Protein AF-0000000078959301 (afdb_homodimer)

InterPro domains:
  IPR005123 Oxoglutarate/iron-dependent dioxygenase domain [PS51471] (399-507)
  IPR006620 Prolyl 4-hydroxylase, alpha subunit [SM00702] (326-506)
  IPR011990 Tetratricopeptide-like helical domain superfamily [G3DSA:1.25.40.10] (130-263)
  IPR013547 Prolyl 4-hydroxylase, N-terminal [PF08336] (33-160)
  IPR044862 Prolyl 4-hydroxylase alpha subunit, Fe(2+) 2OG dioxygenase domain [PF13640] (404-506)
  IPR045054 Prolyl 4-hydroxylase [PTHR10869] (137-509)

Radius of gyration: 49.6 Å; Cα contacts (8 Å, |Δi|>4): 1639; chains: 2; bounding box: 73×165×94 Å

Structure (mmCIF, N/CA/C/O backbone):
data_AF-0000000078959301-model_v1
#
loop_
_entity.id
_entity.type
_entity.pdbx_description
1 polymer 'procollagen-proline 4-dioxygenase'
#
loop_
_atom_site.group_PDB
_atom_site.id
_atom_site.type_symbol
_atom_site.label_atom_id
_atom_site.label_alt_id
_atom_site.label_comp_id
_atom_site.label_asym_id
_atom_site.label_entity_id
_atom_site.label_seq_id
_atom_site.pdbx_PDB_ins_code
_atom_site.Cartn_x
_atom_site.Cartn_y
_atom_site.Cartn_z
_atom_site.occupancy
_atom_site.B_iso_or_equiv
_atom_site.auth_seq_id
_atom_site.auth_comp_id
_atom_site.auth_asym_id
_atom_site.auth_atom_id
_atom_site.pdbx_PDB_model_num
ATOM 1 N N . MET A 1 1 ? -11.938 -4.215 -51.938 1 20.64 1 MET A N 1
ATOM 2 C CA . MET A 1 1 ? -12.594 -3.84 -50.688 1 20.64 1 MET A CA 1
ATOM 3 C C . MET A 1 1 ? -11.695 -2.938 -49.844 1 20.64 1 MET A C 1
ATOM 5 O O . MET A 1 1 ? -10.625 -3.354 -49.406 1 20.64 1 MET A O 1
ATOM 9 N N . LYS A 1 2 ? -11.898 -1.616 -50.062 1 20.89 2 LYS A N 1
ATOM 10 C CA . LYS A 1 2 ? -11.312 -0.355 -49.625 1 20.89 2 LYS A CA 1
ATOM 11 C C . LYS A 1 2 ? -11.336 -0.239 -48.094 1 20.89 2 LYS A C 1
ATOM 13 O O . LYS A 1 2 ? -12.391 -0.35 -47.469 1 20.89 2 LYS A O 1
ATOM 18 N N . CYS A 1 3 ? -10.305 -0.641 -47.531 1 21 3 CYS A N 1
ATOM 19 C CA . CYS A 1 3 ? -9.766 -0.597 -46.188 1 21 3 CYS A CA 1
ATOM 20 C C . CYS A 1 3 ? -9.922 0.795 -45.562 1 21 3 CYS A C 1
ATOM 22 O O . CYS A 1 3 ? -9.141 1.699 -45.875 1 21 3 CYS A O 1
ATOM 24 N N . HIS A 1 4 ? -11.188 1.252 -45.75 1 21.72 4 HIS A N 1
ATOM 25 C CA . HIS A 1 4 ? -11.398 2.6 -45.25 1 21.72 4 HIS A CA 1
ATOM 26 C C . HIS A 1 4 ? -10.883 2.729 -43.812 1 21.72 4 HIS A C 1
ATOM 28 O O . HIS A 1 4 ? -11.266 1.95 -42.938 1 21.72 4 HIS A O 1
ATOM 34 N N . LEU A 1 5 ? -9.672 3.123 -43.656 1 20.94 5 LEU A N 1
ATOM 35 C CA . LEU A 1 5 ? -8.812 3.594 -42.594 1 20.94 5 LEU A CA 1
ATOM 36 C C . LEU A 1 5 ? -9.516 4.684 -41.781 1 20.94 5 LEU A C 1
ATOM 38 O O . LEU A 1 5 ? -9.672 5.809 -42.25 1 20.94 5 LEU A O 1
ATOM 42 N N . ALA A 1 6 ? -10.773 4.359 -41.375 1 22.69 6 ALA A N 1
ATOM 43 C CA . ALA A 1 6 ? -11.414 5.465 -40.688 1 22.69 6 ALA A CA 1
ATOM 44 C C . ALA A 1 6 ? -10.492 6.051 -39.625 1 22.69 6 ALA A C 1
ATOM 46 O O . ALA A 1 6 ? -9.906 5.316 -38.812 1 22.69 6 ALA A O 1
ATOM 47 N N . ILE A 1 7 ? -9.898 7.145 -39.938 1 21.75 7 ILE A N 1
ATOM 48 C CA . ILE A 1 7 ? -9.086 8.117 -39.219 1 21.75 7 ILE A CA 1
ATOM 49 C C . ILE A 1 7 ? -9.781 8.5 -37.906 1 21.75 7 ILE A C 1
ATOM 51 O O . ILE A 1 7 ? -10.898 9.023 -37.906 1 21.75 7 ILE A O 1
ATOM 55 N N . ILE A 1 8 ? -9.781 7.559 -36.969 1 21.91 8 ILE A N 1
ATOM 56 C CA . ILE A 1 8 ? -10.312 7.875 -35.656 1 21.91 8 ILE A CA 1
ATOM 57 C C . ILE A 1 8 ? -9.797 9.234 -35.188 1 21.91 8 ILE A C 1
ATOM 59 O O . ILE A 1 8 ? -8.586 9.438 -35.062 1 21.91 8 ILE A O 1
ATOM 63 N N . SER A 1 9 ? -10.391 10.266 -35.75 1 20 9 SER A N 1
ATOM 64 C CA . SER A 1 9 ? -10.133 11.648 -35.344 1 20 9 SER A CA 1
ATOM 65 C C . SER A 1 9 ? -10.078 11.758 -33.812 1 20 9 SER A C 1
ATOM 67 O O . SER A 1 9 ? -11.023 11.383 -33.125 1 20 9 SER A O 1
ATOM 69 N N . PHE A 1 10 ? -8.891 11.5 -33.281 1 21.92 10 PHE A N 1
ATOM 70 C CA . PHE A 1 10 ? -8.492 11.812 -31.922 1 21.92 10 PHE A CA 1
ATOM 71 C C . PHE A 1 10 ? -8.922 13.219 -31.547 1 21.92 10 PHE A C 1
ATOM 73 O O . PHE A 1 10 ? -8.406 14.203 -32.062 1 21.92 10 PHE A O 1
ATOM 80 N N . LEU A 1 11 ? -10.234 13.406 -31.625 1 21.5 11 LEU A N 1
ATOM 81 C CA . LEU A 1 11 ? -10.625 14.711 -31.109 1 21.5 11 LEU A CA 1
ATOM 82 C C . LEU A 1 11 ? -9.867 15.039 -29.812 1 21.5 11 LEU A C 1
ATOM 84 O O . LEU A 1 11 ? -9.977 14.312 -28.828 1 21.5 11 LEU A O 1
ATOM 88 N N . ILE A 1 12 ? -8.711 15.617 -30.031 1 22.64 12 ILE A N 1
ATOM 89 C CA . ILE A 1 12 ? -7.879 16.297 -29.047 1 22.64 12 ILE A CA 1
ATOM 90 C C . ILE A 1 12 ? -8.727 17.281 -28.25 1 22.64 12 ILE A C 1
ATOM 92 O O . ILE A 1 12 ? -9.219 18.281 -28.781 1 22.64 12 ILE A O 1
ATOM 96 N N . VAL A 1 13 ? -9.781 16.766 -27.641 1 24.14 13 VAL A N 1
ATOM 97 C CA . VAL A 1 13 ? -10.367 17.781 -26.766 1 24.14 13 VAL A CA 1
ATOM 98 C C . VAL A 1 13 ? -9.266 18.484 -25.984 1 24.14 13 VAL A C 1
ATOM 100 O O . VAL A 1 13 ? -8.508 17.844 -25.25 1 24.14 13 VAL A O 1
ATOM 103 N N . VAL A 1 14 ? -8.797 19.531 -26.625 1 22.78 14 VAL A N 1
ATOM 104 C CA . VAL A 1 14 ? -7.949 20.531 -26 1 22.78 14 VAL A CA 1
ATOM 105 C C . VAL A 1 14 ? -8.492 20.891 -24.625 1 22.78 14 VAL A C 1
ATOM 107 O O . VAL A 1 14 ? -9.586 21.453 -24.5 1 22.78 14 VAL A O 1
ATOM 110 N N . TYR A 1 15 ? -8.445 19.891 -23.781 1 23.25 15 TYR A N 1
ATOM 111 C CA . TYR A 1 15 ? -8.656 20.406 -22.422 1 23.25 15 TYR A CA 1
ATOM 112 C C . TYR A 1 15 ? -7.871 21.703 -22.203 1 23.25 15 TYR A C 1
ATOM 114 O O . TYR A 1 15 ? -6.668 21.75 -22.469 1 23.25 15 TYR A O 1
ATOM 122 N N . GLU A 1 16 ? -8.531 22.797 -22.609 1 22.84 16 GLU A N 1
ATOM 123 C CA . GLU A 1 16 ? -8.047 24.094 -22.188 1 22.84 16 GLU A CA 1
ATOM 124 C C . GLU A 1 16 ? -7.344 24.016 -20.828 1 22.84 16 GLU A C 1
ATOM 126 O O . GLU A 1 16 ? -7.898 23.484 -19.859 1 22.84 16 GLU A O 1
ATOM 131 N N . ASN A 1 17 ? -6.066 23.922 -20.984 1 24.3 17 ASN A N 1
ATOM 132 C CA . ASN A 1 17 ? -5.059 24.188 -19.953 1 24.3 17 ASN A CA 1
ATOM 133 C C . ASN A 1 17 ? -5.438 25.359 -19.078 1 24.3 17 ASN A C 1
ATOM 135 O O . ASN A 1 17 ? -5.531 26.5 -19.562 1 24.3 17 ASN A O 1
ATOM 139 N N . ASN A 1 18 ? -6.465 25.203 -18.312 1 25.39 18 ASN A N 1
ATOM 140 C CA . ASN A 1 18 ? -6.637 26.25 -17.297 1 25.39 18 ASN A CA 1
ATOM 141 C C . ASN A 1 18 ? -5.293 26.781 -16.812 1 25.39 18 ASN A C 1
ATOM 143 O O . ASN A 1 18 ? -4.391 26 -16.484 1 25.39 18 ASN A O 1
ATOM 147 N N . ALA A 1 19 ? -4.875 27.984 -17.344 1 27.05 19 ALA A N 1
ATOM 148 C CA . ALA A 1 19 ? -3.799 28.906 -17 1 27.05 19 ALA A CA 1
ATOM 149 C C . ALA A 1 19 ? -3.41 28.75 -15.523 1 27.05 19 ALA A C 1
ATOM 151 O O . ALA A 1 19 ? -4.273 28.594 -14.664 1 27.05 19 ALA A O 1
ATOM 152 N N . ASN A 1 20 ? -2.287 28.312 -15.383 1 26.45 20 ASN A N 1
ATOM 153 C CA . ASN A 1 20 ? -1.385 28.359 -14.242 1 26.45 20 ASN A CA 1
ATOM 154 C C . ASN A 1 20 ? -1.435 29.719 -13.539 1 26.45 20 ASN A C 1
ATOM 156 O O . ASN A 1 20 ? -1.041 30.734 -14.117 1 26.45 20 ASN A O 1
ATOM 160 N N . PHE A 1 21 ? -2.533 30 -12.906 1 27.52 21 PHE A N 1
ATOM 161 C CA . PHE A 1 21 ? -2.396 31.141 -12.016 1 27.52 21 PHE A CA 1
ATOM 162 C C . PHE A 1 21 ? -0.99 31.203 -11.43 1 27.52 21 PHE A C 1
ATOM 164 O O . PHE A 1 21 ? -0.547 30.281 -10.75 1 27.52 21 PHE A O 1
ATOM 171 N N . VAL A 1 22 ? -0.09 31.766 -12.102 1 28.78 22 VAL A N 1
ATOM 172 C CA . VAL A 1 22 ? 1.15 32.25 -11.5 1 28.78 22 VAL A CA 1
ATOM 173 C C . VAL A 1 22 ? 0.855 32.906 -10.148 1 28.78 22 VAL A C 1
ATOM 175 O O . VAL A 1 22 ? 0.187 33.938 -10.086 1 28.78 22 VAL A O 1
ATOM 178 N N . LYS A 1 23 ? 0.757 32 -9.289 1 33 23 LYS A N 1
ATOM 179 C CA . LYS A 1 23 ? 0.705 32.5 -7.922 1 33 23 LYS A CA 1
ATOM 180 C C . LYS A 1 23 ? 1.762 33.562 -7.691 1 33 23 LYS A C 1
ATOM 182 O O . LYS A 1 23 ? 2.953 33.344 -7.898 1 33 23 LYS A O 1
ATOM 187 N N . ASP A 1 24 ? 1.543 34.719 -8.148 1 33.06 24 ASP A N 1
ATOM 188 C CA . ASP A 1 24 ? 2.328 35.781 -7.551 1 33.06 24 ASP A CA 1
ATOM 189 C C . ASP A 1 24 ? 2.561 35.531 -6.062 1 33.06 24 ASP A C 1
ATOM 191 O O . ASP A 1 24 ? 1.614 35.562 -5.273 1 33.06 24 ASP A O 1
ATOM 195 N N . TYR A 1 25 ? 3.354 34.625 -5.723 1 33.75 25 TYR A N 1
ATOM 196 C CA . TYR A 1 25 ? 3.844 34.375 -4.371 1 33.75 25 TYR A CA 1
ATOM 197 C C . TYR A 1 25 ? 4.188 35.688 -3.668 1 33.75 25 TYR A C 1
ATOM 199 O O . TYR A 1 25 ? 5.363 36.031 -3.527 1 33.75 25 TYR A O 1
ATOM 207 N N . ASP A 1 26 ? 3.771 36.812 -3.969 1 38.16 26 ASP A N 1
ATOM 208 C CA . ASP A 1 26 ? 3.986 37.719 -2.838 1 38.16 26 ASP A CA 1
ATOM 209 C C . ASP A 1 26 ? 3.652 37.031 -1.518 1 38.16 26 ASP A C 1
ATOM 211 O O . ASP A 1 26 ? 2.523 36.562 -1.317 1 38.16 26 ASP A O 1
ATOM 215 N N . THR A 1 27 ? 4.602 36.25 -0.911 1 46.84 27 THR A N 1
ATOM 216 C CA . THR A 1 27 ? 4.637 35.344 0.221 1 46.84 27 THR A CA 1
ATOM 217 C C . THR A 1 27 ? 3.652 35.781 1.302 1 46.84 27 THR A C 1
ATOM 219 O O . THR A 1 27 ? 3.791 36.844 1.883 1 46.84 27 THR A O 1
ATOM 222 N N . GLU A 1 28 ? 2.492 35.625 1.06 1 51.56 28 GLU A N 1
ATOM 223 C CA . GLU A 1 28 ? 1.479 35.844 2.086 1 51.56 28 GLU A CA 1
ATOM 224 C C . GLU A 1 28 ? 1.925 35.281 3.436 1 51.56 28 GLU A C 1
ATOM 226 O O . GLU A 1 28 ? 2.4 34.156 3.518 1 51.56 28 GLU A O 1
ATOM 231 N N . TYR A 1 29 ? 2.467 36 4.312 1 59.59 29 TYR A N 1
ATOM 232 C CA . TYR A 1 29 ? 2.705 35.594 5.691 1 59.59 29 TYR A CA 1
ATOM 233 C C . TYR A 1 29 ? 1.407 35.156 6.359 1 59.59 29 TYR A C 1
ATOM 235 O O . TYR A 1 29 ? 0.496 35.969 6.547 1 59.59 29 TYR A O 1
ATOM 243 N N . TYR A 1 30 ? 1.079 33.875 6.5 1 61 30 TYR A N 1
ATOM 244 C CA . TYR A 1 30 ? -0.159 33.25 6.977 1 61 30 TYR A CA 1
ATOM 245 C C . TYR A 1 30 ? -0.357 33.531 8.461 1 61 30 TYR A C 1
ATOM 247 O O . TYR A 1 30 ? -1.49 33.562 8.953 1 61 30 TYR A O 1
ATOM 255 N N . SER A 1 31 ? 0.763 33.594 9.234 1 55.56 31 SER A N 1
ATOM 256 C CA . SER A 1 31 ? 0.692 33.469 10.68 1 55.56 31 SER A CA 1
ATOM 257 C C . SER A 1 31 ? -0.149 34.594 11.297 1 55.56 31 SER A C 1
ATOM 259 O O . SER A 1 31 ? -0.722 34.406 12.375 1 55.56 31 SER A O 1
ATOM 261 N N . SER A 1 32 ? -0.256 35.719 10.664 1 60.72 32 SER A N 1
ATOM 262 C CA . SER A 1 32 ? -0.675 36.875 11.469 1 60.72 32 SER A CA 1
ATOM 263 C C . SER A 1 32 ? -2.1 37.281 11.133 1 60.72 32 SER A C 1
ATOM 265 O O . SER A 1 32 ? -2.562 38.344 11.586 1 60.72 32 SER A O 1
ATOM 267 N N . SER A 1 33 ? -2.848 36.438 10.328 1 72.81 33 SER A N 1
ATOM 268 C CA . SER A 1 33 ? -4.207 36.875 10.023 1 72.81 33 SER A CA 1
ATOM 269 C C . SER A 1 33 ? -5.16 35.688 9.938 1 72.81 33 SER A C 1
ATOM 271 O O . SER A 1 33 ? -4.773 34.594 9.492 1 72.81 33 SER A O 1
ATOM 273 N N . VAL A 1 34 ? -6.312 35.844 10.492 1 76.75 34 VAL A N 1
ATOM 274 C CA . VAL A 1 34 ? -7.348 34.812 10.445 1 76.75 34 VAL A CA 1
ATOM 275 C C . VAL A 1 34 ? -7.629 34.438 9 1 76.75 34 VAL A C 1
ATOM 277 O O . VAL A 1 34 ? -7.871 33.25 8.695 1 76.75 34 VAL A O 1
ATOM 280 N N . GLN A 1 35 ? -7.516 35.406 8.094 1 76.81 35 GLN A N 1
ATOM 281 C CA . GLN A 1 35 ? -7.754 35.125 6.684 1 76.81 35 GLN A CA 1
ATOM 282 C C . GLN A 1 35 ? -6.691 34.188 6.129 1 76.81 35 GLN A C 1
ATOM 284 O O . GLN A 1 35 ? -7 33.281 5.348 1 76.81 35 GLN A O 1
ATOM 289 N N . GLY A 1 36 ? -5.52 34.438 6.465 1 81 36 GLY A N 1
ATOM 290 C CA . GLY A 1 36 ? -4.449 33.531 6.051 1 81 36 GLY A CA 1
ATOM 291 C C . GLY A 1 36 ? -4.59 32.125 6.629 1 81 36 GLY A C 1
ATOM 292 O O . GLY A 1 36 ? -4.336 31.141 5.938 1 81 36 GLY A O 1
ATOM 293 N N . LEU A 1 37 ? -5.008 32.094 7.84 1 87.62 37 LEU A N 1
ATOM 294 C CA . LEU A 1 37 ? -5.172 30.797 8.508 1 87.62 37 LEU A CA 1
ATOM 295 C C . LEU A 1 37 ? -6.312 30 7.891 1 87.62 37 LEU A C 1
ATOM 297 O O . LEU A 1 37 ? -6.254 28.766 7.828 1 87.62 37 LEU A O 1
ATOM 301 N N . LEU A 1 38 ? -7.328 30.719 7.512 1 86.25 38 LEU A N 1
ATOM 302 C CA . LEU A 1 38 ? -8.438 30.047 6.848 1 86.25 38 LEU A CA 1
ATOM 303 C C . LEU A 1 38 ? -7.977 29.391 5.547 1 86.25 38 LEU A C 1
ATOM 305 O O . LEU A 1 38 ? -8.414 28.297 5.211 1 86.25 38 LEU A O 1
ATOM 309 N N . LYS A 1 39 ? -7.141 30.094 4.844 1 85.88 39 LYS A N 1
ATOM 310 C CA . LYS A 1 39 ? -6.574 29.516 3.627 1 85.88 39 LYS A CA 1
ATOM 311 C C . LYS A 1 39 ? -5.754 28.266 3.939 1 85.88 39 LYS A C 1
ATOM 313 O O . LYS A 1 39 ? -5.824 27.281 3.209 1 85.88 39 LYS A O 1
ATOM 318 N N . LEU A 1 40 ? -4.996 28.328 4.98 1 89.94 40 LEU A N 1
ATOM 319 C CA . LEU A 1 40 ? -4.191 27.188 5.379 1 89.94 40 LEU A CA 1
ATOM 320 C C . LEU A 1 40 ? -5.078 26.016 5.777 1 89.94 40 LEU A C 1
ATOM 322 O O . LEU A 1 40 ? -4.73 24.844 5.535 1 89.94 40 LEU A O 1
ATOM 326 N N . LEU A 1 41 ? -6.125 26.328 6.414 1 90.38 41 LEU A N 1
ATOM 327 C CA . LEU A 1 41 ? -7.07 25.297 6.797 1 90.38 41 LEU A CA 1
ATOM 328 C C . LEU A 1 41 ? -7.617 24.578 5.566 1 90.38 41 LEU A C 1
ATOM 330 O O . LEU A 1 41 ? -7.797 23.359 5.582 1 90.38 41 LEU A O 1
ATOM 334 N N . GLU A 1 42 ? -7.902 25.328 4.566 1 90.56 42 GLU A N 1
ATOM 335 C CA . GLU A 1 42 ? -8.359 24.734 3.312 1 90.56 42 GLU A CA 1
ATOM 336 C C . GLU A 1 42 ? -7.293 23.844 2.701 1 90.56 42 GLU A C 1
ATOM 338 O O . GLU A 1 42 ? -7.605 22.781 2.146 1 90.56 42 GLU A O 1
ATOM 343 N N . VAL A 1 43 ? -6.105 24.312 2.746 1 92.31 43 VAL A N 1
ATOM 344 C CA . VAL A 1 43 ? -4.996 23.516 2.236 1 92.31 43 VAL A CA 1
ATOM 345 C C . VAL A 1 43 ? -4.918 22.188 2.992 1 92.31 43 VAL A C 1
ATOM 347 O O . VAL A 1 43 ? -4.77 21.125 2.385 1 92.31 43 VAL A O 1
ATOM 350 N N . GLU A 1 44 ? -5.016 22.188 4.273 1 93 44 GLU A N 1
ATOM 351 C CA . GLU A 1 44 ? -4.941 20.969 5.059 1 93 44 GLU A CA 1
ATOM 352 C C . GLU A 1 44 ? -6.105 20.031 4.73 1 93 44 GLU A C 1
ATOM 354 O O . GLU A 1 44 ? -5.926 18.812 4.664 1 93 44 GLU A O 1
ATOM 359 N N . ASP A 1 45 ? -7.27 20.641 4.543 1 92.62 45 ASP A N 1
ATOM 360 C CA . ASP A 1 45 ? -8.422 19.844 4.152 1 92.62 45 ASP A CA 1
ATOM 361 C C . ASP A 1 45 ? -8.148 19.078 2.854 1 92.62 45 ASP A C 1
ATOM 363 O O . ASP A 1 45 ? -8.469 17.891 2.738 1 92.62 45 ASP A O 1
ATOM 367 N N . GLU A 1 46 ? -7.582 19.828 1.961 1 94.12 46 GLU A N 1
ATOM 368 C CA . GLU A 1 46 ? -7.273 19.203 0.677 1 94.12 46 GLU A CA 1
ATOM 369 C C . GLU A 1 46 ? -6.211 18.125 0.828 1 94.12 46 GLU A C 1
ATOM 371 O O . GLU A 1 46 ? -6.254 17.109 0.142 1 94.12 46 GLU A O 1
ATOM 376 N N . LEU A 1 47 ? -5.27 18.375 1.638 1 94.94 47 LEU A N 1
ATOM 377 C CA . LEU A 1 47 ? -4.25 17.359 1.912 1 94.94 47 LEU A CA 1
ATOM 378 C C . LEU A 1 47 ? -4.875 16.094 2.488 1 94.94 47 LEU A C 1
ATOM 380 O O . LEU A 1 47 ? -4.531 14.984 2.078 1 94.94 47 LEU A O 1
ATOM 384 N N . VAL A 1 48 ? -5.82 16.266 3.4 1 95.06 48 VAL A N 1
ATOM 385 C CA . VAL A 1 48 ? -6.488 15.125 4.027 1 95.06 48 VAL A CA 1
ATOM 386 C C . VAL A 1 48 ? -7.285 14.352 2.979 1 95.06 48 VAL A C 1
ATOM 388 O O . VAL A 1 48 ? -7.281 13.125 2.973 1 95.06 48 VAL A O 1
ATOM 391 N N . ILE A 1 49 ? -7.93 15.102 2.082 1 95.75 49 ILE A N 1
ATOM 392 C CA . ILE A 1 49 ? -8.727 14.477 1.028 1 95.75 49 ILE A CA 1
ATOM 393 C C . ILE A 1 49 ? -7.82 13.625 0.138 1 95.75 49 ILE A C 1
ATOM 395 O O . ILE A 1 49 ? -8.148 12.477 -0.174 1 95.75 49 ILE A O 1
ATOM 399 N N . ASN A 1 50 ? -6.711 14.156 -0.214 1 96.75 50 ASN A N 1
ATOM 400 C CA . ASN A 1 50 ? -5.801 13.438 -1.099 1 96.75 50 ASN A CA 1
ATOM 401 C C . ASN A 1 50 ? -5.121 12.273 -0.378 1 96.75 50 ASN A C 1
ATOM 403 O O . ASN A 1 50 ? -4.922 11.211 -0.961 1 96.75 50 ASN A O 1
ATOM 407 N N . LEU A 1 51 ? -4.75 12.445 0.876 1 96.19 51 LEU A N 1
ATOM 408 C CA . LEU A 1 51 ? -4.18 11.344 1.65 1 96.19 51 LEU A CA 1
ATOM 409 C C . LEU A 1 51 ? -5.184 10.203 1.79 1 96.19 51 LEU A C 1
ATOM 411 O O . LEU A 1 51 ? -4.809 9.031 1.713 1 96.19 51 LEU A O 1
ATOM 415 N N . THR A 1 52 ? -6.441 10.586 2.008 1 96.75 52 THR A N 1
ATOM 416 C CA . THR A 1 52 ? -7.504 9.586 2.104 1 96.75 52 THR A CA 1
ATOM 417 C C . THR A 1 52 ? -7.656 8.836 0.785 1 96.75 52 THR A C 1
ATOM 419 O O . THR A 1 52 ? -7.82 7.609 0.776 1 96.75 52 THR A O 1
ATOM 422 N N . GLY A 1 53 ? -7.605 9.609 -0.274 1 97.5 53 GLY A N 1
ATOM 423 C CA . GLY A 1 53 ? -7.656 8.969 -1.578 1 97.5 53 GLY A CA 1
ATOM 424 C C . GLY A 1 53 ? -6.512 8 -1.817 1 97.5 53 GLY A C 1
ATOM 425 O O . GLY A 1 53 ? -6.711 6.914 -2.359 1 97.5 53 GLY A O 1
ATOM 426 N N . PHE A 1 54 ? -5.332 8.352 -1.503 1 97.56 54 PHE A N 1
ATOM 427 C CA . PHE A 1 54 ? -4.168 7.48 -1.616 1 97.56 54 PHE A CA 1
ATOM 428 C C . PHE A 1 54 ? -4.352 6.219 -0.782 1 97.56 54 PHE A C 1
ATOM 430 O O . PHE A 1 54 ? -4.078 5.113 -1.251 1 97.56 54 PHE A O 1
ATOM 437 N N . ALA A 1 55 ? -4.762 6.422 0.467 1 97.06 55 ALA A N 1
ATOM 438 C CA . ALA A 1 55 ? -4.984 5.285 1.358 1 97.06 55 ALA A CA 1
ATOM 439 C C . ALA A 1 55 ? -6.02 4.328 0.778 1 97.06 55 ALA A C 1
ATOM 441 O O . ALA A 1 55 ? -5.879 3.107 0.892 1 97.06 55 ALA A O 1
ATOM 442 N N . ASP A 1 56 ? -7.051 4.883 0.169 1 97.44 56 ASP A N 1
ATOM 443 C CA . ASP A 1 56 ? -8.07 4.055 -0.469 1 97.44 56 ASP A CA 1
ATOM 444 C C . ASP A 1 56 ? -7.473 3.221 -1.6 1 97.44 56 ASP A C 1
ATOM 446 O O . ASP A 1 56 ? -7.809 2.045 -1.758 1 97.44 56 ASP A O 1
ATOM 450 N N . ALA A 1 57 ? -6.668 3.875 -2.385 1 96.31 57 ALA A N 1
ATOM 451 C CA . ALA A 1 57 ? -6.004 3.166 -3.477 1 96.31 57 ALA A CA 1
ATOM 452 C C . ALA A 1 57 ? -5.117 2.043 -2.941 1 96.31 57 ALA A C 1
ATOM 454 O O . ALA A 1 57 ? -5.086 0.947 -3.506 1 96.31 57 ALA A O 1
ATOM 455 N N . LEU A 1 58 ? -4.406 2.297 -1.892 1 96.12 58 LEU A N 1
ATOM 456 C CA . LEU A 1 58 ? -3.564 1.291 -1.257 1 96.12 58 LEU A CA 1
ATOM 457 C C . LEU A 1 58 ? -4.406 0.139 -0.716 1 96.12 58 LEU A C 1
ATOM 459 O O . LEU A 1 58 ? -4.012 -1.024 -0.819 1 96.12 58 LEU A O 1
ATOM 463 N N . GLN A 1 59 ? -5.496 0.546 -0.104 1 97.06 59 GLN A N 1
ATOM 464 C CA . GLN A 1 59 ? -6.395 -0.463 0.445 1 97.06 59 GLN A CA 1
ATOM 465 C C . GLN A 1 59 ? -6.906 -1.397 -0.648 1 97.06 59 GLN A C 1
ATOM 467 O O . GLN A 1 59 ? -6.992 -2.609 -0.445 1 97.06 59 GLN A O 1
ATOM 472 N N . LYS A 1 60 ? -7.297 -0.875 -1.766 1 94.06 60 LYS A N 1
ATOM 473 C CA . LYS A 1 60 ? -7.77 -1.688 -2.885 1 94.06 60 LYS A CA 1
ATOM 474 C C . LYS A 1 60 ? -6.684 -2.646 -3.363 1 94.06 60 LYS A C 1
ATOM 476 O O . LYS A 1 60 ? -6.961 -3.814 -3.643 1 94.06 60 LYS A O 1
ATOM 481 N N . LYS A 1 61 ? -5.469 -2.156 -3.533 1 93.75 61 LYS A N 1
ATOM 482 C CA . LYS A 1 61 ? -4.348 -3.004 -3.926 1 93.75 61 LYS A CA 1
ATOM 483 C C . LYS A 1 61 ? -4.129 -4.129 -2.918 1 93.75 61 LYS A C 1
ATOM 485 O O . LYS A 1 61 ? -3.951 -5.285 -3.301 1 93.75 61 LYS A O 1
ATOM 490 N N . LEU A 1 62 ? -4.152 -3.777 -1.645 1 95.75 62 LEU A N 1
ATOM 491 C CA . LEU A 1 62 ? -3.941 -4.758 -0.583 1 95.75 62 LEU A CA 1
ATOM 492 C C . LEU A 1 62 ? -5.012 -5.84 -0.623 1 95.75 62 LEU A C 1
ATOM 494 O O . LEU A 1 62 ? -4.715 -7.023 -0.438 1 95.75 62 LEU A O 1
ATOM 498 N N . GLU A 1 63 ? -6.215 -5.426 -0.869 1 93.62 63 GLU A N 1
ATOM 499 C CA . GLU A 1 63 ? -7.312 -6.383 -0.95 1 93.62 63 GLU A CA 1
ATOM 500 C C . GLU A 1 63 ? -7.105 -7.367 -2.098 1 93.62 63 GLU A C 1
ATOM 502 O O . GLU A 1 63 ? -7.336 -8.57 -1.943 1 93.62 63 GLU A O 1
ATOM 507 N N . THR A 1 64 ? -6.703 -6.879 -3.213 1 90.94 64 THR A N 1
ATOM 508 C CA . THR A 1 64 ? -6.438 -7.73 -4.367 1 90.94 64 THR A CA 1
ATOM 509 C C . THR A 1 64 ? -5.312 -8.719 -4.066 1 90.94 64 THR A C 1
ATOM 511 O O . THR A 1 64 ? -5.41 -9.898 -4.395 1 90.94 64 THR A O 1
ATOM 514 N N . LEU A 1 65 ? -4.25 -8.273 -3.453 1 92.62 65 LEU A N 1
ATOM 515 C CA . LEU A 1 65 ? -3.119 -9.133 -3.107 1 92.62 65 LEU A CA 1
ATOM 516 C C . LEU A 1 65 ? -3.537 -10.203 -2.107 1 92.62 65 LEU A C 1
ATOM 518 O O . LEU A 1 65 ? -3.156 -11.367 -2.248 1 92.62 65 LEU A O 1
ATOM 522 N N . GLN A 1 66 ? -4.352 -9.797 -1.15 1 92.5 66 GLN A N 1
ATOM 523 C CA . GLN A 1 66 ? -4.801 -10.742 -0.135 1 92.5 66 GLN A CA 1
ATOM 524 C C . GLN A 1 66 ? -5.664 -11.836 -0.749 1 92.5 66 GLN A C 1
ATOM 526 O O . GLN A 1 66 ? -5.559 -13.008 -0.369 1 92.5 66 GLN A O 1
ATOM 531 N N . MET A 1 67 ? -6.449 -11.477 -1.68 1 87.94 67 MET A N 1
ATOM 532 C CA . MET A 1 67 ? -7.27 -12.461 -2.377 1 87.94 67 MET A CA 1
ATOM 533 C C . MET A 1 67 ? -6.395 -13.477 -3.111 1 87.94 67 MET A C 1
ATOM 535 O O . MET A 1 67 ? -6.691 -14.672 -3.117 1 87.94 67 MET A O 1
ATOM 539 N N . THR A 1 68 ? -5.375 -12.992 -3.715 1 85.25 68 THR A N 1
ATOM 540 C CA . THR A 1 68 ? -4.453 -13.859 -4.441 1 85.25 68 THR A CA 1
ATOM 541 C C . THR A 1 68 ? -3.699 -14.773 -3.482 1 85.25 68 THR A C 1
ATOM 543 O O . THR A 1 68 ? -3.529 -15.969 -3.754 1 85.25 68 THR A O 1
ATOM 546 N N . ILE A 1 69 ? -3.273 -14.281 -2.355 1 90.19 69 ILE A N 1
ATOM 547 C CA . ILE A 1 69 ? -2.543 -15.047 -1.349 1 90.19 69 ILE A CA 1
ATOM 548 C C . ILE A 1 69 ? -3.438 -16.156 -0.793 1 90.19 69 ILE A C 1
ATOM 550 O O . ILE A 1 69 ? -3.006 -17.297 -0.662 1 90.19 69 ILE A O 1
ATOM 554 N N . ASP A 1 70 ? -4.672 -15.836 -0.602 1 86.75 70 ASP A N 1
ATOM 555 C CA . ASP A 1 70 ? -5.621 -16.812 -0.061 1 86.75 70 ASP A CA 1
ATOM 556 C C . ASP A 1 70 ? -5.898 -17.922 -1.063 1 86.75 70 ASP A C 1
ATOM 558 O O . ASP A 1 70 ? -6.098 -19.078 -0.676 1 86.75 70 ASP A O 1
ATOM 562 N N . SER A 1 71 ? -5.855 -17.578 -2.348 1 81.25 71 SER A N 1
ATOM 563 C CA . SER A 1 71 ? -6.121 -18.562 -3.389 1 81.25 71 SER A CA 1
ATOM 564 C C . SER A 1 71 ? -4.906 -19.469 -3.621 1 81.25 71 SER A C 1
ATOM 566 O O . SER A 1 71 ? -5.047 -20.594 -4.09 1 81.25 71 SER A O 1
ATOM 568 N N . ALA A 1 72 ? -3.732 -18.938 -3.387 1 78.56 72 ALA A N 1
ATOM 569 C CA . ALA A 1 72 ? -2.506 -19.688 -3.65 1 78.56 72 ALA A CA 1
ATOM 570 C C . ALA A 1 72 ? -2.16 -20.594 -2.48 1 78.56 72 ALA A C 1
ATOM 572 O O . ALA A 1 72 ? -1.354 -21.516 -2.623 1 78.56 72 ALA A O 1
ATOM 573 N N . ALA A 1 73 ? -2.678 -20.359 -1.351 1 62.06 73 ALA A N 1
ATOM 574 C CA . ALA A 1 73 ? -2.33 -21.156 -0.182 1 62.06 73 ALA A CA 1
ATOM 575 C C . ALA A 1 73 ? -2.74 -22.609 -0.378 1 62.06 73 ALA A C 1
ATOM 577 O O . ALA A 1 73 ? -3.891 -22.906 -0.716 1 62.06 73 ALA A O 1
ATOM 578 N N . HIS A 1 74 ? -1.747 -23.438 -0.868 1 64.69 74 HIS A N 1
ATOM 579 C CA . HIS A 1 74 ? -1.899 -24.859 -1.099 1 64.69 74 HIS A CA 1
ATOM 580 C C . HIS A 1 74 ? -1.76 -25.656 0.201 1 64.69 74 HIS A C 1
ATOM 582 O O . HIS A 1 74 ? -1.134 -25.172 1.153 1 64.69 74 HIS A O 1
ATOM 588 N N . ALA A 1 75 ? -2.703 -26.531 0.414 1 52.59 75 ALA A N 1
ATOM 589 C CA . ALA A 1 75 ? -2.738 -27.422 1.574 1 52.59 75 ALA A CA 1
ATOM 590 C C . ALA A 1 75 ? -1.348 -27.969 1.887 1 52.59 75 ALA A C 1
ATOM 592 O O . ALA A 1 75 ? -0.521 -28.125 0.987 1 52.59 75 ALA A O 1
ATOM 593 N N . THR A 1 76 ? -0.947 -28.141 3.01 1 51.62 76 THR A N 1
ATOM 594 C CA . THR A 1 76 ? 0.18 -28.516 3.852 1 51.62 76 THR A CA 1
ATOM 595 C C . THR A 1 76 ? 0.909 -29.719 3.264 1 51.62 76 THR A C 1
ATOM 597 O O . THR A 1 76 ? 0.361 -30.438 2.42 1 51.62 76 THR A O 1
ATOM 600 N N . GLU A 1 77 ? 2.211 -29.969 3.863 1 52.53 77 GLU A N 1
ATOM 601 C CA . GLU A 1 77 ? 3.449 -30.734 3.861 1 52.53 77 GLU A CA 1
ATOM 602 C C . GLU A 1 77 ? 3.184 -32.188 3.529 1 52.53 77 GLU A C 1
ATOM 604 O O . GLU A 1 77 ? 3.953 -32.844 2.797 1 52.53 77 GLU A O 1
ATOM 609 N N . LYS A 1 78 ? 2.078 -32.812 4.035 1 58.53 78 LYS A N 1
ATOM 610 C CA . LYS A 1 78 ? 2.07 -34.281 3.984 1 58.53 78 LYS A CA 1
ATOM 611 C C . LYS A 1 78 ? 1.592 -34.781 2.625 1 58.53 78 LYS A C 1
ATOM 613 O O . LYS A 1 78 ? 0.508 -34.406 2.168 1 58.53 78 LYS A O 1
ATOM 618 N N . GLY A 1 79 ? 2.508 -35.125 1.657 1 79.94 79 GLY A N 1
ATOM 619 C CA . GLY A 1 79 ? 2.277 -35.844 0.41 1 79.94 79 GLY A CA 1
ATOM 620 C C . GLY A 1 79 ? 2.408 -34.969 -0.814 1 79.94 79 GLY A C 1
ATOM 621 O O . GLY A 1 79 ? 1.544 -34.969 -1.693 1 79.94 79 GLY A O 1
ATOM 622 N N . ARG A 1 80 ? 3.451 -34.062 -0.828 1 84.81 80 ARG A N 1
ATOM 623 C CA . ARG A 1 80 ? 3.695 -33.125 -1.915 1 84.81 80 ARG A CA 1
ATOM 624 C C . ARG A 1 80 ? 3.832 -33.844 -3.25 1 84.81 80 ARG A C 1
ATOM 626 O O . ARG A 1 80 ? 3.377 -33.344 -4.281 1 84.81 80 ARG A O 1
ATOM 633 N N . GLU A 1 81 ? 4.41 -35 -3.123 1 83.38 81 GLU A N 1
ATOM 634 C CA . GLU A 1 81 ? 4.574 -35.75 -4.352 1 83.38 81 GLU A CA 1
ATOM 635 C C . GLU A 1 81 ? 3.229 -36.219 -4.898 1 83.38 81 GLU A C 1
ATOM 637 O O . GLU A 1 81 ? 2.975 -36.125 -6.102 1 83.38 81 GLU A O 1
ATOM 642 N N . GLU A 1 82 ? 2.451 -36.656 -4.039 1 83.56 82 GLU A N 1
ATOM 643 C CA . GLU A 1 82 ? 1.114 -37.094 -4.445 1 83.56 82 GLU A CA 1
ATOM 644 C C . GLU A 1 82 ? 0.293 -35.906 -4.953 1 83.56 82 GLU A C 1
ATOM 646 O O . GLU A 1 82 ? -0.473 -36.031 -5.91 1 83.56 82 GLU A O 1
ATOM 651 N N . TYR A 1 83 ? 0.512 -34.844 -4.328 1 87.5 83 TYR A N 1
ATOM 652 C CA . TYR A 1 83 ? -0.215 -33.625 -4.688 1 87.5 83 TYR A CA 1
ATOM 653 C C . TYR A 1 83 ? 0.096 -33.188 -6.117 1 87.5 83 TYR A C 1
ATOM 655 O O . TYR A 1 83 ? -0.816 -32.969 -6.914 1 87.5 83 TYR A O 1
ATOM 663 N N . ILE A 1 84 ? 1.383 -33.25 -6.438 1 88.81 84 ILE A N 1
ATOM 664 C CA . ILE A 1 84 ? 1.786 -32.656 -7.707 1 88.81 84 ILE A CA 1
ATOM 665 C C . ILE A 1 84 ? 1.771 -33.719 -8.797 1 88.81 84 ILE A C 1
ATOM 667 O O . ILE A 1 84 ? 1.938 -33.406 -9.984 1 88.81 84 ILE A O 1
ATOM 671 N N . SER A 1 85 ? 1.461 -34.969 -8.422 1 87.5 85 SER A N 1
ATOM 672 C CA . SER A 1 85 ? 1.371 -36.062 -9.391 1 87.5 85 SER A CA 1
ATOM 673 C C . SER A 1 85 ? 0.013 -36.062 -10.086 1 87.5 85 SER A C 1
ATOM 675 O O . SER A 1 85 ? -0.248 -36.906 -10.938 1 87.5 85 SER A O 1
ATOM 677 N N . ASN A 1 86 ? -0.874 -35.156 -9.664 1 89 86 ASN A N 1
ATOM 678 C CA . ASN A 1 86 ? -2.15 -34.906 -10.336 1 89 86 ASN A CA 1
ATOM 679 C C . ASN A 1 86 ? -1.992 -34 -11.539 1 89 86 ASN A C 1
ATOM 681 O O . ASN A 1 86 ? -1.414 -32.906 -11.43 1 89 86 ASN A O 1
ATOM 685 N N . PRO A 1 87 ? -2.465 -34.469 -12.672 1 91.5 87 PRO A N 1
ATOM 686 C CA . PRO A 1 87 ? -2.217 -33.688 -13.883 1 91.5 87 PRO A CA 1
ATOM 687 C C . PRO A 1 87 ? -2.861 -32.312 -13.828 1 91.5 87 PRO A C 1
ATOM 689 O O . PRO A 1 87 ? -2.342 -31.344 -14.422 1 91.5 87 PRO A O 1
ATOM 692 N N . MET A 1 88 ? -3.984 -32.125 -13.141 1 92 88 MET A N 1
ATOM 693 C CA . MET A 1 88 ? -4.629 -30.828 -13.023 1 92 88 MET A CA 1
ATOM 694 C C . MET A 1 88 ? -3.777 -29.875 -12.203 1 92 88 MET A C 1
ATOM 696 O O . MET A 1 88 ? -3.588 -28.719 -12.594 1 92 88 MET A O 1
ATOM 700 N N . ARG A 1 89 ? -3.242 -30.422 -11.156 1 91.12 89 ARG A N 1
ATOM 701 C CA . ARG A 1 89 ? -2.404 -29.594 -10.289 1 91.12 89 ARG A CA 1
ATOM 702 C C . ARG A 1 89 ? -1.074 -29.281 -10.969 1 91.12 89 ARG A C 1
ATOM 704 O O . ARG A 1 89 ? -0.545 -28.172 -10.805 1 91.12 89 ARG A O 1
ATOM 711 N N . ALA A 1 90 ? -0.604 -30.266 -11.695 1 91.62 90 ALA A N 1
ATOM 712 C CA . ALA A 1 90 ? 0.663 -30.062 -12.398 1 91.62 90 ALA A CA 1
ATOM 713 C C . ALA A 1 90 ? 0.538 -28.969 -13.445 1 91.62 90 ALA A C 1
ATOM 715 O O . ALA A 1 90 ? 1.349 -28.047 -13.484 1 91.62 90 ALA A O 1
ATOM 716 N N . LEU A 1 91 ? -0.474 -29.062 -14.273 1 93.31 91 LEU A N 1
ATOM 717 C CA . LEU A 1 91 ? -0.676 -28.031 -15.289 1 93.31 91 LEU A CA 1
ATOM 718 C C . LEU A 1 91 ? -0.958 -26.688 -14.633 1 93.31 91 LEU A C 1
ATOM 720 O O . LEU A 1 91 ? -0.428 -25.656 -15.07 1 93.31 91 LEU A O 1
ATOM 724 N N . GLY A 1 92 ? -1.816 -26.719 -13.656 1 91.94 92 GLY A N 1
ATOM 725 C CA . GLY A 1 92 ? -2.133 -25.469 -12.961 1 91.94 92 GLY A CA 1
ATOM 726 C C . GLY A 1 92 ? -0.906 -24.766 -12.422 1 91.94 92 GLY A C 1
ATOM 727 O O . GLY A 1 92 ? -0.801 -23.531 -12.508 1 91.94 92 GLY A O 1
ATOM 728 N N . LEU A 1 93 ? -0.007 -25.516 -11.789 1 92 93 LEU A N 1
ATOM 729 C CA . LEU A 1 93 ? 1.219 -24.969 -11.227 1 92 93 LEU A CA 1
ATOM 730 C C . LEU A 1 93 ? 2.062 -24.297 -12.312 1 92 93 LEU A C 1
ATOM 732 O O . LEU A 1 93 ? 2.52 -23.172 -12.141 1 92 93 LEU A O 1
ATOM 736 N N . ILE A 1 94 ? 2.248 -25.031 -13.406 1 92.56 94 ILE A N 1
ATOM 737 C CA . ILE A 1 94 ? 3.062 -24.516 -14.5 1 92.56 94 ILE A CA 1
ATOM 738 C C . ILE A 1 94 ? 2.424 -23.25 -15.07 1 92.56 94 ILE A C 1
ATOM 740 O O . ILE A 1 94 ? 3.107 -22.25 -15.297 1 92.56 94 ILE A O 1
ATOM 744 N N . ARG A 1 95 ? 1.159 -23.297 -15.25 1 92.56 95 ARG A N 1
ATOM 745 C CA . ARG A 1 95 ? 0.447 -22.156 -15.828 1 92.56 95 ARG A CA 1
ATOM 746 C C . ARG A 1 95 ? 0.52 -20.953 -14.906 1 92.56 95 ARG A C 1
ATOM 748 O O . ARG A 1 95 ? 0.766 -19.828 -15.359 1 92.56 95 ARG A O 1
ATOM 755 N N . ARG A 1 96 ? 0.312 -21.156 -13.602 1 92 96 ARG A N 1
ATOM 756 C CA . ARG A 1 96 ? 0.36 -20.062 -12.648 1 92 96 ARG A CA 1
ATOM 757 C C . ARG A 1 96 ? 1.735 -19.406 -12.648 1 92 96 ARG A C 1
ATOM 759 O O . ARG A 1 96 ? 1.843 -18.172 -12.703 1 92 96 ARG A O 1
ATOM 766 N N . LEU A 1 97 ? 2.732 -20.203 -12.625 1 92.94 97 LEU A N 1
ATOM 767 C CA . LEU A 1 97 ? 4.09 -19.688 -12.562 1 92.94 97 LEU A CA 1
ATOM 768 C C . LEU A 1 97 ? 4.465 -18.969 -13.859 1 92.94 97 LEU A C 1
ATOM 770 O O . LEU A 1 97 ? 5.211 -18 -13.844 1 92.94 97 LEU A O 1
ATOM 774 N N . ARG A 1 98 ? 3.902 -19.453 -14.891 1 92 98 ARG A N 1
ATOM 775 C CA . ARG A 1 98 ? 4.277 -18.891 -16.188 1 92 98 ARG A CA 1
ATOM 776 C C . ARG A 1 98 ? 3.451 -17.656 -16.5 1 92 98 ARG A C 1
ATOM 778 O O . ARG A 1 98 ? 3.941 -16.719 -17.156 1 92 98 ARG A O 1
ATOM 785 N N . GLN A 1 99 ? 2.209 -17.672 -16.062 1 90.12 99 GLN A N 1
ATOM 786 C CA . GLN A 1 99 ? 1.323 -16.625 -16.547 1 90.12 99 GLN A CA 1
ATOM 787 C C . GLN A 1 99 ? 0.854 -15.734 -15.391 1 90.12 99 GLN A C 1
ATOM 789 O O . GLN A 1 99 ? 0.935 -14.508 -15.469 1 90.12 99 GLN A O 1
ATOM 794 N N . ASP A 1 100 ? 0.424 -16.281 -14.312 1 89.31 100 ASP A N 1
ATOM 795 C CA . ASP A 1 100 ? -0.213 -15.516 -13.25 1 89.31 100 ASP A CA 1
ATOM 796 C C . ASP A 1 100 ? 0.819 -14.719 -12.445 1 89.31 100 ASP A C 1
ATOM 798 O O . ASP A 1 100 ? 0.635 -13.531 -12.188 1 89.31 100 ASP A O 1
ATOM 802 N N . TRP A 1 101 ? 1.878 -15.344 -12.055 1 92.94 101 TRP A N 1
ATOM 803 C CA . TRP A 1 101 ? 2.824 -14.727 -11.133 1 92.94 101 TRP A CA 1
ATOM 804 C C . TRP A 1 101 ? 3.555 -13.562 -11.797 1 92.94 101 TRP A C 1
ATOM 806 O O . TRP A 1 101 ? 3.783 -12.523 -11.172 1 92.94 101 TRP A O 1
ATOM 816 N N . PRO A 1 102 ? 3.953 -13.711 -13.102 1 91.56 102 PRO A N 1
ATOM 817 C CA . PRO A 1 102 ? 4.531 -12.531 -13.75 1 91.56 102 PRO A CA 1
ATOM 818 C C . PRO A 1 102 ? 3.572 -11.344 -13.781 1 91.56 102 PRO A C 1
ATOM 820 O O . PRO A 1 102 ? 3.988 -10.203 -13.57 1 91.56 102 PRO A O 1
ATOM 823 N N . GLN A 1 103 ? 2.312 -11.641 -14.039 1 90.12 103 GLN A N 1
ATOM 824 C CA . GLN A 1 103 ? 1.317 -10.578 -14.016 1 90.12 103 GLN A CA 1
ATOM 825 C C . GLN A 1 103 ? 1.152 -10.008 -12.609 1 90.12 103 GLN A C 1
ATOM 827 O O . GLN A 1 103 ? 0.977 -8.797 -12.438 1 90.12 103 GLN A O 1
ATOM 832 N N . LEU A 1 104 ? 1.2 -10.82 -11.648 1 91.44 104 LEU A N 1
ATOM 833 C CA . LEU A 1 104 ? 1.091 -10.414 -10.258 1 91.44 104 LEU A CA 1
ATOM 834 C C . LEU A 1 104 ? 2.27 -9.531 -9.859 1 91.44 104 LEU A C 1
ATOM 836 O O . LEU A 1 104 ? 2.104 -8.57 -9.102 1 91.44 104 LEU A O 1
ATOM 840 N N . GLU A 1 105 ? 3.436 -9.898 -10.344 1 92.81 105 GLU A N 1
ATOM 841 C CA . GLU A 1 105 ? 4.605 -9.07 -10.062 1 92.81 105 GLU A CA 1
ATOM 842 C C . GLU A 1 105 ? 4.43 -7.66 -10.609 1 92.81 105 GLU A C 1
ATOM 844 O O . GLU A 1 105 ? 4.75 -6.68 -9.938 1 92.81 105 GLU A O 1
ATOM 849 N N . ILE A 1 106 ? 3.92 -7.59 -11.828 1 92 106 ILE A N 1
ATOM 850 C CA . ILE A 1 106 ? 3.693 -6.293 -12.461 1 92 106 ILE A CA 1
ATOM 851 C C . ILE A 1 106 ? 2.684 -5.492 -11.641 1 92 106 ILE A C 1
ATOM 853 O O . ILE A 1 106 ? 2.896 -4.309 -11.367 1 92 106 ILE A O 1
ATOM 857 N N . PHE A 1 107 ? 1.646 -6.121 -11.258 1 92.75 107 PHE A N 1
ATOM 858 C CA . PHE A 1 107 ? 0.614 -5.48 -10.453 1 92.75 107 PHE A CA 1
ATOM 859 C C . PHE A 1 107 ? 1.19 -4.984 -9.133 1 92.75 107 PHE A C 1
ATOM 861 O O . PHE A 1 107 ? 0.894 -3.869 -8.695 1 92.75 107 PHE A O 1
ATOM 868 N N . THR A 1 108 ? 1.962 -5.84 -8.492 1 93.88 108 THR A N 1
ATOM 869 C CA . THR A 1 108 ? 2.529 -5.527 -7.184 1 93.88 108 THR A CA 1
ATOM 870 C C . THR A 1 108 ? 3.482 -4.34 -7.277 1 93.88 108 THR A C 1
ATOM 872 O O . THR A 1 108 ? 3.523 -3.498 -6.375 1 93.88 108 THR A O 1
ATOM 875 N N . LYS A 1 109 ? 4.199 -4.23 -8.352 1 93.31 109 LYS A N 1
ATOM 876 C CA . LYS A 1 109 ? 5.195 -3.176 -8.539 1 93.31 109 LYS A CA 1
ATOM 877 C C . LYS A 1 109 ? 4.535 -1.87 -8.969 1 93.31 109 LYS A C 1
ATOM 879 O O . LYS A 1 109 ? 5.141 -0.8 -8.867 1 93.31 109 LYS A O 1
ATOM 884 N N . ALA A 1 110 ? 3.312 -1.968 -9.445 1 91.62 110 ALA A N 1
ATOM 885 C CA . ALA A 1 110 ? 2.633 -0.787 -9.969 1 91.62 110 ALA A CA 1
ATOM 886 C C . ALA A 1 110 ? 2.359 0.228 -8.867 1 91.62 110 ALA A C 1
ATOM 888 O O . ALA A 1 110 ? 1.974 -0.145 -7.754 1 91.62 110 ALA A O 1
ATOM 889 N N . GLU A 1 111 ? 2.615 1.51 -9.172 1 91.25 111 GLU A N 1
ATOM 890 C CA . GLU A 1 111 ? 2.369 2.586 -8.219 1 91.25 111 GLU A CA 1
ATOM 891 C C . GLU A 1 111 ? 0.882 2.924 -8.141 1 91.25 111 GLU A C 1
ATOM 893 O O . GLU A 1 111 ? 0.163 2.826 -9.133 1 91.25 111 GLU A O 1
ATOM 898 N N . VAL A 1 112 ? 0.452 3.209 -6.91 1 93.81 112 VAL A N 1
ATOM 899 C CA . VAL A 1 112 ? -0.937 3.615 -6.727 1 93.81 112 VAL A CA 1
ATOM 900 C C . VAL A 1 112 ? -0.991 5.062 -6.238 1 93.81 112 VAL A C 1
ATOM 902 O O . VAL A 1 112 ? -0.019 5.574 -5.68 1 93.81 112 VAL A O 1
ATOM 905 N N . GLY A 1 113 ? -2.1 5.789 -6.535 1 94.88 113 GLY A N 1
ATOM 906 C CA . GLY A 1 113 ? -2.355 7.121 -6.004 1 94.88 113 GLY A CA 1
ATOM 907 C C . GLY A 1 113 ? -1.402 8.172 -6.539 1 94.88 113 GLY A C 1
ATOM 908 O O . GLY A 1 113 ? -1.026 9.102 -5.824 1 94.88 113 GLY A O 1
ATOM 909 N N . LYS A 1 114 ? -0.958 8.016 -7.734 1 94.5 114 LYS A N 1
ATOM 910 C CA . LYS A 1 114 ? -0.004 8.961 -8.32 1 94.5 114 LYS A CA 1
ATOM 911 C C . LYS A 1 114 ? -0.578 10.367 -8.359 1 94.5 114 LYS A C 1
ATOM 913 O O . LYS A 1 114 ? 0.109 11.336 -8.016 1 94.5 114 LYS A O 1
ATOM 918 N N . ASP A 1 115 ? -1.85 10.461 -8.734 1 95.88 115 ASP A N 1
ATOM 919 C CA . ASP A 1 115 ? -2.492 11.766 -8.828 1 95.88 115 ASP A CA 1
ATOM 920 C C . ASP A 1 115 ? -2.605 12.43 -7.453 1 95.88 115 ASP A C 1
ATOM 922 O O . ASP A 1 115 ? -2.367 13.633 -7.312 1 95.88 115 ASP A O 1
ATOM 926 N N . GLN A 1 116 ? -3 11.625 -6.465 1 97.06 116 GLN A N 1
ATOM 927 C CA . GLN A 1 116 ? -3.117 12.125 -5.102 1 97.06 116 GLN A CA 1
ATOM 928 C C . GLN A 1 116 ? -1.773 12.633 -4.582 1 97.06 116 GLN A C 1
ATOM 930 O O . GLN A 1 116 ? -1.698 13.703 -3.979 1 97.06 116 GLN A O 1
ATOM 935 N N . LEU A 1 117 ? -0.708 11.906 -4.859 1 95.88 117 LEU A N 1
ATOM 936 C CA . LEU A 1 117 ? 0.626 12.266 -4.391 1 95.88 117 LEU A CA 1
ATOM 937 C C . LEU A 1 117 ? 1.119 13.539 -5.074 1 95.88 117 LEU A C 1
ATOM 939 O O . LEU A 1 117 ? 1.735 14.391 -4.43 1 95.88 117 LEU A O 1
ATOM 943 N N . GLU A 1 118 ? 0.86 13.641 -6.34 1 95.88 118 GLU A N 1
ATOM 944 C CA . GLU A 1 118 ? 1.256 14.836 -7.082 1 95.88 118 GLU A CA 1
ATOM 945 C C . GLU A 1 118 ? 0.538 16.078 -6.555 1 95.88 118 GLU A C 1
ATOM 947 O O . GLU A 1 118 ? 1.146 17.141 -6.41 1 95.88 118 GLU A O 1
ATOM 952 N N . THR A 1 119 ? -0.691 15.891 -6.297 1 97 119 THR A N 1
ATOM 953 C CA . THR A 1 119 ? -1.463 17 -5.746 1 97 119 THR A CA 1
ATOM 954 C C . THR A 1 119 ? -0.931 17.406 -4.375 1 97 119 THR A C 1
ATOM 956 O O . THR A 1 119 ? -0.801 18.594 -4.078 1 97 119 THR A O 1
ATOM 959 N N . MET A 1 120 ? -0.657 16.438 -3.561 1 96.19 120 MET A N 1
ATOM 960 C CA . MET A 1 120 ? -0.116 16.719 -2.234 1 96.19 120 MET A CA 1
ATOM 961 C C . MET A 1 120 ? 1.208 17.469 -2.338 1 96.19 120 MET A C 1
ATOM 963 O O . MET A 1 120 ? 1.45 18.422 -1.588 1 96.19 120 MET A O 1
ATOM 967 N N . THR A 1 121 ? 2.008 17.109 -3.281 1 95.94 121 THR A N 1
ATOM 968 C CA . THR A 1 121 ? 3.287 17.766 -3.492 1 95.94 121 THR A CA 1
ATOM 969 C C . THR A 1 121 ? 3.076 19.234 -3.879 1 95.94 121 THR A C 1
ATOM 971 O O . THR A 1 121 ? 3.771 20.125 -3.377 1 95.94 121 THR A O 1
ATOM 974 N N . THR A 1 122 ? 2.078 19.453 -4.688 1 95.56 122 THR A N 1
ATOM 975 C CA . THR A 1 122 ? 1.764 20.812 -5.129 1 95.56 122 THR A CA 1
ATOM 976 C C . THR A 1 122 ? 1.245 21.656 -3.967 1 95.56 122 THR A C 1
ATOM 978 O O . THR A 1 122 ? 1.619 22.812 -3.82 1 95.56 122 THR A O 1
ATOM 981 N N . LEU A 1 123 ? 0.448 21.062 -3.156 1 94.44 123 LEU A N 1
ATOM 982 C CA . LEU A 1 123 ? -0.116 21.75 -2.008 1 94.44 123 LEU A CA 1
ATOM 983 C C . LEU A 1 123 ? 0.971 22.109 -0.997 1 94.44 123 LEU A C 1
ATOM 985 O O . LEU A 1 123 ? 0.937 23.172 -0.385 1 94.44 123 LEU A O 1
ATOM 989 N N . LEU A 1 124 ? 1.948 21.25 -0.823 1 93.25 124 LEU A N 1
ATOM 990 C CA . LEU A 1 124 ? 2.986 21.438 0.186 1 93.25 124 LEU A CA 1
ATOM 991 C C . LEU A 1 124 ? 3.996 22.484 -0.259 1 93.25 124 LEU A C 1
ATOM 993 O O . LEU A 1 124 ? 4.824 22.938 0.538 1 93.25 124 LEU A O 1
ATOM 997 N N . ASP A 1 125 ? 3.846 22.906 -1.538 1 88.69 125 ASP A N 1
ATOM 998 C CA . ASP A 1 125 ? 4.676 24 -2.037 1 88.69 125 ASP A CA 1
ATOM 999 C C . ASP A 1 125 ? 4.207 25.344 -1.48 1 88.69 125 ASP A C 1
ATOM 1001 O O . ASP A 1 125 ? 4.965 26.312 -1.469 1 88.69 125 ASP A O 1
ATOM 1005 N N . ILE A 1 126 ? 3.002 25.359 -0.99 1 84 126 ILE A N 1
ATOM 1006 C CA . ILE A 1 126 ? 2.471 26.641 -0.552 1 84 126 ILE A CA 1
ATOM 1007 C C . ILE A 1 126 ? 2.299 26.641 0.965 1 84 126 ILE A C 1
ATOM 1009 O O . ILE A 1 126 ? 1.575 27.469 1.515 1 84 126 ILE A O 1
ATOM 1013 N N . VAL A 1 127 ? 2.955 25.797 1.67 1 82.25 127 VAL A N 1
ATOM 1014 C CA . VAL A 1 127 ? 2.822 25.688 3.119 1 82.25 127 VAL A CA 1
ATOM 1015 C C . VAL A 1 127 ? 3.602 26.812 3.795 1 82.25 127 VAL A C 1
ATOM 1017 O O . VAL A 1 127 ? 4.449 27.453 3.168 1 82.25 127 VAL A O 1
ATOM 1020 N N . PRO A 1 128 ? 3.24 27.109 5.121 1 86.06 128 PRO A N 1
ATOM 1021 C CA . PRO A 1 128 ? 3.914 28.188 5.852 1 86.06 128 PRO A CA 1
ATOM 1022 C C . PRO A 1 128 ? 5.426 27.984 5.93 1 86.06 128 PRO A C 1
ATOM 1024 O O . PRO A 1 128 ? 5.902 26.844 5.996 1 86.06 128 PRO A O 1
ATOM 1027 N N . THR A 1 129 ? 6.129 29.062 5.875 1 85.69 129 THR A N 1
ATOM 1028 C CA . THR A 1 129 ? 7.586 29.031 5.969 1 85.69 129 THR A CA 1
ATOM 1029 C C . THR A 1 129 ? 8.039 28.969 7.426 1 85.69 129 THR A C 1
ATOM 1031 O O . THR A 1 129 ? 7.207 29 8.336 1 85.69 129 THR A O 1
ATOM 1034 N N . ASN A 1 130 ? 9.336 28.922 7.617 1 86.12 130 ASN A N 1
ATOM 1035 C CA . ASN A 1 130 ? 9.891 28.984 8.969 1 86.12 130 ASN A CA 1
ATOM 1036 C C . ASN A 1 130 ? 9.617 30.328 9.633 1 86.12 130 ASN A C 1
ATOM 1038 O O . ASN A 1 130 ? 9.438 30.406 10.844 1 86.12 130 ASN A O 1
ATOM 1042 N N . GLU A 1 131 ? 9.555 31.25 8.812 1 81.75 131 GLU A N 1
ATOM 1043 C CA . GLU A 1 131 ? 9.258 32.594 9.336 1 81.75 131 GLU A CA 1
ATOM 1044 C C . GLU A 1 131 ? 7.84 32.656 9.891 1 81.75 131 GLU A C 1
ATOM 1046 O O . GLU A 1 131 ? 7.598 33.281 10.914 1 81.75 131 GLU A O 1
ATOM 1051 N N . ASP A 1 132 ? 6.953 32 9.203 1 83.81 132 ASP A N 1
ATOM 1052 C CA . ASP A 1 132 ? 5.578 31.938 9.68 1 83.81 132 ASP A CA 1
ATOM 1053 C C . ASP A 1 132 ? 5.496 31.203 11.016 1 83.81 132 ASP A C 1
ATOM 1055 O O . ASP A 1 132 ? 4.766 31.609 11.914 1 83.81 132 ASP A O 1
ATOM 1059 N N . MET A 1 133 ? 6.199 30.188 11.055 1 89.19 133 MET A N 1
ATOM 1060 C CA . MET A 1 133 ? 6.215 29.406 12.281 1 89.19 133 MET A CA 1
ATOM 1061 C C . MET A 1 133 ? 6.809 30.203 13.438 1 89.19 133 MET A C 1
ATOM 1063 O O . MET A 1 133 ? 6.254 30.219 14.539 1 89.19 133 MET A O 1
ATOM 1067 N N . ASP A 1 134 ? 7.895 30.844 13.172 1 88.25 134 ASP A N 1
ATOM 1068 C CA . ASP A 1 134 ? 8.547 31.656 14.195 1 88.25 134 ASP A CA 1
ATOM 1069 C C . ASP A 1 134 ? 7.633 32.781 14.68 1 88.25 134 ASP A C 1
ATOM 1071 O O . ASP A 1 134 ? 7.578 33.094 15.875 1 88.25 134 ASP A O 1
ATOM 1075 N N . ALA A 1 135 ? 6.957 33.375 13.703 1 84.81 135 ALA A N 1
ATOM 1076 C CA . ALA A 1 135 ? 6.035 34.438 14.055 1 84.81 135 ALA A CA 1
ATOM 1077 C C . ALA A 1 135 ? 4.898 33.938 14.93 1 84.81 135 ALA A C 1
ATOM 1079 O O . ALA A 1 135 ? 4.465 34.625 15.859 1 84.81 135 ALA A O 1
ATOM 1080 N N . SER A 1 136 ? 4.41 32.812 14.578 1 90.38 136 SER A N 1
ATOM 1081 C CA . SER A 1 136 ? 3.336 32.219 15.367 1 90.38 136 SER A CA 1
ATOM 1082 C C . SER A 1 136 ? 3.807 31.891 16.781 1 90.38 136 SER A C 1
ATOM 1084 O O . SER A 1 136 ? 3.084 32.125 17.75 1 90.38 136 SER A O 1
ATOM 1086 N N . LEU A 1 137 ? 4.98 31.344 16.875 1 93.44 137 LEU A N 1
ATOM 1087 C CA . LEU A 1 137 ? 5.543 31 18.172 1 93.44 137 LEU A CA 1
ATOM 1088 C C . LEU A 1 137 ? 5.812 32.25 19 1 93.44 137 LEU A C 1
ATOM 1090 O O . LEU A 1 137 ? 5.582 32.281 20.219 1 93.44 137 LEU A O 1
ATOM 1094 N N . LEU A 1 138 ? 6.305 33.219 18.328 1 90.25 138 LEU A N 1
ATOM 1095 C CA . LEU A 1 138 ? 6.512 34.5 19 1 90.25 138 LEU A CA 1
ATOM 1096 C C . LEU A 1 138 ? 5.191 35.062 19.531 1 90.25 138 LEU A C 1
ATOM 1098 O O . LEU A 1 138 ? 5.148 35.656 20.609 1 90.25 138 LEU A O 1
ATOM 1102 N N . GLY A 1 139 ? 4.188 34.906 18.688 1 89.75 139 GLY A N 1
ATOM 1103 C CA . GLY A 1 139 ? 2.865 35.312 19.109 1 89.75 139 GLY A CA 1
ATOM 1104 C C . GLY A 1 139 ? 2.414 34.625 20.391 1 89.75 139 GLY A C 1
ATOM 1105 O O . GLY A 1 139 ? 1.892 35.281 21.297 1 89.75 139 GLY A O 1
ATOM 1106 N N . ILE A 1 140 ? 2.607 33.375 20.484 1 93.44 140 ILE A N 1
ATOM 1107 C CA . ILE A 1 140 ? 2.236 32.594 21.672 1 93.44 140 ILE A CA 1
ATOM 1108 C C . ILE A 1 140 ? 3.051 33.094 22.875 1 93.44 140 ILE A C 1
ATOM 1110 O O . ILE A 1 140 ? 2.518 33.25 23.969 1 93.44 140 ILE A O 1
ATOM 1114 N N . SER A 1 141 ? 4.324 33.312 22.688 1 93 141 SER A N 1
ATOM 1115 C CA . SER A 1 141 ? 5.195 33.812 23.75 1 93 141 SER A CA 1
ATOM 1116 C C . SER A 1 141 ? 4.723 35.156 24.266 1 93 141 SER A C 1
ATOM 1118 O O . SER A 1 141 ? 4.715 35.406 25.469 1 93 141 SER A O 1
ATOM 1120 N N . ARG A 1 142 ? 4.324 36 23.328 1 91.31 142 ARG A N 1
ATOM 1121 C CA . ARG A 1 142 ? 3.84 37.312 23.688 1 91.31 142 ARG A CA 1
ATOM 1122 C C . ARG A 1 142 ? 2.564 37.25 24.516 1 91.31 142 ARG A C 1
ATOM 1124 O O . ARG A 1 142 ? 2.408 37.969 25.5 1 91.31 142 ARG A O 1
ATOM 1131 N N . ILE A 1 143 ? 1.727 36.375 24.094 1 94.25 143 ILE A N 1
ATOM 1132 C CA . ILE A 1 143 ? 0.463 36.188 24.797 1 94.25 143 ILE A CA 1
ATOM 1133 C C . ILE A 1 143 ? 0.73 35.719 26.219 1 94.25 143 ILE A C 1
ATOM 1135 O O . ILE A 1 143 ? 0.183 36.25 27.188 1 94.25 143 ILE A O 1
ATOM 1139 N N . GLU A 1 144 ? 1.546 34.75 26.328 1 93.94 144 GLU A N 1
ATOM 1140 C CA . GLU A 1 144 ? 1.858 34.188 27.625 1 93.94 144 GLU A CA 1
ATOM 1141 C C . GLU A 1 144 ? 2.467 35.219 28.562 1 93.94 144 GLU A C 1
ATOM 1143 O O . GLU A 1 144 ? 2.07 35.312 29.734 1 93.94 144 GLU A O 1
ATOM 1148 N N . LEU A 1 145 ? 3.375 35.938 28.078 1 90.94 145 LEU A N 1
ATOM 1149 C CA . LEU A 1 145 ? 4.094 36.938 28.891 1 90.94 145 LEU A CA 1
ATOM 1150 C C . LEU A 1 145 ? 3.178 38.094 29.266 1 90.94 145 LEU A C 1
ATOM 1152 O O . LEU A 1 145 ? 3.113 38.469 30.438 1 90.94 145 LEU A O 1
ATOM 1156 N N . THR A 1 146 ? 2.51 38.656 28.266 1 94 146 THR A N 1
ATOM 1157 C CA . THR A 1 146 ? 1.699 39.844 28.469 1 94 146 THR A CA 1
ATOM 1158 C C . THR A 1 146 ? 0.571 39.562 29.453 1 94 146 THR A C 1
ATOM 1160 O O . THR A 1 146 ? 0.309 40.375 30.344 1 94 146 THR A O 1
ATOM 1163 N N . TYR A 1 147 ? -0.001 38.438 29.344 1 95.38 147 TYR A N 1
ATOM 1164 C CA . TYR A 1 147 ? -1.175 38.156 30.172 1 95.38 147 TYR A CA 1
ATOM 1165 C C . TYR A 1 147 ? -0.812 37.281 31.359 1 95.38 147 TYR A C 1
ATOM 1167 O O . TYR A 1 147 ? -1.688 36.844 32.125 1 95.38 147 TYR A O 1
ATOM 1175 N N . ASP A 1 148 ? 0.451 36.969 31.484 1 92.06 148 ASP A N 1
ATOM 1176 C CA . ASP A 1 148 ? 0.979 36.188 32.594 1 92.06 148 ASP A CA 1
ATOM 1177 C C . ASP A 1 148 ? 0.24 34.875 32.75 1 92.06 148 ASP A C 1
ATOM 1179 O O . ASP A 1 148 ? -0.28 34.531 33.812 1 92.06 148 ASP A O 1
ATOM 1183 N N . LEU A 1 149 ? 0.224 34.188 31.672 1 93.56 149 LEU A N 1
ATOM 1184 C CA . LEU A 1 149 ? -0.524 32.938 31.641 1 93.56 149 LEU A CA 1
ATOM 1185 C C . LEU A 1 149 ? 0.331 31.781 32.156 1 93.56 149 LEU A C 1
ATOM 1187 O O . LEU A 1 149 ? 1.533 31.734 31.891 1 93.56 149 LEU A O 1
ATOM 1191 N N . ASN A 1 150 ? -0.331 30.906 32.875 1 92.88 150 ASN A N 1
ATOM 1192 C CA . ASN A 1 150 ? 0.303 29.656 33.281 1 92.88 150 ASN A CA 1
ATOM 1193 C C . ASN A 1 150 ? 0.44 28.688 32.125 1 92.88 150 ASN A C 1
ATOM 1195 O O . ASN A 1 150 ? -0.562 28.234 31.578 1 92.88 150 ASN A O 1
ATOM 1199 N N . PRO A 1 151 ? 1.702 28.297 31.797 1 94.62 151 PRO A N 1
ATOM 1200 C CA . PRO A 1 151 ? 1.898 27.406 30.641 1 94.62 151 PRO A CA 1
ATOM 1201 C C . PRO A 1 151 ? 1.119 26.094 30.781 1 94.62 151 PRO A C 1
ATOM 1203 O O . PRO A 1 151 ? 0.646 25.547 29.781 1 94.62 151 PRO A O 1
ATOM 1206 N N . MET A 1 152 ? 0.982 25.547 31.938 1 93.56 152 MET A N 1
ATOM 1207 C CA . MET A 1 152 ? 0.249 24.312 32.125 1 93.56 152 MET A CA 1
ATOM 1208 C C . MET A 1 152 ? -1.218 24.469 31.75 1 93.56 152 MET A C 1
ATOM 1210 O O . MET A 1 152 ? -1.804 23.578 31.141 1 93.56 152 MET A O 1
ATOM 1214 N N . ASP A 1 153 ? -1.77 25.594 32.125 1 94.06 153 ASP A N 1
ATOM 1215 C CA . ASP A 1 153 ? -3.152 25.891 31.766 1 94.06 153 ASP A CA 1
ATOM 1216 C C . ASP A 1 153 ? -3.293 26.078 30.25 1 94.06 153 ASP A C 1
ATOM 1218 O O . ASP A 1 153 ? -4.238 25.578 29.641 1 94.06 153 ASP A O 1
ATOM 1222 N N . VAL A 1 154 ? -2.348 26.797 29.688 1 95.12 154 VAL A N 1
ATOM 1223 C CA . VAL A 1 154 ? -2.385 27.062 28.266 1 95.12 154 VAL A CA 1
ATOM 1224 C C . VAL A 1 154 ? -2.309 25.75 27.484 1 95.12 154 VAL A C 1
ATOM 1226 O O . VAL A 1 154 ? -3.049 25.531 26.531 1 95.12 154 VAL A O 1
ATOM 1229 N N . ALA A 1 155 ? -1.428 24.875 27.906 1 95.25 155 ALA A N 1
ATOM 1230 C CA . ALA A 1 155 ? -1.238 23.578 27.25 1 95.25 155 ALA A CA 1
ATOM 1231 C C . ALA A 1 155 ? -2.527 22.766 27.266 1 95.25 155 ALA A C 1
ATOM 1233 O O . ALA A 1 155 ? -2.775 21.969 26.359 1 95.25 155 ALA A O 1
ATOM 1234 N N . GLU A 1 156 ? -3.359 23.016 28.266 1 94.62 156 GLU A N 1
ATOM 1235 C CA . GLU A 1 156 ? -4.602 22.266 28.406 1 94.62 156 GLU A CA 1
ATOM 1236 C C . GLU A 1 156 ? -5.785 23.031 27.844 1 94.62 156 GLU A C 1
ATOM 1238 O O . GLU A 1 156 ? -6.938 22.625 28.016 1 94.62 156 GLU A O 1
ATOM 1243 N N . GLY A 1 157 ? -5.531 24.156 27.234 1 93.44 157 GLY A N 1
ATOM 1244 C CA . GLY A 1 157 ? -6.566 24.875 26.516 1 93.44 157 GLY A CA 1
ATOM 1245 C C . GLY A 1 157 ? -7.246 25.953 27.359 1 93.44 157 GLY A C 1
ATOM 1246 O O . GLY A 1 157 ? -8.367 26.359 27.062 1 93.44 157 GLY A O 1
ATOM 1247 N N . ARG A 1 158 ? -6.609 26.328 28.422 1 94.31 158 ARG A N 1
ATOM 1248 C CA . ARG A 1 158 ? -7.168 27.375 29.25 1 94.31 158 ARG A CA 1
ATOM 1249 C C . ARG A 1 158 ? -6.426 28.703 29.047 1 94.31 158 ARG A C 1
ATOM 1251 O O . ARG A 1 158 ? -5.207 28.766 29.234 1 94.31 158 ARG A O 1
ATOM 1258 N N . LEU A 1 159 ? -7.121 29.688 28.641 1 93.25 159 LEU A N 1
ATOM 1259 C CA . LEU A 1 159 ? -6.609 31.047 28.453 1 93.25 159 LEU A CA 1
ATOM 1260 C C . LEU A 1 159 ? -7.355 32.031 29.344 1 93.25 159 LEU A C 1
ATOM 1262 O O . LEU A 1 159 ? -8.492 32.406 29.047 1 93.25 159 LEU A O 1
ATOM 1266 N N . ARG A 1 160 ? -6.66 32.406 30.391 1 90.88 160 ARG A N 1
ATOM 1267 C CA . ARG A 1 160 ? -7.289 33.281 31.391 1 90.88 160 ARG A CA 1
ATOM 1268 C C . ARG A 1 160 ? -8.562 32.625 31.938 1 90.88 160 ARG A C 1
ATOM 1270 O O . ARG A 1 160 ? -8.531 31.5 32.438 1 90.88 160 ARG A O 1
ATOM 1277 N N . ASP A 1 161 ? -9.727 33.219 31.672 1 88.38 161 ASP A N 1
ATOM 1278 C CA . ASP A 1 161 ? -10.969 32.719 32.25 1 88.38 161 ASP A CA 1
ATOM 1279 C C . ASP A 1 161 ? -11.75 31.891 31.219 1 88.38 161 ASP A C 1
ATOM 1281 O O . ASP A 1 161 ? -12.898 31.516 31.453 1 88.38 161 ASP A O 1
ATOM 1285 N N . MET A 1 162 ? -11.109 31.469 30.141 1 91.25 162 MET A N 1
ATOM 1286 C CA . MET A 1 162 ? -11.789 30.734 29.078 1 91.25 162 MET A CA 1
ATOM 1287 C C . MET A 1 162 ? -11.164 29.359 28.891 1 91.25 162 MET A C 1
ATOM 1289 O O . MET A 1 162 ? -9.938 29.234 28.766 1 91.25 162 MET A O 1
ATOM 1293 N N . GLN A 1 163 ? -12.016 28.312 28.922 1 93.81 163 GLN A N 1
ATOM 1294 C CA . GLN A 1 163 ? -11.57 26.953 28.672 1 93.81 163 GLN A CA 1
ATOM 1295 C C . GLN A 1 163 ? -11.992 26.484 27.281 1 93.81 163 GLN A C 1
ATOM 1297 O O . GLN A 1 163 ? -13.18 26.531 26.938 1 93.81 163 GLN A O 1
ATOM 1302 N N . PHE A 1 164 ? -11.07 26.094 26.516 1 90.56 164 PHE A N 1
ATOM 1303 C CA . PHE A 1 164 ? -11.352 25.594 25.172 1 90.56 164 PHE A CA 1
ATOM 1304 C C . PHE A 1 164 ? -11.211 24.078 25.109 1 90.56 164 PHE A C 1
ATOM 1306 O O . PHE A 1 164 ? -10.477 23.484 25.906 1 90.56 164 PHE A O 1
ATOM 1313 N N . ASN A 1 165 ? -11.977 23.516 24.188 1 87.69 165 ASN A N 1
ATOM 1314 C CA . ASN A 1 165 ? -11.875 22.078 23.969 1 87.69 165 ASN A CA 1
ATOM 1315 C C . ASN A 1 165 ? -10.75 21.734 23 1 87.69 165 ASN A C 1
ATOM 1317 O O . ASN A 1 165 ? -10.984 21.062 22 1 87.69 165 ASN A O 1
ATOM 1321 N N . THR A 1 166 ? -9.633 22.234 23.203 1 89.38 166 THR A N 1
ATOM 1322 C CA . THR A 1 166 ? -8.422 21.969 22.422 1 89.38 166 THR A CA 1
ATOM 1323 C C . THR A 1 166 ? -7.188 22.016 23.312 1 89.38 166 THR A C 1
ATOM 1325 O O . THR A 1 166 ? -7.129 22.812 24.266 1 89.38 166 THR A O 1
ATOM 1328 N N . THR A 1 167 ? -6.293 21.094 23.078 1 91.25 167 THR A N 1
ATOM 1329 C CA . THR A 1 167 ? -5.035 21.062 23.812 1 91.25 167 THR A CA 1
ATOM 1330 C C . THR A 1 167 ? -3.846 21.047 22.859 1 91.25 167 THR A C 1
ATOM 1332 O O . THR A 1 167 ? -3.994 20.719 21.672 1 91.25 167 THR A O 1
ATOM 1335 N N . PHE A 1 168 ? -2.771 21.531 23.328 1 92.69 168 PHE A N 1
ATOM 1336 C CA . PHE A 1 168 ? -1.538 21.328 22.578 1 92.69 168 PHE A CA 1
ATOM 1337 C C . PHE A 1 168 ? -1.081 19.875 22.672 1 92.69 168 PHE A C 1
ATOM 1339 O O . PHE A 1 168 ? -1.134 19.266 23.734 1 92.69 168 PHE A O 1
ATOM 1346 N N . ASN A 1 169 ? -0.722 19.406 21.578 1 89 169 ASN A N 1
ATOM 1347 C CA . ASN A 1 169 ? -0.11 18.078 21.625 1 89 169 ASN A CA 1
ATOM 1348 C C . ASN A 1 169 ? 1.379 18.156 21.953 1 89 169 ASN A C 1
ATOM 1350 O O . ASN A 1 169 ? 1.915 19.25 22.156 1 89 169 ASN A O 1
ATOM 1354 N N . THR A 1 170 ? 2.039 17 22.031 1 88.81 170 THR A N 1
ATOM 1355 C CA . THR A 1 170 ? 3.432 16.938 22.453 1 88.81 170 THR A CA 1
ATOM 1356 C C . THR A 1 170 ? 4.324 17.734 21.5 1 88.81 170 THR A C 1
ATOM 1358 O O . THR A 1 170 ? 5.223 18.453 21.938 1 88.81 170 THR A O 1
ATOM 1361 N N . ARG A 1 171 ? 4.066 17.672 20.281 1 89.69 171 ARG A N 1
ATOM 1362 C CA . ARG A 1 171 ? 4.906 18.344 19.297 1 89.69 171 ARG A CA 1
ATOM 1363 C C . ARG A 1 171 ? 4.688 19.859 19.312 1 89.69 171 ARG A C 1
ATOM 1365 O O . ARG A 1 171 ? 5.617 20.625 19.078 1 89.69 171 ARG A O 1
ATOM 1372 N N . ASP A 1 172 ? 3.473 20.266 19.578 1 92.81 172 ASP A N 1
ATOM 1373 C CA . ASP A 1 172 ? 3.211 21.672 19.781 1 92.81 172 ASP A CA 1
ATOM 1374 C C . ASP A 1 172 ? 3.996 22.219 20.969 1 92.81 172 ASP A C 1
ATOM 1376 O O . ASP A 1 172 ? 4.637 23.266 20.875 1 92.81 172 ASP A O 1
ATOM 1380 N N . CYS A 1 173 ? 3.908 21.484 22.047 1 94.06 173 CYS A N 1
ATOM 1381 C CA . CYS A 1 173 ? 4.609 21.875 23.266 1 94.06 173 CYS A CA 1
ATOM 1382 C C . CYS A 1 173 ? 6.109 21.969 23.016 1 94.06 173 CYS A C 1
ATOM 1384 O O . CYS A 1 173 ? 6.766 22.906 23.5 1 94.06 173 CYS A O 1
ATOM 1386 N N . LEU A 1 174 ? 6.625 21.031 22.328 1 92.25 174 LEU A N 1
ATOM 1387 C CA . LEU A 1 174 ? 8.055 21.031 22.047 1 92.25 174 LEU A CA 1
ATOM 1388 C C . LEU A 1 174 ? 8.438 22.203 21.156 1 92.25 174 LEU A C 1
ATOM 1390 O O . LEU A 1 174 ? 9.516 22.781 21.312 1 92.25 174 LEU A O 1
ATOM 1394 N N . ALA A 1 175 ? 7.598 22.5 20.203 1 93.69 175 ALA A N 1
ATOM 1395 C CA . ALA A 1 175 ? 7.859 23.656 19.359 1 93.69 175 ALA A CA 1
ATOM 1396 C C . ALA A 1 175 ? 7.93 24.938 20.188 1 93.69 175 ALA A C 1
ATOM 1398 O O . ALA A 1 175 ? 8.812 25.781 19.969 1 93.69 175 ALA A O 1
ATOM 1399 N N . ILE A 1 176 ? 7.02 25.078 21.078 1 96.56 176 ILE A N 1
ATOM 1400 C CA . ILE A 1 176 ? 6.98 26.25 21.953 1 96.56 176 ILE A CA 1
ATOM 1401 C C . ILE A 1 176 ? 8.219 26.266 22.844 1 96.56 176 ILE A C 1
ATOM 1403 O O . ILE A 1 176 ? 8.891 27.297 22.984 1 96.56 176 ILE A O 1
ATOM 1407 N N . ALA A 1 177 ? 8.562 25.125 23.422 1 96.12 177 ALA A N 1
ATOM 1408 C CA . ALA A 1 177 ? 9.719 25 24.297 1 96.12 177 ALA A CA 1
ATOM 1409 C C . ALA A 1 177 ? 11.008 25.375 23.578 1 96.12 177 ALA A C 1
ATOM 1411 O O . ALA A 1 177 ? 11.82 26.141 24.094 1 96.12 177 ALA A O 1
ATOM 1412 N N . ASN A 1 178 ? 11.164 24.844 22.469 1 94.88 178 ASN A N 1
ATOM 1413 C CA . ASN A 1 178 ? 12.359 25.109 21.672 1 94.88 178 ASN A CA 1
ATOM 1414 C C . ASN A 1 178 ? 12.477 26.578 21.312 1 94.88 178 ASN A C 1
ATOM 1416 O O . ASN A 1 178 ? 13.57 27.141 21.344 1 94.88 178 ASN A O 1
ATOM 1420 N N . HIS A 1 179 ? 11.383 27.109 20.906 1 95.06 179 HIS A N 1
ATOM 1421 C CA . HIS A 1 179 ? 11.383 28.531 20.562 1 95.06 179 HIS A CA 1
ATOM 1422 C C . HIS A 1 179 ? 11.797 29.375 21.766 1 95.06 179 HIS A C 1
ATOM 1424 O O . HIS A 1 179 ? 12.617 30.281 21.641 1 95.06 179 HIS A O 1
ATOM 1430 N N . LYS A 1 180 ? 11.227 29.109 22.906 1 95.38 180 LYS A N 1
ATOM 1431 C CA . LYS A 1 180 ? 11.531 29.844 24.125 1 95.38 180 LYS A CA 1
ATOM 1432 C C . LYS A 1 180 ? 12.992 29.656 24.531 1 95.38 180 LYS A C 1
ATOM 1434 O O . LYS A 1 180 ? 13.633 30.594 25.016 1 95.38 180 LYS A O 1
ATOM 1439 N N . TYR A 1 181 ? 13.461 28.484 24.344 1 94.44 181 TYR A N 1
ATOM 1440 C CA . TYR A 1 181 ? 14.875 28.203 24.578 1 94.44 181 TYR A CA 1
ATOM 1441 C C . TYR A 1 181 ? 15.75 29.062 23.672 1 94.44 181 TYR A C 1
ATOM 1443 O O . TYR A 1 181 ? 16.734 29.656 24.141 1 94.44 181 TYR A O 1
ATOM 1451 N N . GLU A 1 182 ? 15.383 29.188 22.469 1 92.31 182 GLU A N 1
ATOM 1452 C CA . GLU A 1 182 ? 16.172 29.906 21.469 1 92.31 182 GLU A CA 1
ATOM 1453 C C . GLU A 1 182 ? 16.188 31.406 21.766 1 92.31 182 GLU A C 1
ATOM 1455 O O . GLU A 1 182 ? 17.219 32.062 21.562 1 92.31 182 GLU A O 1
ATOM 1460 N N . ILE A 1 183 ? 15.078 31.891 22.281 1 89.31 183 ILE A N 1
ATOM 1461 C CA . ILE A 1 183 ? 15.023 33.312 22.484 1 89.31 183 ILE A CA 1
ATOM 1462 C C . ILE A 1 183 ? 15.516 33.656 23.891 1 89.31 183 ILE A C 1
ATOM 1464 O O . ILE A 1 183 ? 15.461 34.812 24.328 1 89.31 183 ILE A O 1
ATOM 1468 N N . GLY A 1 184 ? 15.891 32.656 24.703 1 89.75 184 GLY A N 1
ATOM 1469 C CA . GLY A 1 184 ? 16.547 32.844 25.984 1 89.75 184 GLY A CA 1
ATOM 1470 C C . GLY A 1 184 ? 15.562 32.906 27.141 1 89.75 184 GLY A C 1
ATOM 1471 O O . GLY A 1 184 ? 15.938 33.281 28.266 1 89.75 184 GLY A O 1
ATOM 1472 N N . ASP A 1 185 ? 14.328 32.656 26.859 1 90.75 185 ASP A N 1
ATOM 1473 C CA . ASP A 1 185 ? 13.359 32.531 27.938 1 90.75 185 ASP A CA 1
ATOM 1474 C C . ASP A 1 185 ? 13.414 31.156 28.578 1 90.75 185 ASP A C 1
ATOM 1476 O O . ASP A 1 185 ? 12.461 30.391 28.484 1 90.75 185 ASP A O 1
ATOM 1480 N N . TYR A 1 186 ? 14.484 30.906 29.328 1 93.19 186 TYR A N 1
ATOM 1481 C CA . TYR A 1 186 ? 14.781 29.562 29.812 1 93.19 186 TYR A CA 1
ATOM 1482 C C . TYR A 1 186 ? 13.789 29.141 30.891 1 93.19 186 TYR A C 1
ATOM 1484 O O . TYR A 1 186 ? 13.461 27.953 31.016 1 93.19 186 TYR A O 1
ATOM 1492 N N . ALA A 1 187 ? 13.289 30.078 31.672 1 92.06 187 ALA A N 1
ATOM 1493 C CA . ALA A 1 187 ? 12.32 29.75 32.719 1 92.06 187 ALA A CA 1
ATOM 1494 C C . ALA A 1 187 ? 11.07 29.094 32.125 1 92.06 187 ALA A C 1
ATOM 1496 O O . ALA A 1 187 ? 10.656 28.031 32.562 1 92.06 187 ALA A O 1
ATOM 1497 N N . ARG A 1 188 ? 10.539 29.734 31.156 1 93.25 188 ARG A N 1
ATOM 1498 C CA . ARG A 1 188 ? 9.328 29.172 30.547 1 93.25 188 ARG A CA 1
ATOM 1499 C C . ARG A 1 188 ? 9.656 27.969 29.672 1 93.25 188 ARG A C 1
ATOM 1501 O O . ARG A 1 188 ? 8.859 27.031 29.594 1 93.25 188 ARG A O 1
ATOM 1508 N N . ALA A 1 189 ? 10.805 28.047 28.984 1 95.5 189 ALA A N 1
ATOM 1509 C CA . ALA A 1 189 ? 11.234 26.875 28.219 1 95.5 189 ALA A CA 1
ATOM 1510 C C . ALA A 1 189 ? 11.258 25.625 29.094 1 95.5 189 ALA A C 1
ATOM 1512 O O . ALA A 1 189 ? 10.812 24.547 28.672 1 95.5 189 ALA A O 1
ATOM 1513 N N . LEU A 1 190 ? 11.797 25.781 30.281 1 95.31 190 LEU A N 1
ATOM 1514 C CA . LEU A 1 190 ? 11.891 24.672 31.234 1 95.31 190 LEU A CA 1
ATOM 1515 C C . LEU A 1 190 ? 10.516 24.062 31.484 1 95.31 190 LEU A C 1
ATOM 1517 O O . LEU A 1 190 ? 10.359 22.844 31.469 1 95.31 190 LEU A O 1
ATOM 1521 N N . ILE A 1 191 ? 9.531 24.859 31.703 1 95.38 191 ILE A N 1
ATOM 1522 C CA . ILE A 1 191 ? 8.188 24.391 32 1 95.38 191 ILE A CA 1
ATOM 1523 C C . ILE A 1 191 ? 7.605 23.672 30.781 1 95.38 191 ILE A C 1
ATOM 1525 O O . ILE A 1 191 ? 7.008 22.594 30.922 1 95.38 191 ILE A O 1
ATOM 1529 N N . TRP A 1 192 ? 7.777 24.203 29.625 1 95.94 192 TRP A N 1
ATOM 1530 C CA . TRP A 1 192 ? 7.203 23.609 28.406 1 95.94 192 TRP A CA 1
ATOM 1531 C C . TRP A 1 192 ? 7.875 22.281 28.078 1 95.94 192 TRP A C 1
ATOM 1533 O O . TRP A 1 192 ? 7.223 21.359 27.609 1 95.94 192 TRP A O 1
ATOM 1543 N N . TYR A 1 193 ? 9.203 22.203 28.281 1 94.56 193 TYR A N 1
ATOM 1544 C CA . TYR A 1 193 ? 9.859 20.906 28.125 1 94.56 193 TYR A CA 1
ATOM 1545 C C . TYR A 1 193 ? 9.289 19.875 29.078 1 94.56 193 TYR A C 1
ATOM 1547 O O . TYR A 1 193 ? 9.086 18.719 28.719 1 94.56 193 TYR A O 1
ATOM 1555 N N . ARG A 1 194 ? 9.023 20.281 30.297 1 94.12 194 ARG A N 1
ATOM 1556 C CA . ARG A 1 194 ? 8.445 19.391 31.297 1 94.12 194 ARG A CA 1
ATOM 1557 C C . ARG A 1 194 ? 7.055 18.922 30.875 1 94.12 194 ARG A C 1
ATOM 1559 O O . ARG A 1 194 ? 6.73 17.734 31 1 94.12 194 ARG A O 1
ATOM 1566 N N . ILE A 1 195 ? 6.258 19.875 30.391 1 93.81 195 ILE A N 1
ATOM 1567 C CA . ILE A 1 195 ? 4.922 19.531 29.922 1 93.81 195 ILE A CA 1
ATOM 1568 C C . ILE A 1 195 ? 5.02 18.484 28.812 1 93.81 195 ILE A C 1
ATOM 1570 O O . ILE A 1 195 ? 4.297 17.484 28.828 1 93.81 195 ILE A O 1
ATOM 1574 N N . ALA A 1 196 ? 5.91 18.688 27.859 1 91.81 196 ALA A N 1
ATOM 1575 C CA . ALA A 1 196 ? 6.07 17.797 26.719 1 91.81 196 ALA A CA 1
ATOM 1576 C C . ALA A 1 196 ? 6.484 16.391 27.172 1 91.81 196 ALA A C 1
ATOM 1578 O O . ALA A 1 196 ? 5.961 15.391 26.672 1 91.81 196 ALA A O 1
ATOM 1579 N N . LEU A 1 197 ? 7.375 16.281 28.109 1 90.5 197 LEU A N 1
ATOM 1580 C CA . LEU A 1 197 ? 7.945 15 28.547 1 90.5 197 LEU A CA 1
ATOM 1581 C C . LEU A 1 197 ? 6.957 14.234 29.406 1 90.5 197 LEU A C 1
ATOM 1583 O O . LEU A 1 197 ? 7.035 13.008 29.516 1 90.5 197 LEU A O 1
ATOM 1587 N N . LYS A 1 198 ? 6.016 14.898 30 1 90.19 198 LYS A N 1
ATOM 1588 C CA . LYS A 1 198 ? 5.055 14.25 30.906 1 90.19 198 LYS A CA 1
ATOM 1589 C C . LYS A 1 198 ? 3.828 13.773 30.125 1 90.19 198 LYS A C 1
ATOM 1591 O O . LYS A 1 198 ? 3.018 13.008 30.656 1 90.19 198 LYS A O 1
ATOM 1596 N N . ARG A 1 199 ? 3.676 14.203 28.859 1 87.31 199 ARG A N 1
ATOM 1597 C CA . ARG A 1 199 ? 2.508 13.828 28.078 1 87.31 199 ARG A CA 1
ATOM 1598 C C . ARG A 1 199 ? 2.594 12.383 27.609 1 87.31 199 ARG A C 1
ATOM 1600 O O . ARG A 1 199 ? 3.689 11.852 27.406 1 87.31 199 ARG A O 1
ATOM 1607 N N . GLN A 1 200 ? 1.44 11.812 27.406 1 78.56 200 GLN A N 1
ATOM 1608 C CA . GLN A 1 200 ? 1.361 10.445 26.906 1 78.56 200 GLN A CA 1
ATOM 1609 C C . GLN A 1 200 ? 1.74 10.383 25.422 1 78.56 200 GLN A C 1
ATOM 1611 O O . GLN A 1 200 ? 1.486 11.32 24.672 1 78.56 200 GLN A O 1
ATOM 1616 N N . PRO A 1 201 ? 2.312 9.234 25.109 1 75.75 201 PRO A N 1
ATOM 1617 C CA . PRO A 1 201 ? 2.699 9.07 23.703 1 75.75 201 PRO A CA 1
ATOM 1618 C C . PRO A 1 201 ? 1.507 9.141 22.75 1 75.75 201 PRO A C 1
ATOM 1620 O O . PRO A 1 201 ? 0.429 8.633 23.062 1 75.75 201 PRO A O 1
ATOM 1623 N N . GLU A 1 202 ? 1.757 9.852 21.719 1 75.38 202 GLU A N 1
ATOM 1624 C CA . GLU A 1 202 ? 0.737 9.984 20.688 1 75.38 202 GLU A CA 1
ATOM 1625 C C . GLU A 1 202 ? 0.742 8.781 19.75 1 75.38 202 GLU A C 1
ATOM 1627 O O . GLU A 1 202 ? 1.762 8.102 19.609 1 75.38 202 GLU A O 1
ATOM 1632 N N . PRO A 1 203 ? -0.432 8.422 19.172 1 69.31 203 PRO A N 1
ATOM 1633 C CA . PRO A 1 203 ? -0.535 7.246 18.312 1 69.31 203 PRO A CA 1
ATOM 1634 C C . PRO A 1 203 ? 0.412 7.309 17.109 1 69.31 203 PRO A C 1
ATOM 1636 O O . PRO A 1 203 ? 0.871 6.27 16.641 1 69.31 203 PRO A O 1
ATOM 1639 N N . ASN A 1 204 ? 0.733 8.453 16.578 1 71.56 204 ASN A N 1
ATOM 1640 C CA . ASN A 1 204 ? 1.544 8.539 15.359 1 71.56 204 ASN A CA 1
ATOM 1641 C C . ASN A 1 204 ? 3.01 8.812 15.688 1 71.56 204 ASN A C 1
ATOM 1643 O O . ASN A 1 204 ? 3.721 9.438 14.898 1 71.56 204 ASN A O 1
ATOM 1647 N N . THR A 1 205 ? 3.396 8.281 16.812 1 66.12 205 THR A N 1
ATOM 1648 C CA . THR A 1 205 ? 4.766 8.523 17.266 1 66.12 205 THR A CA 1
ATOM 1649 C C . THR A 1 205 ? 5.766 7.844 16.328 1 66.12 205 THR A C 1
ATOM 1651 O O . THR A 1 205 ? 6.898 8.305 16.172 1 66.12 205 THR A O 1
ATOM 1654 N N . GLU A 1 206 ? 5.305 6.75 15.734 1 65.06 206 GLU A N 1
ATOM 1655 C CA . GLU A 1 206 ? 6.195 6.027 14.828 1 65.06 206 GLU A CA 1
ATOM 1656 C C . GLU A 1 206 ? 6.555 6.875 13.617 1 65.06 206 GLU A C 1
ATOM 1658 O O . GLU A 1 206 ? 7.664 6.77 13.086 1 65.06 206 GLU A O 1
ATOM 1663 N N . LEU A 1 207 ? 5.625 7.688 13.203 1 70.94 207 LEU A N 1
ATOM 1664 C CA . LEU A 1 207 ? 5.836 8.508 12.016 1 70.94 207 LEU A CA 1
ATOM 1665 C C . LEU A 1 207 ? 6.684 9.734 12.344 1 70.94 207 LEU A C 1
ATOM 1667 O O . LEU A 1 207 ? 7.602 10.078 11.594 1 70.94 207 LEU A O 1
ATOM 1671 N N . PHE A 1 208 ? 6.324 10.312 13.422 1 67.62 208 PHE A N 1
ATOM 1672 C CA . PHE A 1 208 ? 6.926 11.609 13.703 1 67.62 208 PHE A CA 1
ATOM 1673 C C . PHE A 1 208 ? 8.039 11.477 14.734 1 67.62 208 PHE A C 1
ATOM 1675 O O . PHE A 1 208 ? 8.781 12.43 14.977 1 67.62 208 PHE A O 1
ATOM 1682 N N . GLY A 1 209 ? 8.453 10.312 14.969 1 58.56 209 GLY A N 1
ATOM 1683 C CA . GLY A 1 209 ? 9.461 10.078 15.992 1 58.56 209 GLY A CA 1
ATOM 1684 C C . GLY A 1 209 ? 8.945 10.281 17.406 1 58.56 209 GLY A C 1
ATOM 1685 O O . GLY A 1 209 ? 7.902 10.914 17.594 1 58.56 209 GLY A O 1
ATOM 1686 N N . GLN A 1 210 ? 9.195 9.383 18.266 1 54.41 210 GLN A N 1
ATOM 1687 C CA . GLN A 1 210 ? 8.852 9.656 19.656 1 54.41 210 GLN A CA 1
ATOM 1688 C C . GLN A 1 210 ? 9.578 10.898 20.172 1 54.41 210 GLN A C 1
ATOM 1690 O O . GLN A 1 210 ? 10.805 10.953 20.172 1 54.41 210 GLN A O 1
ATOM 1695 N N . PRO A 1 211 ? 8.977 12.055 20.109 1 52.53 211 PRO A N 1
ATOM 1696 C CA . PRO A 1 211 ? 9.586 13.258 20.688 1 52.53 211 PRO A CA 1
ATOM 1697 C C . PRO A 1 211 ? 10.344 12.969 21.969 1 52.53 211 PRO A C 1
ATOM 1699 O O . PRO A 1 211 ? 11.172 13.773 22.391 1 52.53 211 PRO A O 1
ATOM 1702 N N . LEU A 1 212 ? 9.766 11.922 22.812 1 58.06 212 LEU A N 1
ATOM 1703 C CA . LEU A 1 212 ? 10.266 11.859 24.188 1 58.06 212 LEU A CA 1
ATOM 1704 C C . LEU A 1 212 ? 11.68 11.297 24.234 1 58.06 212 LEU A C 1
ATOM 1706 O O . LEU A 1 212 ? 12.109 10.773 25.25 1 58.06 212 LEU A O 1
ATOM 1710 N N . ASP A 1 213 ? 12.391 11.508 23.031 1 64.5 213 ASP A N 1
ATOM 1711 C CA . ASP A 1 213 ? 13.742 11.023 22.75 1 64.5 213 ASP A CA 1
ATOM 1712 C C . ASP A 1 213 ? 14.766 11.68 23.672 1 64.5 213 ASP A C 1
ATOM 1714 O O . ASP A 1 213 ? 14.445 12.641 24.375 1 64.5 213 ASP A O 1
ATOM 1718 N N . ASP A 1 214 ? 15.867 11.125 23.734 1 78.12 214 ASP A N 1
ATOM 1719 C CA . ASP A 1 214 ? 17.094 11.539 24.406 1 78.12 214 ASP A CA 1
ATOM 1720 C C . ASP A 1 214 ? 17.391 13.016 24.141 1 78.12 214 ASP A C 1
ATOM 1722 O O . ASP A 1 214 ? 17.844 13.727 25.047 1 78.12 214 ASP A O 1
ATOM 1726 N N . ALA A 1 215 ? 16.781 13.477 23.109 1 82.75 215 ALA A N 1
ATOM 1727 C CA . ALA A 1 215 ? 17.094 14.852 22.734 1 82.75 215 ALA A CA 1
ATOM 1728 C C . ALA A 1 215 ? 16.328 15.844 23.609 1 82.75 215 ALA A C 1
ATOM 1730 O O . ALA A 1 215 ? 16.859 16.875 24.016 1 82.75 215 ALA A O 1
ATOM 1731 N N . VAL A 1 216 ? 15.07 15.539 23.953 1 89 216 VAL A N 1
ATOM 1732 C CA . VAL A 1 216 ? 14.25 16.453 24.75 1 89 216 VAL A CA 1
ATOM 1733 C C . VAL A 1 216 ? 14.75 16.469 26.188 1 89 216 VAL A C 1
ATOM 1735 O O . VAL A 1 216 ? 14.75 17.531 26.828 1 89 216 VAL A O 1
ATOM 1738 N N . ARG A 1 217 ? 15.18 15.367 26.625 1 90.94 217 ARG A N 1
ATOM 1739 C CA . ARG A 1 217 ? 15.742 15.273 27.969 1 90.94 217 ARG A CA 1
ATOM 1740 C C . ARG A 1 217 ? 17.016 16.094 28.078 1 90.94 217 ARG A C 1
ATOM 1742 O O . ARG A 1 217 ? 17.234 16.781 29.094 1 90.94 217 ARG A O 1
ATOM 1749 N N . GLN A 1 218 ? 17.812 16.016 27.062 1 92.81 218 GLN A N 1
ATOM 1750 C CA . GLN A 1 218 ? 19.031 16.812 27.031 1 92.81 218 GLN A CA 1
ATOM 1751 C C . GLN A 1 218 ? 18.719 18.312 27.047 1 92.81 218 GLN A C 1
ATOM 1753 O O . GLN A 1 218 ? 19.359 19.078 27.766 1 92.81 218 GLN A O 1
ATOM 1758 N N . ASN A 1 219 ? 17.75 18.656 26.281 1 93.31 219 ASN A N 1
ATOM 1759 C CA . ASN A 1 219 ? 17.359 20.062 26.203 1 93.31 219 ASN A CA 1
ATOM 1760 C C . ASN A 1 219 ? 16.812 20.547 27.547 1 93.31 219 ASN A C 1
ATOM 1762 O O . ASN A 1 219 ? 17.031 21.703 27.922 1 93.31 219 ASN A O 1
ATOM 1766 N N . LEU A 1 220 ? 16.078 19.656 28.188 1 94.81 220 LEU A N 1
ATOM 1767 C CA . LEU A 1 220 ? 15.562 20.016 29.516 1 94.81 220 LEU A CA 1
ATOM 1768 C C . LEU A 1 220 ? 16.719 20.297 30.469 1 94.81 220 LEU A C 1
ATOM 1770 O O . LEU A 1 220 ? 16.688 21.266 31.219 1 94.81 220 LEU A O 1
ATOM 1774 N N . PHE A 1 221 ? 17.719 19.469 30.438 1 95.12 221 PHE A N 1
ATOM 1775 C CA . PHE A 1 221 ? 18.891 19.641 31.281 1 95.12 221 PHE A CA 1
ATOM 1776 C C . PHE A 1 221 ? 19.594 20.953 30.953 1 95.12 221 PHE A C 1
ATOM 1778 O O . PHE A 1 221 ? 19.875 21.75 31.859 1 95.12 221 PHE A O 1
ATOM 1785 N N . LYS A 1 222 ? 19.875 21.094 29.734 1 95.81 222 LYS A N 1
ATOM 1786 C CA . LYS A 1 222 ? 20.594 22.297 29.312 1 95.81 222 LYS A CA 1
ATOM 1787 C C . LYS A 1 222 ? 19.812 23.562 29.703 1 95.81 222 LYS A C 1
ATOM 1789 O O . LYS A 1 222 ? 20.406 24.547 30.141 1 95.81 222 LYS A O 1
ATOM 1794 N N . THR A 1 223 ? 18.531 23.562 29.5 1 96.12 223 THR A N 1
ATOM 1795 C CA . THR A 1 223 ? 17.672 24.703 29.812 1 96.12 223 THR A CA 1
ATOM 1796 C C . THR A 1 223 ? 17.75 25.031 31.297 1 96.12 223 THR A C 1
ATOM 1798 O O . THR A 1 223 ? 17.844 26.219 31.656 1 96.12 223 THR A O 1
ATOM 1801 N N . HIS A 1 224 ? 17.688 24.016 32.125 1 95 224 HIS A N 1
ATOM 1802 C CA . HIS A 1 224 ? 17.75 24.234 33.562 1 95 224 HIS A CA 1
ATOM 1803 C C . HIS A 1 224 ? 19.094 24.844 33.969 1 95 224 HIS A C 1
ATOM 1805 O O . HIS A 1 224 ? 19.156 25.734 34.812 1 95 224 HIS A O 1
ATOM 1811 N N . MET A 1 225 ? 20.141 24.375 33.344 1 94.62 225 MET A N 1
ATOM 1812 C CA . MET A 1 225 ? 21.484 24.891 33.656 1 94.62 225 MET A CA 1
ATOM 1813 C C . MET A 1 225 ? 21.625 26.344 33.219 1 94.62 225 MET A C 1
ATOM 1815 O O . MET A 1 225 ? 22.203 27.156 33.906 1 94.62 225 MET A O 1
ATOM 1819 N N . LEU A 1 226 ? 21.156 26.547 32.094 1 94.94 226 LEU A N 1
ATOM 1820 C CA . LEU A 1 226 ? 21.219 27.906 31.562 1 94.94 226 LEU A CA 1
ATOM 1821 C C . LEU A 1 226 ? 20.422 28.859 32.438 1 94.94 226 LEU A C 1
ATOM 1823 O O . LEU A 1 226 ? 20.844 30 32.688 1 94.94 226 LEU A O 1
ATOM 1827 N N . LEU A 1 227 ? 19.219 28.422 32.844 1 93 227 LEU A N 1
ATOM 1828 C CA . LEU A 1 227 ? 18.406 29.234 33.75 1 93 227 LEU A CA 1
ATOM 1829 C C . LEU A 1 227 ? 19.156 29.531 35.031 1 93 227 LEU A C 1
ATOM 1831 O O . LEU A 1 227 ? 19.156 30.672 35.5 1 93 227 LEU A O 1
ATOM 1835 N N . ALA A 1 228 ? 19.781 28.531 35.531 1 90.06 228 ALA A N 1
ATOM 1836 C CA . ALA A 1 228 ? 20.562 28.703 36.75 1 90.06 228 ALA A CA 1
ATOM 1837 C C . ALA A 1 228 ? 21.688 29.734 36.562 1 90.06 228 ALA A C 1
ATOM 1839 O O . ALA A 1 228 ? 21.938 30.562 37.438 1 90.06 228 ALA A O 1
ATOM 1840 N N . MET A 1 229 ? 22.328 29.656 35.5 1 91.06 229 MET A N 1
ATOM 1841 C CA . MET A 1 229 ? 23.422 30.594 35.188 1 91.06 229 MET A CA 1
ATOM 1842 C C . MET A 1 229 ? 22.891 32 35.031 1 91.06 229 MET A C 1
ATOM 1844 O O . MET A 1 229 ? 23.531 32.969 35.469 1 91.06 229 MET A O 1
ATOM 1848 N N . GLN A 1 230 ? 21.75 32.156 34.406 1 86.31 230 GLN A N 1
ATOM 1849 C CA . GLN A 1 230 ? 21.125 33.469 34.219 1 86.31 230 GLN A CA 1
ATOM 1850 C C . GLN A 1 230 ? 20.797 34.094 35.562 1 86.31 230 GLN A C 1
ATOM 1852 O O . GLN A 1 230 ? 20.891 35.312 35.719 1 86.31 230 GLN A O 1
ATOM 1857 N N . ILE A 1 231 ? 20.453 33.312 36.531 1 83.12 231 ILE A N 1
ATOM 1858 C CA . ILE A 1 231 ? 20.062 33.781 37.875 1 83.12 231 ILE A CA 1
ATOM 1859 C C . ILE A 1 231 ? 21.312 34.094 38.688 1 83.12 231 ILE A C 1
ATOM 1861 O O . ILE A 1 231 ? 21.391 35.125 39.375 1 83.12 231 ILE A O 1
ATOM 1865 N N . LEU A 1 232 ? 22.281 33.25 38.594 1 83.62 232 LEU A N 1
ATOM 1866 C CA . LEU A 1 232 ? 23.438 33.312 39.5 1 83.62 232 LEU A CA 1
ATOM 1867 C C . LEU A 1 232 ? 24.516 34.25 38.938 1 83.62 232 LEU A C 1
ATOM 1869 O O . LEU A 1 232 ? 25.281 34.844 39.688 1 83.62 232 LEU A O 1
ATOM 1873 N N . GLN A 1 233 ? 24.609 34.281 37.594 1 83.69 233 GLN A N 1
ATOM 1874 C CA . GLN A 1 233 ? 25.625 35.094 36.938 1 83.69 233 GLN A CA 1
ATOM 1875 C C . GLN A 1 233 ? 25 36 35.875 1 83.69 233 GLN A C 1
ATOM 1877 O O . GLN A 1 233 ? 25.234 35.844 34.688 1 83.69 233 GLN A O 1
ATOM 1882 N N . ALA A 1 234 ? 24.391 37.031 36.312 1 77.06 234 ALA A N 1
ATOM 1883 C CA . ALA A 1 234 ? 23.578 37.906 35.469 1 77.06 234 ALA A CA 1
ATOM 1884 C C . ALA A 1 234 ? 24.453 38.625 34.438 1 77.06 234 ALA A C 1
ATOM 1886 O O . ALA A 1 234 ? 23.969 39 33.375 1 77.06 234 ALA A O 1
ATOM 1887 N N . SER A 1 235 ? 25.656 38.688 34.688 1 81.88 235 SER A N 1
ATOM 1888 C CA . SER A 1 235 ? 26.531 39.469 33.812 1 81.88 235 SER A CA 1
ATOM 1889 C C . SER A 1 235 ? 27.156 38.562 32.719 1 81.88 235 SER A C 1
ATOM 1891 O O . SER A 1 235 ? 27.781 39.062 31.797 1 81.88 235 SER A O 1
ATOM 1893 N N . MET A 1 236 ? 26.875 37.406 32.812 1 82.25 236 MET A N 1
ATOM 1894 C CA . MET A 1 236 ? 27.5 36.469 31.859 1 82.25 236 MET A CA 1
ATOM 1895 C C . MET A 1 236 ? 26.859 36.594 30.484 1 82.25 236 MET A C 1
ATOM 1897 O O . MET A 1 236 ? 25.625 36.688 30.375 1 82.25 236 MET A O 1
ATOM 1901 N N . ASN A 1 237 ? 27.719 36.594 29.422 1 87.12 237 ASN A N 1
ATOM 1902 C CA . ASN A 1 237 ? 27.266 36.594 28.047 1 87.12 237 ASN A CA 1
ATOM 1903 C C . ASN A 1 237 ? 26.562 35.281 27.688 1 87.12 237 ASN A C 1
ATOM 1905 O O . ASN A 1 237 ? 26.984 34.188 28.109 1 87.12 237 ASN A O 1
ATOM 1909 N N . PRO A 1 238 ? 25.453 35.375 27 1 85.62 238 PRO A N 1
ATOM 1910 C CA . PRO A 1 238 ? 24.688 34.156 26.656 1 85.62 238 PRO A CA 1
ATOM 1911 C C . PRO A 1 238 ? 25.547 33.094 25.938 1 85.62 238 PRO A C 1
ATOM 1913 O O . PRO A 1 238 ? 25.375 31.906 26.172 1 85.62 238 PRO A O 1
ATOM 1916 N N . GLU A 1 239 ? 26.406 33.531 25.078 1 89.5 239 GLU A N 1
ATOM 1917 C CA . GLU A 1 239 ? 27.234 32.562 24.344 1 89.5 239 GLU A CA 1
ATOM 1918 C C . GLU A 1 239 ? 28.188 31.828 25.281 1 89.5 239 GLU A C 1
ATOM 1920 O O . GLU A 1 239 ? 28.406 30.625 25.109 1 89.5 239 GLU A O 1
ATOM 1925 N N . GLU A 1 240 ? 28.703 32.594 26.125 1 91.38 240 GLU A N 1
ATOM 1926 C CA . GLU A 1 240 ? 29.594 31.969 27.109 1 91.38 240 GLU A CA 1
ATOM 1927 C C . GLU A 1 240 ? 28.844 30.984 27.984 1 91.38 240 GLU A C 1
ATOM 1929 O O . GLU A 1 240 ? 29.359 29.922 28.328 1 91.38 240 GLU A O 1
ATOM 1934 N N . ALA A 1 241 ? 27.641 31.344 28.406 1 92.12 241 ALA A N 1
ATOM 1935 C CA . ALA A 1 241 ? 26.812 30.453 29.234 1 92.12 241 ALA A CA 1
ATOM 1936 C C . ALA A 1 241 ? 26.531 29.141 28.516 1 92.12 241 ALA A C 1
ATOM 1938 O O . ALA A 1 241 ? 26.609 28.062 29.125 1 92.12 241 ALA A O 1
ATOM 1939 N N . HIS A 1 242 ? 26.234 29.203 27.219 1 92.94 242 HIS A N 1
ATOM 1940 C CA . HIS A 1 242 ? 25.953 28.016 26.438 1 92.94 242 HIS A CA 1
ATOM 1941 C C . HIS A 1 242 ? 27.172 27.109 26.344 1 92.94 242 HIS A C 1
ATOM 1943 O O . HIS A 1 242 ? 27.031 25.875 26.406 1 92.94 242 HIS A O 1
ATOM 1949 N N . GLU A 1 243 ? 28.281 27.719 26.109 1 93.12 243 GLU A N 1
ATOM 1950 C CA . GLU A 1 243 ? 29.516 26.953 26.016 1 93.12 243 GLU A CA 1
ATOM 1951 C C . GLU A 1 243 ? 29.781 26.203 27.328 1 93.12 243 GLU A C 1
ATOM 1953 O O . GLU A 1 243 ? 30.172 25.031 27.312 1 93.12 243 GLU A O 1
ATOM 1958 N N . LYS A 1 244 ? 29.656 26.906 28.375 1 92.38 244 LYS A N 1
ATOM 1959 C CA . LYS A 1 244 ? 29.875 26.297 29.672 1 92.38 244 LYS A CA 1
ATOM 1960 C C . LYS A 1 244 ? 28.922 25.141 29.922 1 92.38 244 LYS A C 1
ATOM 1962 O O . LYS A 1 244 ? 29.328 24.094 30.453 1 92.38 244 LYS A O 1
ATOM 1967 N N . VAL A 1 245 ? 27.703 25.359 29.641 1 94.19 245 VAL A N 1
ATOM 1968 C CA . VAL A 1 245 ? 26.688 24.312 29.844 1 94.19 245 VAL A CA 1
ATOM 1969 C C . VAL A 1 245 ? 27 23.109 28.953 1 94.19 245 VAL A C 1
ATOM 1971 O O . VAL A 1 245 ? 26.844 21.969 29.375 1 94.19 245 VAL A O 1
ATOM 1974 N N . ASN A 1 246 ? 27.375 23.422 27.75 1 93.31 246 ASN A N 1
ATOM 1975 C CA . ASN A 1 246 ? 27.75 22.344 26.844 1 93.31 246 ASN A CA 1
ATOM 1976 C C . ASN A 1 246 ? 28.938 21.547 27.375 1 93.31 246 ASN A C 1
ATOM 1978 O O . ASN A 1 246 ? 28.984 20.328 27.219 1 93.31 246 ASN A O 1
ATOM 1982 N N . ASP A 1 247 ? 29.797 22.203 27.891 1 92.69 247 ASP A N 1
ATOM 1983 C CA . ASP A 1 247 ? 30.953 21.531 28.5 1 92.69 247 ASP A CA 1
ATOM 1984 C C . ASP A 1 247 ? 30.531 20.641 29.656 1 92.69 247 ASP A C 1
ATOM 1986 O O . ASP A 1 247 ? 31.031 19.516 29.797 1 92.69 247 ASP A O 1
ATOM 1990 N N . ILE A 1 248 ? 29.688 21.141 30.438 1 93.19 248 ILE A N 1
ATOM 1991 C CA . ILE A 1 248 ? 29.172 20.359 31.562 1 93.19 248 ILE A CA 1
ATOM 1992 C C . ILE A 1 248 ? 28.438 19.125 31.031 1 93.19 248 ILE A C 1
ATOM 1994 O O . ILE A 1 248 ? 28.594 18.031 31.562 1 93.19 248 ILE A O 1
ATOM 1998 N N . PHE A 1 249 ? 27.641 19.344 30.016 1 92.38 249 PHE A N 1
ATOM 1999 C CA . PHE A 1 249 ? 26.859 18.266 29.422 1 92.38 249 PHE A CA 1
ATOM 2000 C C . PHE A 1 249 ? 27.766 17.141 28.906 1 92.38 249 PHE A C 1
ATOM 2002 O O . PHE A 1 249 ? 27.453 15.969 29.047 1 92.38 249 PHE A O 1
ATOM 2009 N N . LYS A 1 250 ? 28.828 17.453 28.266 1 92.56 250 LYS A N 1
ATOM 2010 C CA . LYS A 1 250 ? 29.75 16.469 27.688 1 92.56 250 LYS A CA 1
ATOM 2011 C C . LYS A 1 250 ? 30.344 15.57 28.766 1 92.56 250 LYS A C 1
ATOM 2013 O O . LYS A 1 250 ? 30.734 14.438 28.484 1 92.56 250 LYS A O 1
ATOM 2018 N N . THR A 1 251 ? 30.375 16.047 29.922 1 91.56 251 THR A N 1
ATOM 2019 C CA . THR A 1 251 ? 31 15.281 31.016 1 91.56 251 THR A CA 1
ATOM 2020 C C . THR A 1 251 ? 29.953 14.414 31.719 1 91.56 251 THR A C 1
ATOM 2022 O O . THR A 1 251 ? 30.312 13.562 32.531 1 91.56 251 THR A O 1
ATOM 2025 N N . LEU A 1 252 ? 28.781 14.594 31.359 1 91.25 252 LEU A N 1
ATOM 2026 C CA . LEU A 1 252 ? 27.703 13.906 32.062 1 91.25 252 LEU A CA 1
ATOM 2027 C C . LEU A 1 252 ? 27.453 12.531 31.453 1 91.25 252 LEU A C 1
ATOM 2029 O O . LEU A 1 252 ? 27.344 12.398 30.234 1 91.25 252 LEU A O 1
ATOM 2033 N N . SER A 1 253 ? 27.406 11.523 32.281 1 91.44 253 SER A N 1
ATOM 2034 C CA . SER A 1 253 ? 27.016 10.195 31.781 1 91.44 253 SER A CA 1
ATOM 2035 C C . SER A 1 253 ? 25.531 10.133 31.5 1 91.44 253 SER A C 1
ATOM 2037 O O . SER A 1 253 ? 24.766 10.969 31.984 1 91.44 253 SER A O 1
ATOM 2039 N N . SER A 1 254 ? 25.078 9.156 30.734 1 89.31 254 SER A N 1
ATOM 2040 C CA . SER A 1 254 ? 23.672 8.977 30.406 1 89.31 254 SER A CA 1
ATOM 2041 C C . SER A 1 254 ? 22.844 8.68 31.656 1 89.31 254 SER A C 1
ATOM 2043 O O . SER A 1 254 ? 21.703 9.141 31.781 1 89.31 254 SER A O 1
ATOM 2045 N N . THR A 1 255 ? 23.438 7.973 32.531 1 91.56 255 THR A N 1
ATOM 2046 C CA . THR A 1 255 ? 22.75 7.633 33.781 1 91.56 255 THR A CA 1
ATOM 2047 C C . THR A 1 255 ? 22.562 8.875 34.656 1 91.56 255 THR A C 1
ATOM 2049 O O . THR A 1 255 ? 21.516 9.047 35.281 1 91.56 255 THR A O 1
ATOM 2052 N N . ASP A 1 256 ? 23.609 9.68 34.656 1 92.75 256 ASP A N 1
ATOM 2053 C CA . ASP A 1 256 ? 23.531 10.922 35.438 1 92.75 256 ASP A CA 1
ATOM 2054 C C . ASP A 1 256 ? 22.484 11.867 34.844 1 92.75 256 ASP A C 1
ATOM 2056 O O . ASP A 1 256 ? 21.766 12.539 35.594 1 92.75 256 ASP A O 1
ATOM 2060 N N . LEU A 1 257 ? 22.5 11.93 33.594 1 91.81 257 LEU A N 1
ATOM 2061 C CA . LEU A 1 257 ? 21.516 12.766 32.906 1 91.81 257 LEU A CA 1
ATOM 2062 C C . LEU A 1 257 ? 20.094 12.312 33.25 1 91.81 257 LEU A C 1
ATOM 2064 O O . LEU A 1 257 ? 19.234 13.141 33.562 1 91.81 257 LEU A O 1
ATOM 2068 N N . ASP A 1 258 ? 19.906 11.039 33.219 1 90.81 258 ASP A N 1
ATOM 2069 C CA . ASP A 1 258 ? 18.594 10.477 33.5 1 90.81 258 ASP A CA 1
ATOM 2070 C C . ASP A 1 258 ? 18.156 10.781 34.938 1 90.81 258 ASP A C 1
ATOM 2072 O O . ASP A 1 258 ? 17 11.133 35.156 1 90.81 258 ASP A O 1
ATOM 2076 N N . SER A 1 259 ? 19.062 10.57 35.781 1 92.75 259 SER A N 1
ATOM 2077 C CA . SER A 1 259 ? 18.766 10.844 37.156 1 92.75 259 SER A CA 1
ATOM 2078 C C . SER A 1 259 ? 18.422 12.312 37.375 1 92.75 259 SER A C 1
ATOM 2080 O O . SER A 1 259 ? 17.469 12.633 38.094 1 92.75 259 SER A O 1
ATOM 2082 N N . TYR A 1 260 ? 19.188 13.141 36.781 1 93.38 260 TYR A N 1
ATOM 2083 C CA . TYR A 1 260 ? 18.984 14.586 36.906 1 93.38 260 TYR A CA 1
ATOM 2084 C C . TYR A 1 260 ? 17.625 14.984 36.344 1 93.38 260 TYR A C 1
ATOM 2086 O O . TYR A 1 260 ? 16.875 15.719 37 1 93.38 260 TYR A O 1
ATOM 2094 N N . VAL A 1 261 ? 17.328 14.562 35.188 1 93.25 261 VAL A N 1
ATOM 2095 C CA . VAL A 1 261 ? 16.094 14.906 34.5 1 93.25 261 VAL A CA 1
ATOM 2096 C C . VAL A 1 261 ? 14.891 14.352 35.281 1 93.25 261 VAL A C 1
ATOM 2098 O O . VAL A 1 261 ? 13.867 15.023 35.406 1 93.25 261 VAL A O 1
ATOM 2101 N N . ASN A 1 262 ? 15.031 13.195 35.781 1 92.75 262 ASN A N 1
ATOM 2102 C CA . ASN A 1 262 ? 13.953 12.602 36.562 1 92.75 262 ASN A CA 1
ATOM 2103 C C . ASN A 1 262 ? 13.672 13.406 37.844 1 92.75 262 ASN A C 1
ATOM 2105 O O . ASN A 1 262 ? 12.516 13.547 38.25 1 92.75 262 ASN A O 1
ATOM 2109 N N . GLU A 1 263 ? 14.695 13.828 38.375 1 92.69 263 GLU A N 1
ATOM 2110 C CA . GLU A 1 263 ? 14.523 14.68 39.562 1 92.69 263 GLU A CA 1
ATOM 2111 C C . GLU A 1 263 ? 13.758 15.953 39.219 1 92.69 263 GLU A C 1
ATOM 2113 O O . GLU A 1 263 ? 12.883 16.391 39.969 1 92.69 263 GLU A O 1
ATOM 2118 N N . LEU A 1 264 ? 14.141 16.562 38.094 1 91.69 264 LEU A N 1
ATOM 2119 C CA . LEU A 1 264 ? 13.469 17.766 37.656 1 91.69 264 LEU A CA 1
ATOM 2120 C C . LEU A 1 264 ? 11.992 17.5 37.375 1 91.69 264 LEU A C 1
ATOM 2122 O O . LEU A 1 264 ? 11.141 18.344 37.656 1 91.69 264 LEU A O 1
ATOM 2126 N N . LEU A 1 265 ? 11.695 16.344 36.781 1 92.94 265 LEU A N 1
ATOM 2127 C CA . LEU A 1 265 ? 10.328 16 36.406 1 92.94 265 LEU A CA 1
ATOM 2128 C C . LEU A 1 265 ? 9.484 15.648 37.625 1 92.94 265 LEU A C 1
ATOM 2130 O O . LEU A 1 265 ? 8.25 15.758 37.562 1 92.94 265 LEU A O 1
ATOM 2134 N N . ASN A 1 266 ? 10.109 15.32 38.688 1 92.56 266 ASN A N 1
ATOM 2135 C CA . ASN A 1 266 ? 9.391 14.922 39.875 1 92.56 266 ASN A CA 1
ATOM 2136 C C . ASN A 1 266 ? 9.031 16.125 40.75 1 92.56 266 ASN A C 1
ATOM 2138 O O . ASN A 1 266 ? 8.219 16 41.688 1 92.56 266 ASN A O 1
ATOM 2142 N N . GLN A 1 267 ? 9.609 17.25 40.438 1 91.44 267 GLN A N 1
ATOM 2143 C CA . GLN A 1 267 ? 9.258 18.469 41.188 1 91.44 267 GLN A CA 1
ATOM 2144 C C . GLN A 1 267 ? 7.812 18.875 40.938 1 91.44 267 GLN A C 1
ATOM 2146 O O . GLN A 1 267 ? 7.25 18.547 39.875 1 91.44 267 GLN A O 1
ATOM 2151 N N . ASP A 1 268 ? 7.234 19.562 41.875 1 91.69 268 ASP A N 1
ATOM 2152 C CA . ASP A 1 268 ? 5.863 20.031 41.719 1 91.69 268 ASP A CA 1
ATOM 2153 C C . ASP A 1 268 ? 5.785 21.172 40.719 1 91.69 268 ASP A C 1
ATOM 2155 O O . ASP A 1 268 ? 6.465 22.188 40.875 1 91.69 268 ASP A O 1
ATOM 2159 N N . ASP A 1 269 ? 4.957 21.078 39.781 1 87.69 269 ASP A N 1
ATOM 2160 C CA . ASP A 1 269 ? 4.875 22.031 38.688 1 87.69 269 ASP A CA 1
ATOM 2161 C C . ASP A 1 269 ? 4.379 23.391 39.156 1 87.69 269 ASP A C 1
ATOM 2163 O O . ASP A 1 269 ? 4.867 24.438 38.719 1 87.69 269 ASP A O 1
ATOM 2167 N N . ASP A 1 270 ? 3.373 23.391 40.031 1 87.19 270 ASP A N 1
ATOM 2168 C CA . ASP A 1 270 ? 2.812 24.641 40.531 1 87.19 270 ASP A CA 1
ATOM 2169 C C . ASP A 1 270 ? 3.84 25.422 41.344 1 87.19 270 ASP A C 1
ATOM 2171 O O . ASP A 1 270 ? 3.951 26.641 41.219 1 87.19 270 ASP A O 1
ATOM 2175 N N . GLN A 1 271 ? 4.543 24.641 42.156 1 88.69 271 GLN A N 1
ATOM 2176 C CA . GLN A 1 271 ? 5.578 25.266 42.969 1 88.69 271 GLN A CA 1
ATOM 2177 C C . GLN A 1 271 ? 6.688 25.844 42.094 1 88.69 271 GLN A C 1
ATOM 2179 O O . GLN A 1 271 ? 7.168 26.953 42.344 1 88.69 271 GLN A O 1
ATOM 2184 N N . LEU A 1 272 ? 7.035 25.094 41.188 1 88.19 272 LEU A N 1
ATOM 2185 C CA . LEU A 1 272 ? 8.078 25.547 40.281 1 88.19 272 LEU A CA 1
ATOM 2186 C C . LEU A 1 272 ? 7.645 26.797 39.531 1 88.19 272 LEU A C 1
ATOM 2188 O O . LEU A 1 272 ? 8.414 27.75 39.375 1 88.19 272 LEU A O 1
ATOM 2192 N N . PHE A 1 273 ? 6.434 26.828 39 1 88.19 273 PHE A N 1
ATOM 2193 C CA . PHE A 1 273 ? 5.93 27.984 38.281 1 88.19 273 PHE A CA 1
ATOM 2194 C C . PHE A 1 273 ? 5.883 29.219 39.156 1 88.19 273 PHE A C 1
ATOM 2196 O O . PHE A 1 273 ? 6.254 30.312 38.75 1 88.19 273 PHE A O 1
ATOM 2203 N N . MET A 1 274 ? 5.473 29.016 40.375 1 89 274 MET A N 1
ATOM 2204 C CA . MET A 1 274 ? 5.402 30.125 41.312 1 89 274 MET A CA 1
ATOM 2205 C C . MET A 1 274 ? 6.789 30.688 41.594 1 89 274 MET A C 1
ATOM 2207 O O . MET A 1 274 ? 6.961 31.906 41.688 1 89 274 MET A O 1
ATOM 2211 N N . GLU A 1 275 ? 7.707 29.812 41.719 1 87.19 275 GLU A N 1
ATOM 2212 C CA . GLU A 1 275 ? 9.086 30.234 41.938 1 87.19 275 GLU A CA 1
ATOM 2213 C C . GLU A 1 275 ? 9.641 31.016 40.75 1 87.19 275 GLU A C 1
ATOM 2215 O O . GLU A 1 275 ? 10.273 32.062 40.938 1 87.19 275 GLU A O 1
ATOM 2220 N N . LEU A 1 276 ? 9.375 30.516 39.656 1 86.94 276 LEU A N 1
ATOM 2221 C CA . LEU A 1 276 ? 9.875 31.172 38.469 1 86.94 276 LEU A CA 1
ATOM 2222 C C . LEU A 1 276 ? 9.172 32.5 38.25 1 86.94 276 LEU A C 1
ATOM 2224 O O . LEU A 1 276 ? 9.789 33.469 37.812 1 86.94 276 LEU A O 1
ATOM 2228 N N . GLN A 1 277 ? 7.891 32.531 38.5 1 85 277 GLN A N 1
ATOM 2229 C CA . GLN A 1 277 ? 7.105 33.75 38.375 1 85 277 GLN A CA 1
ATOM 2230 C C . GLN A 1 277 ? 7.617 34.844 39.312 1 85 277 GLN A C 1
ATOM 2232 O O . GLN A 1 277 ? 7.621 36 38.969 1 85 277 GLN A O 1
ATOM 2237 N N . SER A 1 278 ? 8.039 34.375 40.469 1 85.12 278 SER A N 1
ATOM 2238 C CA . SER A 1 278 ? 8.516 35.344 41.469 1 85.12 278 SER A CA 1
ATOM 2239 C C . SER A 1 278 ? 9.828 36 41.031 1 85.12 278 SER A C 1
ATOM 2241 O O . SER A 1 278 ? 10.18 37.062 41.531 1 85.12 278 SER A O 1
ATOM 2243 N N . MET A 1 279 ? 10.484 35.375 40.125 1 81.31 279 MET A N 1
ATOM 2244 C CA . MET A 1 279 ? 11.773 35.906 39.656 1 81.31 279 MET A CA 1
ATOM 2245 C C . MET A 1 279 ? 11.578 36.875 38.469 1 81.31 279 MET A C 1
ATOM 2247 O O . MET A 1 279 ? 12.523 37.531 38.062 1 81.31 279 MET A O 1
ATOM 2251 N N . GLN A 1 280 ? 10.383 36.969 38.031 1 81 280 GLN A N 1
ATOM 2252 C CA . GLN A 1 280 ? 10.117 37.844 36.906 1 81 280 GLN A CA 1
ATOM 2253 C C . GLN A 1 280 ? 9.984 39.312 37.375 1 81 280 GLN A C 1
ATOM 2255 O O . GLN A 1 280 ? 9.547 39.562 38.5 1 81 280 GLN A O 1
ATOM 2260 N N . PRO A 1 281 ? 10.422 40.156 36.438 1 81.06 281 PRO A N 1
ATOM 2261 C CA . PRO A 1 281 ? 10.266 41.562 36.781 1 81.06 281 PRO A CA 1
ATOM 2262 C C . PRO A 1 281 ? 8.805 41.969 36.969 1 81.06 281 PRO A C 1
ATOM 2264 O O . PRO A 1 281 ? 7.902 41.281 36.469 1 81.06 281 PRO A O 1
ATOM 2267 N N . ILE A 1 282 ? 8.617 43.031 37.688 1 86.12 282 ILE A N 1
ATOM 2268 C CA . ILE A 1 282 ? 7.281 43.562 37.906 1 86.12 282 ILE A CA 1
ATOM 2269 C C . ILE A 1 282 ? 6.656 43.969 36.594 1 86.12 282 ILE A C 1
ATOM 2271 O O . ILE A 1 282 ? 7.336 44.531 35.719 1 86.12 282 ILE A O 1
ATOM 2275 N N . ALA A 1 283 ? 5.422 43.781 36.531 1 90.25 283 ALA A N 1
ATOM 2276 C CA . ALA A 1 283 ? 4.703 44.062 35.312 1 90.25 283 ALA A CA 1
ATOM 2277 C C . ALA A 1 283 ? 4.711 45.562 35 1 90.25 283 ALA A C 1
ATOM 2279 O O . ALA A 1 283 ? 4.508 46.375 35.906 1 90.25 283 ALA A O 1
ATOM 2280 N N . THR A 1 284 ? 4.961 45.875 33.781 1 92.56 284 THR A N 1
ATOM 2281 C CA . THR A 1 284 ? 4.859 47.25 33.344 1 92.56 284 THR A CA 1
ATOM 2282 C C . THR A 1 284 ? 3.402 47.719 33.344 1 92.56 284 THR A C 1
ATOM 2284 O O . THR A 1 284 ? 2.486 46.906 33.312 1 92.56 284 THR A O 1
ATOM 2287 N N . PRO A 1 285 ? 3.215 49 33.375 1 94.12 285 PRO A N 1
ATOM 2288 C CA . PRO A 1 285 ? 1.834 49.469 33.312 1 94.12 285 PRO A CA 1
ATOM 2289 C C . PRO A 1 285 ? 1.084 48.969 32.094 1 94.12 285 PRO A C 1
ATOM 2291 O O . PRO A 1 285 ? -0.13 48.75 32.156 1 94.12 285 PRO A O 1
ATOM 2294 N N . GLU A 1 286 ? 1.791 48.781 31.062 1 93.81 286 GLU A N 1
ATOM 2295 C CA . GLU A 1 286 ? 1.177 48.25 29.859 1 93.81 286 GLU A CA 1
ATOM 2296 C C . GLU A 1 286 ? 0.613 46.844 30.109 1 93.81 286 GLU A C 1
ATOM 2298 O O . GLU A 1 286 ? -0.526 46.562 29.734 1 93.81 286 GLU A O 1
ATOM 2303 N N . PHE A 1 287 ? 1.417 46.094 30.75 1 95.12 287 PHE A N 1
ATOM 2304 C CA . PHE A 1 287 ? 0.989 44.719 31.047 1 95.12 287 PHE A CA 1
ATOM 2305 C C . PHE A 1 287 ? -0.178 44.719 32.031 1 95.12 287 PHE A C 1
ATOM 2307 O O . PHE A 1 287 ? -1.122 43.938 31.875 1 95.12 287 PHE A O 1
ATOM 2314 N N . VAL A 1 288 ? -0.076 45.594 32.969 1 96.31 288 VAL A N 1
ATOM 2315 C CA . VAL A 1 288 ? -1.143 45.719 33.938 1 96.31 288 VAL A CA 1
ATOM 2316 C C . VAL A 1 288 ? -2.457 46.062 33.25 1 96.31 288 VAL A C 1
ATOM 2318 O O . VAL A 1 288 ? -3.51 45.5 33.594 1 96.31 288 VAL A O 1
ATOM 2321 N N . GLY A 1 289 ? -2.371 46.969 32.312 1 96.5 289 GLY A N 1
ATOM 2322 C CA . GLY A 1 289 ? -3.541 47.344 31.531 1 96.5 289 GLY A CA 1
ATOM 2323 C C . GLY A 1 289 ? -4.102 46.188 30.703 1 96.5 289 GLY A C 1
ATOM 2324 O O . GLY A 1 289 ? -5.316 45.969 30.688 1 96.5 289 GLY A O 1
ATOM 2325 N N . CYS A 1 290 ? -3.209 45.469 30.062 1 96.5 290 CYS A N 1
ATOM 2326 C CA . CYS A 1 290 ? -3.637 44.344 29.25 1 96.5 290 CYS A CA 1
ATOM 2327 C C . CYS A 1 290 ? -4.281 43.25 30.094 1 96.5 290 CYS A C 1
ATOM 2329 O O . CYS A 1 290 ? -5.188 42.531 29.641 1 96.5 290 CYS A O 1
ATOM 2331 N N . ARG A 1 291 ? -3.869 43.125 31.344 1 95.5 291 ARG A N 1
ATOM 2332 C CA . ARG A 1 291 ? -4.371 42.125 32.281 1 95.5 291 ARG A CA 1
ATOM 2333 C C . ARG A 1 291 ? -5.695 42.531 32.906 1 95.5 291 ARG A C 1
ATOM 2335 O O . ARG A 1 291 ? -6.348 41.75 33.594 1 95.5 291 ARG A O 1
ATOM 2342 N N . GLY A 1 292 ? -6.113 43.781 32.625 1 92.94 292 GLY A N 1
ATOM 2343 C CA . GLY A 1 292 ? -7.375 44.281 33.156 1 92.94 292 GLY A CA 1
ATOM 2344 C C . GLY A 1 292 ? -7.293 44.688 34.594 1 92.94 292 GLY A C 1
ATOM 2345 O O . GLY A 1 292 ? -8.297 44.656 35.312 1 92.94 292 GLY A O 1
ATOM 2346 N N . HIS A 1 293 ? -6.156 45.094 35.094 1 93.19 293 HIS A N 1
ATOM 2347 C CA . HIS A 1 293 ? -5.984 45.344 36.531 1 93.19 293 HIS A CA 1
ATOM 2348 C C . HIS A 1 293 ? -5.914 46.812 36.812 1 93.19 293 HIS A C 1
ATOM 2350 O O . HIS A 1 293 ? -5.562 47.219 37.938 1 93.19 293 HIS A O 1
ATOM 2356 N N . PHE A 1 294 ? -6.188 47.656 35.812 1 93.69 294 PHE A N 1
ATOM 2357 C CA . PHE A 1 294 ? -6.312 49.062 36.125 1 93.69 294 PHE A CA 1
ATOM 2358 C C . PHE A 1 294 ? -7.52 49.344 37 1 93.69 294 PHE A C 1
ATOM 2360 O O . PHE A 1 294 ? -8.539 48.656 36.906 1 93.69 294 PHE A O 1
ATOM 2367 N N . PRO A 1 295 ? -7.355 50.281 37.875 1 89.25 295 PRO A N 1
ATOM 2368 C CA . PRO A 1 295 ? -8.492 50.594 38.719 1 89.25 295 PRO A CA 1
ATOM 2369 C C . PRO A 1 295 ? -9.711 51.094 37.938 1 89.25 295 PRO A C 1
ATOM 2371 O O . PRO A 1 295 ? -9.555 51.781 36.938 1 89.25 295 PRO A O 1
ATOM 2374 N N . LYS A 1 296 ? -10.883 50.688 38.438 1 81.94 296 LYS A N 1
ATOM 2375 C CA . LYS A 1 296 ? -12.117 51.156 37.812 1 81.94 296 LYS A CA 1
ATOM 2376 C C . LYS A 1 296 ? -12.328 52.625 38.062 1 81.94 296 LYS A C 1
ATOM 2378 O O . LYS A 1 296 ? -12.055 53.125 39.156 1 81.94 296 LYS A O 1
ATOM 2383 N N . ARG A 1 297 ? -12.609 53.25 36.969 1 77.06 297 ARG A N 1
ATOM 2384 C CA . ARG A 1 297 ? -12.883 54.656 37.094 1 77.06 297 ARG A CA 1
ATOM 2385 C C . ARG A 1 297 ? -14.352 54.906 37.438 1 77.06 297 ARG A C 1
ATOM 2387 O O . ARG A 1 297 ? -15.234 54.188 36.969 1 77.06 297 ARG A O 1
ATOM 2394 N N . HIS A 1 298 ? -14.477 55.812 38.375 1 71.25 298 HIS A N 1
ATOM 2395 C CA . HIS A 1 298 ? -15.797 56.188 38.844 1 71.25 298 HIS A CA 1
ATOM 2396 C C . HIS A 1 298 ? -16.25 57.5 38.219 1 71.25 298 HIS A C 1
ATOM 2398 O O . HIS A 1 298 ? -15.438 58.25 37.688 1 71.25 298 HIS A O 1
ATOM 2404 N N . ASN A 1 299 ? -17.562 57.844 37.969 1 62.97 299 ASN A N 1
ATOM 2405 C CA . ASN A 1 299 ? -18.219 59.094 37.594 1 62.97 299 ASN A CA 1
ATOM 2406 C C . ASN A 1 299 ? -18.109 59.344 36.094 1 62.97 299 ASN A C 1
ATOM 2408 O O . ASN A 1 299 ? -17.844 60.469 35.656 1 62.97 299 ASN A O 1
ATOM 2412 N N . LEU A 1 300 ? -18.062 58.188 35.406 1 65.94 300 LEU A N 1
ATOM 2413 C CA . LEU A 1 300 ? -18.062 58.344 33.969 1 65.94 300 LEU A CA 1
ATOM 2414 C C . LEU A 1 300 ? -19.484 58.5 33.438 1 65.94 300 LEU A C 1
ATOM 2416 O O . LEU A 1 300 ? -20.422 57.875 33.969 1 65.94 300 LEU A O 1
ATOM 2420 N N . SER A 1 301 ? -19.547 59.656 32.688 1 71.5 301 SER A N 1
ATOM 2421 C CA . SER A 1 301 ? -20.875 60 32.188 1 71.5 301 SER A CA 1
ATOM 2422 C C . SER A 1 301 ? -21.078 59.5 30.75 1 71.5 301 SER A C 1
ATOM 2424 O O . SER A 1 301 ? -20.125 59.375 29.984 1 71.5 301 SER A O 1
ATOM 2426 N N . CYS A 1 302 ? -22.234 58.812 30.562 1 73.88 302 CYS A N 1
ATOM 2427 C CA . CYS A 1 302 ? -22.719 58.562 29.219 1 73.88 302 CYS A CA 1
ATOM 2428 C C . CYS A 1 302 ? -23.75 59.625 28.797 1 73.88 302 CYS A C 1
ATOM 2430 O O . CYS A 1 302 ? -24.656 59.938 29.547 1 73.88 302 CYS A O 1
ATOM 2432 N N . ARG A 1 303 ? -23.297 60.406 27.734 1 76.75 303 ARG A N 1
ATOM 2433 C CA . ARG A 1 303 ? -24.234 61.406 27.266 1 76.75 303 ARG A CA 1
ATOM 2434 C C . ARG A 1 303 ? -24.406 61.312 25.75 1 76.75 303 ARG A C 1
ATOM 2436 O O . ARG A 1 303 ? -23.594 60.688 25.062 1 76.75 303 ARG A O 1
ATOM 2443 N N . TYR A 1 304 ? -25.516 61.75 25.359 1 74.81 304 TYR A N 1
ATOM 2444 C CA . TYR A 1 304 ? -25.703 61.875 23.922 1 74.81 304 TYR A CA 1
ATOM 2445 C C . TYR A 1 304 ? -25.094 63.188 23.422 1 74.81 304 TYR A C 1
ATOM 2447 O O . TYR A 1 304 ? -25.281 64.25 24.031 1 74.81 304 TYR A O 1
ATOM 2455 N N . ASN A 1 305 ? -24.266 63.125 22.578 1 72.94 305 ASN A N 1
ATOM 2456 C CA . ASN A 1 305 ? -23.734 64.312 21.906 1 72.94 305 ASN A CA 1
ATOM 2457 C C . ASN A 1 305 ? -24.656 64.812 20.781 1 72.94 305 ASN A C 1
ATOM 2459 O O . ASN A 1 305 ? -24.828 64.125 19.781 1 72.94 305 ASN A O 1
ATOM 2463 N N . PHE A 1 306 ? -25.156 65.938 20.984 1 68.38 306 PHE A N 1
ATOM 2464 C CA . PHE A 1 306 ? -26.094 66.438 20.016 1 68.38 306 PHE A CA 1
ATOM 2465 C C . PHE A 1 306 ? -25.609 67.812 19.5 1 68.38 306 PHE A C 1
ATOM 2467 O O . PHE A 1 306 ? -26.328 68.5 18.766 1 68.38 306 PHE A O 1
ATOM 2474 N N . THR A 1 307 ? -24.422 68.188 19.891 1 60.75 307 THR A N 1
ATOM 2475 C CA . THR A 1 307 ? -24.141 69.625 19.719 1 60.75 307 THR A CA 1
ATOM 2476 C C . THR A 1 307 ? -22.953 69.812 18.766 1 60.75 307 THR A C 1
ATOM 2478 O O . THR A 1 307 ? -22.734 70.938 18.266 1 60.75 307 THR A O 1
ATOM 2481 N N . THR A 1 308 ? -22.344 68.812 18.469 1 68.69 308 THR A N 1
ATOM 2482 C CA . THR A 1 308 ? -21.109 69.062 17.703 1 68.69 308 THR A CA 1
ATOM 2483 C C . THR A 1 308 ? -21.422 69.562 16.312 1 68.69 308 THR A C 1
ATOM 2485 O O . THR A 1 308 ? -20.766 70.5 15.844 1 68.69 308 THR A O 1
ATOM 2488 N N . THR A 1 309 ? -22.453 69 15.703 1 66.38 309 THR A N 1
ATOM 2489 C CA . THR A 1 309 ? -22.938 69.5 14.414 1 66.38 309 THR A CA 1
ATOM 2490 C C . THR A 1 309 ? -24.469 69.5 14.406 1 66.38 309 THR A C 1
ATOM 2492 O O . THR A 1 309 ? -25.125 68.875 15.219 1 66.38 309 THR A O 1
ATOM 2495 N N . PRO A 1 310 ? -24.922 70.312 13.531 1 65.06 310 PRO A N 1
ATOM 2496 C CA . PRO A 1 310 ? -26.375 70.375 13.453 1 65.06 310 PRO A CA 1
ATOM 2497 C C . PRO A 1 310 ? -27.016 69.062 13.164 1 65.06 310 PRO A C 1
ATOM 2499 O O . PRO A 1 310 ? -28.109 68.75 13.633 1 65.06 310 PRO A O 1
ATOM 2502 N N . PHE A 1 311 ? -26.359 68.312 12.562 1 66.75 311 PHE A N 1
ATOM 2503 C CA . PHE A 1 311 ? -26.875 67 12.188 1 66.75 311 PHE A CA 1
ATOM 2504 C C . PHE A 1 311 ? -27.109 66.125 13.422 1 66.75 311 PHE A C 1
ATOM 2506 O O . PHE A 1 311 ? -28.031 65.312 13.461 1 66.75 311 PHE A O 1
ATOM 2513 N N . LEU A 1 312 ? -26.375 66.312 14.422 1 74.5 312 LEU A N 1
ATOM 2514 C CA . LEU A 1 312 ? -26.422 65.438 15.609 1 74.5 312 LEU A CA 1
ATOM 2515 C C . LEU A 1 312 ? -27.688 65.75 16.422 1 74.5 312 LEU A C 1
ATOM 2517 O O . LEU A 1 312 ? -28.062 64.938 17.281 1 74.5 312 LEU A O 1
ATOM 2521 N N . ARG A 1 313 ? -28.234 66.75 16.062 1 67.88 313 ARG A N 1
ATOM 2522 C CA . ARG A 1 313 ? -29.531 67 16.688 1 67.88 313 ARG A CA 1
ATOM 2523 C C . ARG A 1 313 ? -30.578 66 16.234 1 67.88 313 ARG A C 1
ATOM 2525 O O . ARG A 1 313 ? -31.469 65.688 17 1 67.88 313 ARG A O 1
ATOM 2532 N N . LEU A 1 314 ? -30.406 65.625 15.086 1 60.81 314 LEU A N 1
ATOM 2533 C CA . LEU A 1 314 ? -31.328 64.688 14.531 1 60.81 314 LEU A CA 1
ATOM 2534 C C . LEU A 1 314 ? -30.891 63.25 14.867 1 60.81 314 LEU A C 1
ATOM 2536 O O . LEU A 1 314 ? -31.734 62.375 15.07 1 60.81 314 LEU A O 1
ATOM 2540 N N . ALA A 1 315 ? -29.641 63.094 14.969 1 68.19 315 ALA A N 1
ATOM 2541 C CA . ALA A 1 315 ? -29.094 61.75 15.219 1 68.19 315 ALA A CA 1
ATOM 2542 C C . ALA A 1 315 ? -27.969 61.812 16.25 1 68.19 315 ALA A C 1
ATOM 2544 O O . ALA A 1 315 ? -26.797 61.719 15.891 1 68.19 315 ALA A O 1
ATOM 2545 N N . PRO A 1 316 ? -28.375 61.844 17.422 1 75.62 316 PRO A N 1
ATOM 2546 C CA . PRO A 1 316 ? -27.359 61.969 18.469 1 75.62 316 PRO A CA 1
ATOM 2547 C C . PRO A 1 316 ? -26.5 60.719 18.609 1 75.62 316 PRO A C 1
ATOM 2549 O O . PRO A 1 316 ? -26.984 59.594 18.375 1 75.62 316 PRO A O 1
ATOM 2552 N N . LEU A 1 317 ? -25.297 60.969 18.875 1 86.06 317 LEU A N 1
ATOM 2553 C CA . LEU A 1 317 ? -24.359 59.875 19.078 1 86.06 317 LEU A CA 1
ATOM 2554 C C . LEU A 1 317 ? -24.156 59.594 20.562 1 86.06 317 LEU A C 1
ATOM 2556 O O . LEU A 1 317 ? -24.062 60.531 21.359 1 86.06 317 LEU A O 1
ATOM 2560 N N . LYS A 1 318 ? -24.281 58.375 20.922 1 86.88 318 LYS A N 1
ATOM 2561 C CA . LYS A 1 318 ? -24.016 57.969 22.297 1 86.88 318 LYS A CA 1
ATOM 2562 C C . LYS A 1 318 ? -22.531 58.094 22.625 1 86.88 318 LYS A C 1
ATOM 2564 O O . LYS A 1 318 ? -21.703 57.406 22.016 1 86.88 318 LYS A O 1
ATOM 2569 N N . LEU A 1 319 ? -22.25 59.031 23.484 1 89.5 319 LEU A N 1
ATOM 2570 C CA . LEU A 1 319 ? -20.875 59.312 23.891 1 89.5 319 LEU A CA 1
ATOM 2571 C C . LEU A 1 319 ? -20.625 58.906 25.328 1 89.5 319 LEU A C 1
ATOM 2573 O O . LEU A 1 319 ? -21.406 59.25 26.219 1 89.5 319 LEU A O 1
ATOM 2577 N N . GLU A 1 320 ? -19.641 58.125 25.516 1 89.88 320 GLU A N 1
ATOM 2578 C CA . GLU A 1 320 ? -19.203 57.719 26.844 1 89.88 320 GLU A CA 1
ATOM 2579 C C . GLU A 1 320 ? -17.828 58.281 27.172 1 89.88 320 GLU A C 1
ATOM 2581 O O . GLU A 1 320 ? -16.859 58.094 26.422 1 89.88 320 GLU A O 1
ATOM 2586 N N . GLU A 1 321 ? -17.734 59 28.266 1 89.88 321 GLU A N 1
ATOM 2587 C CA . GLU A 1 321 ? -16.453 59.531 28.719 1 89.88 321 GLU A CA 1
ATOM 2588 C C . GLU A 1 321 ? -15.648 58.469 29.453 1 89.88 321 GLU A C 1
ATOM 2590 O O . GLU A 1 321 ? -16.094 57.969 30.484 1 89.88 321 GLU A O 1
ATOM 2595 N N . ILE A 1 322 ? -14.578 58.125 28.953 1 91.56 322 ILE A N 1
ATOM 2596 C CA . ILE A 1 322 ? -13.711 57.094 29.531 1 91.56 322 ILE A CA 1
ATOM 2597 C C . ILE A 1 322 ? -12.727 57.75 30.5 1 91.56 322 ILE A C 1
ATOM 2599 O O . ILE A 1 322 ? -12.391 57.156 31.531 1 91.56 322 ILE A O 1
ATOM 2603 N N . ASN A 1 323 ? -12.219 58.875 30.094 1 91.12 323 ASN A N 1
ATOM 2604 C CA . ASN A 1 323 ? -11.305 59.688 30.891 1 91.12 323 ASN A CA 1
ATOM 2605 C C . ASN A 1 323 ? -11.5 61.156 30.656 1 91.12 323 ASN A C 1
ATOM 2607 O O . ASN A 1 323 ? -11.797 61.594 29.531 1 91.12 323 ASN A O 1
ATOM 2611 N N . HIS A 1 324 ? -11.281 62 31.641 1 88.06 324 HIS A N 1
ATOM 2612 C CA . HIS A 1 324 ? -11.578 63.438 31.516 1 88.06 324 HIS A CA 1
ATOM 2613 C C . HIS A 1 324 ? -10.336 64.25 31.109 1 88.06 324 HIS A C 1
ATOM 2615 O O . HIS A 1 324 ? -10.414 65.125 30.281 1 88.06 324 HIS A O 1
ATOM 2621 N N . ASP A 1 325 ? -9.258 63.906 31.672 1 88 325 ASP A N 1
ATOM 2622 C CA . ASP A 1 325 ? -8.008 64.625 31.375 1 88 325 ASP A CA 1
ATOM 2623 C C . ASP A 1 325 ? -6.812 63.656 31.453 1 88 325 ASP A C 1
ATOM 2625 O O . ASP A 1 325 ? -6.367 63.281 32.531 1 88 325 ASP A O 1
ATOM 2629 N N . PRO A 1 326 ? -6.227 63.5 30.375 1 91.12 326 PRO A N 1
ATOM 2630 C CA . PRO A 1 326 ? -6.594 63.844 29 1 91.12 326 PRO A CA 1
ATOM 2631 C C . PRO A 1 326 ? -7.945 63.281 28.594 1 91.12 326 PRO A C 1
ATOM 2633 O O . PRO A 1 326 ? -8.383 62.25 29.141 1 91.12 326 PRO A O 1
ATOM 2636 N N . TYR A 1 327 ? -8.508 63.969 27.688 1 89.69 327 TYR A N 1
ATOM 2637 C CA . TYR A 1 327 ? -9.859 63.625 27.266 1 89.69 327 TYR A CA 1
ATOM 2638 C C . TYR A 1 327 ? -9.852 62.406 26.375 1 89.69 327 TYR A C 1
ATOM 2640 O O . TYR A 1 327 ? -9.188 62.375 25.344 1 89.69 327 TYR A O 1
ATOM 2648 N N . VAL A 1 328 ? -10.5 61.312 26.812 1 92.81 328 VAL A N 1
ATOM 2649 C CA . VAL A 1 328 ? -10.711 60.062 26.062 1 92.81 328 VAL A CA 1
ATOM 2650 C C . VAL A 1 328 ? -12.188 59.688 26.094 1 92.81 328 VAL A C 1
ATOM 2652 O O . VAL A 1 328 ? -12.789 59.562 27.156 1 92.81 328 VAL A O 1
ATOM 2655 N N . VAL A 1 329 ? -12.758 59.469 24.891 1 93 329 VAL A N 1
ATOM 2656 C CA . VAL A 1 329 ? -14.195 59.156 24.859 1 93 329 VAL A CA 1
ATOM 2657 C C . VAL A 1 329 ? -14.461 58 23.891 1 93 329 VAL A C 1
ATOM 2659 O O . VAL A 1 329 ? -13.664 57.75 22.984 1 93 329 VAL A O 1
ATOM 2662 N N . MET A 1 330 ? -15.57 57.375 24.156 1 93.5 330 MET A N 1
ATOM 2663 C CA . MET A 1 330 ? -16.047 56.281 23.297 1 93.5 330 MET A CA 1
ATOM 2664 C C . MET A 1 330 ? -17.391 56.656 22.672 1 93.5 330 MET A C 1
ATOM 2666 O O . MET A 1 330 ? -18.312 57.031 23.375 1 93.5 330 MET A O 1
ATOM 2670 N N . TYR A 1 331 ? -17.453 56.656 21.359 1 93.5 331 TYR A N 1
ATOM 2671 C CA . TYR A 1 331 ? -18.734 56.75 20.656 1 93.5 331 TYR A CA 1
ATOM 2672 C C . TYR A 1 331 ? -19.297 55.344 20.375 1 93.5 331 TYR A C 1
ATOM 2674 O O . TYR A 1 331 ? -18.594 54.469 19.859 1 93.5 331 TYR A O 1
ATOM 2682 N N . HIS A 1 332 ? -20.578 55.156 20.688 1 92.94 332 HIS A N 1
ATOM 2683 C CA . HIS A 1 332 ? -21.172 53.844 20.531 1 92.94 332 HIS A CA 1
ATOM 2684 C C . HIS A 1 332 ? -21.984 53.75 19.234 1 92.94 332 HIS A C 1
ATOM 2686 O O . HIS A 1 332 ? -22.656 54.688 18.859 1 92.94 332 HIS A O 1
ATOM 2692 N N . ASN A 1 333 ? -21.828 52.656 18.531 1 93 333 ASN A N 1
ATOM 2693 C CA . ASN A 1 333 ? -22.625 52.312 17.359 1 93 333 ASN A CA 1
ATOM 2694 C C . ASN A 1 333 ? -22.453 53.312 16.234 1 93 333 ASN A C 1
ATOM 2696 O O . ASN A 1 333 ? -23.438 53.844 15.711 1 93 333 ASN A O 1
ATOM 2700 N N . VAL A 1 334 ? -21.25 53.531 15.898 1 94.69 334 VAL A N 1
ATOM 2701 C CA . VAL A 1 334 ? -20.984 54.594 14.93 1 94.69 334 VAL A CA 1
ATOM 2702 C C . VAL A 1 334 ? -20.469 54 13.625 1 94.69 334 VAL A C 1
ATOM 2704 O O . VAL A 1 334 ? -20.281 54.719 12.641 1 94.69 334 VAL A O 1
ATOM 2707 N N . ILE A 1 335 ? -20.219 52.75 13.562 1 95.38 335 ILE A N 1
ATOM 2708 C CA . ILE A 1 335 ? -19.922 52.031 12.312 1 95.38 335 ILE A CA 1
ATOM 2709 C C . ILE A 1 335 ? -20.766 50.75 12.227 1 95.38 335 ILE A C 1
ATOM 2711 O O . ILE A 1 335 ? -20.906 50.031 13.211 1 95.38 335 ILE A O 1
ATOM 2715 N N . TYR A 1 336 ? -21.312 50.469 11.07 1 95.12 336 TYR A N 1
ATOM 2716 C CA . TYR A 1 336 ? -22.266 49.375 10.898 1 95.12 336 TYR A CA 1
ATOM 2717 C C . TYR A 1 336 ? -21.594 48.156 10.258 1 95.12 336 TYR A C 1
ATOM 2719 O O . TYR A 1 336 ? -20.547 48.281 9.625 1 95.12 336 TYR A O 1
ATOM 2727 N N . ASP A 1 337 ? -22.297 47.031 10.398 1 95.5 337 ASP A N 1
ATOM 2728 C CA . ASP A 1 337 ? -21.781 45.781 9.875 1 95.5 337 ASP A CA 1
ATOM 2729 C C . ASP A 1 337 ? -21.547 45.844 8.367 1 95.5 337 ASP A C 1
ATOM 2731 O O . ASP A 1 337 ? -20.547 45.344 7.852 1 95.5 337 ASP A O 1
ATOM 2735 N N . SER A 1 338 ? -22.484 46.438 7.672 1 95.62 338 SER A N 1
ATOM 2736 C CA . SER A 1 338 ? -22.359 46.562 6.223 1 95.62 338 SER A CA 1
ATOM 2737 C C . SER A 1 338 ? -21.141 47.375 5.836 1 95.62 338 SER A C 1
ATOM 2739 O O . SER A 1 338 ? -20.484 47.094 4.84 1 95.62 338 SER A O 1
ATOM 2741 N N . GLU A 1 339 ? -20.844 48.438 6.617 1 95.12 339 GLU A N 1
ATOM 2742 C CA . GLU A 1 339 ? -19.688 49.281 6.348 1 95.12 339 GLU A CA 1
ATOM 2743 C C . GLU A 1 339 ? -18.375 48.531 6.645 1 95.12 339 GLU A C 1
ATOM 2745 O O . GLU A 1 339 ? -17.391 48.719 5.934 1 95.12 339 GLU A O 1
ATOM 2750 N N . ILE A 1 340 ? -18.453 47.781 7.66 1 95.06 340 ILE A N 1
ATOM 2751 C CA . ILE A 1 340 ? -17.281 47 8.023 1 95.06 340 ILE A CA 1
ATOM 2752 C C . ILE A 1 340 ? -16.953 46 6.91 1 95.06 340 ILE A C 1
ATOM 2754 O O . ILE A 1 340 ? -15.797 45.844 6.516 1 95.06 340 ILE A O 1
ATOM 2758 N N . GLU A 1 341 ? -17.969 45.344 6.426 1 92.75 341 GLU A N 1
ATOM 2759 C CA . GLU A 1 341 ? -17.766 44.406 5.32 1 92.75 341 GLU A CA 1
ATOM 2760 C C . GLU A 1 341 ? -17.234 45.125 4.086 1 92.75 341 GLU A C 1
ATOM 2762 O O . GLU A 1 341 ? -16.375 44.594 3.373 1 92.75 341 GLU A O 1
ATOM 2767 N N . GLU A 1 342 ? -17.797 46.25 3.836 1 93.06 342 GLU A N 1
ATOM 2768 C CA . GLU A 1 342 ? -17.312 47.031 2.715 1 93.06 342 GLU A CA 1
ATOM 2769 C C . GLU A 1 342 ? -15.836 47.406 2.896 1 93.06 342 GLU A C 1
ATOM 2771 O O . GLU A 1 342 ? -15.055 47.344 1.946 1 93.06 342 GLU A O 1
ATOM 2776 N N . MET A 1 343 ? -15.469 47.781 4.102 1 91.5 343 MET A N 1
ATOM 2777 C CA . MET A 1 343 ? -14.094 48.125 4.434 1 91.5 343 MET A CA 1
ATOM 2778 C C . MET A 1 343 ? -13.156 46.938 4.148 1 91.5 343 MET A C 1
ATOM 2780 O O . MET A 1 343 ? -12.094 47.125 3.549 1 91.5 343 MET A O 1
ATOM 2784 N N . LYS A 1 344 ? -13.539 45.781 4.566 1 87.5 344 LYS A N 1
ATOM 2785 C CA . LYS A 1 344 ? -12.734 44.594 4.375 1 87.5 344 LYS A CA 1
ATOM 2786 C C . LYS A 1 344 ? -12.594 44.25 2.891 1 87.5 344 LYS A C 1
ATOM 2788 O O . LYS A 1 344 ? -11.523 43.844 2.439 1 87.5 344 LYS A O 1
ATOM 2793 N N . ARG A 1 345 ? -13.648 44.469 2.111 1 86.88 345 ARG A N 1
ATOM 2794 C CA . ARG A 1 345 ? -13.625 44.188 0.675 1 86.88 345 ARG A CA 1
ATOM 2795 C C . ARG A 1 345 ? -12.664 45.156 -0.034 1 86.88 345 ARG A C 1
ATOM 2797 O O . ARG A 1 345 ? -12.023 44.781 -1.017 1 86.88 345 ARG A O 1
ATOM 2804 N N . LEU A 1 346 ? -12.578 46.312 0.515 1 86.5 346 LEU A N 1
ATOM 2805 C CA . LEU A 1 346 ? -11.727 47.344 -0.076 1 86.5 346 LEU A CA 1
ATOM 2806 C C . LEU A 1 346 ? -10.266 47.125 0.311 1 86.5 346 LEU A C 1
ATOM 2808 O O . LEU A 1 346 ? -9.375 47.781 -0.198 1 86.5 346 LEU A O 1
ATOM 2812 N N . SER A 1 347 ? -10.07 46.125 1.125 1 80.19 347 SER A N 1
ATOM 2813 C CA . SER A 1 347 ? -8.719 45.875 1.611 1 80.19 347 SER A CA 1
ATOM 2814 C C . SER A 1 347 ? -8.312 44.438 1.356 1 80.19 347 SER A C 1
ATOM 2816 O O . SER A 1 347 ? -7.863 43.719 2.271 1 80.19 347 SER A O 1
ATOM 2818 N N . PRO A 1 348 ? -8.398 44.031 0.168 1 71.5 348 PRO A N 1
ATOM 2819 C CA . PRO A 1 348 ? -8.117 42.594 -0.112 1 71.5 348 PRO A CA 1
ATOM 2820 C C . PRO A 1 348 ? -6.648 42.25 0.087 1 71.5 348 PRO A C 1
ATOM 2822 O O . PRO A 1 348 ? -6.332 41.125 0.462 1 71.5 348 PRO A O 1
ATOM 2825 N N . GLN A 1 349 ? -5.754 43.219 -0.315 1 71.81 349 GLN A N 1
ATOM 2826 C CA . GLN A 1 349 ? -4.324 42.969 -0.186 1 71.81 349 GLN A CA 1
ATOM 2827 C C . GLN A 1 349 ? -3.701 43.844 0.888 1 71.81 349 GLN A C 1
ATOM 2829 O O . GLN A 1 349 ? -3.525 45.062 0.682 1 71.81 349 GLN A O 1
ATOM 2834 N N . MET A 1 350 ? -3.609 43.281 2.002 1 77.31 350 MET A N 1
ATOM 2835 C CA . MET A 1 350 ? -3.014 44.062 3.094 1 77.31 350 MET A CA 1
ATOM 2836 C C . MET A 1 350 ? -1.521 43.781 3.213 1 77.31 350 MET A C 1
ATOM 2838 O O . MET A 1 350 ? -1.062 42.688 2.814 1 77.31 350 MET A O 1
ATOM 2842 N N . GLN A 1 351 ? -0.816 44.781 3.566 1 74.69 351 GLN A N 1
ATOM 2843 C CA . GLN A 1 351 ? 0.629 44.656 3.725 1 74.69 351 GLN A CA 1
ATOM 2844 C C . GLN A 1 351 ? 1.014 44.531 5.195 1 74.69 351 GLN A C 1
ATOM 2846 O O . GLN A 1 351 ? 0.212 44.844 6.082 1 74.69 351 GLN A O 1
ATOM 2851 N N . ASN A 1 352 ? 2.207 44.062 5.422 1 73.12 352 ASN A N 1
ATOM 2852 C CA . ASN A 1 352 ? 2.707 43.969 6.785 1 73.12 352 ASN A CA 1
ATOM 2853 C C . ASN A 1 352 ? 3.018 45.344 7.387 1 73.12 352 ASN A C 1
ATOM 2855 O O . ASN A 1 352 ? 3.658 46.156 6.742 1 73.12 352 ASN A O 1
ATOM 2859 N N . GLY A 1 353 ? 2.307 45.594 8.484 1 73.25 353 GLY A N 1
ATOM 2860 C CA . GLY A 1 353 ? 2.705 46.719 9.305 1 73.25 353 GLY A CA 1
ATOM 2861 C C . GLY A 1 353 ? 3.738 46.344 10.359 1 73.25 353 GLY A C 1
ATOM 2862 O O . GLY A 1 353 ? 3.537 45.406 11.133 1 73.25 353 GLY A O 1
ATOM 2863 N N . TYR A 1 354 ? 4.848 46.938 10.344 1 68.69 354 TYR A N 1
ATOM 2864 C CA . TYR A 1 354 ? 5.965 46.531 11.188 1 68.69 354 TYR A CA 1
ATOM 2865 C C . TYR A 1 354 ? 6.074 47.438 12.422 1 68.69 354 TYR A C 1
ATOM 2867 O O . TYR A 1 354 ? 5.656 48.594 12.398 1 68.69 354 TYR A O 1
ATOM 2875 N N . ILE A 1 355 ? 6.301 46.75 13.508 1 61.88 355 ILE A N 1
ATOM 2876 C CA . ILE A 1 355 ? 6.766 47.438 14.703 1 61.88 355 ILE A CA 1
ATOM 2877 C C . ILE A 1 355 ? 8.281 47.594 14.656 1 61.88 355 ILE A C 1
ATOM 2879 O O . ILE A 1 355 ? 9 46.625 14.398 1 61.88 355 ILE A O 1
ATOM 2883 N N . HIS A 1 356 ? 8.781 48.781 14.305 1 53.34 356 HIS A N 1
ATOM 2884 C CA . HIS A 1 356 ? 10.227 48.969 14.242 1 53.34 356 HIS A CA 1
ATOM 2885 C C . HIS A 1 356 ? 10.828 49.062 15.641 1 53.34 356 HIS A C 1
ATOM 2887 O O . HIS A 1 356 ? 10.305 49.75 16.516 1 53.34 356 HIS A O 1
ATOM 2893 N N . GLY A 1 357 ? 11.344 47.938 16.109 1 51.22 357 GLY A N 1
ATOM 2894 C CA . GLY A 1 357 ? 12.102 48 17.344 1 51.22 357 GLY A CA 1
ATOM 2895 C C . GLY A 1 357 ? 13.586 47.781 17.156 1 51.22 357 GLY A C 1
ATOM 2896 O O . GLY A 1 357 ? 14.047 47.594 16.031 1 51.22 357 GLY A O 1
ATOM 2897 N N . TYR A 1 358 ? 14.438 48.531 17.859 1 42.69 358 TYR A N 1
ATOM 2898 C CA . TYR A 1 358 ? 15.883 48.312 17.859 1 42.69 358 TYR A CA 1
ATOM 2899 C C . TYR A 1 358 ? 16.281 47.281 18.906 1 42.69 358 TYR A C 1
ATOM 2901 O O . TYR A 1 358 ? 15.75 47.25 20.016 1 42.69 358 TYR A O 1
ATOM 2909 N N . LYS A 1 359 ? 16.734 46.094 18.422 1 45.94 359 LYS A N 1
ATOM 2910 C CA . LYS A 1 359 ? 17.406 45.25 19.406 1 45.94 359 LYS A CA 1
ATOM 2911 C C . LYS A 1 359 ? 18.641 45.938 19.984 1 45.94 359 LYS A C 1
ATOM 2913 O O . LYS A 1 359 ? 19.141 46.906 19.406 1 45.94 359 LYS A O 1
ATOM 2918 N N . ALA A 1 360 ? 19.016 45.469 21.125 1 40.28 360 ALA A N 1
ATOM 2919 C CA . ALA A 1 360 ? 20.188 46.062 21.766 1 40.28 360 ALA A CA 1
ATOM 2920 C C . ALA A 1 360 ? 21.312 46.281 20.75 1 40.28 360 ALA A C 1
ATOM 2922 O O . ALA A 1 360 ? 22.031 47.281 20.812 1 40.28 360 ALA A O 1
ATOM 2923 N N . ASN A 1 361 ? 21.75 45.344 20.094 1 39.84 361 ASN A N 1
ATOM 2924 C CA . ASN A 1 361 ? 22.891 45.531 19.203 1 39.84 361 ASN A CA 1
ATOM 2925 C C . ASN A 1 361 ? 22.484 46.188 17.891 1 39.84 361 ASN A C 1
ATOM 2927 O O . ASN A 1 361 ? 23.219 46.125 16.906 1 39.84 361 ASN A O 1
ATOM 2931 N N . GLN A 1 362 ? 21.562 47.094 17.719 1 42.19 362 GLN A N 1
ATOM 2932 C CA . GLN A 1 362 ? 21.203 48.094 16.703 1 42.19 362 GLN A CA 1
ATOM 2933 C C . GLN A 1 362 ? 20.516 47.406 15.516 1 42.19 362 GLN A C 1
ATOM 2935 O O . GLN A 1 362 ? 20.281 48.031 14.484 1 42.19 362 GLN A O 1
ATOM 2940 N N . THR A 1 363 ? 20.391 46.094 15.609 1 43.06 363 THR A N 1
ATOM 2941 C CA . THR A 1 363 ? 19.75 45.562 14.422 1 43.06 363 THR A CA 1
ATOM 2942 C C . THR A 1 363 ? 18.234 45.688 14.508 1 43.06 363 THR A C 1
ATOM 2944 O O . THR A 1 363 ? 17.641 45.438 15.555 1 43.06 363 THR A O 1
ATOM 2947 N N . LYS A 1 364 ? 17.672 46.219 13.516 1 48.5 364 LYS A N 1
ATOM 2948 C CA . LYS A 1 364 ? 16.25 46.469 13.32 1 48.5 364 LYS A CA 1
ATOM 2949 C C . LYS A 1 364 ? 15.445 45.188 13.32 1 48.5 364 LYS A C 1
ATOM 2951 O O . LYS A 1 364 ? 15.758 44.25 12.57 1 48.5 364 LYS A O 1
ATOM 2956 N N . VAL A 1 365 ? 14.938 44.781 14.508 1 49.53 365 VAL A N 1
ATOM 2957 C CA . VAL A 1 365 ? 14.031 43.656 14.531 1 49.53 365 VAL A CA 1
ATOM 2958 C C . VAL A 1 365 ? 12.641 44.094 14.078 1 49.53 365 VAL A C 1
ATOM 2960 O O . VAL A 1 365 ? 12.117 45.094 14.523 1 49.53 365 VAL A O 1
ATOM 2963 N N . THR A 1 366 ? 12.211 43.594 12.922 1 57.31 366 THR A N 1
ATOM 2964 C CA . THR A 1 366 ? 10.93 43.969 12.344 1 57.31 366 THR A CA 1
ATOM 2965 C C . THR A 1 366 ? 9.859 42.938 12.68 1 57.31 366 THR A C 1
ATOM 2967 O O . THR A 1 366 ? 10.047 41.719 12.445 1 57.31 366 THR A O 1
ATOM 2970 N N . ASP A 1 367 ? 9.195 43.188 13.875 1 65.25 367 ASP A N 1
ATOM 2971 C CA . ASP A 1 367 ? 8.008 42.406 14.156 1 65.25 367 ASP A CA 1
ATOM 2972 C C . ASP A 1 367 ? 6.777 42.969 13.469 1 65.25 367 ASP A C 1
ATOM 2974 O O . ASP A 1 367 ? 6.656 44.188 13.328 1 65.25 367 ASP A O 1
ATOM 2978 N N . ILE A 1 368 ? 6.07 42.062 12.93 1 60.22 368 ILE A N 1
ATOM 2979 C CA . ILE A 1 368 ? 4.848 42.5 12.273 1 60.22 368 ILE A CA 1
ATOM 2980 C C . ILE A 1 368 ? 3.779 42.812 13.32 1 60.22 368 ILE A C 1
ATOM 2982 O O . ILE A 1 368 ? 3.416 41.938 14.117 1 60.22 368 ILE A O 1
ATOM 2986 N N . ALA A 1 369 ? 3.381 43.969 13.359 1 67.31 369 ALA A N 1
ATOM 2987 C CA . ALA A 1 369 ? 2.328 44.375 14.281 1 67.31 369 ALA A CA 1
ATOM 2988 C C . ALA A 1 369 ? 0.952 43.969 13.758 1 67.31 369 ALA A C 1
ATOM 2990 O O . ALA A 1 369 ? 0.128 43.438 14.5 1 67.31 369 ALA A O 1
ATOM 2991 N N . ALA A 1 370 ? 0.729 44.156 12.516 1 75.88 370 ALA A N 1
ATOM 2992 C CA . ALA A 1 370 ? -0.583 43.969 11.914 1 75.88 370 ALA A CA 1
ATOM 2993 C C . ALA A 1 370 ? -0.485 43.938 10.391 1 75.88 370 ALA A C 1
ATOM 2995 O O . ALA A 1 370 ? 0.55 44.312 9.82 1 75.88 370 ALA A O 1
ATOM 2996 N N . ARG A 1 371 ? -1.534 43.469 9.844 1 81.25 371 ARG A N 1
ATOM 2997 C CA . ARG A 1 371 ? -1.73 43.688 8.414 1 81.25 371 ARG A CA 1
ATOM 2998 C C . ARG A 1 371 ? -2.463 45.031 8.18 1 81.25 371 ARG A C 1
ATOM 3000 O O . ARG A 1 371 ? -3.463 45.312 8.844 1 81.25 371 ARG A O 1
ATOM 3007 N N . VAL A 1 372 ? -1.885 45.781 7.242 1 84.06 372 VAL A N 1
ATOM 3008 C CA . VAL A 1 372 ? -2.412 47.125 7.141 1 84.06 372 VAL A CA 1
ATOM 3009 C C . VAL A 1 372 ? -2.697 47.469 5.676 1 84.06 372 VAL A C 1
ATOM 3011 O O . VAL A 1 372 ? -2.051 46.938 4.773 1 84.06 372 VAL A O 1
ATOM 3014 N N . ASN A 1 373 ? -3.73 48.188 5.477 1 85.56 373 ASN A N 1
ATOM 3015 C CA . ASN A 1 373 ? -4.055 48.812 4.199 1 85.56 373 ASN A CA 1
ATOM 3016 C C . ASN A 1 373 ? -4.484 50.281 4.383 1 85.56 373 ASN A C 1
ATOM 3018 O O . ASN A 1 373 ? -5.043 50.625 5.418 1 85.56 373 ASN A O 1
ATOM 3022 N N . TRP A 1 374 ? -4.098 51.062 3.408 1 86.5 374 TRP A N 1
ATOM 3023 C CA . TRP A 1 374 ? -4.5 52.469 3.418 1 86.5 374 TRP A CA 1
ATOM 3024 C C . TRP A 1 374 ? -5.574 52.75 2.367 1 86.5 374 TRP A C 1
ATOM 3026 O O . TRP A 1 374 ? -5.387 52.438 1.189 1 86.5 374 TRP A O 1
ATOM 3036 N N . LEU A 1 375 ? -6.629 53.219 2.838 1 86.5 375 LEU A N 1
ATOM 3037 C CA . LEU A 1 375 ? -7.664 53.656 1.912 1 86.5 375 LEU A CA 1
ATOM 3038 C C . LEU A 1 375 ? -7.5 55.125 1.584 1 86.5 375 LEU A C 1
ATOM 3040 O O . LEU A 1 375 ? -7.695 56 2.447 1 86.5 375 LEU A O 1
ATOM 3044 N N . VAL A 1 376 ? -7.082 55.469 0.367 1 78.12 376 VAL A N 1
ATOM 3045 C CA . VAL A 1 376 ? -6.707 56.812 -0.011 1 78.12 376 VAL A CA 1
ATOM 3046 C C . VAL A 1 376 ? -7.695 57.375 -1.041 1 78.12 376 VAL A C 1
ATOM 3048 O O . VAL A 1 376 ? -7.965 58.562 -1.079 1 78.12 376 VAL A O 1
ATOM 3051 N N . GLU A 1 377 ? -8.219 56.562 -1.849 1 73.19 377 GLU A N 1
ATOM 3052 C CA . GLU A 1 377 ? -9.102 57 -2.92 1 73.19 377 GLU A CA 1
ATOM 3053 C C . GLU A 1 377 ? -10.469 57.406 -2.373 1 73.19 377 GLU A C 1
ATOM 3055 O O . GLU A 1 377 ? -10.977 56.781 -1.434 1 73.19 377 GLU A O 1
ATOM 3060 N N . ASN A 1 378 ? -10.906 58.406 -2.947 1 75.06 378 ASN A N 1
ATOM 3061 C CA . ASN A 1 378 ? -12.211 58.906 -2.518 1 75.06 378 ASN A CA 1
ATOM 3062 C C . ASN A 1 378 ? -13.336 57.969 -2.918 1 75.06 378 ASN A C 1
ATOM 3064 O O . ASN A 1 378 ? -13.961 58.125 -3.967 1 75.06 378 ASN A O 1
ATOM 3068 N N . THR A 1 379 ? -13.594 57.062 -2.17 1 83 379 THR A N 1
ATOM 3069 C CA . THR A 1 379 ? -14.727 56.156 -2.32 1 83 379 THR A CA 1
ATOM 3070 C C . THR A 1 379 ? -15.922 56.625 -1.504 1 83 379 THR A C 1
ATOM 3072 O O . THR A 1 379 ? -15.766 57.438 -0.569 1 83 379 THR A O 1
ATOM 3075 N N . PRO A 1 380 ? -17.094 56.156 -1.978 1 89.38 380 PRO A N 1
ATOM 3076 C CA . PRO A 1 380 ? -18.266 56.5 -1.18 1 89.38 380 PRO A CA 1
ATOM 3077 C C . PRO A 1 380 ? -18.125 56.125 0.287 1 89.38 380 PRO A C 1
ATOM 3079 O O . PRO A 1 380 ? -18.625 56.812 1.173 1 89.38 380 PRO A O 1
ATOM 3082 N N . PHE A 1 381 ? -17.453 55.062 0.534 1 92.06 381 PHE A N 1
ATOM 3083 C CA . PHE A 1 381 ? -17.234 54.625 1.903 1 92.06 381 PHE A CA 1
ATOM 3084 C C . PHE A 1 381 ? -16.438 55.656 2.686 1 92.06 381 PHE A C 1
ATOM 3086 O O . PHE A 1 381 ? -16.812 56.031 3.797 1 92.06 381 PHE A O 1
ATOM 3093 N N . LEU A 1 382 ? -15.391 56.094 2.115 1 89.81 382 LEU A N 1
ATOM 3094 C CA . LEU A 1 382 ? -14.508 57.031 2.795 1 89.81 382 LEU A CA 1
ATOM 3095 C C . LEU A 1 382 ? -15.227 58.375 3.031 1 89.81 382 LEU A C 1
ATOM 3097 O O . LEU A 1 382 ? -14.992 59.031 4.047 1 89.81 382 LEU A O 1
ATOM 3101 N N . GLU A 1 383 ? -16.031 58.719 2.109 1 88.94 383 GLU A N 1
ATOM 3102 C CA . GLU A 1 383 ? -16.797 59.969 2.258 1 88.94 383 GLU A CA 1
ATOM 3103 C C . GLU A 1 383 ? -17.766 59.875 3.441 1 88.94 383 GLU A C 1
ATOM 3105 O O . GLU A 1 383 ? -17.891 60.812 4.219 1 88.94 383 GLU A O 1
ATOM 3110 N N . ARG A 1 384 ? -18.391 58.812 3.543 1 90.94 384 ARG A N 1
ATOM 3111 C CA . ARG A 1 384 ? -19.328 58.594 4.645 1 90.94 384 ARG A CA 1
ATOM 3112 C C . ARG A 1 384 ? -18.594 58.594 5.984 1 90.94 384 ARG A C 1
ATOM 3114 O O . ARG A 1 384 ? -19.047 59.219 6.945 1 90.94 384 ARG A O 1
ATOM 3121 N N . MET A 1 385 ? -17.484 57.938 6.027 1 91.31 385 MET A N 1
ATOM 3122 C CA . MET A 1 385 ? -16.734 57.844 7.273 1 91.31 385 MET A CA 1
ATOM 3123 C C . MET A 1 385 ? -16.188 59.188 7.691 1 91.31 385 MET A C 1
ATOM 3125 O O . MET A 1 385 ? -16.25 59.562 8.867 1 91.31 385 MET A O 1
ATOM 3129 N N . ASN A 1 386 ? -15.695 59.938 6.734 1 89.38 386 ASN A N 1
ATOM 3130 C CA . ASN A 1 386 ? -15.172 61.281 7.035 1 89.38 386 ASN A CA 1
ATOM 3131 C C . ASN A 1 386 ? -16.266 62.219 7.539 1 89.38 386 ASN A C 1
ATOM 3133 O O . ASN A 1 386 ? -16.031 63 8.453 1 89.38 386 ASN A O 1
ATOM 3137 N N . GLN A 1 387 ? -17.375 62.125 6.898 1 88.31 387 GLN A N 1
ATOM 3138 C CA . GLN A 1 387 ? -18.5 62.906 7.359 1 88.31 387 GLN A CA 1
ATOM 3139 C C . GLN A 1 387 ? -18.891 62.531 8.789 1 88.31 387 GLN A C 1
ATOM 3141 O O . GLN A 1 387 ? -19.188 63.406 9.602 1 88.31 387 GLN A O 1
ATOM 3146 N N . ARG A 1 388 ? -18.938 61.281 9.078 1 90.56 388 ARG A N 1
ATOM 3147 C CA . ARG A 1 388 ? -19.281 60.812 10.414 1 90.56 388 ARG A CA 1
ATOM 3148 C C . ARG A 1 388 ? -18.266 61.344 11.445 1 90.56 388 ARG A C 1
ATOM 3150 O O . ARG A 1 388 ? -18.656 61.781 12.539 1 90.56 388 ARG A O 1
ATOM 3157 N N . ILE A 1 389 ? -17.016 61.312 11.102 1 91.25 389 ILE A N 1
ATOM 3158 C CA . ILE A 1 389 ? -15.977 61.812 11.992 1 91.25 389 ILE A CA 1
ATOM 3159 C C . ILE A 1 389 ? -16.172 63.312 12.227 1 91.25 389 ILE A C 1
ATOM 3161 O O . ILE A 1 389 ? -16.016 63.781 13.352 1 91.25 389 ILE A O 1
ATOM 3165 N N . THR A 1 390 ? -16.516 63.969 11.148 1 86.94 390 THR A N 1
ATOM 3166 C CA . THR A 1 390 ? -16.797 65.375 11.281 1 86.94 390 THR A CA 1
ATOM 3167 C C . THR A 1 390 ? -17.984 65.625 12.203 1 86.94 390 THR A C 1
ATOM 3169 O O . THR A 1 390 ? -17.969 66.562 13.031 1 86.94 390 THR A O 1
ATOM 3172 N N . ASP A 1 391 ? -18.891 64.875 12.055 1 86.5 391 ASP A N 1
ATOM 3173 C CA . ASP A 1 391 ? -20.078 64.938 12.898 1 86.5 391 ASP A CA 1
ATOM 3174 C C . ASP A 1 391 ? -19.734 64.688 14.359 1 86.5 391 ASP A C 1
ATOM 3176 O O . ASP A 1 391 ? -20.297 65.312 15.266 1 86.5 391 ASP A O 1
ATOM 3180 N N . MET A 1 392 ? -18.906 63.719 14.609 1 87.5 392 MET A N 1
ATOM 3181 C CA . MET A 1 392 ? -18.516 63.312 15.961 1 87.5 392 MET A CA 1
ATOM 3182 C C . MET A 1 392 ? -17.625 64.375 16.609 1 87.5 392 MET A C 1
ATOM 3184 O O . MET A 1 392 ? -17.75 64.625 17.812 1 87.5 392 MET A O 1
ATOM 3188 N N . THR A 1 393 ? -16.75 64.938 15.844 1 85.12 393 THR A N 1
ATOM 3189 C CA . THR A 1 393 ? -15.672 65.688 16.438 1 85.12 393 THR A CA 1
ATOM 3190 C C . THR A 1 393 ? -15.836 67.188 16.125 1 85.12 393 THR A C 1
ATOM 3192 O O . THR A 1 393 ? -15.258 68.062 16.812 1 85.12 393 THR A O 1
ATOM 3195 N N . GLY A 1 394 ? -16.547 67.438 15.016 1 81.62 394 GLY A N 1
ATOM 3196 C CA . GLY A 1 394 ? -16.656 68.812 14.547 1 81.62 394 GLY A CA 1
ATOM 3197 C C . GLY A 1 394 ? -15.477 69.25 13.695 1 81.62 394 GLY A C 1
ATOM 3198 O O . GLY A 1 394 ? -15.453 70.375 13.195 1 81.62 394 GLY A O 1
ATOM 3199 N N . PHE A 1 395 ? -14.547 68.438 13.516 1 80.38 395 PHE A N 1
ATOM 3200 C CA . PHE A 1 395 ? -13.344 68.812 12.766 1 80.38 395 PHE A CA 1
ATOM 3201 C C . PHE A 1 395 ? -13.578 68.625 11.273 1 80.38 395 PHE A C 1
ATOM 3203 O O . PHE A 1 395 ? -14.453 67.875 10.844 1 80.38 395 PHE A O 1
ATOM 3210 N N . ASP A 1 396 ? -12.852 69.438 10.516 1 72 396 ASP A N 1
ATOM 3211 C CA . ASP A 1 396 ? -12.922 69.375 9.062 1 72 396 ASP A CA 1
ATOM 3212 C C . ASP A 1 396 ? -11.875 68.438 8.484 1 72 396 ASP A C 1
ATOM 3214 O O . ASP A 1 396 ? -10.68 68.625 8.719 1 72 396 ASP A O 1
ATOM 3218 N N . LEU A 1 397 ? -12.266 67.5 7.672 1 71.06 397 LEU A N 1
ATOM 3219 C CA . LEU A 1 397 ? -11.383 66.438 7.18 1 71.06 397 LEU A CA 1
ATOM 3220 C C . LEU A 1 397 ? -11.242 66.5 5.664 1 71.06 397 LEU A C 1
ATOM 3222 O O . LEU A 1 397 ? -10.719 65.562 5.043 1 71.06 397 LEU A O 1
ATOM 3226 N N . LYS A 1 398 ? -11.555 67.438 5.051 1 64.38 398 LYS A N 1
ATOM 3227 C CA . LYS A 1 398 ? -11.625 67.562 3.596 1 64.38 398 LYS A CA 1
ATOM 3228 C C . LYS A 1 398 ? -10.25 67.375 2.967 1 64.38 398 LYS A C 1
ATOM 3230 O O . LYS A 1 398 ? -10.117 66.812 1.897 1 64.38 398 LYS A O 1
ATOM 3235 N N . GLU A 1 399 ? -9.211 67.75 3.607 1 62.53 399 GLU A N 1
ATOM 3236 C CA . GLU A 1 399 ? -7.895 67.812 2.979 1 62.53 399 GLU A CA 1
ATOM 3237 C C . GLU A 1 399 ? -7.148 66.5 3.172 1 62.53 399 GLU A C 1
ATOM 3239 O O . GLU A 1 399 ? -6.16 66.188 2.48 1 62.53 399 GLU A O 1
ATOM 3244 N N . PHE A 1 400 ? -7.5 65.688 3.965 1 65.81 400 PHE A N 1
ATOM 3245 C CA . PHE A 1 400 ? -6.789 64.438 4.223 1 65.81 400 PHE A CA 1
ATOM 3246 C C . PHE A 1 400 ? -7.77 63.281 4.43 1 65.81 400 PHE A C 1
ATOM 3248 O O . PHE A 1 400 ? -7.965 62.812 5.555 1 65.81 400 PHE A O 1
ATOM 3255 N N . PRO A 1 401 ? -8.133 62.656 3.34 1 67.19 401 PRO A N 1
ATOM 3256 C CA . PRO A 1 401 ? -9.234 61.688 3.463 1 67.19 401 PRO A CA 1
ATOM 3257 C C . PRO A 1 401 ? -8.75 60.281 3.818 1 67.19 401 PRO A C 1
ATOM 3259 O O . PRO A 1 401 ? -9.555 59.438 4.211 1 67.19 401 PRO A O 1
ATOM 3262 N N . SER A 1 402 ? -7.426 60.156 3.953 1 81.44 402 SER A N 1
ATOM 3263 C CA . SER A 1 402 ? -6.961 58.781 4.016 1 81.44 402 SER A CA 1
ATOM 3264 C C . SER A 1 402 ? -7.18 58.188 5.406 1 81.44 402 SER A C 1
ATOM 3266 O O . SER A 1 402 ? -7.129 58.906 6.406 1 81.44 402 SER A O 1
ATOM 3268 N N . VAL A 1 403 ? -7.574 56.906 5.422 1 88.69 403 VAL A N 1
ATOM 3269 C CA . VAL A 1 403 ? -7.746 56.156 6.656 1 88.69 403 VAL A CA 1
ATOM 3270 C C . VAL A 1 403 ? -6.926 54.844 6.59 1 88.69 403 VAL A C 1
ATOM 3272 O O . VAL A 1 403 ? -6.621 54.375 5.504 1 88.69 403 VAL A O 1
ATOM 3275 N N . GLN A 1 404 ? -6.543 54.344 7.762 1 90.38 404 GLN A N 1
ATOM 3276 C CA . GLN A 1 404 ? -5.789 53.125 7.848 1 90.38 404 GLN A CA 1
ATOM 3277 C C . GLN A 1 404 ? -6.672 51.969 8.336 1 90.38 404 GLN A C 1
ATOM 3279 O O . GLN A 1 404 ? -7.348 52.094 9.359 1 90.38 404 GLN A O 1
ATOM 3284 N N . VAL A 1 405 ? -6.691 50.938 7.555 1 91.56 405 VAL A N 1
ATOM 3285 C CA . VAL A 1 405 ? -7.332 49.688 7.977 1 91.56 405 VAL A CA 1
ATOM 3286 C C . VAL A 1 405 ? -6.281 48.719 8.5 1 91.56 405 VAL A C 1
ATOM 3288 O O . VAL A 1 405 ? -5.273 48.469 7.832 1 91.56 405 VAL A O 1
ATOM 3291 N N . ALA A 1 406 ? -6.477 48.156 9.719 1 89.31 406 ALA A N 1
ATOM 3292 C CA . ALA A 1 406 ? -5.512 47.25 10.312 1 89.31 406 ALA A CA 1
ATOM 3293 C C . ALA A 1 406 ? -6.199 46 10.828 1 89.31 406 ALA A C 1
ATOM 3295 O O . ALA A 1 406 ? -7.305 46.062 11.367 1 89.31 406 ALA A O 1
ATOM 3296 N N . ASN A 1 407 ? -5.594 44.938 10.578 1 88.75 407 ASN A N 1
ATOM 3297 C CA . ASN A 1 407 ? -6.027 43.625 11.109 1 88.75 407 ASN A CA 1
ATOM 3298 C C . ASN A 1 407 ? -4.949 43 11.977 1 88.75 407 ASN A C 1
ATOM 3300 O O . ASN A 1 407 ? -3.877 42.656 11.484 1 88.75 407 ASN A O 1
ATOM 3304 N N . PHE A 1 408 ? -5.18 42.938 13.266 1 89.06 408 PHE A N 1
ATOM 3305 C CA . PHE A 1 408 ? -4.297 42.25 14.203 1 89.06 408 PHE A CA 1
ATOM 3306 C C . PHE A 1 408 ? -4.723 40.812 14.391 1 89.06 408 PHE A C 1
ATOM 3308 O O . PHE A 1 408 ? -5.82 40.531 14.883 1 89.06 408 PHE A O 1
ATOM 3315 N N . GLY A 1 409 ? -3.842 40 13.977 1 87.38 409 GLY A N 1
ATOM 3316 C CA . GLY A 1 409 ? -4.109 38.562 14.188 1 87.38 409 GLY A CA 1
ATOM 3317 C C . GLY A 1 409 ? -3.674 38.094 15.555 1 87.38 409 GLY A C 1
ATOM 3318 O O . GLY A 1 409 ? -3.359 38.906 16.438 1 87.38 409 GLY A O 1
ATOM 3319 N N . ILE A 1 410 ? -3.666 36.844 15.719 1 89.44 410 ILE A N 1
ATOM 3320 C CA . ILE A 1 410 ? -3.35 36.219 17 1 89.44 410 ILE A CA 1
ATOM 3321 C C . ILE A 1 410 ? -1.917 36.562 17.406 1 89.44 410 ILE A C 1
ATOM 3323 O O . ILE A 1 410 ? -0.984 36.375 16.609 1 89.44 410 ILE A O 1
ATOM 3327 N N . GLY A 1 411 ? -1.784 37.062 18.594 1 90.38 411 GLY A N 1
ATOM 3328 C CA . GLY A 1 411 ? -0.467 37.344 19.141 1 90.38 411 GLY A CA 1
ATOM 3329 C C . GLY A 1 411 ? 0.06 38.719 18.703 1 90.38 411 GLY A C 1
ATOM 3330 O O . GLY A 1 411 ? 1.03 39.219 19.281 1 90.38 411 GLY A O 1
ATOM 3331 N N . ASN A 1 412 ? -0.524 39.281 17.734 1 88.69 412 ASN A N 1
ATOM 3332 C CA . ASN A 1 412 ? -0.065 40.594 17.266 1 88.69 412 ASN A CA 1
ATOM 3333 C C . ASN A 1 412 ? -0.426 41.719 18.25 1 88.69 412 ASN A C 1
ATOM 3335 O O . ASN A 1 412 ? -1.455 41.625 18.922 1 88.69 412 ASN A O 1
ATOM 3339 N N . ASN A 1 413 ? 0.393 42.562 18.375 1 89.38 413 ASN A N 1
ATOM 3340 C CA . ASN A 1 413 ? 0.248 43.75 19.234 1 89.38 413 ASN A CA 1
ATOM 3341 C C . ASN A 1 413 ? 0.922 44.969 18.625 1 89.38 413 ASN A C 1
ATOM 3343 O O . ASN A 1 413 ? 1.535 44.875 17.562 1 89.38 413 ASN A O 1
ATOM 3347 N N . PHE A 1 414 ? 0.686 46.031 19.172 1 89.25 414 PHE A N 1
ATOM 3348 C CA . PHE A 1 414 ? 1.401 47.281 18.828 1 89.25 414 PHE A CA 1
ATOM 3349 C C . PHE A 1 414 ? 1.998 47.906 20.062 1 89.25 414 PHE A C 1
ATOM 3351 O O . PHE A 1 414 ? 1.267 48.344 20.969 1 89.25 414 PHE A O 1
ATOM 3358 N N . GLU A 1 415 ? 3.254 48.031 20.141 1 87 415 GLU A N 1
ATOM 3359 C CA . GLU A 1 415 ? 3.975 48.5 21.312 1 87 415 GLU A CA 1
ATOM 3360 C C . GLU A 1 415 ? 3.594 49.938 21.625 1 87 415 GLU A C 1
ATOM 3362 O O . GLU A 1 415 ? 3.049 50.656 20.766 1 87 415 GLU A O 1
ATOM 3367 N N . ALA A 1 416 ? 3.945 50.344 22.844 1 89.25 416 ALA A N 1
ATOM 3368 C CA . ALA A 1 416 ? 3.627 51.688 23.312 1 89.25 416 ALA A CA 1
ATOM 3369 C C . ALA A 1 416 ? 4.215 52.719 22.359 1 89.25 416 ALA A C 1
ATOM 3371 O O . ALA A 1 416 ? 5.371 52.625 21.953 1 89.25 416 ALA A O 1
ATOM 3372 N N . HIS A 1 417 ? 3.367 53.656 21.984 1 86.88 417 HIS A N 1
ATOM 3373 C CA . HIS A 1 417 ? 3.793 54.688 21.047 1 86.88 417 HIS A CA 1
ATOM 3374 C C . HIS A 1 417 ? 2.928 55.938 21.172 1 86.88 417 HIS A C 1
ATOM 3376 O O . HIS A 1 417 ? 1.898 55.938 21.859 1 86.88 417 HIS A O 1
ATOM 3382 N N . TYR A 1 418 ? 3.459 56.969 20.578 1 89.81 418 TYR A N 1
ATOM 3383 C CA . TYR A 1 418 ? 2.709 58.188 20.453 1 89.81 418 TYR A CA 1
ATOM 3384 C C . TYR A 1 418 ? 2.213 58.406 19.016 1 89.81 418 TYR A C 1
ATOM 3386 O O . TYR A 1 418 ? 2.855 57.938 18.062 1 89.81 418 TYR A O 1
ATOM 3394 N N . ASP A 1 419 ? 1.097 59.062 18.891 1 88.88 419 ASP A N 1
ATOM 3395 C CA . ASP A 1 419 ? 0.586 59.312 17.547 1 88.88 419 ASP A CA 1
ATOM 3396 C C . ASP A 1 419 ? 1.064 60.688 17.047 1 88.88 419 ASP A C 1
ATOM 3398 O O . ASP A 1 419 ? 0.977 60.969 15.859 1 88.88 419 ASP A O 1
ATOM 3402 N N . TYR A 1 420 ? 1.422 61.531 17.953 1 86.81 420 TYR A N 1
ATOM 3403 C CA . TYR A 1 420 ? 1.9 62.812 17.484 1 86.81 420 TYR A CA 1
ATOM 3404 C C . TYR A 1 420 ? 3.262 62.688 16.812 1 86.81 420 TYR A C 1
ATOM 3406 O O . TYR A 1 420 ? 3.951 61.688 16.984 1 86.81 420 TYR A O 1
ATOM 3414 N N . ILE A 1 421 ? 3.66 63.469 15.922 1 73.44 421 ILE A N 1
ATOM 3415 C CA . ILE A 1 421 ? 4.844 63.375 15.07 1 73.44 421 ILE A CA 1
ATOM 3416 C C . ILE A 1 421 ? 6.012 64.125 15.734 1 73.44 421 ILE A C 1
ATOM 3418 O O . ILE A 1 421 ? 7.16 63.656 15.625 1 73.44 421 ILE A O 1
ATOM 3422 N N . PHE A 1 422 ? 5.789 65.312 16.406 1 58.22 422 PHE A N 1
ATOM 3423 C CA . PHE A 1 422 ? 6.863 66.25 16.703 1 58.22 422 PHE A CA 1
ATOM 3424 C C . PHE A 1 422 ? 7.656 65.812 17.922 1 58.22 422 PHE A C 1
ATOM 3426 O O . PHE A 1 422 ? 7.137 65.812 19.031 1 58.22 422 PHE A O 1
ATOM 3433 N N . GLY A 1 423 ? 8.203 64.812 18.328 1 49.22 423 GLY A N 1
ATOM 3434 C CA . GLY A 1 423 ? 9.133 65 19.438 1 49.22 423 GLY A CA 1
ATOM 3435 C C . GLY A 1 423 ? 9.867 66.312 19.406 1 49.22 423 GLY A C 1
ATOM 3436 O O . GLY A 1 423 ? 9.242 67.375 19.375 1 49.22 423 GLY A O 1
ATOM 3437 N N . LYS A 1 424 ? 11.312 66.25 18.922 1 44.47 424 LYS A N 1
ATOM 3438 C CA . LYS A 1 424 ? 11.977 67.562 18.828 1 44.47 424 LYS A CA 1
ATOM 3439 C C . LYS A 1 424 ? 11.148 68.562 18 1 44.47 424 LYS A C 1
ATOM 3441 O O . LYS A 1 424 ? 10.195 68.188 17.328 1 44.47 424 LYS A O 1
ATOM 3446 N N . ARG A 1 425 ? 11.711 69.875 17.75 1 39 425 ARG A N 1
ATOM 3447 C CA . ARG A 1 425 ? 11.211 71 16.969 1 39 425 ARG A CA 1
ATOM 3448 C C . ARG A 1 425 ? 10.617 70.5 15.648 1 39 425 ARG A C 1
ATOM 3450 O O . ARG A 1 425 ? 11.352 70.125 14.734 1 39 425 ARG A O 1
ATOM 3457 N N . VAL A 1 426 ? 9.578 69.875 15.617 1 41.03 426 VAL A N 1
ATOM 3458 C CA . VAL A 1 426 ? 8.914 69.5 14.375 1 41.03 426 VAL A CA 1
ATOM 3459 C C . VAL A 1 426 ? 9 70.625 13.375 1 41.03 426 VAL A C 1
ATOM 3461 O O . VAL A 1 426 ? 8.555 71.75 13.656 1 41.03 426 VAL A O 1
ATOM 3464 N N . ARG A 1 427 ? 9.852 70.562 12.5 1 42.44 427 ARG A N 1
ATOM 3465 C CA . ARG A 1 427 ? 9.984 71.562 11.461 1 42.44 427 ARG A CA 1
ATOM 3466 C C . ARG A 1 427 ? 8.797 71.5 10.508 1 42.44 427 ARG A C 1
ATOM 3468 O O . ARG A 1 427 ? 8.148 70.5 10.352 1 42.44 427 ARG A O 1
ATOM 3475 N N . LYS A 1 428 ? 8.383 72.562 10.023 1 44.91 428 LYS A N 1
ATOM 3476 C CA . LYS A 1 428 ? 7.355 72.812 9.016 1 44.91 428 LYS A CA 1
ATOM 3477 C C . LYS A 1 428 ? 7.375 71.75 7.938 1 44.91 428 LYS A C 1
ATOM 3479 O O . LYS A 1 428 ? 6.32 71.312 7.453 1 44.91 428 LYS A O 1
ATOM 3484 N N . GLU A 1 429 ? 8.492 71.25 7.605 1 45.09 429 GLU A N 1
ATOM 3485 C CA . GLU A 1 429 ? 8.711 70.375 6.473 1 45.09 429 GLU A CA 1
ATOM 3486 C C . GLU A 1 429 ? 8.188 69 6.77 1 45.09 429 GLU A C 1
ATOM 3488 O O . GLU A 1 429 ? 7.797 68.25 5.855 1 45.09 429 GLU A O 1
ATOM 3493 N N . ASP A 1 430 ? 8.273 68.562 7.98 1 45.88 430 ASP A N 1
ATOM 3494 C CA . ASP A 1 430 ? 7.977 67.188 8.32 1 45.88 430 ASP A CA 1
ATOM 3495 C C . ASP A 1 430 ? 6.473 67 8.477 1 45.88 430 ASP A C 1
ATOM 3497 O O . ASP A 1 430 ? 5.977 65.875 8.336 1 45.88 430 ASP A O 1
ATOM 3501 N N . VAL A 1 431 ? 5.805 67.812 9.109 1 50 431 VAL A N 1
ATOM 3502 C CA . VAL A 1 431 ? 4.363 67.688 9.312 1 50 431 VAL A CA 1
ATOM 3503 C C . VAL A 1 431 ? 3.629 68.188 8.055 1 50 431 VAL A C 1
ATOM 3505 O O . VAL A 1 431 ? 2.443 67.875 7.879 1 50 431 VAL A O 1
ATOM 3508 N N . GLY A 1 432 ? 4.344 68.438 7.059 1 54.44 432 GLY A N 1
ATOM 3509 C CA . GLY A 1 432 ? 3.758 69.062 5.883 1 54.44 432 GLY A CA 1
ATOM 3510 C C . GLY A 1 432 ? 2.713 70.125 6.219 1 54.44 432 GLY A C 1
ATOM 3511 O O . GLY A 1 432 ? 2.664 70.562 7.348 1 54.44 432 GLY A O 1
ATOM 3512 N N . ASP A 1 433 ? 1.849 70.438 5.273 1 63.06 433 ASP A N 1
ATOM 3513 C CA . ASP A 1 433 ? 0.88 71.562 5.305 1 63.06 433 ASP A CA 1
ATOM 3514 C C . ASP A 1 433 ? -0.255 71.25 6.281 1 63.06 433 ASP A C 1
ATOM 3516 O O . ASP A 1 433 ? -0.962 72.188 6.715 1 63.06 433 ASP A O 1
ATOM 3520 N N . LEU A 1 434 ? -0.245 69.938 6.91 1 69.94 434 LEU A N 1
ATOM 3521 C CA . LEU A 1 434 ? -1.418 69.562 7.707 1 69.94 434 LEU A CA 1
ATOM 3522 C C . LEU A 1 434 ? -1.138 69.75 9.195 1 69.94 434 LEU A C 1
ATOM 3524 O O . LEU A 1 434 ? -2.066 69.812 10.008 1 69.94 434 LEU A O 1
ATOM 3528 N N . GLY A 1 435 ? 0.107 69.938 9.672 1 75.94 435 GLY A N 1
ATOM 3529 C CA . GLY A 1 435 ? 0.448 70.062 11.078 1 75.94 435 GLY A CA 1
ATOM 3530 C C . GLY A 1 435 ? 0.502 68.75 11.82 1 75.94 435 GLY A C 1
ATOM 3531 O O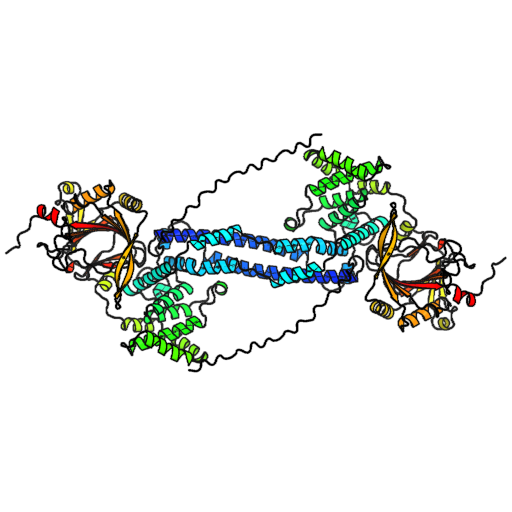 . GLY A 1 435 ? 0.456 67.688 11.203 1 75.94 435 GLY A O 1
ATOM 3532 N N . ASP A 1 436 ? 0.639 68.812 13.156 1 83.25 436 ASP A N 1
ATOM 3533 C CA . ASP A 1 436 ? 0.739 67.625 14 1 83.25 436 ASP A CA 1
ATOM 3534 C C . ASP A 1 436 ? -0.624 66.938 14.172 1 83.25 436 ASP A C 1
ATOM 3536 O O . ASP A 1 436 ? -1.651 67.5 13.797 1 83.25 436 ASP A O 1
ATOM 3540 N N . ARG A 1 437 ? -0.63 65.75 14.633 1 87.69 437 ARG A N 1
ATOM 3541 C CA . ARG A 1 437 ? -1.856 65 14.875 1 87.69 437 ARG A CA 1
ATOM 3542 C C . ARG A 1 437 ? -2.494 65.438 16.203 1 87.69 437 ARG A C 1
ATOM 3544 O O . ARG A 1 437 ? -2.059 65 17.266 1 87.69 437 ARG A O 1
ATOM 3551 N N . LEU A 1 438 ? -3.482 66.188 16.047 1 87.56 438 LEU A N 1
ATOM 3552 C CA . LEU A 1 438 ? -4.184 66.75 17.203 1 87.56 438 LEU A CA 1
ATOM 3553 C C . LEU A 1 438 ? -4.898 65.625 17.969 1 87.56 438 LEU A C 1
ATOM 3555 O O . LEU A 1 438 ? -4.844 65.625 19.203 1 87.56 438 LEU A O 1
ATOM 3559 N N . ALA A 1 439 ? -5.52 64.812 17.297 1 91.69 439 ALA A N 1
ATOM 3560 C CA . ALA A 1 439 ? -6.312 63.719 17.906 1 91.69 439 ALA A CA 1
ATOM 3561 C C . ALA A 1 439 ? -6.297 62.469 17.031 1 91.69 439 ALA A C 1
ATOM 3563 O O . ALA A 1 439 ? -5.914 62.531 15.859 1 91.69 439 ALA A O 1
ATOM 3564 N N . SER A 1 440 ? -6.555 61.406 17.641 1 93.56 440 SER A N 1
ATOM 3565 C CA . SER A 1 440 ? -6.688 60.125 16.969 1 93.56 440 SER A CA 1
ATOM 3566 C C . SER A 1 440 ? -8.062 59.5 17.203 1 93.56 440 SER A C 1
ATOM 3568 O O . SER A 1 440 ? -8.617 59.625 18.297 1 93.56 440 SER A O 1
ATOM 3570 N N . ILE A 1 441 ? -8.602 58.875 16.188 1 95.12 441 ILE A N 1
ATOM 3571 C CA . ILE A 1 441 ? -9.883 58.188 16.312 1 95.12 441 ILE A CA 1
ATOM 3572 C C . ILE A 1 441 ? -9.758 56.781 15.711 1 95.12 441 ILE A C 1
ATOM 3574 O O . ILE A 1 441 ? -9.219 56.625 14.617 1 95.12 441 ILE A O 1
ATOM 3578 N N . ILE A 1 442 ? -10.188 55.812 16.469 1 96.62 442 ILE A N 1
ATOM 3579 C CA . ILE A 1 442 ? -10.18 54.438 16.016 1 96.62 442 ILE A CA 1
ATOM 3580 C C . ILE A 1 442 ? -11.602 53.875 16.031 1 96.62 442 ILE A C 1
ATOM 3582 O O . ILE A 1 442 ? -12.359 54.125 16.984 1 96.62 442 ILE A O 1
ATOM 3586 N N . PHE A 1 443 ? -12 53.219 14.922 1 97.25 443 PHE A N 1
ATOM 3587 C CA . PHE A 1 443 ? -13.25 52.469 14.867 1 97.25 443 PHE A CA 1
ATOM 3588 C C . PHE A 1 443 ? -12.992 50.969 15.039 1 97.25 443 PHE A C 1
ATOM 3590 O O . PHE A 1 443 ? -12.273 50.375 14.25 1 97.25 443 PHE A O 1
ATOM 3597 N N . TYR A 1 444 ? -13.57 50.406 16.078 1 97.38 444 TYR A N 1
ATOM 3598 C CA . TYR A 1 444 ? -13.492 48.938 16.266 1 97.38 444 TYR A CA 1
ATOM 3599 C C . TYR A 1 444 ? -14.422 48.219 15.297 1 97.38 444 TYR A C 1
ATOM 3601 O O . TYR A 1 444 ? -15.648 48.344 15.406 1 97.38 444 TYR A O 1
ATOM 3609 N N . SER A 1 445 ? -13.828 47.469 14.438 1 96.19 445 SER A N 1
ATOM 3610 C CA . SER A 1 445 ? -14.594 46.781 13.383 1 96.19 445 SER A CA 1
ATOM 3611 C C . SER A 1 445 ? -14.742 45.312 13.664 1 96.19 445 SER A C 1
ATOM 3613 O O . SER A 1 445 ? -15.07 44.531 12.766 1 96.19 445 SER A O 1
ATOM 3615 N N . SER A 1 446 ? -14.406 44.875 14.805 1 93.38 446 SER A N 1
ATOM 3616 C CA . SER A 1 446 ? -14.617 43.5 15.281 1 93.38 446 SER A CA 1
ATOM 3617 C C . SER A 1 446 ? -14.672 43.469 16.797 1 93.38 446 SER A C 1
ATOM 3619 O O . SER A 1 446 ? -14.125 44.312 17.484 1 93.38 446 SER A O 1
ATOM 3621 N N . ASP A 1 447 ? -15.469 42.531 17.234 1 93.88 447 ASP A N 1
ATOM 3622 C CA . ASP A 1 447 ? -15.273 42.125 18.625 1 93.88 447 ASP A CA 1
ATOM 3623 C C . ASP A 1 447 ? -14.039 41.25 18.781 1 93.88 447 ASP A C 1
ATOM 3625 O O . ASP A 1 447 ? -13.625 40.562 17.828 1 93.88 447 ASP A O 1
ATOM 3629 N N . VAL A 1 448 ? -13.383 41.375 19.875 1 93.56 448 VAL A N 1
ATOM 3630 C CA . VAL A 1 448 ? -12.273 40.5 20.203 1 93.56 448 VAL A CA 1
ATOM 3631 C C . VAL A 1 448 ? -12.562 39.75 21.5 1 93.56 448 VAL A C 1
ATOM 3633 O O . VAL A 1 448 ? -12.562 40.344 22.578 1 93.56 448 VAL A O 1
ATOM 3636 N N . PRO A 1 449 ? -12.773 38.5 21.422 1 91.81 449 PRO A N 1
ATOM 3637 C CA . PRO A 1 449 ? -13.188 37.719 22.609 1 91.81 449 PRO A CA 1
ATOM 3638 C C . PRO A 1 449 ? -12.164 37.812 23.75 1 91.81 449 PRO A C 1
ATOM 3640 O O . PRO A 1 449 ? -12.547 37.875 24.922 1 91.81 449 PRO A O 1
ATOM 3643 N N . LEU A 1 450 ? -10.961 37.781 23.422 1 94.44 450 LEU A N 1
ATOM 3644 C CA . LEU A 1 450 ? -9.922 37.875 24.453 1 94.44 450 LEU A CA 1
ATOM 3645 C C . LEU A 1 450 ? -8.703 38.625 23.938 1 94.44 450 LEU A C 1
ATOM 3647 O O . LEU A 1 450 ? -8.18 38.312 22.859 1 94.44 450 LEU A O 1
ATOM 3651 N N . GLY A 1 451 ? -8.305 39.656 24.719 1 95 451 GLY A N 1
ATOM 3652 C CA . GLY A 1 451 ? -7.16 40.469 24.328 1 95 451 GLY A CA 1
ATOM 3653 C C . GLY A 1 451 ? -7.52 41.594 23.391 1 95 451 GLY A C 1
ATOM 3654 O O . GLY A 1 451 ? -8.695 41.906 23.188 1 95 451 GLY A O 1
ATOM 3655 N N . GLY A 1 452 ? -6.473 42.344 22.938 1 95.5 452 GLY A N 1
ATOM 3656 C CA . GLY A 1 452 ? -6.625 43.344 21.906 1 95.5 452 GLY A CA 1
ATOM 3657 C C . GLY A 1 452 ? -6.988 44.719 22.438 1 95.5 452 GLY A C 1
ATOM 3658 O O . GLY A 1 452 ? -7.285 45.625 21.672 1 95.5 452 GLY A O 1
ATOM 3659 N N . ALA A 1 453 ? -6.926 44.906 23.656 1 97.06 453 ALA A N 1
ATOM 3660 C CA . ALA A 1 453 ? -7.324 46.156 24.25 1 97.06 453 ALA A CA 1
ATOM 3661 C C . ALA A 1 453 ? -6.375 47.281 23.844 1 97.06 453 ALA A C 1
ATOM 3663 O O . ALA A 1 453 ? -5.199 47.031 23.547 1 97.06 453 ALA A O 1
ATOM 3664 N N . THR A 1 454 ? -6.871 48.5 23.719 1 97.12 454 THR A N 1
ATOM 3665 C CA . THR A 1 454 ? -6.059 49.719 23.672 1 97.12 454 THR A CA 1
ATOM 3666 C C . THR A 1 454 ? -5.754 50.219 25.078 1 97.12 454 THR A C 1
ATOM 3668 O O . THR A 1 454 ? -6.668 50.531 25.844 1 97.12 454 THR A O 1
ATOM 3671 N N . VAL A 1 455 ? -4.508 50.312 25.391 1 97.19 455 VAL A N 1
ATOM 3672 C CA . VAL A 1 455 ? -4.125 50.625 26.75 1 97.19 455 VAL A CA 1
ATOM 3673 C C . VAL A 1 455 ? -3.365 51.969 26.797 1 97.19 455 VAL A C 1
ATOM 3675 O O . VAL A 1 455 ? -2.459 52.188 25.984 1 97.19 455 VAL A O 1
ATOM 3678 N N . PHE A 1 456 ? -3.791 52.844 27.688 1 96.69 456 PHE A N 1
ATOM 3679 C CA . PHE A 1 456 ? -3.072 54.062 28.047 1 96.69 456 PHE A CA 1
ATOM 3680 C C . PHE A 1 456 ? -2.412 53.938 29.422 1 96.69 456 PHE A C 1
ATOM 3682 O O . PHE A 1 456 ? -3.029 54.219 30.438 1 96.69 456 PHE A O 1
ATOM 3689 N N . PRO A 1 457 ? -1.182 53.562 29.375 1 96.38 457 PRO A N 1
ATOM 3690 C CA . PRO A 1 457 ? -0.553 53.188 30.641 1 96.38 457 PRO A CA 1
ATOM 3691 C C . PRO A 1 457 ? -0.434 54.344 31.625 1 96.38 457 PRO A C 1
ATOM 3693 O O . PRO A 1 457 ? -0.604 54.156 32.844 1 96.38 457 PRO A O 1
ATOM 3696 N N . ASP A 1 458 ? -0.136 55.531 31.141 1 95.19 458 ASP A N 1
ATOM 3697 C CA . ASP A 1 458 ? 0.152 56.656 32 1 95.19 458 ASP A CA 1
ATOM 3698 C C . ASP A 1 458 ? -1.104 57.125 32.75 1 95.19 458 ASP A C 1
ATOM 3700 O O . ASP A 1 458 ? -1.025 57.594 33.875 1 95.19 458 ASP A O 1
ATOM 3704 N N . ILE A 1 459 ? -2.227 57 32.094 1 95 459 ILE A N 1
ATOM 3705 C CA . ILE A 1 459 ? -3.463 57.469 32.75 1 95 459 ILE A CA 1
ATOM 3706 C C . ILE A 1 459 ? -4.266 56.25 33.219 1 95 459 ILE A C 1
ATOM 3708 O O . ILE A 1 459 ? -5.402 56.406 33.688 1 95 459 ILE A O 1
ATOM 3712 N N . GLN A 1 460 ? -3.75 55.031 33.062 1 95.31 460 GLN A N 1
ATOM 3713 C CA . GLN A 1 460 ? -4.293 53.781 33.562 1 95.31 460 GLN A CA 1
ATOM 3714 C C . GLN A 1 460 ? -5.695 53.531 33 1 95.31 460 GLN A C 1
ATOM 3716 O O . GLN A 1 460 ? -6.625 53.281 33.781 1 95.31 460 GLN A O 1
ATOM 3721 N N . VAL A 1 461 ? -5.816 53.594 31.703 1 94.69 461 VAL A N 1
ATOM 3722 C CA . VAL A 1 461 ? -7.062 53.312 31 1 94.69 461 VAL A CA 1
ATOM 3723 C C . VAL A 1 461 ? -6.84 52.156 30 1 94.69 461 VAL A C 1
ATOM 3725 O O . VAL A 1 461 ? -5.816 52.125 29.328 1 94.69 461 VAL A O 1
ATOM 3728 N N . ALA A 1 462 ? -7.695 51.219 30.094 1 95.62 462 ALA A N 1
ATOM 3729 C CA . ALA A 1 462 ? -7.715 50.125 29.109 1 95.62 462 ALA A CA 1
ATOM 3730 C C . ALA A 1 462 ? -9.102 49.969 28.484 1 95.62 462 ALA A C 1
ATOM 3732 O O . ALA A 1 462 ? -10.102 49.906 29.203 1 95.62 462 ALA A O 1
ATOM 3733 N N . VAL A 1 463 ? -9.164 49.969 27.141 1 95.5 463 VAL A N 1
ATOM 3734 C CA . VAL A 1 463 ? -10.438 49.875 26.438 1 95.5 463 VAL A CA 1
ATOM 3735 C C . VAL A 1 463 ? -10.477 48.625 25.578 1 95.5 463 VAL A C 1
ATOM 3737 O O . VAL A 1 463 ? -9.656 48.438 24.672 1 95.5 463 VAL A O 1
ATOM 3740 N N . GLN A 1 464 ? -11.461 47.781 25.875 1 94.75 464 GLN A N 1
ATOM 3741 C CA . GLN A 1 464 ? -11.656 46.594 25.078 1 94.75 464 GLN A CA 1
ATOM 3742 C C . GLN A 1 464 ? -12.359 46.906 23.766 1 94.75 464 GLN A C 1
ATOM 3744 O O . GLN A 1 464 ? -13.297 47.719 23.734 1 94.75 464 GLN A O 1
ATOM 3749 N N . PRO A 1 465 ? -11.852 46.25 22.688 1 95.81 465 PRO A N 1
ATOM 3750 C CA . PRO A 1 465 ? -12.547 46.5 21.422 1 95.81 465 PRO A CA 1
ATOM 3751 C C . PRO A 1 465 ? -13.984 46 21.438 1 95.81 465 PRO A C 1
ATOM 3753 O O . PRO A 1 465 ? -14.242 44.844 21.812 1 95.81 465 PRO A O 1
ATOM 3756 N N . GLN A 1 466 ? -14.883 46.844 21.047 1 95.25 466 GLN A N 1
ATOM 3757 C CA . GLN A 1 466 ? -16.281 46.5 20.797 1 95.25 466 GLN A CA 1
ATOM 3758 C C . GLN A 1 466 ? -16.719 46.906 19.406 1 95.25 466 GLN A C 1
ATOM 3760 O O . GLN A 1 466 ? -16.672 48.094 19.047 1 95.25 466 GLN A O 1
ATOM 3765 N N . LYS A 1 467 ? -17.141 45.875 18.719 1 96.75 467 LYS A N 1
ATOM 3766 C CA . LYS A 1 467 ? -17.531 46.125 17.328 1 96.75 467 LYS A CA 1
ATOM 3767 C C . LYS A 1 467 ? -18.594 47.219 17.266 1 96.75 467 LYS A C 1
ATOM 3769 O O . LYS A 1 467 ? -19.578 47.188 18 1 96.75 467 LYS A O 1
ATOM 3774 N N . GLY A 1 468 ? -18.344 48.156 16.375 1 96.56 468 GLY A N 1
ATOM 3775 C CA . GLY A 1 468 ? -19.328 49.219 16.172 1 96.56 468 GLY A CA 1
ATOM 3776 C C . GLY A 1 468 ? -18.984 50.5 16.922 1 96.56 468 GLY A C 1
ATOM 3777 O O . GLY A 1 468 ? -19.531 51.562 16.625 1 96.56 468 GLY A O 1
ATOM 3778 N N . ASN A 1 469 ? -18.109 50.438 17.891 1 96.31 469 ASN A N 1
ATOM 3779 C CA . ASN A 1 469 ? -17.734 51.625 18.703 1 96.31 469 ASN A CA 1
ATOM 3780 C C . ASN A 1 469 ? -16.484 52.281 18.172 1 96.31 469 ASN A C 1
ATOM 3782 O O . ASN A 1 469 ? -15.773 51.719 17.328 1 96.31 469 ASN A O 1
ATOM 3786 N N . SER A 1 470 ? -16.297 53.5 18.578 1 96.56 470 SER A N 1
ATOM 3787 C CA . SER A 1 470 ? -15.109 54.281 18.188 1 96.56 470 SER A CA 1
ATOM 3788 C C . SER A 1 470 ? -14.477 54.969 19.406 1 96.56 470 SER A C 1
ATOM 3790 O O . SER A 1 470 ? -15.172 55.469 20.281 1 96.56 470 SER A O 1
ATOM 3792 N N . LEU A 1 471 ? -13.219 54.906 19.469 1 96.88 471 LEU A N 1
ATOM 3793 C CA . LEU A 1 471 ? -12.438 55.531 20.531 1 96.88 471 LEU A CA 1
ATOM 3794 C C . LEU A 1 471 ? -11.719 56.781 20.016 1 96.88 471 LEU A C 1
ATOM 3796 O O . LEU A 1 471 ? -11.07 56.719 18.969 1 96.88 471 LEU A O 1
ATOM 3800 N N . LEU A 1 472 ? -11.852 57.906 20.734 1 95.69 472 LEU A N 1
ATOM 3801 C CA . LEU A 1 472 ? -11.219 59.156 20.375 1 95.69 472 LEU A CA 1
ATOM 3802 C C . LEU A 1 472 ? -10.391 59.688 21.547 1 95.69 472 LEU A C 1
ATOM 3804 O O . LEU A 1 472 ? -10.836 59.656 22.703 1 95.69 472 LEU A O 1
ATOM 3808 N N . TRP A 1 473 ? -9.211 60.125 21.266 1 95.5 473 TRP A N 1
ATOM 3809 C CA . TRP A 1 473 ? -8.391 60.781 22.281 1 95.5 473 TRP A CA 1
ATOM 3810 C C . TRP A 1 473 ? -7.566 61.906 21.656 1 95.5 473 TRP A C 1
ATOM 3812 O O . TRP A 1 473 ? -7.355 61.938 20.438 1 95.5 473 TRP A O 1
ATOM 3822 N N . TYR A 1 474 ? -7.148 62.781 22.438 1 93.31 474 TYR A N 1
ATOM 3823 C CA . TYR A 1 474 ? -6.34 63.906 21.984 1 93.31 474 TYR A CA 1
ATOM 3824 C C . TYR A 1 474 ? -4.863 63.656 22.266 1 93.31 474 TYR A C 1
ATOM 3826 O O . TYR A 1 474 ? -4.496 63.125 23.312 1 93.31 474 TYR A O 1
ATOM 3834 N N . ASN A 1 475 ? -4.043 64.062 21.344 1 92.5 475 ASN A N 1
ATOM 3835 C CA . ASN A 1 475 ? -2.607 63.812 21.422 1 92.5 475 ASN A CA 1
ATOM 3836 C C . ASN A 1 475 ? -1.864 65.062 21.906 1 92.5 475 ASN A C 1
ATOM 3838 O O . ASN A 1 475 ? -0.715 65 22.344 1 92.5 475 ASN A O 1
ATOM 3842 N N . LEU A 1 476 ? -2.496 66.188 21.75 1 88.94 476 LEU A N 1
ATOM 3843 C CA . LEU A 1 476 ? -1.862 67.438 22.062 1 88.94 476 LEU A CA 1
ATOM 3844 C C . LEU A 1 476 ? -2.625 68.188 23.156 1 88.94 476 LEU A C 1
ATOM 3846 O O . LEU A 1 476 ? -3.83 67.938 23.328 1 88.94 476 LEU A O 1
ATOM 3850 N N . PHE A 1 477 ? -1.86 69 23.859 1 88.5 477 PHE A N 1
ATOM 3851 C CA . PHE A 1 477 ? -2.516 69.938 24.75 1 88.5 477 PHE A CA 1
ATOM 3852 C C . PHE A 1 477 ? -3.24 71.062 23.969 1 88.5 477 PHE A C 1
ATOM 3854 O O . PHE A 1 477 ? -3.072 71.125 22.75 1 88.5 477 PHE A O 1
ATOM 3861 N N . ASP A 1 478 ? -4.047 71.812 24.672 1 82.94 478 ASP A N 1
ATOM 3862 C CA . ASP A 1 478 ? -4.812 72.875 24.016 1 82.94 478 ASP A CA 1
ATOM 3863 C C . ASP A 1 478 ? -3.889 73.875 23.328 1 82.94 478 ASP A C 1
ATOM 3865 O O . ASP A 1 478 ? -4.277 74.5 22.344 1 82.94 478 ASP A O 1
ATOM 3869 N N . ASP A 1 479 ? -2.635 73.938 23.797 1 81.12 479 ASP A N 1
ATOM 3870 C CA . ASP A 1 479 ? -1.706 74.938 23.234 1 81.12 479 ASP A CA 1
ATOM 3871 C C . ASP A 1 479 ? -0.948 74.375 22.047 1 81.12 479 ASP A C 1
ATOM 3873 O O . ASP A 1 479 ? -0.081 75 21.469 1 81.12 479 ASP A O 1
ATOM 3877 N N . GLY A 1 480 ? -1.22 73.188 21.75 1 81.75 480 GLY A N 1
ATOM 3878 C CA . GLY A 1 480 ? -0.631 72.562 20.547 1 81.75 480 GLY A CA 1
ATOM 3879 C C . GLY A 1 480 ? 0.601 71.75 20.844 1 81.75 480 GLY A C 1
ATOM 3880 O O . GLY A 1 480 ? 1.125 71.062 19.953 1 81.75 480 GLY A O 1
ATOM 3881 N N . THR A 1 481 ? 1.028 71.75 22.094 1 85.75 481 THR A N 1
ATOM 3882 C CA . THR A 1 481 ? 2.197 70.938 22.438 1 85.75 481 THR A CA 1
ATOM 3883 C C . THR A 1 481 ? 1.805 69.5 22.688 1 85.75 481 THR A C 1
ATOM 3885 O O . THR A 1 481 ? 0.674 69.188 23.094 1 85.75 481 THR A O 1
ATOM 3888 N N . PRO A 1 482 ? 2.697 68.625 22.484 1 90.06 482 PRO A N 1
ATOM 3889 C CA . PRO A 1 482 ? 2.404 67.188 22.672 1 90.06 482 PRO A CA 1
ATOM 3890 C C . PRO A 1 482 ? 2.055 66.812 24.125 1 90.06 482 PRO A C 1
ATOM 3892 O O . PRO A 1 482 ? 2.664 67.375 25.047 1 90.06 482 PRO A O 1
ATOM 3895 N N . ASP A 1 483 ? 1.083 66 24.312 1 93.31 483 ASP A N 1
ATOM 3896 C CA . ASP A 1 483 ? 0.713 65.438 25.625 1 93.31 483 ASP A CA 1
ATOM 3897 C C . ASP A 1 483 ? 1.295 64.062 25.812 1 93.31 483 ASP A C 1
ATOM 3899 O O . ASP A 1 483 ? 0.788 63.094 25.266 1 93.31 483 ASP A O 1
ATOM 3903 N N . PRO A 1 484 ? 2.299 63.906 26.656 1 93.19 484 PRO A N 1
ATOM 3904 C CA . PRO A 1 484 ? 2.945 62.625 26.828 1 93.19 484 PRO A CA 1
ATOM 3905 C C . PRO A 1 484 ? 2.016 61.562 27.438 1 93.19 484 PRO A C 1
ATOM 3907 O O . PRO A 1 484 ? 2.295 60.375 27.375 1 93.19 484 PRO A O 1
ATOM 3910 N N . ARG A 1 485 ? 0.914 61.969 28.047 1 95.38 485 ARG A N 1
ATOM 3911 C CA . ARG A 1 485 ? -0.03 61.062 28.641 1 95.38 485 ARG A CA 1
ATOM 3912 C C . ARG A 1 485 ? -0.844 60.312 27.578 1 95.38 485 ARG A C 1
ATOM 3914 O O . ARG A 1 485 ? -1.588 59.406 27.891 1 95.38 485 ARG A O 1
ATOM 3921 N N . SER A 1 486 ? -0.666 60.688 26.297 1 94.38 486 SER A N 1
ATOM 3922 C CA . SER A 1 486 ? -1.38 60.062 25.188 1 94.38 486 SER A CA 1
ATOM 3923 C C . SER A 1 486 ? -0.675 58.781 24.75 1 94.38 486 SER A C 1
ATOM 3925 O O . SER A 1 486 ? -1.084 58.156 23.766 1 94.38 486 SER A O 1
ATOM 3927 N N . LEU A 1 487 ? 0.372 58.406 25.469 1 94.31 487 LEU A N 1
ATOM 3928 C CA . LEU A 1 487 ? 1.026 57.125 25.188 1 94.31 487 LEU A CA 1
ATOM 3929 C C . LEU A 1 487 ? 0.024 55.969 25.234 1 94.31 487 LEU A C 1
ATOM 3931 O O . LEU A 1 487 ? -0.774 55.875 26.172 1 94.31 487 LEU A O 1
ATOM 3935 N N . HIS A 1 488 ? 0.047 55.156 24.172 1 94.25 488 HIS A N 1
ATOM 3936 C CA . HIS A 1 488 ? -0.893 54.062 24.172 1 94.25 488 HIS A CA 1
ATOM 3937 C C . HIS A 1 488 ? -0.317 52.844 23.422 1 94.25 488 HIS A C 1
ATOM 3939 O O . HIS A 1 488 ? 0.699 52.969 22.734 1 94.25 488 HIS A O 1
ATOM 3945 N N . SER A 1 489 ? -0.869 51.719 23.609 1 93.81 489 SER A N 1
ATOM 3946 C CA . SER A 1 489 ? -0.46 50.469 22.984 1 93.81 489 SER A CA 1
ATOM 3947 C C . SER A 1 489 ? -1.663 49.594 22.703 1 93.81 489 SER A C 1
ATOM 3949 O O . SER A 1 489 ? -2.781 49.875 23.125 1 93.81 489 SER A O 1
ATOM 3951 N N . VAL A 1 490 ? -1.468 48.656 21.812 1 94.69 490 VAL A N 1
ATOM 3952 C CA . VAL A 1 490 ? -2.455 47.594 21.547 1 94.69 490 VAL A CA 1
ATOM 3953 C C . VAL A 1 490 ? -1.993 46.281 22.156 1 94.69 490 VAL A C 1
ATOM 3955 O O . VAL A 1 490 ? -0.908 45.812 21.844 1 94.69 490 VAL A O 1
ATOM 3958 N N . CYS A 1 491 ? -2.781 45.75 23.062 1 96.19 491 CYS A N 1
ATOM 3959 C CA . CYS A 1 491 ? -2.467 44.469 23.688 1 96.19 491 CYS A CA 1
ATOM 3960 C C . CYS A 1 491 ? -2.512 43.344 22.656 1 96.19 491 CYS A C 1
ATOM 3962 O O . CYS A 1 491 ? -3.289 43.375 21.703 1 96.19 491 CYS A O 1
ATOM 3964 N N . PRO A 1 492 ? -1.688 42.281 22.859 1 94.38 492 PRO A N 1
ATOM 3965 C CA . PRO A 1 492 ? -1.767 41.125 21.969 1 94.38 492 PRO A CA 1
ATOM 3966 C C . PRO A 1 492 ? -3.156 40.5 21.938 1 94.38 492 PRO A C 1
ATOM 3968 O O . PRO A 1 492 ? -3.777 40.312 22.984 1 94.38 492 PRO A O 1
ATOM 3971 N N . VAL A 1 493 ? -3.58 40.25 20.672 1 93.94 493 VAL A N 1
ATOM 3972 C CA . VAL A 1 493 ? -4.832 39.5 20.516 1 93.94 493 VAL A CA 1
ATOM 3973 C C . VAL A 1 493 ? -4.637 38.062 20.938 1 93.94 493 VAL A C 1
ATOM 3975 O O . VAL A 1 493 ? -3.684 37.406 20.516 1 93.94 493 VAL A O 1
ATOM 3978 N N . VAL A 1 494 ? -5.465 37.562 21.797 1 94.38 494 VAL A N 1
ATOM 3979 C CA . VAL A 1 494 ? -5.352 36.156 22.266 1 94.38 494 VAL A CA 1
ATOM 3980 C C . VAL A 1 494 ? -6.277 35.281 21.438 1 94.38 494 VAL A C 1
ATOM 3982 O O . VAL A 1 494 ? -5.832 34.281 20.844 1 94.38 494 VAL A O 1
ATOM 3985 N N . VAL A 1 495 ? -7.555 35.594 21.406 1 92.31 495 VAL A N 1
ATOM 3986 C CA . VAL A 1 495 ? -8.555 34.844 20.641 1 92.31 495 VAL A CA 1
ATOM 3987 C C . VAL A 1 495 ? -9.273 35.812 19.688 1 92.31 495 VAL A C 1
ATOM 3989 O O . VAL A 1 495 ? -9.711 36.875 20.094 1 92.31 495 VAL A O 1
ATOM 3992 N N . GLY A 1 496 ? -9.297 35.406 18.406 1 89.5 496 GLY A N 1
ATOM 3993 C CA . GLY A 1 496 ? -9.992 36.25 17.438 1 89.5 496 GLY A CA 1
ATOM 3994 C C . GLY A 1 496 ? -9.062 37.094 16.609 1 89.5 496 GLY A C 1
ATOM 3995 O O . GLY A 1 496 ? -7.914 36.75 16.375 1 89.5 496 GLY A O 1
ATOM 3996 N N . SER A 1 497 ? -9.68 38.156 16.047 1 89.06 497 SER A N 1
ATOM 3997 C CA . SER A 1 497 ? -8.969 39.156 15.234 1 89.06 497 SER A CA 1
ATOM 3998 C C . SER A 1 497 ? -9.469 40.562 15.508 1 89.06 497 SER A C 1
ATOM 4000 O O . SER A 1 497 ? -10.672 40.781 15.688 1 89.06 497 SER A O 1
ATOM 4002 N N . ARG A 1 498 ? -8.547 41.406 15.578 1 92.19 498 ARG A N 1
ATOM 4003 C CA . ARG A 1 498 ? -8.867 42.812 15.82 1 92.19 498 ARG A CA 1
ATOM 4004 C C . ARG A 1 498 ? -8.797 43.625 14.531 1 92.19 498 ARG A C 1
ATOM 4006 O O . ARG A 1 498 ? -7.723 43.75 13.945 1 92.19 498 ARG A O 1
ATOM 4013 N N . TRP A 1 499 ? -9.938 44.031 14.016 1 92.56 499 TRP A N 1
ATOM 4014 C CA . TRP A 1 499 ? -10.031 44.906 12.859 1 92.56 499 TRP A CA 1
ATOM 4015 C C . TRP A 1 499 ? -10.305 46.344 13.297 1 92.56 499 TRP A C 1
ATOM 4017 O O . TRP A 1 499 ? -11.195 46.594 14.109 1 92.56 499 TRP A O 1
ATOM 4027 N N . THR A 1 500 ? -9.531 47.219 12.758 1 95 500 THR A N 1
ATOM 4028 C CA . THR A 1 500 ? -9.734 48.625 13.125 1 95 500 THR A CA 1
ATOM 4029 C C . THR A 1 500 ? -9.617 49.531 11.898 1 95 500 THR A C 1
ATOM 4031 O O . THR A 1 500 ? -8.984 49.156 10.906 1 95 500 THR A O 1
ATOM 4034 N N . LEU A 1 501 ? -10.32 50.562 11.875 1 95.19 501 LEU A N 1
ATOM 4035 C CA . LEU A 1 501 ? -10.148 51.719 11 1 95.19 501 LEU A CA 1
ATOM 4036 C C . LEU A 1 501 ? -9.641 52.938 11.781 1 95.19 501 LEU A C 1
ATOM 4038 O O . LEU A 1 501 ? -10.281 53.375 12.742 1 95.19 501 LEU A O 1
ATOM 4042 N N . THR A 1 502 ? -8.484 53.438 11.453 1 93.75 502 THR A N 1
ATOM 4043 C CA . THR A 1 502 ? -7.863 54.531 12.195 1 93.75 502 THR A CA 1
ATOM 4044 C C . THR A 1 502 ? -7.77 55.812 11.336 1 93.75 502 THR A C 1
ATOM 4046 O O . THR A 1 502 ? -7.445 55.719 10.156 1 93.75 502 THR A O 1
ATOM 4049 N N . LYS A 1 503 ? -8.07 56.906 11.93 1 92.44 503 LYS A N 1
ATOM 4050 C CA . LYS A 1 503 ? -7.895 58.25 11.328 1 92.44 503 LYS A CA 1
ATOM 4051 C C . LYS A 1 503 ? -7.172 59.188 12.289 1 92.44 503 LYS A C 1
ATOM 4053 O O . LYS A 1 503 ? -7.492 59.219 13.477 1 92.44 503 LYS A O 1
ATOM 4058 N N . TRP A 1 504 ? -6.211 59.844 11.773 1 89.81 504 TRP A N 1
ATOM 4059 C CA . TRP A 1 504 ? -5.527 60.906 12.547 1 89.81 504 TRP A CA 1
ATOM 4060 C C . TRP A 1 504 ? -6.012 62.281 12.148 1 89.81 504 TRP A C 1
ATOM 4062 O O . TRP A 1 504 ? -6.066 62.594 10.961 1 89.81 504 TRP A O 1
ATOM 4072 N N . LEU A 1 505 ? -6.41 63 13.102 1 87.44 505 LEU A N 1
ATOM 4073 C CA . LEU A 1 505 ? -6.902 64.375 12.898 1 87.44 505 LEU A CA 1
ATOM 4074 C C . LEU A 1 505 ? -5.789 65.375 13.102 1 87.44 505 LEU A C 1
ATOM 4076 O O . LEU A 1 505 ? -5.203 65.438 14.188 1 87.44 505 LEU A O 1
ATOM 4080 N N . HIS A 1 506 ? -5.559 66.25 12.148 1 84.25 506 HIS A N 1
ATOM 4081 C CA . HIS A 1 506 ? -4.402 67.188 12.156 1 84.25 506 HIS A CA 1
ATOM 4082 C C . HIS A 1 506 ? -4.797 68.562 12.617 1 84.25 506 HIS A C 1
ATOM 4084 O O . HIS A 1 506 ? -5.965 68.938 12.523 1 84.25 506 HIS A O 1
ATOM 4090 N N . THR A 1 507 ? -3.822 69.438 12.984 1 79.06 507 THR A N 1
ATOM 4091 C CA . THR A 1 507 ? -4.035 70.75 13.586 1 79.06 507 THR A CA 1
ATOM 4092 C C . THR A 1 507 ? -4.438 71.75 12.531 1 79.06 507 THR A C 1
ATOM 4094 O O . THR A 1 507 ? -5.289 72.625 12.773 1 79.06 507 THR A O 1
ATOM 4097 N N . SER A 1 508 ? -3.727 71.875 11.445 1 70.81 508 SER A N 1
ATOM 4098 C CA . SER A 1 508 ? -3.801 73 10.547 1 70.81 508 SER A CA 1
ATOM 4099 C C . SER A 1 508 ? -5.242 73.312 10.133 1 70.81 508 SER A C 1
ATOM 4101 O O . SER A 1 508 ? -5.703 74.438 10.234 1 70.81 508 SER A O 1
ATOM 4103 N N . PRO A 1 509 ? -5.996 72.375 9.648 1 59.59 509 PRO A N 1
ATOM 4104 C CA . PRO A 1 509 ? -7.336 72.812 9.25 1 59.59 509 PRO A CA 1
ATOM 4105 C C . PRO A 1 509 ? -8.234 73.062 10.445 1 59.59 509 PRO A C 1
ATOM 4107 O O . PRO A 1 509 ? -9.234 73.812 10.305 1 59.59 509 PRO A O 1
ATOM 4110 N N . GLN A 1 510 ? -7.805 72.688 11.672 1 57.78 510 GLN A N 1
ATOM 4111 C CA . GLN A 1 510 ? -8.703 72.75 12.828 1 57.78 510 GLN A CA 1
ATOM 4112 C C . GLN A 1 510 ? -8.523 74 13.602 1 57.78 510 GLN A C 1
ATOM 4114 O O . GLN A 1 510 ? -9.406 74.438 14.359 1 57.78 510 GLN A O 1
ATOM 4119 N N . MET A 1 511 ? -7.289 74.625 13.422 1 52.84 511 MET A N 1
ATOM 4120 C CA . MET A 1 511 ? -6.996 75.875 14.125 1 52.84 511 MET A CA 1
ATOM 4121 C C . MET A 1 511 ? -8.031 76.938 13.789 1 52.84 511 MET A C 1
ATOM 4123 O O . MET A 1 511 ? -8.219 77.875 14.547 1 52.84 511 MET A O 1
ATOM 4127 N N . PHE A 1 512 ? -8.703 76.625 12.672 1 48.91 512 PHE A N 1
ATOM 4128 C CA . PHE A 1 512 ? -9.648 77.625 12.25 1 48.91 512 PHE A CA 1
ATOM 4129 C C . PHE A 1 512 ? -11.055 77.312 12.734 1 48.91 512 PHE A C 1
ATOM 4131 O O . PHE A 1 512 ? -11.977 78.125 12.594 1 48.91 512 PHE A O 1
ATOM 4138 N N . ILE A 1 513 ? -11.266 76.125 13.305 1 51.22 513 ILE A N 1
ATOM 4139 C CA . ILE A 1 513 ? -12.602 75.688 13.695 1 51.22 513 ILE A CA 1
ATOM 4140 C C . ILE A 1 513 ? -12.719 75.688 15.219 1 51.22 513 ILE A C 1
ATOM 4142 O O . ILE A 1 513 ? -13.734 76.125 15.766 1 51.22 513 ILE A O 1
ATOM 4146 N N . LYS A 1 514 ? -11.781 75.125 15.977 1 54.59 514 LYS A N 1
ATOM 4147 C CA . LYS A 1 514 ? -11.891 75.062 17.422 1 54.59 514 LYS A CA 1
ATOM 4148 C C . LYS A 1 514 ? -11.594 76.375 18.094 1 54.59 514 LYS A C 1
ATOM 4150 O O . LYS A 1 514 ? -10.625 77.062 17.734 1 54.59 514 LYS A O 1
ATOM 4155 N N . ARG A 1 515 ? -12.578 76.938 18.797 1 45.62 515 ARG A N 1
ATOM 4156 C CA . ARG A 1 515 ? -12.406 78.188 19.531 1 45.62 515 ARG A CA 1
ATOM 4157 C C . ARG A 1 515 ? -11.289 78.062 20.562 1 45.62 515 ARG A C 1
ATOM 4159 O O . ARG A 1 515 ? -11.219 77.062 21.297 1 45.62 515 ARG A O 1
ATOM 4166 N N . CYS A 1 516 ? -10.109 78.5 20.312 1 41.09 516 CYS A N 1
ATOM 4167 C CA . CYS A 1 516 ? -9.047 78.625 21.297 1 41.09 516 CYS A CA 1
ATOM 4168 C C . CYS A 1 516 ? -9.617 79 22.656 1 41.09 516 CYS A C 1
ATOM 4170 O O . CYS A 1 516 ? -10.281 80.062 22.781 1 41.09 516 CYS A O 1
ATOM 4172 N N . THR A 1 517 ? -10.125 78.062 23.359 1 37.62 517 THR A N 1
ATOM 4173 C CA . THR A 1 517 ? -10.516 78.5 24.688 1 37.62 517 THR A CA 1
ATOM 4174 C C . THR A 1 517 ? -9.336 79.188 25.406 1 37.62 517 THR A C 1
ATOM 4176 O O . THR A 1 517 ? -8.234 78.625 25.438 1 37.62 517 THR A O 1
ATOM 4179 N N . ARG A 1 518 ? -9.258 80.438 25.656 1 35.28 518 ARG A N 1
ATOM 4180 C CA . ARG A 1 518 ? -8.297 81.25 26.406 1 35.28 518 ARG A CA 1
ATOM 4181 C C . ARG A 1 518 ? -7.91 80.5 27.703 1 35.28 518 ARG A C 1
ATOM 4183 O O . ARG A 1 518 ? -8.766 79.938 28.406 1 35.28 518 ARG A O 1
ATOM 4190 N N . PRO A 1 519 ? -6.668 80.188 27.922 1 35.28 519 PRO A N 1
ATOM 4191 C CA . PRO A 1 519 ? -6.25 79.812 29.281 1 35.28 519 PRO A CA 1
ATOM 4192 C C . PRO A 1 519 ? -6.945 80.625 30.359 1 35.28 519 PRO A C 1
ATOM 4194 O O . PRO A 1 519 ? -7.195 81.812 30.172 1 35.28 519 PRO A O 1
ATOM 4197 N N . VAL A 1 520 ? -7.91 80 31.078 1 29.84 520 VAL A N 1
ATOM 4198 C CA . VAL A 1 520 ? -8.258 80.812 32.281 1 29.84 520 VAL A CA 1
ATOM 4199 C C . VAL A 1 520 ? -6.988 81.375 32.906 1 29.84 520 VAL A C 1
ATOM 4201 O O . VAL A 1 520 ? -6.043 80.625 33.188 1 29.84 520 VAL A O 1
ATOM 4204 N N . LYS A 1 521 ? -6.844 82.75 32.906 1 32.06 521 LYS A N 1
ATOM 4205 C CA . LYS A 1 521 ? -5.91 83.375 33.844 1 32.06 521 LYS A CA 1
ATOM 4206 C C . LYS A 1 521 ? -6.168 82.938 35.281 1 32.06 521 LYS A C 1
ATOM 4208 O O . LYS A 1 521 ? -7.316 82.938 35.719 1 32.06 521 LYS A O 1
ATOM 4213 N N . MET B 1 1 ? 41.375 19.438 24.234 1 21.48 1 MET B N 1
ATOM 4214 C CA . MET B 1 1 ? 40.281 18.469 24.312 1 21.48 1 MET B CA 1
ATOM 4215 C C . MET B 1 1 ? 40.188 17.641 23.031 1 21.48 1 MET B C 1
ATOM 4217 O O . MET B 1 1 ? 39.781 18.141 21.984 1 21.48 1 MET B O 1
ATOM 4221 N N . LYS B 1 2 ? 41.125 16.703 22.953 1 22.17 2 LYS B N 1
ATOM 4222 C CA . LYS B 1 2 ? 41.438 15.703 21.938 1 22.17 2 LYS B CA 1
ATOM 4223 C C . LYS B 1 2 ? 40.188 14.852 21.625 1 22.17 2 LYS B C 1
ATOM 4225 O O . LYS B 1 2 ? 39.625 14.234 22.531 1 22.17 2 LYS B O 1
ATOM 4230 N N . CYS B 1 3 ? 39.469 15.242 20.688 1 21.88 3 CYS B N 1
ATOM 4231 C CA . CYS B 1 3 ? 38.344 14.734 19.891 1 21.88 3 CYS B CA 1
ATOM 4232 C C . CYS B 1 3 ? 38.594 13.289 19.469 1 21.88 3 CYS B C 1
ATOM 4234 O O . CYS B 1 3 ? 39.344 13.039 18.516 1 21.88 3 CYS B O 1
ATOM 4236 N N . HIS B 1 4 ? 38.969 12.562 20.5 1 22.09 4 HIS B N 1
ATOM 4237 C CA . HIS B 1 4 ? 39.25 11.18 20.109 1 22.09 4 HIS B CA 1
ATOM 4238 C C . HIS B 1 4 ? 38.125 10.586 19.312 1 22.09 4 HIS B C 1
ATOM 4240 O O . HIS B 1 4 ? 36.969 10.641 19.75 1 22.09 4 HIS B O 1
ATOM 4246 N N . LEU B 1 5 ? 38.188 10.617 18.016 1 22.3 5 LEU B N 1
ATOM 4247 C CA . LEU B 1 5 ? 37.562 10.047 16.828 1 22.3 5 LEU B CA 1
ATOM 4248 C C . LEU B 1 5 ? 37.375 8.539 16.984 1 22.3 5 LEU B C 1
ATOM 4250 O O . LEU B 1 5 ? 38.375 7.789 16.969 1 22.3 5 LEU B O 1
ATOM 4254 N N . ALA B 1 6 ? 36.719 8.219 18.125 1 22.78 6 ALA B N 1
ATOM 4255 C CA . ALA B 1 6 ? 36.594 6.77 18.281 1 22.78 6 ALA B CA 1
ATOM 4256 C C . ALA B 1 6 ? 36.125 6.109 16.984 1 22.78 6 ALA B C 1
ATOM 4258 O O . ALA B 1 6 ? 35.156 6.551 16.375 1 22.78 6 ALA B O 1
ATOM 4259 N N . ILE B 1 7 ? 37.062 5.531 16.266 1 21.97 7 ILE B N 1
ATOM 4260 C CA . ILE B 1 7 ? 37.031 4.703 15.062 1 21.97 7 ILE B CA 1
ATOM 4261 C C . ILE B 1 7 ? 36.031 3.553 15.25 1 21.97 7 ILE B C 1
ATOM 4263 O O . ILE B 1 7 ? 36.219 2.711 16.125 1 21.97 7 ILE B O 1
ATOM 4267 N N . ILE B 1 8 ? 34.781 3.902 15.312 1 22.36 8 ILE B N 1
ATOM 4268 C CA . ILE B 1 8 ? 33.781 2.85 15.367 1 22.36 8 ILE B CA 1
ATOM 4269 C C . ILE B 1 8 ? 34.094 1.777 14.328 1 22.36 8 ILE B C 1
ATOM 4271 O O . ILE B 1 8 ? 34.156 2.064 13.125 1 22.36 8 ILE B O 1
ATOM 4275 N N . SER B 1 9 ? 34.969 0.91 14.703 1 20.38 9 SER B N 1
ATOM 4276 C CA . SER B 1 9 ? 35.281 -0.272 13.914 1 20.38 9 SER B CA 1
ATOM 4277 C C . SER B 1 9 ? 34.031 -0.979 13.43 1 20.38 9 SER B C 1
ATOM 4279 O O . SER B 1 9 ? 33.188 -1.369 14.234 1 20.38 9 SER B O 1
ATOM 4281 N N . PHE B 1 10 ? 33.5 -0.472 12.344 1 22.33 10 PHE B N 1
ATOM 4282 C CA . PHE B 1 10 ? 32.469 -1.121 11.523 1 22.33 10 PHE B CA 1
ATOM 4283 C C . PHE B 1 10 ? 32.844 -2.578 11.266 1 22.33 10 PHE B C 1
ATOM 4285 O O . PHE B 1 10 ? 33.812 -2.865 10.539 1 22.33 10 PHE B O 1
ATOM 4292 N N . LEU B 1 11 ? 32.938 -3.297 12.391 1 22.05 11 LEU B N 1
ATOM 4293 C CA . LEU B 1 11 ? 33.094 -4.715 12.102 1 22.05 11 LEU B CA 1
ATOM 4294 C C . LEU B 1 11 ? 32.156 -5.16 10.984 1 22.05 11 LEU B C 1
ATOM 4296 O O . LEU B 1 11 ? 30.938 -5.082 11.133 1 22.05 11 LEU B O 1
ATOM 4300 N N . ILE B 1 12 ? 32.656 -4.98 9.781 1 23.22 12 ILE B N 1
ATOM 4301 C CA . ILE B 1 12 ? 32.156 -5.531 8.523 1 23.22 12 ILE B CA 1
ATOM 4302 C C . ILE B 1 12 ? 31.953 -7.039 8.672 1 23.22 12 ILE B C 1
ATOM 4304 O O . ILE B 1 12 ? 32.906 -7.797 8.805 1 23.22 12 ILE B O 1
ATOM 4308 N N . VAL B 1 13 ? 31.141 -7.43 9.664 1 24.62 13 VAL B N 1
ATOM 4309 C CA . VAL B 1 13 ? 30.891 -8.859 9.539 1 24.62 13 VAL B CA 1
ATOM 4310 C C . VAL B 1 13 ? 30.578 -9.203 8.086 1 24.62 13 VAL B C 1
ATOM 4312 O O . VAL B 1 13 ? 29.641 -8.68 7.504 1 24.62 13 VAL B O 1
ATOM 4315 N N . VAL B 1 14 ? 31.672 -9.492 7.41 1 23.52 14 VAL B N 1
ATOM 4316 C CA . VAL B 1 14 ? 31.656 -10.125 6.098 1 23.52 14 VAL B CA 1
ATOM 4317 C C . VAL B 1 14 ? 30.656 -11.289 6.094 1 23.52 14 VAL B C 1
ATOM 4319 O O . VAL B 1 14 ? 30.875 -12.289 6.777 1 23.52 14 VAL B O 1
ATOM 4322 N N . TYR B 1 15 ? 29.422 -10.938 6.297 1 22.62 15 TYR B N 1
ATOM 4323 C CA . TYR B 1 15 ? 28.562 -12.055 5.938 1 22.62 15 TYR B CA 1
ATOM 4324 C C . TYR B 1 15 ? 29.016 -12.703 4.637 1 22.62 15 TYR B C 1
ATOM 4326 O O . TYR B 1 15 ? 29.266 -12.016 3.645 1 22.62 15 TYR B O 1
ATOM 4334 N N . GLU B 1 16 ? 29.906 -13.688 4.848 1 23.41 16 GLU B N 1
ATOM 4335 C CA . GLU B 1 16 ? 30.203 -14.602 3.748 1 23.41 16 GLU B CA 1
ATOM 4336 C C . GLU B 1 16 ? 29 -14.75 2.818 1 23.41 16 GLU B C 1
ATOM 4338 O O . GLU B 1 16 ? 27.891 -15.039 3.271 1 23.41 16 GLU B O 1
ATOM 4343 N N . ASN B 1 17 ? 29.094 -13.961 1.787 1 24.09 17 ASN B N 1
ATOM 4344 C CA . ASN B 1 17 ? 28.375 -14.078 0.528 1 24.09 17 ASN B CA 1
ATOM 4345 C C . ASN B 1 17 ? 28.203 -15.531 0.102 1 24.09 17 ASN B C 1
ATOM 4347 O O . ASN B 1 17 ? 29.203 -16.219 -0.144 1 24.09 17 ASN B O 1
ATOM 4351 N N . ASN B 1 18 ? 27.391 -16.25 0.826 1 25.19 18 ASN B N 1
ATOM 4352 C CA . ASN B 1 18 ? 27.062 -17.531 0.237 1 25.19 18 ASN B CA 1
ATOM 4353 C C . ASN B 1 18 ? 27.109 -17.484 -1.287 1 25.19 18 ASN B C 1
ATOM 4355 O O . ASN B 1 18 ? 26.766 -16.469 -1.893 1 25.19 18 ASN B O 1
ATOM 4359 N N . ALA B 1 19 ? 28.016 -18.281 -1.891 1 25.95 19 ALA B N 1
ATOM 4360 C CA . ALA B 1 19 ? 28.312 -18.656 -3.273 1 25.95 19 ALA B CA 1
ATOM 4361 C C . ALA B 1 19 ? 27.047 -18.609 -4.129 1 25.95 19 ALA B C 1
ATOM 4363 O O . ALA B 1 19 ? 25.953 -18.953 -3.66 1 25.95 19 ALA B O 1
ATOM 4364 N N . ASN B 1 20 ? 27.141 -17.719 -5.004 1 26.66 20 ASN B N 1
ATOM 4365 C CA . ASN B 1 20 ? 26.406 -17.594 -6.25 1 26.66 20 ASN B CA 1
ATOM 4366 C C . ASN B 1 20 ? 26.109 -18.953 -6.871 1 26.66 20 ASN B C 1
ATOM 4368 O O . ASN B 1 20 ? 27.016 -19.656 -7.324 1 26.66 20 ASN B O 1
ATOM 4372 N N . PHE B 1 21 ? 25.297 -19.703 -6.207 1 28.38 21 PHE B N 1
ATOM 4373 C CA . PHE B 1 21 ? 24.859 -20.828 -7.02 1 28.38 21 PHE B CA 1
ATOM 4374 C C . PHE B 1 21 ? 24.703 -20.406 -8.477 1 28.38 21 PHE B C 1
ATOM 4376 O O . PHE B 1 21 ? 23.859 -19.562 -8.797 1 28.38 21 PHE B O 1
ATOM 4383 N N . VAL B 1 22 ? 25.812 -20.297 -9.188 1 29.91 22 VAL B N 1
ATOM 4384 C CA . VAL B 1 22 ? 25.734 -20.328 -10.648 1 29.91 22 VAL B CA 1
ATOM 4385 C C . VAL B 1 22 ? 24.703 -21.375 -11.086 1 29.91 22 VAL B C 1
ATOM 4387 O O . VAL B 1 22 ? 24.859 -22.562 -10.82 1 29.91 22 VAL B O 1
ATOM 4390 N N . LYS B 1 23 ? 23.547 -20.875 -11.148 1 33.66 23 LYS B N 1
ATOM 4391 C CA . LYS B 1 23 ? 22.5 -21.641 -11.82 1 33.66 23 LYS B CA 1
ATOM 4392 C C . LYS B 1 23 ? 23 -22.219 -13.141 1 33.66 23 LYS B C 1
ATOM 4394 O O . LYS B 1 23 ? 23.406 -21.484 -14.031 1 33.66 23 LYS B O 1
ATOM 4399 N N . ASP B 1 24 ? 23.844 -23.156 -13.094 1 33.94 24 ASP B N 1
ATOM 4400 C CA . ASP B 1 24 ? 23.906 -23.906 -14.344 1 33.94 24 ASP B CA 1
ATOM 4401 C C . ASP B 1 24 ? 22.516 -24.094 -14.953 1 33.94 24 ASP B C 1
ATOM 4403 O O . ASP B 1 24 ? 21.672 -24.766 -14.359 1 33.94 24 ASP B O 1
ATOM 4407 N N . TYR B 1 25 ? 21.984 -23.141 -15.508 1 33.62 25 TYR B N 1
ATOM 4408 C CA . TYR B 1 25 ? 20.766 -23.141 -16.312 1 33.62 25 TYR B CA 1
ATOM 4409 C C . TYR B 1 25 ? 20.734 -24.359 -17.25 1 33.62 25 TYR B C 1
ATOM 4411 O O . TYR B 1 25 ? 20.891 -24.203 -18.469 1 33.62 25 TYR B O 1
ATOM 4419 N N . ASP B 1 26 ? 21.469 -25.359 -17.172 1 38.69 26 ASP B N 1
ATOM 4420 C CA . ASP B 1 26 ? 20.906 -26.422 -18.016 1 38.69 26 ASP B CA 1
ATOM 4421 C C . ASP B 1 26 ? 19.406 -26.531 -17.812 1 38.69 26 ASP B C 1
ATOM 4423 O O . ASP B 1 26 ? 18.922 -26.766 -16.703 1 38.69 26 ASP B O 1
ATOM 4427 N N . THR B 1 27 ? 18.594 -25.766 -18.531 1 47.12 27 THR B N 1
ATOM 4428 C CA . THR B 1 27 ? 17.172 -25.484 -18.531 1 47.12 27 THR B CA 1
ATOM 4429 C C . THR B 1 27 ? 16.375 -26.734 -18.141 1 47.12 27 THR B C 1
ATOM 4431 O O . THR B 1 27 ? 16.406 -27.734 -18.859 1 47.12 27 THR B O 1
ATOM 4434 N N . GLU B 1 28 ? 16.438 -27.078 -17.016 1 51.78 28 GLU B N 1
ATOM 4435 C CA . GLU B 1 28 ? 15.602 -28.156 -16.516 1 51.78 28 GLU B CA 1
ATOM 4436 C C . GLU B 1 28 ? 14.18 -28.062 -17.062 1 51.78 28 GLU B C 1
ATOM 4438 O O . GLU B 1 28 ? 13.586 -26.984 -17.047 1 51.78 28 GLU B O 1
ATOM 4443 N N . TYR B 1 29 ? 13.82 -28.734 -18.062 1 60.41 29 TYR B N 1
ATOM 4444 C CA . TYR B 1 29 ? 12.43 -28.844 -18.484 1 60.41 29 TYR B CA 1
ATOM 4445 C C . TYR B 1 29 ? 11.555 -29.391 -17.375 1 60.41 29 TYR B C 1
ATOM 4447 O O . TYR B 1 29 ? 11.727 -30.531 -16.938 1 60.41 29 TYR B O 1
ATOM 4455 N N . TYR B 1 30 ? 10.781 -28.609 -16.641 1 61.25 30 TYR B N 1
ATOM 4456 C CA . TYR B 1 30 ? 10 -28.922 -15.438 1 61.25 30 TYR B CA 1
ATOM 4457 C C . TYR B 1 30 ? 8.828 -29.828 -15.781 1 61.25 30 TYR B C 1
ATOM 4459 O O . TYR B 1 30 ? 8.359 -30.594 -14.93 1 61.25 30 TYR B O 1
ATOM 4467 N N . SER B 1 31 ? 8.258 -29.703 -17 1 55.81 31 SER B N 1
ATOM 4468 C CA . SER B 1 31 ? 6.938 -30.234 -17.281 1 55.81 31 SER B CA 1
ATOM 4469 C C . SER B 1 31 ? 6.938 -31.766 -17.203 1 55.81 31 SER B C 1
ATOM 4471 O O . SER B 1 31 ? 5.898 -32.375 -16.953 1 55.81 31 SER B O 1
ATOM 4473 N N . SER B 1 32 ? 8.07 -32.375 -17.359 1 60.72 32 SER B N 1
ATOM 4474 C CA . SER B 1 32 ? 7.969 -33.812 -17.703 1 60.72 32 SER B CA 1
ATOM 4475 C C . SER B 1 32 ? 8.383 -34.688 -16.531 1 60.72 32 SER B C 1
ATOM 4477 O O . SER B 1 32 ? 8.5 -35.906 -16.672 1 60.72 32 SER B O 1
ATOM 4479 N N . SER B 1 33 ? 8.594 -34.062 -15.305 1 72.75 33 SER B N 1
ATOM 4480 C CA . SER B 1 33 ? 9 -34.906 -14.203 1 72.75 33 SER B CA 1
ATOM 4481 C C . SER B 1 33 ? 8.445 -34.406 -12.875 1 72.75 33 SER B C 1
ATOM 4483 O O . SER B 1 33 ? 8.32 -33.219 -12.656 1 72.75 33 SER B O 1
ATOM 4485 N N . VAL B 1 34 ? 8.008 -35.344 -12.078 1 76.75 34 VAL B N 1
ATOM 4486 C CA . VAL B 1 34 ? 7.504 -35.031 -10.742 1 76.75 34 VAL B CA 1
ATOM 4487 C C . VAL B 1 34 ? 8.57 -34.281 -9.953 1 76.75 34 VAL B C 1
ATOM 4489 O O . VAL B 1 34 ? 8.25 -33.375 -9.18 1 76.75 34 VAL B O 1
ATOM 4492 N N . GLN B 1 35 ? 9.828 -34.625 -10.203 1 76.69 35 GLN B N 1
ATOM 4493 C CA . GLN B 1 35 ? 10.914 -33.938 -9.5 1 76.69 35 GLN B CA 1
ATOM 4494 C C . GLN B 1 35 ? 10.992 -32.469 -9.891 1 76.69 35 GLN B C 1
ATOM 4496 O O . GLN B 1 35 ? 11.227 -31.594 -9.039 1 76.69 35 GLN B O 1
ATOM 4501 N N . GLY B 1 36 ? 10.859 -32.219 -11.102 1 81 36 GLY B N 1
ATOM 4502 C CA . GLY B 1 36 ? 10.828 -30.844 -11.555 1 81 36 GLY B CA 1
ATOM 4503 C C . GLY B 1 36 ? 9.648 -30.062 -11.008 1 81 36 GLY B C 1
ATOM 4504 O O . GLY B 1 36 ? 9.781 -28.891 -10.641 1 81 36 GLY B O 1
ATOM 4505 N N . LEU B 1 37 ? 8.539 -30.719 -10.938 1 87.62 37 LEU B N 1
ATOM 4506 C CA . LEU B 1 37 ? 7.328 -30.078 -10.445 1 87.62 37 LEU B CA 1
ATOM 4507 C C . LEU B 1 37 ? 7.441 -29.766 -8.953 1 87.62 37 LEU B C 1
ATOM 4509 O O . LEU B 1 37 ? 6.906 -28.766 -8.484 1 87.62 37 LEU B O 1
ATOM 4513 N N . LEU B 1 38 ? 8.086 -30.656 -8.273 1 86.31 38 LEU B N 1
ATOM 4514 C CA . LEU B 1 38 ? 8.297 -30.406 -6.852 1 86.31 38 LEU B CA 1
ATOM 4515 C C . LEU B 1 38 ? 9.141 -29.156 -6.637 1 86.31 38 LEU B C 1
ATOM 4517 O O . LEU B 1 38 ? 8.883 -28.375 -5.719 1 86.31 38 LEU B O 1
ATOM 4521 N N . LYS B 1 39 ? 10.125 -29 -7.449 1 85.94 39 LYS B N 1
ATOM 4522 C CA . LYS B 1 39 ? 10.938 -27.781 -7.379 1 85.94 39 LYS B CA 1
ATOM 4523 C C . LYS B 1 39 ? 10.094 -26.547 -7.664 1 85.94 39 LYS B C 1
ATOM 4525 O O . LYS B 1 39 ? 10.25 -25.516 -6.996 1 85.94 39 LYS B O 1
ATOM 4530 N N . LEU B 1 40 ? 9.242 -26.656 -8.633 1 89.94 40 LEU B N 1
ATOM 4531 C CA . LEU B 1 40 ? 8.367 -25.531 -8.969 1 89.94 40 LEU B CA 1
ATOM 4532 C C . LEU B 1 40 ? 7.418 -25.219 -7.816 1 89.94 40 LEU B C 1
ATOM 4534 O O . LEU B 1 40 ? 7.086 -24.047 -7.574 1 89.94 40 LEU B O 1
ATOM 4538 N N . LEU B 1 41 ? 6.988 -26.234 -7.195 1 90.38 41 LEU B N 1
ATOM 4539 C CA . LEU B 1 41 ? 6.109 -26.047 -6.043 1 90.38 41 LEU B CA 1
ATOM 4540 C C . LEU B 1 41 ? 6.82 -25.25 -4.945 1 90.38 41 LEU B C 1
ATOM 4542 O O . LEU B 1 41 ? 6.211 -24.406 -4.297 1 90.38 41 LEU B O 1
ATOM 4546 N N . GLU B 1 42 ? 8.047 -25.562 -4.746 1 90.5 42 GLU B N 1
ATOM 4547 C CA . GLU B 1 42 ? 8.844 -24.828 -3.768 1 90.5 42 GLU B CA 1
ATOM 4548 C C . GLU B 1 42 ? 8.984 -23.359 -4.168 1 90.5 42 GLU B C 1
ATOM 4550 O O . GLU B 1 42 ? 8.938 -22.469 -3.312 1 90.5 42 GLU B O 1
ATOM 4555 N N . VAL B 1 43 ? 9.211 -23.156 -5.406 1 92.25 43 VAL B N 1
ATOM 4556 C CA . VAL B 1 43 ? 9.32 -21.797 -5.91 1 92.25 43 VAL B CA 1
ATOM 4557 C C . VAL B 1 43 ? 8.023 -21.047 -5.637 1 92.25 43 VAL B C 1
ATOM 4559 O O . VAL B 1 43 ? 8.047 -19.906 -5.164 1 92.25 43 VAL B O 1
ATOM 4562 N N . GLU B 1 44 ? 6.898 -21.625 -5.895 1 92.94 44 GLU B N 1
ATOM 4563 C CA . GLU B 1 44 ? 5.621 -20.953 -5.664 1 92.94 44 GLU B CA 1
ATOM 4564 C C . GLU B 1 44 ? 5.41 -20.656 -4.18 1 92.94 44 GLU B C 1
ATOM 4566 O O . GLU B 1 44 ? 4.887 -19.609 -3.818 1 92.94 44 GLU B O 1
ATOM 4571 N N . ASP B 1 45 ? 5.828 -21.625 -3.367 1 92.5 45 ASP B N 1
ATOM 4572 C CA . ASP B 1 45 ? 5.734 -21.391 -1.927 1 92.5 45 ASP B CA 1
ATOM 4573 C C . ASP B 1 45 ? 6.512 -20.156 -1.511 1 92.5 45 ASP B C 1
ATOM 4575 O O . ASP B 1 45 ? 6.023 -19.344 -0.714 1 92.5 45 ASP B O 1
ATOM 4579 N N . GLU B 1 46 ? 7.676 -20.078 -2.066 1 94.12 46 GLU B N 1
ATOM 4580 C CA . GLU B 1 46 ? 8.516 -18.938 -1.736 1 94.12 46 GLU B CA 1
ATOM 4581 C C . GLU B 1 46 ? 7.902 -17.641 -2.266 1 94.12 46 GLU B C 1
ATOM 4583 O O . GLU B 1 46 ? 8.008 -16.594 -1.624 1 94.12 46 GLU B O 1
ATOM 4588 N N . LEU B 1 47 ? 7.336 -17.703 -3.391 1 94.75 47 LEU B N 1
ATOM 4589 C CA . LEU B 1 47 ? 6.652 -16.547 -3.945 1 94.75 47 LEU B CA 1
ATOM 4590 C C . LEU B 1 47 ? 5.512 -16.109 -3.037 1 94.75 47 LEU B C 1
ATOM 4592 O O . LEU B 1 47 ? 5.348 -14.906 -2.777 1 94.75 47 LEU B O 1
ATOM 4596 N N . VAL B 1 48 ? 4.766 -17.062 -2.51 1 94.94 48 VAL B N 1
ATOM 4597 C CA . VAL B 1 48 ? 3.641 -16.75 -1.631 1 94.94 48 VAL B CA 1
ATOM 4598 C C . VAL B 1 48 ? 4.148 -16.125 -0.34 1 94.94 48 VAL B C 1
ATOM 4600 O O . VAL B 1 48 ? 3.559 -15.156 0.159 1 94.94 48 VAL B O 1
ATOM 4603 N N . ILE B 1 49 ? 5.258 -16.625 0.16 1 95.75 49 ILE B N 1
ATOM 4604 C CA . ILE B 1 49 ? 5.844 -16.109 1.389 1 95.75 49 ILE B CA 1
ATOM 4605 C C . ILE B 1 49 ? 6.25 -14.648 1.186 1 95.75 49 ILE B C 1
ATOM 4607 O O . ILE B 1 49 ? 5.957 -13.789 2.025 1 95.75 49 ILE B O 1
ATOM 4611 N N . ASN B 1 50 ? 6.855 -14.383 0.095 1 96.69 50 ASN B N 1
ATOM 4612 C CA . ASN B 1 50 ? 7.32 -13.023 -0.173 1 96.69 50 ASN B CA 1
ATOM 4613 C C . ASN B 1 50 ? 6.156 -12.086 -0.485 1 96.69 50 ASN B C 1
ATOM 4615 O O . ASN B 1 50 ? 6.164 -10.922 -0.071 1 96.69 50 ASN B O 1
ATOM 4619 N N . LEU B 1 51 ? 5.148 -12.547 -1.199 1 96.06 51 LEU B N 1
ATOM 4620 C CA . LEU B 1 51 ? 3.963 -11.742 -1.455 1 96.06 51 LEU B CA 1
ATOM 4621 C C . LEU B 1 51 ? 3.248 -11.398 -0.153 1 96.06 51 LEU B C 1
ATOM 4623 O O . LEU B 1 51 ? 2.764 -10.273 0.018 1 96.06 51 LEU B O 1
ATOM 4627 N N . THR B 1 52 ? 3.207 -12.383 0.741 1 96.81 52 THR B N 1
ATOM 4628 C CA . THR B 1 52 ? 2.6 -12.164 2.049 1 96.81 52 THR B CA 1
ATOM 4629 C C . THR B 1 52 ? 3.381 -11.125 2.842 1 96.81 52 THR B C 1
ATOM 4631 O O . THR B 1 52 ? 2.791 -10.25 3.482 1 96.81 52 THR B O 1
ATOM 4634 N N . GLY B 1 53 ? 4.68 -11.227 2.752 1 97.56 53 GLY B N 1
ATOM 4635 C CA . GLY B 1 53 ? 5.512 -10.234 3.406 1 97.56 53 GLY B CA 1
ATOM 4636 C C . GLY B 1 53 ? 5.309 -8.828 2.861 1 97.56 53 GLY B C 1
ATOM 4637 O O . GLY B 1 53 ? 5.238 -7.867 3.623 1 97.56 53 GLY B O 1
ATOM 4638 N N . PHE B 1 54 ? 5.234 -8.664 1.603 1 97.44 54 PHE B N 1
ATOM 4639 C CA . PHE B 1 54 ? 4.961 -7.383 0.969 1 97.44 54 PHE B CA 1
ATOM 4640 C C . PHE B 1 54 ? 3.615 -6.828 1.425 1 97.44 54 PHE B C 1
ATOM 4642 O O . PHE B 1 54 ? 3.506 -5.648 1.765 1 97.44 54 PHE B O 1
ATOM 4649 N N . ALA B 1 55 ? 2.604 -7.719 1.39 1 97.25 55 ALA B N 1
ATOM 4650 C CA . ALA B 1 55 ? 1.266 -7.309 1.812 1 97.25 55 ALA B CA 1
ATOM 4651 C C . ALA B 1 55 ? 1.269 -6.836 3.262 1 97.25 55 ALA B C 1
ATOM 4653 O O . ALA B 1 55 ? 0.581 -5.871 3.607 1 97.25 55 ALA B O 1
ATOM 4654 N N . ASP B 1 56 ? 2.035 -7.5 4.094 1 97.5 56 ASP B N 1
ATOM 4655 C CA . ASP B 1 56 ? 2.152 -7.098 5.492 1 97.5 56 ASP B CA 1
ATOM 4656 C C . ASP B 1 56 ? 2.764 -5.703 5.613 1 97.5 56 ASP B C 1
ATOM 4658 O O . ASP B 1 56 ? 2.32 -4.895 6.43 1 97.5 56 ASP B O 1
ATOM 4662 N N . ALA B 1 57 ? 3.785 -5.496 4.844 1 96.38 57 ALA B N 1
ATOM 4663 C CA . ALA B 1 57 ? 4.426 -4.184 4.84 1 96.38 57 ALA B CA 1
ATOM 4664 C C . ALA B 1 57 ? 3.451 -3.1 4.383 1 96.38 57 ALA B C 1
ATOM 4666 O O . ALA B 1 57 ? 3.416 -2.006 4.957 1 96.38 57 ALA B O 1
ATOM 4667 N N . LEU B 1 58 ? 2.674 -3.381 3.395 1 96.06 58 LEU B N 1
ATOM 4668 C CA . LEU B 1 58 ? 1.665 -2.451 2.896 1 96.06 58 LEU B CA 1
ATOM 4669 C C . LEU B 1 58 ? 0.599 -2.189 3.955 1 96.06 58 LEU B C 1
ATOM 4671 O O . LEU B 1 58 ? 0.134 -1.058 4.109 1 96.06 58 LEU B O 1
ATOM 4675 N N . GLN B 1 59 ? 0.23 -3.273 4.602 1 97.12 59 GLN B N 1
ATOM 4676 C CA . GLN B 1 59 ? -0.776 -3.156 5.652 1 97.12 59 GLN B CA 1
ATOM 4677 C C . GLN B 1 59 ? -0.298 -2.234 6.77 1 97.12 59 GLN B C 1
ATOM 4679 O O . GLN B 1 59 ? -1.07 -1.424 7.285 1 97.12 59 GLN B O 1
ATOM 4684 N N . LYS B 1 60 ? 0.917 -2.365 7.184 1 94.12 60 LYS B N 1
ATOM 4685 C CA . LYS B 1 60 ? 1.482 -1.509 8.227 1 94.12 60 LYS B CA 1
ATOM 4686 C C . LYS B 1 60 ? 1.478 -0.045 7.793 1 94.12 60 LYS B C 1
ATOM 4688 O O . LYS B 1 60 ? 1.144 0.839 8.586 1 94.12 60 LYS B O 1
ATOM 4693 N N . LYS B 1 61 ? 1.908 0.224 6.57 1 93.88 61 LYS B N 1
ATOM 4694 C CA . LYS B 1 61 ? 1.885 1.581 6.035 1 93.88 61 LYS B CA 1
ATOM 4695 C C . LYS B 1 61 ? 0.467 2.146 6.031 1 93.88 61 LYS B C 1
ATOM 4697 O O . LYS B 1 61 ? 0.246 3.287 6.441 1 93.88 61 LYS B O 1
ATOM 4702 N N . LEU B 1 62 ? -0.491 1.341 5.586 1 95.75 62 LEU B N 1
ATOM 4703 C CA . LEU B 1 62 ? -1.885 1.766 5.516 1 95.75 62 LEU B CA 1
ATOM 4704 C C . LEU B 1 62 ? -2.42 2.104 6.902 1 95.75 62 LEU B C 1
ATOM 4706 O O . LEU B 1 62 ? -3.146 3.086 7.07 1 95.75 62 LEU B O 1
ATOM 4710 N N . GLU B 1 63 ? -2.037 1.319 7.852 1 93.69 63 GLU B N 1
ATOM 4711 C CA . GLU B 1 63 ? -2.477 1.561 9.227 1 93.69 63 GLU B CA 1
ATOM 4712 C C . GLU B 1 63 ? -1.946 2.893 9.75 1 93.69 63 GLU B C 1
ATOM 4714 O O . GLU B 1 63 ? -2.676 3.645 10.398 1 93.69 63 GLU B O 1
ATOM 4719 N N . THR B 1 64 ? -0.718 3.174 9.492 1 91 64 THR B N 1
ATOM 4720 C CA . THR B 1 64 ? -0.114 4.434 9.906 1 91 64 THR B CA 1
ATOM 4721 C C . THR B 1 64 ? -0.811 5.617 9.242 1 91 64 THR B C 1
ATOM 4723 O O . THR B 1 64 ? -1.099 6.621 9.898 1 91 64 THR B O 1
ATOM 4726 N N . LEU B 1 65 ? -1.094 5.512 7.969 1 92.75 65 LEU B N 1
ATOM 4727 C CA . LEU B 1 65 ? -1.768 6.574 7.23 1 92.75 65 LEU B CA 1
ATOM 4728 C C . LEU B 1 65 ? -3.18 6.797 7.766 1 92.75 65 LEU B C 1
ATOM 4730 O O . LEU B 1 65 ? -3.611 7.938 7.938 1 92.75 65 LEU B O 1
ATOM 4734 N N . GLN B 1 66 ? -3.85 5.707 8.07 1 92.56 66 GLN B N 1
ATOM 4735 C CA . GLN B 1 66 ? -5.215 5.801 8.578 1 92.56 66 GLN B CA 1
ATOM 4736 C C . GLN B 1 66 ? -5.246 6.488 9.945 1 92.56 66 GLN B C 1
ATOM 4738 O O . GLN B 1 66 ? -6.145 7.285 10.219 1 92.56 66 GLN B O 1
ATOM 4743 N N . MET B 1 67 ? -4.293 6.215 10.727 1 88 67 MET B N 1
ATOM 4744 C CA . MET B 1 67 ? -4.195 6.867 12.031 1 88 67 MET B CA 1
ATOM 4745 C C . MET B 1 67 ? -4.012 8.375 11.875 1 88 67 MET B C 1
ATOM 4747 O O . MET B 1 67 ? -4.598 9.156 12.617 1 88 67 MET B O 1
ATOM 4751 N N . THR B 1 68 ? -3.213 8.727 10.938 1 85.56 68 THR B N 1
ATOM 4752 C CA . THR B 1 68 ? -2.961 10.141 10.672 1 85.56 68 THR B CA 1
ATOM 4753 C C . THR B 1 68 ? -4.211 10.82 10.125 1 85.56 68 THR B C 1
ATOM 4755 O O . THR B 1 68 ? -4.543 11.938 10.531 1 85.56 68 THR B O 1
ATOM 4758 N N . ILE B 1 69 ? -4.941 10.18 9.266 1 90.38 69 ILE B N 1
ATOM 4759 C CA . ILE B 1 69 ? -6.16 10.703 8.672 1 90.38 69 ILE B CA 1
ATOM 4760 C C . ILE B 1 69 ? -7.223 10.906 9.75 1 90.38 69 ILE B C 1
ATOM 4762 O O . ILE B 1 69 ? -7.879 11.945 9.805 1 90.38 69 ILE B O 1
ATOM 4766 N N . ASP B 1 70 ? -7.273 10 10.656 1 86.94 70 ASP B N 1
ATOM 4767 C CA . ASP B 1 70 ? -8.258 10.062 11.734 1 86.94 70 ASP B CA 1
ATOM 4768 C C . ASP B 1 70 ? -7.938 11.203 12.695 1 86.94 70 ASP B C 1
ATOM 4770 O O . ASP B 1 70 ? -8.844 11.836 13.234 1 86.94 70 ASP B O 1
ATOM 4774 N N . SER B 1 71 ? -6.648 11.492 12.844 1 81.5 71 SER B N 1
ATOM 4775 C CA . SER B 1 71 ? -6.234 12.555 13.75 1 81.5 71 SER B CA 1
ATOM 4776 C C . SER B 1 71 ? -6.418 13.93 13.117 1 81.5 71 SER B C 1
ATOM 4778 O O . SER B 1 71 ? -6.559 14.93 13.812 1 81.5 71 SER B O 1
ATOM 4780 N N . ALA B 1 72 ? -6.316 13.977 11.797 1 78.94 72 ALA B N 1
ATOM 4781 C CA . ALA B 1 72 ? -6.402 15.25 11.086 1 78.94 72 ALA B CA 1
ATOM 4782 C C . ALA B 1 72 ? -7.855 15.648 10.844 1 78.94 72 ALA B C 1
ATOM 4784 O O . ALA B 1 72 ? -8.148 16.812 10.555 1 78.94 72 ALA B O 1
ATOM 4785 N N . ALA B 1 73 ? -8.75 14.727 10.922 1 61.78 73 ALA B N 1
ATOM 4786 C CA . ALA B 1 73 ? -10.148 15.039 10.641 1 61.78 73 ALA B CA 1
ATOM 4787 C C . ALA B 1 73 ? -10.695 16.047 11.641 1 61.78 73 ALA B C 1
ATOM 4789 O O . ALA B 1 73 ? -10.578 15.859 12.852 1 61.78 73 ALA B O 1
ATOM 4790 N N . HIS B 1 74 ? -10.617 17.359 11.219 1 64.62 74 HIS B N 1
ATOM 4791 C CA . HIS B 1 74 ? -11.125 18.484 11.992 1 64.62 74 HIS B CA 1
ATOM 4792 C C . HIS B 1 74 ? -12.633 18.625 11.852 1 64.62 74 HIS B C 1
ATOM 4794 O O . HIS B 1 74 ? -13.211 18.172 10.859 1 64.62 74 HIS B O 1
ATOM 4800 N N . ALA B 1 75 ? -13.305 18.719 12.969 1 52.91 75 ALA B N 1
ATOM 4801 C CA . ALA B 1 75 ? -14.75 18.922 13.047 1 52.91 75 ALA B CA 1
ATOM 4802 C C . ALA B 1 75 ? -15.219 19.922 12 1 52.91 75 ALA B C 1
ATOM 4804 O O . ALA B 1 75 ? -14.484 20.844 11.633 1 52.91 75 ALA B O 1
ATOM 4805 N N . THR B 1 76 ? -16.172 19.75 11.32 1 51.28 76 THR B N 1
ATOM 4806 C CA . THR B 1 76 ? -17 20.25 10.227 1 51.28 76 THR B CA 1
ATOM 4807 C C . THR B 1 76 ? -17.125 21.766 10.297 1 51.28 76 THR B C 1
ATOM 4809 O O . THR B 1 76 ? -16.844 22.375 11.336 1 51.28 76 THR B O 1
ATOM 4812 N N . GLU B 1 77 ? -17.828 22.359 9.18 1 52.38 77 GLU B N 1
ATOM 4813 C CA . GLU B 1 77 ? -18.203 23.516 8.391 1 52.38 77 GLU B CA 1
ATOM 4814 C C . GLU B 1 77 ? -18.625 24.688 9.297 1 52.38 77 GLU B C 1
ATOM 4816 O O . GLU B 1 77 ? -18.266 25.828 9.039 1 52.38 77 GLU B O 1
ATOM 4821 N N . LYS B 1 78 ? -19.375 24.422 10.414 1 58 78 LYS B N 1
ATOM 4822 C CA . LYS B 1 78 ? -20.047 25.578 11.023 1 58 78 LYS B CA 1
ATOM 4823 C C . LYS B 1 78 ? -19.125 26.297 12 1 58 78 LYS B C 1
ATOM 4825 O O . LYS B 1 78 ? -18.578 25.672 12.914 1 58 78 LYS B O 1
ATOM 4830 N N . GLY B 1 79 ? -18.375 27.406 11.562 1 79.88 79 GLY B N 1
ATOM 4831 C CA . GLY B 1 79 ? -17.641 28.359 12.383 1 79.88 79 GLY B CA 1
ATOM 4832 C C . GLY B 1 79 ? -16.141 28.25 12.234 1 79.88 79 GLY B C 1
ATOM 4833 O O . GLY B 1 79 ? -15.422 28.203 13.234 1 79.88 79 GLY B O 1
ATOM 4834 N N . ARG B 1 80 ? -15.656 28.062 10.953 1 84.81 80 ARG B N 1
ATOM 4835 C CA . ARG B 1 80 ? -14.242 27.891 10.648 1 84.81 80 ARG B CA 1
ATOM 4836 C C . ARG B 1 80 ? -13.43 29.062 11.18 1 84.81 80 ARG B C 1
ATOM 4838 O O . ARG B 1 80 ? -12.305 28.891 11.648 1 84.81 80 ARG B O 1
ATOM 4845 N N . GLU B 1 81 ? -14.078 30.188 11.102 1 83.38 81 GLU B N 1
ATOM 4846 C CA . GLU B 1 81 ? -13.383 31.359 11.594 1 83.38 81 GLU B CA 1
ATOM 4847 C C . GLU B 1 81 ? -13.18 31.297 13.102 1 83.38 81 GLU B C 1
ATOM 4849 O O . GLU B 1 81 ? -12.102 31.609 13.609 1 83.38 81 GLU B O 1
ATOM 4854 N N . GLU B 1 82 ? -14.172 30.891 13.742 1 83.44 82 GLU B N 1
ATOM 4855 C CA . GLU B 1 82 ? -14.078 30.75 15.195 1 83.44 82 GLU B CA 1
ATOM 4856 C C . GLU B 1 82 ? -13.094 29.641 15.57 1 83.44 82 GLU B C 1
ATOM 4858 O O . GLU B 1 82 ? -12.359 29.766 16.562 1 83.44 82 GLU B O 1
ATOM 4863 N N . TYR B 1 83 ? -13.102 28.672 14.773 1 87.44 83 TYR B N 1
ATOM 4864 C CA . TYR B 1 83 ? -12.219 27.531 15.016 1 87.44 83 TYR B CA 1
ATOM 4865 C C . TYR B 1 83 ? -10.758 27.938 14.953 1 87.44 83 TYR B C 1
ATOM 4867 O O . TYR B 1 83 ? -9.977 27.641 15.859 1 87.44 83 TYR B O 1
ATOM 4875 N N . ILE B 1 84 ? -10.453 28.734 13.922 1 88.75 84 ILE B N 1
ATOM 4876 C CA . ILE B 1 84 ? -9.039 29 13.672 1 88.75 84 ILE B CA 1
ATOM 4877 C C . ILE B 1 84 ? -8.609 30.266 14.406 1 88.75 84 ILE B C 1
ATOM 4879 O O . ILE B 1 84 ? -7.418 30.594 14.445 1 88.75 84 ILE B O 1
ATOM 4883 N N . SER B 1 85 ? -9.57 30.922 15.094 1 87.38 85 SER B N 1
ATOM 4884 C CA . SER B 1 85 ? -9.258 32.125 15.867 1 87.38 85 SER B CA 1
ATOM 4885 C C . SER B 1 85 ? -8.703 31.766 17.234 1 87.38 85 SER B C 1
ATOM 4887 O O . SER B 1 85 ? -8.375 32.656 18.031 1 87.38 85 SER B O 1
ATOM 4889 N N . ASN B 1 86 ? -8.656 30.438 17.547 1 89.06 86 ASN B N 1
ATOM 4890 C CA . ASN B 1 86 ? -8.008 29.922 18.734 1 89.06 86 ASN B CA 1
ATOM 4891 C C . ASN B 1 86 ? -6.5 29.781 18.547 1 89.06 86 ASN B C 1
ATOM 4893 O O . ASN B 1 86 ? -6.047 29.172 17.562 1 89.06 86 ASN B O 1
ATOM 4897 N N . PRO B 1 87 ? -5.762 30.406 19.438 1 91.44 87 PRO B N 1
ATOM 4898 C CA . PRO B 1 87 ? -4.312 30.406 19.234 1 91.44 87 PRO B CA 1
ATOM 4899 C C . PRO B 1 87 ? -3.709 29 19.219 1 91.44 87 PRO B C 1
ATOM 4901 O O . PRO B 1 87 ? -2.709 28.766 18.547 1 91.44 87 PRO B O 1
ATOM 4904 N N . MET B 1 88 ? -4.266 28.047 19.953 1 92 88 MET B N 1
ATOM 4905 C CA . MET B 1 88 ? -3.75 26.688 19.969 1 92 88 MET B CA 1
ATOM 4906 C C . MET B 1 88 ? -3.965 26.016 18.609 1 92 88 MET B C 1
ATOM 4908 O O . MET B 1 88 ? -3.055 25.375 18.094 1 92 88 MET B O 1
ATOM 4912 N N . ARG B 1 89 ? -5.141 26.266 18.094 1 91.12 89 ARG B N 1
ATOM 4913 C CA . ARG B 1 89 ? -5.461 25.672 16.797 1 91.12 89 ARG B CA 1
ATOM 4914 C C . ARG B 1 89 ? -4.664 26.344 15.688 1 91.12 89 ARG B C 1
ATOM 4916 O O . ARG B 1 89 ? -4.246 25.672 14.734 1 91.12 89 ARG B O 1
ATOM 4923 N N . ALA B 1 90 ? -4.5 27.656 15.875 1 91.5 90 ALA B N 1
ATOM 4924 C CA . ALA B 1 90 ? -3.738 28.391 14.867 1 91.5 90 ALA B CA 1
ATOM 4925 C C . ALA B 1 90 ? -2.291 27.922 14.812 1 91.5 90 ALA B C 1
ATOM 4927 O O . ALA B 1 90 ? -1.771 27.609 13.734 1 91.5 90 ALA B O 1
ATOM 4928 N N . LEU B 1 91 ? -1.652 27.844 15.961 1 93.31 91 LEU B N 1
ATOM 4929 C CA . LEU B 1 91 ? -0.275 27.359 15.992 1 93.31 91 LEU B CA 1
ATOM 4930 C C . LEU B 1 91 ? -0.194 25.906 15.523 1 93.31 91 LEU B C 1
ATOM 4932 O O . LEU B 1 91 ? 0.708 25.547 14.766 1 93.31 91 LEU B O 1
ATOM 4936 N N . GLY B 1 92 ? -1.088 25.109 16.031 1 92 92 GLY B N 1
ATOM 4937 C CA . GLY B 1 92 ? -1.101 23.719 15.617 1 92 92 GLY B CA 1
ATOM 4938 C C . GLY B 1 92 ? -1.18 23.531 14.117 1 92 92 GLY B C 1
ATOM 4939 O O . GLY B 1 92 ? -0.5 22.672 13.555 1 92 92 GLY B O 1
ATOM 4940 N N . LEU B 1 93 ? -2.076 24.297 13.469 1 91.94 93 LEU B N 1
ATOM 4941 C CA . LEU B 1 93 ? -2.248 24.219 12.023 1 91.94 93 LEU B CA 1
ATOM 4942 C C . LEU B 1 93 ? -0.946 24.562 11.305 1 91.94 93 LEU B C 1
ATOM 4944 O O . LEU B 1 93 ? -0.524 23.844 10.398 1 91.94 93 LEU B O 1
ATOM 4948 N N . ILE B 1 94 ? -0.334 25.672 11.719 1 92.5 94 ILE B N 1
ATOM 4949 C CA . ILE B 1 94 ? 0.905 26.125 11.094 1 92.5 94 ILE B CA 1
ATOM 4950 C C . ILE B 1 94 ? 1.992 25.062 11.289 1 92.5 94 ILE B C 1
ATOM 4952 O O . ILE B 1 94 ? 2.705 24.719 10.352 1 92.5 94 ILE B O 1
ATOM 4956 N N . ARG B 1 95 ? 2.078 24.562 12.461 1 92.56 95 ARG B N 1
ATOM 4957 C CA . ARG B 1 95 ? 3.105 23.562 12.781 1 92.56 95 ARG B CA 1
ATOM 4958 C C . ARG B 1 95 ? 2.895 22.281 11.977 1 92.56 95 ARG B C 1
ATOM 4960 O O . ARG B 1 95 ? 3.846 21.734 11.43 1 92.56 95 ARG B O 1
ATOM 4967 N N . ARG B 1 96 ? 1.646 21.812 11.914 1 92.06 96 ARG B N 1
ATOM 4968 C CA . ARG B 1 96 ? 1.355 20.594 11.172 1 92.06 96 ARG B CA 1
ATOM 4969 C C . ARG B 1 96 ? 1.724 20.75 9.695 1 92.06 96 ARG B C 1
ATOM 4971 O O . ARG B 1 96 ? 2.367 19.875 9.117 1 92.06 96 ARG B O 1
ATOM 4978 N N . LEU B 1 97 ? 1.344 21.859 9.141 1 92.94 97 LEU B N 1
ATOM 4979 C CA . LEU B 1 97 ? 1.595 22.078 7.723 1 92.94 97 LEU B CA 1
ATOM 4980 C C . LEU B 1 97 ? 3.088 22.234 7.453 1 92.94 97 LEU B C 1
ATOM 4982 O O . LEU B 1 97 ? 3.578 21.828 6.398 1 92.94 97 LEU B O 1
ATOM 4986 N N . ARG B 1 98 ? 3.742 22.766 8.414 1 91.88 98 ARG B N 1
ATOM 4987 C CA . ARG B 1 98 ? 5.16 23.047 8.203 1 91.88 98 ARG B CA 1
ATOM 4988 C C . ARG B 1 98 ? 6.012 21.812 8.508 1 91.88 98 ARG B C 1
ATOM 4990 O O . ARG B 1 98 ? 7.047 21.609 7.875 1 91.88 98 ARG B O 1
ATOM 4997 N N . GLN B 1 99 ? 5.574 21.062 9.484 1 90.12 99 GLN B N 1
ATOM 4998 C CA . GLN B 1 99 ? 6.469 20 9.953 1 90.12 99 GLN B CA 1
ATOM 4999 C C . GLN B 1 99 ? 5.875 18.625 9.695 1 90.12 99 GLN B C 1
ATOM 5001 O O . GLN B 1 99 ? 6.543 17.75 9.141 1 90.12 99 GLN B O 1
ATOM 5006 N N . ASP B 1 100 ? 4.664 18.391 10.023 1 89.44 100 ASP B N 1
ATOM 5007 C CA . ASP B 1 100 ? 4.082 17.062 9.977 1 89.44 100 ASP B CA 1
ATOM 5008 C C . ASP B 1 100 ? 3.812 16.625 8.539 1 89.44 100 ASP B C 1
ATOM 5010 O O . ASP B 1 100 ? 4.164 15.5 8.148 1 89.44 100 ASP B O 1
ATOM 5014 N N . TRP B 1 101 ? 3.195 17.453 7.766 1 93.06 101 TRP B N 1
ATOM 5015 C CA . TRP B 1 101 ? 2.732 17.062 6.441 1 93.06 101 TRP B CA 1
ATOM 5016 C C . TRP B 1 101 ? 3.91 16.781 5.512 1 93.06 101 TRP B C 1
ATOM 5018 O O . TRP B 1 101 ? 3.881 15.836 4.723 1 93.06 101 TRP B O 1
ATOM 5028 N N . PRO B 1 102 ? 4.996 17.641 5.57 1 91.75 102 PRO B N 1
ATOM 5029 C CA . PRO B 1 102 ? 6.16 17.281 4.762 1 91.75 102 PRO B CA 1
ATOM 5030 C C . PRO B 1 102 ? 6.73 15.906 5.129 1 91.75 102 PRO B C 1
ATOM 5032 O O . PRO B 1 102 ? 7.117 15.141 4.242 1 91.75 102 PRO B O 1
ATOM 5035 N N . GLN B 1 103 ? 6.762 15.633 6.41 1 90.31 103 GLN B N 1
ATOM 5036 C CA . GLN B 1 103 ? 7.223 14.312 6.84 1 90.31 103 GLN B CA 1
ATOM 5037 C C . GLN B 1 103 ? 6.266 13.219 6.375 1 90.31 103 GLN B C 1
ATOM 5039 O O . GLN B 1 103 ? 6.699 12.125 5.996 1 90.31 103 GLN B O 1
ATOM 5044 N N . LEU B 1 104 ? 5.027 13.477 6.422 1 91.5 104 LEU B N 1
ATOM 5045 C CA . LEU B 1 104 ? 4.008 12.531 5.977 1 91.5 104 LEU B CA 1
ATOM 5046 C C . LEU B 1 104 ? 4.141 12.258 4.484 1 91.5 104 LEU B C 1
ATOM 5048 O O . LEU B 1 104 ? 3.941 11.125 4.039 1 91.5 104 LEU B O 1
ATOM 5052 N N . GLU B 1 105 ? 4.438 13.312 3.744 1 92.94 105 GLU B N 1
ATOM 5053 C CA . GLU B 1 105 ? 4.637 13.117 2.311 1 92.94 105 GLU B CA 1
ATOM 5054 C C . GLU B 1 105 ? 5.797 12.164 2.039 1 92.94 105 GLU B C 1
ATOM 5056 O O . GLU B 1 105 ? 5.699 11.281 1.184 1 92.94 105 GLU B O 1
ATOM 5061 N N . ILE B 1 106 ? 6.875 12.359 2.789 1 92.31 106 ILE B N 1
ATOM 5062 C CA . ILE B 1 106 ? 8.047 11.508 2.627 1 92.31 106 ILE B CA 1
ATOM 5063 C C . ILE B 1 106 ? 7.68 10.062 2.967 1 92.31 106 ILE B C 1
ATOM 5065 O O . ILE B 1 106 ? 8.023 9.133 2.227 1 92.31 106 ILE B O 1
ATOM 5069 N N . PHE B 1 107 ? 7.023 9.875 4.027 1 92.81 107 PHE B N 1
ATOM 5070 C CA . PHE B 1 107 ? 6.59 8.547 4.453 1 92.81 107 PHE B CA 1
ATOM 5071 C C . PHE B 1 107 ? 5.703 7.902 3.396 1 92.81 107 PHE B C 1
ATOM 5073 O O . PHE B 1 107 ? 5.863 6.723 3.082 1 92.81 107 PHE B O 1
ATOM 5080 N N . THR B 1 108 ? 4.738 8.688 2.902 1 94.12 108 THR B N 1
ATOM 5081 C CA . THR B 1 108 ? 3.773 8.18 1.935 1 94.12 108 THR B CA 1
ATOM 5082 C C . THR B 1 108 ? 4.469 7.766 0.642 1 94.12 108 THR B C 1
ATOM 5084 O O . THR B 1 108 ? 4.098 6.766 0.025 1 94.12 108 THR B O 1
ATOM 5087 N N . LYS B 1 109 ? 5.473 8.469 0.242 1 93.56 109 LYS B N 1
ATOM 5088 C CA . LYS B 1 109 ? 6.184 8.211 -1.007 1 93.56 109 LYS B CA 1
ATOM 5089 C C . LYS B 1 109 ? 7.172 7.059 -0.848 1 93.56 109 LYS B C 1
ATOM 5091 O O . LYS B 1 109 ? 7.629 6.488 -1.838 1 93.56 109 LYS B O 1
ATOM 5096 N N . ALA B 1 110 ? 7.5 6.75 0.389 1 91.94 110 ALA B N 1
ATOM 5097 C CA . ALA B 1 110 ? 8.508 5.723 0.642 1 91.94 110 ALA B CA 1
ATOM 5098 C C . ALA B 1 110 ? 8.023 4.355 0.173 1 91.94 110 ALA B C 1
ATOM 5100 O O . ALA B 1 110 ? 6.859 3.998 0.367 1 91.94 110 ALA B O 1
ATOM 5101 N N . GLU B 1 111 ? 8.938 3.625 -0.492 1 91.31 111 GLU B N 1
ATOM 5102 C CA . GLU B 1 111 ? 8.617 2.283 -0.971 1 91.31 111 GLU B CA 1
ATOM 5103 C C . GLU B 1 111 ? 8.656 1.268 0.168 1 91.31 111 GLU B C 1
ATOM 5105 O O . GLU B 1 111 ? 9.445 1.402 1.103 1 91.31 111 GLU B O 1
ATOM 5110 N N . VAL B 1 112 ? 7.707 0.321 0.096 1 93.69 112 VAL B N 1
ATOM 5111 C CA . VAL B 1 112 ? 7.688 -0.744 1.093 1 93.69 112 VAL B CA 1
ATOM 5112 C C . VAL B 1 112 ? 7.957 -2.088 0.418 1 93.69 112 VAL B C 1
ATOM 5114 O O . VAL B 1 112 ? 7.75 -2.236 -0.788 1 93.69 112 VAL B O 1
ATOM 5117 N N . GLY B 1 113 ? 8.523 -3.072 1.181 1 94.88 113 GLY B N 1
ATOM 5118 C CA . GLY B 1 113 ? 8.695 -4.441 0.72 1 94.88 113 GLY B CA 1
ATOM 5119 C C . GLY B 1 113 ? 9.711 -4.57 -0.397 1 94.88 113 GLY B C 1
ATOM 5120 O O . GLY B 1 113 ? 9.555 -5.395 -1.3 1 94.88 113 GLY B O 1
ATOM 5121 N N . LYS B 1 114 ? 10.695 -3.771 -0.41 1 94.5 114 LYS B N 1
ATOM 5122 C CA . LYS B 1 114 ? 11.695 -3.797 -1.47 1 94.5 114 LYS B CA 1
ATOM 5123 C C . LYS B 1 114 ? 12.391 -5.156 -1.536 1 94.5 114 LYS B C 1
ATOM 5125 O O . LYS B 1 114 ? 12.586 -5.707 -2.621 1 94.5 114 LYS B O 1
ATOM 5130 N N . ASP B 1 115 ? 12.727 -5.688 -0.373 1 95.81 115 ASP B N 1
ATOM 5131 C CA . ASP B 1 115 ? 13.414 -6.977 -0.322 1 95.81 115 ASP B CA 1
ATOM 5132 C C . ASP B 1 115 ? 12.531 -8.094 -0.861 1 95.81 115 ASP B C 1
ATOM 5134 O O . ASP B 1 115 ? 12.992 -8.961 -1.604 1 95.81 115 ASP B O 1
ATOM 5138 N N . GLN B 1 116 ? 11.281 -8.078 -0.442 1 97.06 116 GLN B N 1
ATOM 5139 C CA . GLN B 1 116 ? 10.32 -9.07 -0.912 1 97.06 116 GLN B CA 1
ATOM 5140 C C . GLN B 1 116 ? 10.172 -9.016 -2.43 1 97.06 116 GLN B C 1
ATOM 5142 O O . GLN B 1 116 ? 10.164 -10.055 -3.096 1 97.06 116 GLN B O 1
ATOM 5147 N N . LEU B 1 117 ? 10.078 -7.824 -2.994 1 95.81 117 LEU B N 1
ATOM 5148 C CA . LEU B 1 117 ? 9.898 -7.641 -4.43 1 95.81 117 LEU B CA 1
ATOM 5149 C C . LEU B 1 117 ? 11.133 -8.117 -5.195 1 95.81 117 LEU B C 1
ATOM 5151 O O . LEU B 1 117 ? 11.008 -8.742 -6.254 1 95.81 117 LEU B O 1
ATOM 5155 N N . GLU B 1 118 ? 12.281 -7.809 -4.672 1 95.81 118 GLU B N 1
ATOM 5156 C CA . GLU B 1 118 ? 13.523 -8.242 -5.309 1 95.81 118 GLU B CA 1
ATOM 5157 C C . GLU B 1 118 ? 13.633 -9.766 -5.328 1 95.81 118 GLU B C 1
ATOM 5159 O O . GLU B 1 118 ? 14.039 -10.352 -6.332 1 95.81 118 GLU B O 1
ATOM 5164 N N . THR B 1 119 ? 13.289 -10.32 -4.262 1 96.94 119 THR B N 1
ATOM 5165 C CA . THR B 1 119 ? 13.312 -11.781 -4.191 1 96.94 119 THR B CA 1
ATOM 5166 C C . THR B 1 119 ? 12.328 -12.383 -5.188 1 96.94 119 THR B C 1
ATOM 5168 O O . THR B 1 119 ? 12.648 -13.359 -5.871 1 96.94 119 THR B O 1
ATOM 5171 N N . MET B 1 120 ? 11.148 -11.844 -5.242 1 96.12 120 MET B N 1
ATOM 5172 C CA . MET B 1 120 ? 10.148 -12.344 -6.184 1 96.12 120 MET B CA 1
ATOM 5173 C C . MET B 1 120 ? 10.656 -12.234 -7.621 1 96.12 120 MET B C 1
ATOM 5175 O O . MET B 1 120 ? 10.469 -13.156 -8.414 1 96.12 120 MET B O 1
ATOM 5179 N N . THR B 1 121 ? 11.32 -11.18 -7.926 1 95.88 121 THR B N 1
ATOM 5180 C CA . THR B 1 121 ? 11.875 -10.992 -9.266 1 95.88 121 THR B CA 1
ATOM 5181 C C . THR B 1 121 ? 12.914 -12.07 -9.578 1 95.88 121 THR B C 1
ATOM 5183 O O . THR B 1 121 ? 12.922 -12.625 -10.68 1 95.88 121 THR B O 1
ATOM 5186 N N . THR B 1 122 ? 13.695 -12.398 -8.57 1 95.44 122 THR B N 1
ATOM 5187 C CA . THR B 1 122 ? 14.719 -13.414 -8.734 1 95.44 122 THR B CA 1
ATOM 5188 C C . THR B 1 122 ? 14.086 -14.789 -8.938 1 95.44 122 THR B C 1
ATOM 5190 O O . THR B 1 122 ? 14.539 -15.57 -9.781 1 95.44 122 THR B O 1
ATOM 5193 N N . LEU B 1 123 ? 13.078 -15.055 -8.227 1 94.38 123 LEU B N 1
ATOM 5194 C CA . LEU B 1 123 ? 12.391 -16.344 -8.328 1 94.38 123 LEU B CA 1
ATOM 5195 C C . LEU B 1 123 ? 11.719 -16.484 -9.688 1 94.38 123 LEU B C 1
ATOM 5197 O O . LEU B 1 123 ? 11.703 -17.578 -10.258 1 94.38 123 LEU B O 1
ATOM 5201 N N . LEU B 1 124 ? 11.188 -15.422 -10.234 1 93.06 124 LEU B N 1
ATOM 5202 C CA . LEU B 1 124 ? 10.438 -15.469 -11.484 1 93.06 124 LEU B CA 1
ATOM 5203 C C . LEU B 1 124 ? 11.383 -15.602 -12.68 1 93.06 124 LEU B C 1
ATOM 5205 O O . LEU B 1 124 ? 10.93 -15.859 -13.797 1 93.06 124 LEU B O 1
ATOM 5209 N N . ASP B 1 125 ? 12.695 -15.492 -12.391 1 88.44 125 ASP B N 1
ATOM 5210 C CA . ASP B 1 125 ? 13.688 -15.727 -13.43 1 88.44 125 ASP B CA 1
ATOM 5211 C C . ASP B 1 125 ? 13.836 -17.219 -13.719 1 88.44 125 ASP B C 1
ATOM 5213 O O . ASP B 1 125 ? 14.32 -17.609 -14.781 1 88.44 125 ASP B O 1
ATOM 5217 N N . ILE B 1 126 ? 13.359 -18.016 -12.805 1 83.75 126 ILE B N 1
ATOM 5218 C CA . ILE B 1 126 ? 13.57 -19.453 -12.984 1 83.75 126 ILE B CA 1
ATOM 5219 C C . ILE B 1 126 ? 12.227 -20.141 -13.242 1 83.75 126 ILE B C 1
ATOM 5221 O O . ILE B 1 126 ? 12.117 -21.359 -13.102 1 83.75 126 ILE B O 1
ATOM 5225 N N . VAL B 1 127 ? 11.242 -19.469 -13.672 1 81.69 127 VAL B N 1
ATOM 5226 C CA . VAL B 1 127 ? 9.914 -20.031 -13.898 1 81.69 127 VAL B CA 1
ATOM 5227 C C . VAL B 1 127 ? 9.898 -20.797 -15.219 1 81.69 127 VAL B C 1
ATOM 5229 O O . VAL B 1 127 ? 10.789 -20.625 -16.062 1 81.69 127 VAL B O 1
ATOM 5232 N N . PRO B 1 128 ? 8.859 -21.719 -15.367 1 86 128 PRO B N 1
ATOM 5233 C CA . PRO B 1 128 ? 8.758 -22.516 -16.594 1 86 128 PRO B CA 1
ATOM 5234 C C . PRO B 1 128 ? 8.656 -21.656 -17.844 1 86 128 PRO B C 1
ATOM 5236 O O . PRO B 1 128 ? 8.078 -20.578 -17.812 1 86 128 PRO B O 1
ATOM 5239 N N . THR B 1 129 ? 9.234 -22.141 -18.906 1 85.69 129 THR B N 1
ATOM 5240 C CA . THR B 1 129 ? 9.195 -21.438 -20.188 1 85.69 129 THR B CA 1
ATOM 5241 C C . THR B 1 129 ? 7.91 -21.781 -20.938 1 85.69 129 THR B C 1
ATOM 5243 O O . THR B 1 129 ? 7.09 -22.562 -20.469 1 85.69 129 THR B O 1
ATOM 5246 N N . ASN B 1 130 ? 7.773 -21.188 -22.094 1 86.19 130 ASN B N 1
ATOM 5247 C CA . ASN B 1 130 ? 6.641 -21.5 -22.969 1 86.19 130 ASN B CA 1
ATOM 5248 C C . ASN B 1 130 ? 6.699 -22.953 -23.453 1 86.19 130 ASN B C 1
ATOM 5250 O O . ASN B 1 130 ? 5.664 -23.578 -23.656 1 86.19 130 ASN B O 1
ATOM 5254 N N . GLU B 1 131 ? 7.855 -23.359 -23.562 1 82 131 GLU B N 1
ATOM 5255 C CA . GLU B 1 131 ? 8.031 -24.75 -23.984 1 82 131 GLU B CA 1
ATOM 5256 C C . GLU B 1 131 ? 7.523 -25.719 -22.922 1 82 131 GLU B C 1
ATOM 5258 O O . GLU B 1 131 ? 6.918 -26.734 -23.25 1 82 131 GLU B O 1
ATOM 5263 N N . ASP B 1 132 ? 7.785 -25.359 -21.703 1 83.94 132 ASP B N 1
ATOM 5264 C CA . ASP B 1 132 ? 7.277 -26.172 -20.609 1 83.94 132 ASP B CA 1
ATOM 5265 C C . ASP B 1 132 ? 5.75 -26.188 -20.594 1 83.94 132 ASP B C 1
ATOM 5267 O O . ASP B 1 132 ? 5.133 -27.234 -20.375 1 83.94 132 ASP B O 1
ATOM 5271 N N . MET B 1 133 ? 5.25 -25.094 -20.797 1 89.38 133 MET B N 1
ATOM 5272 C CA . MET B 1 133 ? 3.795 -24.969 -20.812 1 89.38 133 MET B CA 1
ATOM 5273 C C . MET B 1 133 ? 3.195 -25.766 -21.969 1 89.38 133 MET B C 1
ATOM 5275 O O . MET B 1 133 ? 2.225 -26.5 -21.781 1 89.38 133 MET B O 1
ATOM 5279 N N . ASP B 1 134 ? 3.775 -25.625 -23.094 1 88.5 134 ASP B N 1
ATOM 5280 C CA . ASP B 1 134 ? 3.301 -26.344 -24.266 1 88.5 134 ASP B CA 1
ATOM 5281 C C . ASP B 1 134 ? 3.389 -27.859 -24.062 1 88.5 134 ASP B C 1
ATOM 5283 O O . ASP B 1 134 ? 2.477 -28.594 -24.438 1 88.5 134 ASP B O 1
ATOM 5287 N N . ALA B 1 135 ? 4.492 -28.234 -23.469 1 85 135 ALA B N 1
ATOM 5288 C CA . ALA B 1 135 ? 4.672 -29.656 -23.188 1 85 135 ALA B CA 1
ATOM 5289 C C . ALA B 1 135 ? 3.609 -30.172 -22.234 1 85 135 ALA B C 1
ATOM 5291 O O . ALA B 1 135 ? 3.104 -31.281 -22.391 1 85 135 ALA B O 1
ATOM 5292 N N . SER B 1 136 ? 3.373 -29.422 -21.25 1 90.56 136 SER B N 1
ATOM 5293 C CA . SER B 1 136 ? 2.354 -29.797 -20.281 1 90.56 136 SER B CA 1
ATOM 5294 C C . SER B 1 136 ? 0.976 -29.891 -20.938 1 90.56 136 SER B C 1
ATOM 5296 O O . SER B 1 136 ? 0.213 -30.812 -20.672 1 90.56 136 SER B O 1
ATOM 5298 N N . LEU B 1 137 ? 0.668 -28.938 -21.75 1 93.56 137 LEU B N 1
ATOM 5299 C CA . LEU B 1 137 ? -0.615 -28.906 -22.453 1 93.56 137 LEU B CA 1
ATOM 5300 C C . LEU B 1 137 ? -0.726 -30.078 -23.422 1 93.56 137 LEU B C 1
ATOM 5302 O O . LEU B 1 137 ? -1.79 -30.703 -23.547 1 93.56 137 LEU B O 1
ATOM 5306 N N . LEU B 1 138 ? 0.346 -30.312 -24.062 1 90.56 138 LEU B N 1
ATOM 5307 C CA . LEU B 1 138 ? 0.373 -31.469 -24.938 1 90.56 138 LEU B CA 1
ATOM 5308 C C . LEU B 1 138 ? 0.128 -32.75 -24.156 1 90.56 138 LEU B C 1
ATOM 5310 O O . LEU B 1 138 ? -0.543 -33.688 -24.656 1 90.56 138 LEU B O 1
ATOM 5314 N N . GLY B 1 139 ? 0.752 -32.781 -23 1 90 139 GLY B N 1
ATOM 5315 C CA . GLY B 1 139 ? 0.518 -33.938 -22.125 1 90 139 GLY B CA 1
ATOM 5316 C C . GLY B 1 139 ? -0.948 -34.125 -21.797 1 90 139 GLY B C 1
ATOM 5317 O O . GLY B 1 139 ? -1.45 -35.25 -21.859 1 90 139 GLY B O 1
ATOM 5318 N N . ILE B 1 140 ? -1.626 -33.094 -21.469 1 93.5 140 ILE B N 1
ATOM 5319 C CA . ILE B 1 140 ? -3.047 -33.156 -21.141 1 93.5 140 ILE B CA 1
ATOM 5320 C C . ILE B 1 140 ? -3.826 -33.625 -22.375 1 93.5 140 ILE B C 1
ATOM 5322 O O . ILE B 1 140 ? -4.738 -34.469 -22.266 1 93.5 140 ILE B O 1
ATOM 5326 N N . SER B 1 141 ? -3.512 -33.125 -23.531 1 93.12 141 SER B N 1
ATOM 5327 C CA . SER B 1 141 ? -4.168 -33.5 -24.781 1 93.12 141 SER B CA 1
ATOM 5328 C C . SER B 1 141 ? -3.982 -35 -25.062 1 93.12 141 SER B C 1
ATOM 5330 O O . SER B 1 141 ? -4.926 -35.688 -25.469 1 93.12 141 SER B O 1
ATOM 5332 N N . ARG B 1 142 ? -2.795 -35.469 -24.812 1 91.38 142 ARG B N 1
ATOM 5333 C CA . ARG B 1 142 ? -2.486 -36.875 -25.031 1 91.38 142 ARG B CA 1
ATOM 5334 C C . ARG B 1 142 ? -3.305 -37.75 -24.094 1 91.38 142 ARG B C 1
ATOM 5336 O O . ARG B 1 142 ? -3.834 -38.781 -24.531 1 91.38 142 ARG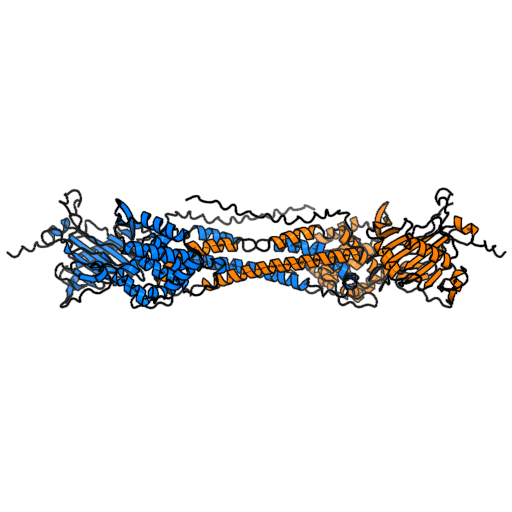 B O 1
ATOM 5343 N N . ILE B 1 143 ? -3.354 -37.344 -22.906 1 94.31 143 ILE B N 1
ATOM 5344 C CA . ILE B 1 143 ? -4.109 -38.094 -21.922 1 94.31 143 ILE B CA 1
ATOM 5345 C C . ILE B 1 143 ? -5.578 -38.156 -22.328 1 94.31 143 ILE B C 1
ATOM 5347 O O . ILE B 1 143 ? -6.184 -39.25 -22.328 1 94.31 143 ILE B O 1
ATOM 5351 N N . GLU B 1 144 ? -6.109 -37.062 -22.672 1 93.94 144 GLU B N 1
ATOM 5352 C CA . GLU B 1 144 ? -7.516 -37 -23.047 1 93.94 144 GLU B CA 1
ATOM 5353 C C . GLU B 1 144 ? -7.812 -37.875 -24.25 1 93.94 144 GLU B C 1
ATOM 5355 O O . GLU B 1 144 ? -8.789 -38.625 -24.25 1 93.94 144 GLU B O 1
ATOM 5360 N N . LEU B 1 145 ? -7.016 -37.781 -25.219 1 91 145 LEU B N 1
ATOM 5361 C CA . LEU B 1 145 ? -7.219 -38.531 -26.453 1 91 145 LEU B CA 1
ATOM 5362 C C . LEU B 1 145 ? -7.027 -40.031 -26.234 1 91 145 LEU B C 1
ATOM 5364 O O . LEU B 1 145 ? -7.875 -40.844 -26.641 1 91 145 LEU B O 1
ATOM 5368 N N . THR B 1 146 ? -5.906 -40.375 -25.625 1 94.06 146 THR B N 1
ATOM 5369 C CA . THR B 1 146 ? -5.539 -41.781 -25.469 1 94.06 146 THR B CA 1
ATOM 5370 C C . THR B 1 146 ? -6.582 -42.531 -24.641 1 94.06 146 THR B C 1
ATOM 5372 O O . THR B 1 146 ? -6.992 -43.625 -24.984 1 94.06 146 THR B O 1
ATOM 5375 N N . TYR B 1 147 ? -7.039 -41.875 -23.641 1 95.38 147 TYR B N 1
ATOM 5376 C CA . TYR B 1 147 ? -7.938 -42.562 -22.719 1 95.38 147 TYR B CA 1
ATOM 5377 C C . TYR B 1 147 ? -9.391 -42.188 -22.984 1 95.38 147 TYR B C 1
ATOM 5379 O O . TYR B 1 147 ? -10.289 -42.594 -22.25 1 95.38 147 TYR B O 1
ATOM 5387 N N . ASP B 1 148 ? -9.602 -41.406 -23.984 1 92 148 ASP B N 1
ATOM 5388 C CA . ASP B 1 148 ? -10.93 -40.969 -24.422 1 92 148 ASP B CA 1
ATOM 5389 C C . ASP B 1 148 ? -11.719 -40.375 -23.266 1 92 148 ASP B C 1
ATOM 5391 O O . ASP B 1 148 ? -12.836 -40.812 -22.969 1 92 148 ASP B O 1
ATOM 5395 N N . LEU B 1 149 ? -11.117 -39.438 -22.703 1 93.56 149 LEU B N 1
ATOM 5396 C CA . LEU B 1 149 ? -11.727 -38.812 -21.531 1 93.56 149 LEU B CA 1
ATOM 5397 C C . LEU B 1 149 ? -12.695 -37.719 -21.938 1 93.56 149 LEU B C 1
ATOM 5399 O O . LEU B 1 149 ? -12.438 -36.969 -22.875 1 93.56 149 LEU B O 1
ATOM 5403 N N . ASN B 1 150 ? -13.781 -37.656 -21.172 1 92.81 150 ASN B N 1
ATOM 5404 C CA . ASN B 1 150 ? -14.711 -36.531 -21.328 1 92.81 150 ASN B CA 1
ATOM 5405 C C . ASN B 1 150 ? -14.148 -35.25 -20.734 1 92.81 150 ASN B C 1
ATOM 5407 O O . ASN B 1 150 ? -13.922 -35.156 -19.531 1 92.81 150 ASN B O 1
ATOM 5411 N N . PRO B 1 151 ? -14 -34.188 -21.578 1 94.62 151 PRO B N 1
ATOM 5412 C CA . PRO B 1 151 ? -13.422 -32.938 -21.078 1 94.62 151 PRO B CA 1
ATOM 5413 C C . PRO B 1 151 ? -14.195 -32.375 -19.906 1 94.62 151 PRO B C 1
ATOM 5415 O O . PRO B 1 151 ? -13.594 -31.766 -19 1 94.62 151 PRO B O 1
ATOM 5418 N N . MET B 1 152 ? -15.477 -32.469 -19.859 1 93.56 152 MET B N 1
ATOM 5419 C CA . MET B 1 152 ? -16.281 -31.953 -18.766 1 93.56 152 MET B CA 1
ATOM 5420 C C . MET B 1 152 ? -15.922 -32.625 -17.453 1 93.56 152 MET B C 1
ATOM 5422 O O . MET B 1 152 ? -15.844 -31.984 -16.406 1 93.56 152 MET B O 1
ATOM 5426 N N . ASP B 1 153 ? -15.727 -33.906 -17.531 1 94.06 153 ASP B N 1
ATOM 5427 C CA . ASP B 1 153 ? -15.32 -34.688 -16.359 1 94.06 153 ASP B CA 1
ATOM 5428 C C . ASP B 1 153 ? -13.914 -34.281 -15.914 1 94.06 153 ASP B C 1
ATOM 5430 O O . ASP B 1 153 ? -13.664 -34.094 -14.719 1 94.06 153 ASP B O 1
ATOM 5434 N N . VAL B 1 154 ? -13.039 -34.156 -16.891 1 95.06 154 VAL B N 1
ATOM 5435 C CA . VAL B 1 154 ? -11.656 -33.812 -16.578 1 95.06 154 VAL B CA 1
ATOM 5436 C C . VAL B 1 154 ? -11.617 -32.438 -15.898 1 95.06 154 VAL B C 1
ATOM 5438 O O . VAL B 1 154 ? -10.906 -32.25 -14.906 1 95.06 154 VAL B O 1
ATOM 5441 N N . ALA B 1 155 ? -12.367 -31.5 -16.422 1 95.19 155 ALA B N 1
ATOM 5442 C CA . ALA B 1 155 ? -12.398 -30.141 -15.875 1 95.19 155 ALA B CA 1
ATOM 5443 C C . ALA B 1 155 ? -12.859 -30.141 -14.422 1 95.19 155 ALA B C 1
ATOM 5445 O O . ALA B 1 155 ? -12.453 -29.281 -13.641 1 95.19 155 ALA B O 1
ATOM 5446 N N . GLU B 1 156 ? -13.648 -31.141 -14.062 1 94.69 156 GLU B N 1
ATOM 5447 C CA . GLU B 1 156 ? -14.195 -31.219 -12.711 1 94.69 156 GLU B CA 1
ATOM 5448 C C . GLU B 1 156 ? -13.367 -32.156 -11.844 1 94.69 156 GLU B C 1
ATOM 5450 O O . GLU B 1 156 ? -13.766 -32.5 -10.719 1 94.69 156 GLU B O 1
ATOM 5455 N N . GLY B 1 157 ? -12.289 -32.688 -12.359 1 93.5 157 GLY B N 1
ATOM 5456 C CA . GLY B 1 157 ? -11.352 -33.469 -11.57 1 93.5 157 GLY B CA 1
ATOM 5457 C C . GLY B 1 157 ? -11.609 -34.938 -11.633 1 93.5 157 GLY B C 1
ATOM 5458 O O . GLY B 1 157 ? -11.203 -35.688 -10.742 1 93.5 157 GLY B O 1
ATOM 5459 N N . ARG B 1 158 ? -12.312 -35.344 -12.633 1 94.44 158 ARG B N 1
ATOM 5460 C CA . ARG B 1 158 ? -12.562 -36.781 -12.805 1 94.44 158 ARG B CA 1
ATOM 5461 C C . ARG B 1 158 ? -11.711 -37.344 -13.938 1 94.44 158 ARG B C 1
ATOM 5463 O O . ARG B 1 158 ? -11.789 -36.875 -15.078 1 94.44 158 ARG B O 1
ATOM 5470 N N . LEU B 1 159 ? -10.906 -38.312 -13.625 1 93.31 159 LEU B N 1
ATOM 5471 C CA . LEU B 1 159 ? -10.07 -39.031 -14.578 1 93.31 159 LEU B CA 1
ATOM 5472 C C . LEU B 1 159 ? -10.406 -40.531 -14.57 1 93.31 159 LEU B C 1
ATOM 5474 O O . LEU B 1 159 ? -10.008 -41.25 -13.656 1 93.31 159 LEU B O 1
ATOM 5478 N N . ARG B 1 160 ? -11.102 -40.906 -15.617 1 90.88 160 ARG B N 1
ATOM 5479 C CA . ARG B 1 160 ? -11.602 -42.281 -15.68 1 90.88 160 ARG B CA 1
ATOM 5480 C C . ARG B 1 160 ? -12.43 -42.625 -14.445 1 90.88 160 ARG B C 1
ATOM 5482 O O . ARG B 1 160 ? -13.406 -41.938 -14.141 1 90.88 160 ARG B O 1
ATOM 5489 N N . ASP B 1 161 ? -11.938 -43.562 -13.617 1 88.38 161 ASP B N 1
ATOM 5490 C CA . ASP B 1 161 ? -12.734 -44 -12.477 1 88.38 161 ASP B CA 1
ATOM 5491 C C . ASP B 1 161 ? -12.258 -43.344 -11.18 1 88.38 161 ASP B C 1
ATOM 5493 O O . ASP B 1 161 ? -12.68 -43.719 -10.086 1 88.38 161 ASP B O 1
ATOM 5497 N N . MET B 1 162 ? -11.508 -42.25 -11.281 1 91.31 162 MET B N 1
ATOM 5498 C CA . MET B 1 162 ? -10.969 -41.594 -10.102 1 91.31 162 MET B CA 1
ATOM 5499 C C . MET B 1 162 ? -11.445 -40.156 -10.031 1 91.31 162 MET B C 1
ATOM 5501 O O . MET B 1 162 ? -11.352 -39.406 -11.016 1 91.31 162 MET B O 1
ATOM 5505 N N . GLN B 1 163 ? -12 -39.781 -8.867 1 93.75 163 GLN B N 1
ATOM 5506 C CA . GLN B 1 163 ? -12.414 -38.406 -8.625 1 93.75 163 GLN B CA 1
ATOM 5507 C C . GLN B 1 163 ? -11.445 -37.688 -7.691 1 93.75 163 GLN B C 1
ATOM 5509 O O . GLN B 1 163 ? -11.18 -38.156 -6.582 1 93.75 163 GLN B O 1
ATOM 5514 N N . PHE B 1 164 ? -10.922 -36.594 -8.125 1 90.69 164 PHE B N 1
ATOM 5515 C CA . PHE B 1 164 ? -10 -35.812 -7.324 1 90.69 164 PHE B CA 1
ATOM 5516 C C . PHE B 1 164 ? -10.672 -34.531 -6.809 1 90.69 164 PHE B C 1
ATOM 5518 O O . PHE B 1 164 ? -11.617 -34.031 -7.422 1 90.69 164 PHE B O 1
ATOM 5525 N N . ASN B 1 165 ? -10.156 -34.125 -5.668 1 87.81 165 ASN B N 1
ATOM 5526 C CA . ASN B 1 165 ? -10.664 -32.875 -5.102 1 87.81 165 ASN B CA 1
ATOM 5527 C C . ASN B 1 165 ? -9.945 -31.656 -5.68 1 87.81 165 ASN B C 1
ATOM 5529 O O . ASN B 1 165 ? -9.375 -30.859 -4.934 1 87.81 165 ASN B O 1
ATOM 5533 N N . THR B 1 166 ? -9.828 -31.578 -6.918 1 89.38 166 THR B N 1
ATOM 5534 C CA . THR B 1 166 ? -9.234 -30.469 -7.656 1 89.38 166 THR B CA 1
ATOM 5535 C C . THR B 1 166 ? -9.945 -30.266 -8.992 1 89.38 166 THR B C 1
ATOM 5537 O O . THR B 1 166 ? -10.406 -31.219 -9.609 1 89.38 166 THR B O 1
ATOM 5540 N N . THR B 1 167 ? -10.117 -29 -9.32 1 91.25 167 THR B N 1
ATOM 5541 C CA . THR B 1 167 ? -10.734 -28.656 -10.602 1 91.25 167 THR B CA 1
ATOM 5542 C C . THR B 1 167 ? -9.859 -27.672 -11.375 1 91.25 167 THR B C 1
ATOM 5544 O O . THR B 1 167 ? -8.992 -27.031 -10.797 1 91.25 167 THR B O 1
ATOM 5547 N N . PHE B 1 168 ? -9.992 -27.719 -12.656 1 92.69 168 PHE B N 1
ATOM 5548 C CA . PHE B 1 168 ? -9.391 -26.656 -13.453 1 92.69 168 PHE B CA 1
ATOM 5549 C C . PHE B 1 168 ? -10.141 -25.344 -13.273 1 92.69 168 PHE B C 1
ATOM 5551 O O . PHE B 1 168 ? -11.375 -25.328 -13.258 1 92.69 168 PHE B O 1
ATOM 5558 N N . ASN B 1 169 ? -9.398 -24.359 -13.094 1 89 169 ASN B N 1
ATOM 5559 C CA . ASN B 1 169 ? -10.062 -23.062 -13.094 1 89 169 ASN B CA 1
ATOM 5560 C C . ASN B 1 169 ? -10.25 -22.531 -14.516 1 89 169 ASN B C 1
ATOM 5562 O O . ASN B 1 169 ? -9.891 -23.188 -15.484 1 89 169 ASN B O 1
ATOM 5566 N N . THR B 1 170 ? -10.852 -21.344 -14.633 1 88.88 170 THR B N 1
ATOM 5567 C CA . THR B 1 170 ? -11.203 -20.781 -15.938 1 88.88 170 THR B CA 1
ATOM 5568 C C . THR B 1 170 ? -9.953 -20.578 -16.781 1 88.88 170 THR B C 1
ATOM 5570 O O . THR B 1 170 ? -9.961 -20.875 -17.984 1 88.88 170 THR B O 1
ATOM 5573 N N . ARG B 1 171 ? -8.93 -20.156 -16.219 1 89.75 171 ARG B N 1
ATOM 5574 C CA . ARG B 1 171 ? -7.707 -19.875 -16.969 1 89.75 171 ARG B CA 1
ATOM 5575 C C . ARG B 1 171 ? -7.02 -21.156 -17.406 1 89.75 171 ARG B C 1
ATOM 5577 O O . ARG B 1 171 ? -6.395 -21.203 -18.469 1 89.75 171 ARG B O 1
ATOM 5584 N N . ASP B 1 172 ? -7.098 -22.156 -16.578 1 92.81 172 ASP B N 1
ATOM 5585 C CA . ASP B 1 172 ? -6.602 -23.469 -16.984 1 92.81 172 ASP B CA 1
ATOM 5586 C C . ASP B 1 172 ? -7.359 -23.984 -18.203 1 92.81 172 ASP B C 1
ATOM 5588 O O . ASP B 1 172 ? -6.75 -24.453 -19.172 1 92.81 172 ASP B O 1
ATOM 5592 N N . CYS B 1 173 ? -8.656 -23.891 -18.109 1 94.06 173 CYS B N 1
ATOM 5593 C CA . CYS B 1 173 ? -9.5 -24.359 -19.203 1 94.06 173 CYS B CA 1
ATOM 5594 C C . CYS B 1 173 ? -9.188 -23.594 -20.5 1 94.06 173 CYS B C 1
ATOM 5596 O O . CYS B 1 173 ? -9.133 -24.188 -21.562 1 94.06 173 CYS B O 1
ATOM 5598 N N . LEU B 1 174 ? -9.008 -22.344 -20.375 1 92.31 174 LEU B N 1
ATOM 5599 C CA . LEU B 1 174 ? -8.711 -21.531 -21.547 1 92.31 174 LEU B CA 1
ATOM 5600 C C . LEU B 1 174 ? -7.352 -21.891 -22.125 1 92.31 174 LEU B C 1
ATOM 5602 O O . LEU B 1 174 ? -7.172 -21.891 -23.344 1 92.31 174 LEU B O 1
ATOM 5606 N N . ALA B 1 175 ? -6.41 -22.156 -21.266 1 93.75 175 ALA B N 1
ATOM 5607 C CA . ALA B 1 175 ? -5.102 -22.578 -21.75 1 93.75 175 ALA B CA 1
ATOM 5608 C C . ALA B 1 175 ? -5.207 -23.875 -22.547 1 93.75 175 ALA B C 1
ATOM 5610 O O . ALA B 1 175 ? -4.594 -24 -23.609 1 93.75 175 ALA B O 1
ATOM 5611 N N . ILE B 1 176 ? -5.945 -24.781 -22.062 1 96.62 176 ILE B N 1
ATOM 5612 C CA . ILE B 1 176 ? -6.152 -26.047 -22.734 1 96.62 176 ILE B CA 1
ATOM 5613 C C . ILE B 1 176 ? -6.879 -25.812 -24.062 1 96.62 176 ILE B C 1
ATOM 5615 O O . ILE B 1 176 ? -6.473 -26.344 -25.094 1 96.62 176 ILE B O 1
ATOM 5619 N N . ALA B 1 177 ? -7.926 -25 -24.031 1 96.19 177 ALA B N 1
ATOM 5620 C CA . ALA B 1 177 ? -8.711 -24.688 -25.234 1 96.19 177 ALA B CA 1
ATOM 5621 C C . ALA B 1 177 ? -7.84 -24.062 -26.312 1 96.19 177 ALA B C 1
ATOM 5623 O O . ALA B 1 177 ? -7.891 -24.469 -27.469 1 96.19 177 ALA B O 1
ATOM 5624 N N . ASN B 1 178 ? -7.121 -23.125 -25.938 1 94.81 178 ASN B N 1
ATOM 5625 C CA . ASN B 1 178 ? -6.254 -22.422 -26.875 1 94.81 178 ASN B CA 1
ATOM 5626 C C . ASN B 1 178 ? -5.219 -23.359 -27.484 1 94.81 178 ASN B C 1
ATOM 5628 O O . ASN B 1 178 ? -4.93 -23.281 -28.688 1 94.81 178 ASN B O 1
ATOM 5632 N N . HIS B 1 179 ? -4.652 -24.141 -26.641 1 95.19 179 HIS B N 1
ATOM 5633 C CA . HIS B 1 179 ? -3.678 -25.109 -27.141 1 95.19 179 HIS B CA 1
ATOM 5634 C C . HIS B 1 179 ? -4.309 -26.047 -28.172 1 95.19 179 HIS B C 1
ATOM 5636 O O . HIS B 1 179 ? -3.73 -26.281 -29.234 1 95.19 179 HIS B O 1
ATOM 5642 N N . LYS B 1 180 ? -5.441 -26.578 -27.875 1 95.38 180 LYS B N 1
ATOM 5643 C CA . LYS B 1 180 ? -6.145 -27.484 -28.766 1 95.38 180 LYS B CA 1
ATOM 5644 C C . LYS B 1 180 ? -6.531 -26.797 -30.062 1 95.38 180 LYS B C 1
ATOM 5646 O O . LYS B 1 180 ? -6.465 -27.391 -31.141 1 95.38 180 LYS B O 1
ATOM 5651 N N . TYR B 1 181 ? -6.93 -25.578 -29.938 1 94.44 181 TYR B N 1
ATOM 5652 C CA . TYR B 1 181 ? -7.203 -24.766 -31.125 1 94.44 181 TYR B CA 1
ATOM 5653 C C . TYR B 1 181 ? -5.965 -24.641 -32 1 94.44 181 TYR B C 1
ATOM 5655 O O . TYR B 1 181 ? -6.047 -24.797 -33.219 1 94.44 181 TYR B O 1
ATOM 5663 N N . GLU B 1 182 ? -4.863 -24.422 -31.406 1 92.31 182 GLU B N 1
ATOM 5664 C CA . GLU B 1 182 ? -3.609 -24.188 -32.125 1 92.31 182 GLU B CA 1
ATOM 5665 C C . GLU B 1 182 ? -3.156 -25.453 -32.844 1 92.31 182 GLU B C 1
ATOM 5667 O O . GLU B 1 182 ? -2.611 -25.375 -33.938 1 92.31 182 GLU B O 1
ATOM 5672 N N . ILE B 1 183 ? -3.414 -26.578 -32.219 1 89.44 183 ILE B N 1
ATOM 5673 C CA . ILE B 1 183 ? -2.908 -27.812 -32.812 1 89.44 183 ILE B CA 1
ATOM 5674 C C . ILE B 1 183 ? -3.961 -28.391 -33.75 1 89.44 183 ILE B C 1
ATOM 5676 O O . ILE B 1 183 ? -3.777 -29.484 -34.312 1 89.44 183 ILE B O 1
ATOM 5680 N N . GLY B 1 184 ? -5.133 -27.766 -33.875 1 89.81 184 GLY B N 1
ATOM 5681 C CA . GLY B 1 184 ? -6.133 -28.125 -34.875 1 89.81 184 GLY B CA 1
ATOM 5682 C C . GLY B 1 184 ? -7.164 -29.094 -34.344 1 89.81 184 GLY B C 1
ATOM 5683 O O . GLY B 1 184 ? -7.945 -29.656 -35.125 1 89.81 184 GLY B O 1
ATOM 5684 N N . ASP B 1 185 ? -7.074 -29.406 -33.094 1 90.81 185 ASP B N 1
ATOM 5685 C CA . ASP B 1 185 ? -8.117 -30.219 -32.5 1 90.81 185 ASP B CA 1
ATOM 5686 C C . ASP B 1 185 ? -9.344 -29.375 -32.156 1 90.81 185 ASP B C 1
ATOM 5688 O O . ASP B 1 185 ? -9.672 -29.203 -30.969 1 90.81 185 ASP B O 1
ATOM 5692 N N . TYR B 1 186 ? -10.078 -28.969 -33.156 1 93.19 186 TYR B N 1
ATOM 5693 C CA . TYR B 1 186 ? -11.141 -27.984 -33 1 93.19 186 TYR B CA 1
ATOM 5694 C C . TYR B 1 186 ? -12.32 -28.578 -32.25 1 93.19 186 TYR B C 1
ATOM 5696 O O . TYR B 1 186 ? -13.023 -27.875 -31.516 1 93.19 186 TYR B O 1
ATOM 5704 N N . ALA B 1 187 ? -12.578 -29.859 -32.406 1 92 187 ALA B N 1
ATOM 5705 C CA . ALA B 1 187 ? -13.68 -30.5 -31.703 1 92 187 ALA B CA 1
ATOM 5706 C C . ALA B 1 187 ? -13.531 -30.359 -30.188 1 92 187 ALA B C 1
ATOM 5708 O O . ALA B 1 187 ? -14.453 -29.906 -29.516 1 92 187 ALA B O 1
ATOM 5709 N N . ARG B 1 188 ? -12.391 -30.719 -29.734 1 93.31 188 ARG B N 1
ATOM 5710 C CA . ARG B 1 188 ? -12.18 -30.641 -28.281 1 93.31 188 ARG B CA 1
ATOM 5711 C C . ARG B 1 188 ? -11.977 -29.188 -27.844 1 93.31 188 ARG B C 1
ATOM 5713 O O . ARG B 1 188 ? -12.383 -28.812 -26.734 1 93.31 188 ARG B O 1
ATOM 5720 N N . ALA B 1 189 ? -11.297 -28.406 -28.688 1 95.56 189 ALA B N 1
ATOM 5721 C CA . ALA B 1 189 ? -11.18 -26.984 -28.375 1 95.56 189 ALA B CA 1
ATOM 5722 C C . ALA B 1 189 ? -12.547 -26.359 -28.109 1 95.56 189 ALA B C 1
ATOM 5724 O O . ALA B 1 189 ? -12.711 -25.594 -27.172 1 95.56 189 ALA B O 1
ATOM 5725 N N . LEU B 1 190 ? -13.484 -26.688 -28.969 1 95.31 190 LEU B N 1
ATOM 5726 C CA . LEU B 1 190 ? -14.844 -26.172 -28.844 1 95.31 190 LEU B CA 1
ATOM 5727 C C . LEU B 1 190 ? -15.422 -26.484 -27.469 1 95.31 190 LEU B C 1
ATOM 5729 O O . LEU B 1 190 ? -16 -25.609 -26.828 1 95.31 190 LEU B O 1
ATOM 5733 N N . ILE B 1 191 ? -15.258 -27.656 -26.984 1 95.44 191 ILE B N 1
ATOM 5734 C CA . ILE B 1 191 ? -15.805 -28.078 -25.703 1 95.44 191 ILE B CA 1
ATOM 5735 C C . ILE B 1 191 ? -15.117 -27.312 -24.578 1 95.44 191 ILE B C 1
ATOM 5737 O O . ILE B 1 191 ? -15.773 -26.828 -23.656 1 95.44 191 ILE B O 1
ATOM 5741 N N . TRP B 1 192 ? -13.828 -27.172 -24.625 1 95.88 192 TRP B N 1
ATOM 5742 C CA . TRP B 1 192 ? -13.078 -26.516 -23.562 1 95.88 192 TRP B CA 1
ATOM 5743 C C . TRP B 1 192 ? -13.398 -25.016 -23.516 1 95.88 192 TRP B C 1
ATOM 5745 O O . TRP B 1 192 ? -13.453 -24.422 -22.438 1 95.88 192 TRP B O 1
ATOM 5755 N N . TYR B 1 193 ? -13.562 -24.375 -24.688 1 94.62 193 TYR B N 1
ATOM 5756 C CA . TYR B 1 193 ? -14.016 -23 -24.688 1 94.62 193 TYR B CA 1
ATOM 5757 C C . TYR B 1 193 ? -15.375 -22.859 -24.016 1 94.62 193 TYR B C 1
ATOM 5759 O O . TYR B 1 193 ? -15.625 -21.922 -23.266 1 94.62 193 TYR B O 1
ATOM 5767 N N . ARG B 1 194 ? -16.266 -23.797 -24.281 1 94.25 194 ARG B N 1
ATOM 5768 C CA . ARG B 1 194 ? -17.594 -23.781 -23.672 1 94.25 194 ARG B CA 1
ATOM 5769 C C . ARG B 1 194 ? -17.5 -23.938 -22.156 1 94.25 194 ARG B C 1
ATOM 5771 O O . ARG B 1 194 ? -18.188 -23.219 -21.422 1 94.25 194 ARG B O 1
ATOM 5778 N N . ILE B 1 195 ? -16.641 -24.859 -21.719 1 93.81 195 ILE B N 1
ATOM 5779 C CA . ILE B 1 195 ? -16.438 -25.062 -20.297 1 93.81 195 ILE B CA 1
ATOM 5780 C C . ILE B 1 195 ? -15.977 -23.75 -19.656 1 93.81 195 ILE B C 1
ATOM 5782 O O . ILE B 1 195 ? -16.5 -23.328 -18.625 1 93.81 195 ILE B O 1
ATOM 5786 N N . ALA B 1 196 ? -15.016 -23.109 -20.266 1 91.88 196 ALA B N 1
ATOM 5787 C CA . ALA B 1 196 ? -14.438 -21.875 -19.734 1 91.88 196 ALA B CA 1
ATOM 5788 C C . ALA B 1 196 ? -15.492 -20.766 -19.641 1 91.88 196 ALA B C 1
ATOM 5790 O O . ALA B 1 196 ? -15.562 -20.047 -18.641 1 91.88 196 ALA B O 1
ATOM 5791 N N . LEU B 1 197 ? -16.328 -20.625 -20.609 1 90.5 197 LEU B N 1
ATOM 5792 C CA . LEU B 1 197 ? -17.297 -19.531 -20.703 1 90.5 197 LEU B CA 1
ATOM 5793 C C . LEU B 1 197 ? -18.469 -19.781 -19.75 1 90.5 197 LEU B C 1
ATOM 5795 O O . LEU B 1 197 ? -19.156 -18.828 -19.344 1 90.5 197 LEU B O 1
ATOM 5799 N N . LYS B 1 198 ? -18.703 -20.984 -19.359 1 90.19 198 LYS B N 1
ATOM 5800 C CA . LYS B 1 198 ? -19.844 -21.328 -18.5 1 90.19 198 LYS B CA 1
ATOM 5801 C C . LYS B 1 198 ? -19.438 -21.234 -17.031 1 90.19 198 LYS B C 1
ATOM 5803 O O . LYS B 1 198 ? -20.312 -21.266 -16.141 1 90.19 198 LYS B O 1
ATOM 5808 N N . ARG B 1 199 ? -18.141 -21.141 -16.75 1 87.31 199 ARG B N 1
ATOM 5809 C CA . ARG B 1 199 ? -17.672 -21.094 -15.367 1 87.31 199 ARG B CA 1
ATOM 5810 C C . ARG B 1 199 ? -17.969 -19.75 -14.719 1 87.31 199 ARG B C 1
ATOM 5812 O O . ARG B 1 199 ? -18 -18.719 -15.398 1 87.31 199 ARG B O 1
ATOM 5819 N N . GLN B 1 200 ? -18.109 -19.797 -13.414 1 78.56 200 GLN B N 1
ATOM 5820 C CA . GLN B 1 200 ? -18.328 -18.562 -12.648 1 78.56 200 GLN B CA 1
ATOM 5821 C C . GLN B 1 200 ? -17.062 -17.734 -12.555 1 78.56 200 GLN B C 1
ATOM 5823 O O . GLN B 1 200 ? -15.953 -18.281 -12.523 1 78.56 200 GLN B O 1
ATOM 5828 N N . PRO B 1 201 ? -17.312 -16.422 -12.5 1 75.81 201 PRO B N 1
ATOM 5829 C CA . PRO B 1 201 ? -16.141 -15.547 -12.398 1 75.81 201 PRO B CA 1
ATOM 5830 C C . PRO B 1 201 ? -15.32 -15.797 -11.141 1 75.81 201 PRO B C 1
ATOM 5832 O O . PRO B 1 201 ? -15.883 -16.062 -10.07 1 75.81 201 PRO B O 1
ATOM 5835 N N . GLU B 1 202 ? -14.062 -15.82 -11.383 1 75.56 202 GLU B N 1
ATOM 5836 C CA . GLU B 1 202 ? -13.133 -16 -10.273 1 75.56 202 GLU B CA 1
ATOM 5837 C C . GLU B 1 202 ? -12.898 -14.695 -9.523 1 75.56 202 GLU B C 1
ATOM 5839 O O . GLU B 1 202 ? -13.07 -13.609 -10.094 1 75.56 202 GLU B O 1
ATOM 5844 N N . PRO B 1 203 ? -12.625 -14.766 -8.195 1 69.69 203 PRO B N 1
ATOM 5845 C CA . PRO B 1 203 ? -12.445 -13.562 -7.383 1 69.69 203 PRO B CA 1
ATOM 5846 C C . PRO B 1 203 ? -11.336 -12.656 -7.91 1 69.69 203 PRO B C 1
ATOM 5848 O O . PRO B 1 203 ? -11.406 -11.43 -7.75 1 69.69 203 PRO B O 1
ATOM 5851 N N . ASN B 1 204 ? -10.281 -13.133 -8.516 1 71.5 204 ASN B N 1
ATOM 5852 C CA . ASN B 1 204 ? -9.156 -12.312 -8.93 1 71.5 204 ASN B CA 1
ATOM 5853 C C . ASN B 1 204 ? -9.25 -11.938 -10.414 1 71.5 204 ASN B C 1
ATOM 5855 O O . ASN B 1 204 ? -8.227 -11.75 -11.07 1 71.5 204 ASN B O 1
ATOM 5859 N N . THR B 1 205 ? -10.492 -11.789 -10.82 1 66 205 THR B N 1
ATOM 5860 C CA . THR B 1 205 ? -10.703 -11.484 -12.234 1 66 205 THR B CA 1
ATOM 5861 C C . THR B 1 205 ? -10.172 -10.094 -12.578 1 66 205 THR B C 1
ATOM 5863 O O . THR B 1 205 ? -9.781 -9.836 -13.719 1 66 205 THR B O 1
ATOM 5866 N N . GLU B 1 206 ? -10.188 -9.242 -11.562 1 64.94 206 GLU B N 1
ATOM 5867 C CA . GLU B 1 206 ? -9.711 -7.883 -11.805 1 64.94 206 GLU B CA 1
ATOM 5868 C C . GLU B 1 206 ? -8.227 -7.875 -12.148 1 64.94 206 GLU B C 1
ATOM 5870 O O . GLU B 1 206 ? -7.77 -7.039 -12.938 1 64.94 206 GLU B O 1
ATOM 5875 N N . LEU B 1 207 ? -7.52 -8.805 -11.594 1 71.25 207 LEU B N 1
ATOM 5876 C CA . LEU B 1 207 ? -6.078 -8.859 -11.805 1 71.25 207 LEU B CA 1
ATOM 5877 C C . LEU B 1 207 ? -5.75 -9.516 -13.141 1 71.25 207 LEU B C 1
ATOM 5879 O O . LEU B 1 207 ? -4.898 -9.031 -13.891 1 71.25 207 LEU B O 1
ATOM 5883 N N . PHE B 1 208 ? -6.422 -10.562 -13.352 1 67.88 208 PHE B N 1
ATOM 5884 C CA . PHE B 1 208 ? -6.023 -11.383 -14.484 1 67.88 208 PHE B CA 1
ATOM 5885 C C . PHE B 1 208 ? -6.957 -11.164 -15.672 1 67.88 208 PHE B C 1
ATOM 5887 O O . PHE B 1 208 ? -6.68 -11.617 -16.781 1 67.88 208 PHE B O 1
ATOM 5894 N N . GLY B 1 209 ? -7.699 -10.18 -15.609 1 58.75 209 GLY B N 1
ATOM 5895 C CA . GLY B 1 209 ? -8.672 -9.922 -16.656 1 58.75 209 GLY B CA 1
ATOM 5896 C C . GLY B 1 209 ? -9.82 -10.914 -16.656 1 58.75 209 GLY B C 1
ATOM 5897 O O . GLY B 1 209 ? -9.711 -11.992 -16.078 1 58.75 209 GLY B O 1
ATOM 5898 N N . GLN B 1 210 ? -11.008 -10.453 -16.75 1 54.28 210 GLN B N 1
ATOM 5899 C CA . GLN B 1 210 ? -12.109 -11.398 -16.906 1 54.28 210 GLN B CA 1
ATOM 5900 C C . GLN B 1 210 ? -11.938 -12.227 -18.188 1 54.28 210 GLN B C 1
ATOM 5902 O O . GLN B 1 210 ? -11.836 -11.672 -19.281 1 54.28 210 GLN B O 1
ATOM 5907 N N . PRO B 1 211 ? -11.383 -13.406 -18.109 1 53.03 211 PRO B N 1
ATOM 5908 C CA . PRO B 1 211 ? -11.312 -14.289 -19.266 1 53.03 211 PRO B CA 1
ATOM 5909 C C . PRO B 1 211 ? -12.539 -14.18 -20.172 1 53.03 211 PRO B C 1
ATOM 5911 O O . PRO B 1 211 ? -12.484 -14.57 -21.344 1 53.03 211 PRO B O 1
ATOM 5914 N N . LEU B 1 212 ? -13.828 -13.953 -19.5 1 57.88 212 LEU B N 1
ATOM 5915 C CA . LEU B 1 212 ? -15.039 -14.148 -20.281 1 57.88 212 LEU B CA 1
ATOM 5916 C C . LEU B 1 212 ? -15.211 -13.023 -21.297 1 57.88 212 LEU B C 1
ATOM 5918 O O . LEU B 1 212 ? -16.328 -12.75 -21.75 1 57.88 212 LEU B O 1
ATOM 5922 N N . ASP B 1 213 ? -13.984 -12.445 -21.688 1 64.38 213 ASP B N 1
ATOM 5923 C CA . ASP B 1 213 ? -13.859 -11.305 -22.594 1 64.38 213 ASP B CA 1
ATOM 5924 C C . ASP B 1 213 ? -14.328 -11.672 -24 1 64.38 213 ASP B C 1
ATOM 5926 O O . ASP B 1 213 ? -14.484 -12.852 -24.328 1 64.38 213 ASP B O 1
ATOM 5930 N N . ASP B 1 214 ? -14.648 -10.727 -24.734 1 77.88 214 ASP B N 1
ATOM 5931 C CA . ASP B 1 214 ? -14.984 -10.711 -26.156 1 77.88 214 ASP B CA 1
ATOM 5932 C C . ASP B 1 214 ? -14.039 -11.609 -26.953 1 77.88 214 ASP B C 1
ATOM 5934 O O . ASP B 1 214 ? -14.469 -12.305 -27.875 1 77.88 214 ASP B O 1
ATOM 5938 N N . ALA B 1 215 ? -12.938 -11.852 -26.328 1 82.81 215 ALA B N 1
ATOM 5939 C CA . ALA B 1 215 ? -11.938 -12.609 -27.062 1 82.81 215 ALA B CA 1
ATOM 5940 C C . ALA B 1 215 ? -12.25 -14.102 -27.031 1 82.81 215 ALA B C 1
ATOM 5942 O O . ALA B 1 215 ? -12.094 -14.805 -28.047 1 82.81 215 ALA B O 1
ATOM 5943 N N . VAL B 1 216 ? -12.734 -14.617 -25.922 1 89.06 216 VAL B N 1
ATOM 5944 C CA . VAL B 1 216 ? -13.023 -16.047 -25.781 1 89.06 216 VAL B CA 1
ATOM 5945 C C . VAL B 1 216 ? -14.258 -16.406 -26.609 1 89.06 216 VAL B C 1
ATOM 5947 O O . VAL B 1 216 ? -14.312 -17.469 -27.203 1 89.06 216 VAL B O 1
ATOM 5950 N N . ARG B 1 217 ? -15.164 -15.5 -26.641 1 90.75 217 ARG B N 1
ATOM 5951 C CA . ARG B 1 217 ? -16.359 -15.703 -27.453 1 90.75 217 ARG B CA 1
ATOM 5952 C C . ARG B 1 217 ? -16.016 -15.758 -28.938 1 90.75 217 ARG B C 1
ATOM 5954 O O . ARG B 1 217 ? -16.562 -16.578 -29.672 1 90.75 217 ARG B O 1
ATOM 5961 N N . GLN B 1 218 ? -15.148 -14.898 -29.328 1 92.75 218 GLN B N 1
ATOM 5962 C CA . GLN B 1 218 ? -14.68 -14.906 -30.703 1 92.75 218 GLN B CA 1
ATOM 5963 C C . GLN B 1 218 ? -13.992 -16.234 -31.047 1 92.75 218 GLN B C 1
ATOM 5965 O O . GLN B 1 218 ? -14.219 -16.797 -32.125 1 92.75 218 GLN B O 1
ATOM 5970 N N . ASN B 1 219 ? -13.195 -16.656 -30.141 1 93.19 219 ASN B N 1
ATOM 5971 C CA . ASN B 1 219 ? -12.477 -17.906 -30.375 1 93.19 219 ASN B CA 1
ATOM 5972 C C . ASN B 1 219 ? -13.43 -19.094 -30.453 1 93.19 219 ASN B C 1
ATOM 5974 O O . ASN B 1 219 ? -13.195 -20.031 -31.219 1 93.19 219 ASN B O 1
ATOM 5978 N N . LEU B 1 220 ? -14.438 -19.031 -29.609 1 94.81 220 LEU B N 1
ATOM 5979 C CA . LEU B 1 220 ? -15.438 -20.094 -29.656 1 94.81 220 LEU B CA 1
ATOM 5980 C C . LEU B 1 220 ? -16.109 -20.125 -31.031 1 94.81 220 LEU B C 1
ATOM 5982 O O . LEU B 1 220 ? -16.281 -21.203 -31.609 1 94.81 220 LEU B O 1
ATOM 5986 N N . PHE B 1 221 ? -16.453 -18.984 -31.547 1 95 221 PHE B N 1
ATOM 5987 C CA . PHE B 1 221 ? -17.047 -18.891 -32.875 1 95 221 PHE B CA 1
ATOM 5988 C C . PHE B 1 221 ? -16.109 -19.422 -33.938 1 95 221 PHE B C 1
ATOM 5990 O O . PHE B 1 221 ? -16.5 -20.281 -34.75 1 95 221 PHE B O 1
ATOM 5997 N N . LYS B 1 222 ? -14.961 -18.922 -33.938 1 95.81 222 LYS B N 1
ATOM 5998 C CA . LYS B 1 222 ? -13.977 -19.328 -34.938 1 95.81 222 LYS B CA 1
ATOM 5999 C C . LYS B 1 222 ? -13.742 -20.828 -34.875 1 95.81 222 LYS B C 1
ATOM 6001 O O . LYS B 1 222 ? -13.625 -21.484 -35.938 1 95.81 222 LYS B O 1
ATOM 6006 N N . THR B 1 223 ? -13.617 -21.375 -33.688 1 96.12 223 THR B N 1
ATOM 6007 C CA . THR B 1 223 ? -13.375 -22.797 -33.5 1 96.12 223 THR B CA 1
ATOM 6008 C C . THR B 1 223 ? -14.508 -23.625 -34.125 1 96.12 223 THR B C 1
ATOM 6010 O O . THR B 1 223 ? -14.258 -24.625 -34.781 1 96.12 223 THR B O 1
ATOM 6013 N N . HIS B 1 224 ? -15.711 -23.203 -33.844 1 94.94 224 HIS B N 1
ATOM 6014 C CA . HIS B 1 224 ? -16.859 -23.922 -34.375 1 94.94 224 HIS B CA 1
ATOM 6015 C C . HIS B 1 224 ? -16.875 -23.891 -35.906 1 94.94 224 HIS B C 1
ATOM 6017 O O . HIS B 1 224 ? -17.188 -24.906 -36.562 1 94.94 224 HIS B O 1
ATOM 6023 N N . MET B 1 225 ? -16.531 -22.781 -36.469 1 94.56 225 MET B N 1
ATOM 6024 C CA . MET B 1 225 ? -16.5 -22.641 -37.938 1 94.56 225 MET B CA 1
ATOM 6025 C C . MET B 1 225 ? -15.398 -23.516 -38.531 1 94.56 225 MET B C 1
ATOM 6027 O O . MET B 1 225 ? -15.602 -24.156 -39.562 1 94.56 225 MET B O 1
ATOM 6031 N N . LEU B 1 226 ? -14.336 -23.438 -37.906 1 94.94 226 LEU B N 1
ATOM 6032 C CA . LEU B 1 226 ? -13.227 -24.25 -38.406 1 94.94 226 LEU B CA 1
ATOM 6033 C C . LEU B 1 226 ? -13.555 -25.734 -38.312 1 94.94 226 LEU B C 1
ATOM 6035 O O . LEU B 1 226 ? -13.203 -26.5 -39.219 1 94.94 226 LEU B O 1
ATOM 6039 N N . LEU B 1 227 ? -14.164 -26.141 -37.219 1 92.88 227 LEU B N 1
ATOM 6040 C CA . LEU B 1 227 ? -14.594 -27.531 -37.094 1 92.88 227 LEU B CA 1
ATOM 6041 C C . LEU B 1 227 ? -15.555 -27.906 -38.219 1 92.88 227 LEU B C 1
ATOM 6043 O O . LEU B 1 227 ? -15.422 -28.984 -38.781 1 92.88 227 LEU B O 1
ATOM 6047 N N . ALA B 1 228 ? -16.453 -27.047 -38.469 1 89.81 228 ALA B N 1
ATOM 6048 C CA . ALA B 1 228 ? -17.422 -27.297 -39.531 1 89.81 228 ALA B CA 1
ATOM 6049 C C . ALA B 1 228 ? -16.703 -27.453 -40.875 1 89.81 228 ALA B C 1
ATOM 6051 O O . ALA B 1 228 ? -17.047 -28.328 -41.688 1 89.81 228 ALA B O 1
ATOM 6052 N N . MET B 1 229 ? -15.781 -26.641 -41.125 1 91.06 229 MET B N 1
ATOM 6053 C CA . MET B 1 229 ? -15.039 -26.719 -42.375 1 91.06 229 MET B CA 1
ATOM 6054 C C . MET B 1 229 ? -14.234 -28.016 -42.469 1 91.06 229 MET B C 1
ATOM 6056 O O . MET B 1 229 ? -14.109 -28.594 -43.562 1 91.06 229 MET B O 1
ATOM 6060 N N . GLN B 1 230 ? -13.648 -28.422 -41.375 1 86.25 230 GLN B N 1
ATOM 6061 C CA . GLN B 1 230 ? -12.891 -29.656 -41.312 1 86.25 230 GLN B CA 1
ATOM 6062 C C . GLN B 1 230 ? -13.773 -30.859 -41.656 1 86.25 230 GLN B C 1
ATOM 6064 O O . GLN B 1 230 ? -13.32 -31.812 -42.312 1 86.25 230 GLN B O 1
ATOM 6069 N N . ILE B 1 231 ? -15.016 -30.797 -41.281 1 83.12 231 ILE B N 1
ATOM 6070 C CA . ILE B 1 231 ? -15.945 -31.906 -41.5 1 83.12 231 ILE B CA 1
ATOM 6071 C C . ILE B 1 231 ? -16.484 -31.844 -42.938 1 83.12 231 ILE B C 1
ATOM 6073 O O . ILE B 1 231 ? -16.562 -32.875 -43.625 1 83.12 231 ILE B O 1
ATOM 6077 N N . LEU B 1 232 ? -16.766 -30.688 -43.406 1 83.56 232 LEU B N 1
ATOM 6078 C CA . LEU B 1 232 ? -17.469 -30.547 -44.688 1 83.56 232 LEU B CA 1
ATOM 6079 C C . LEU B 1 232 ? -16.484 -30.5 -45.844 1 83.56 232 LEU B C 1
ATOM 6081 O O . LEU B 1 232 ? -16.828 -30.891 -46.969 1 83.56 232 LEU B O 1
ATOM 6085 N N . GLN B 1 233 ? -15.32 -29.922 -45.594 1 83.62 233 GLN B N 1
ATOM 6086 C CA . GLN B 1 233 ? -14.305 -29.797 -46.656 1 83.62 233 GLN B CA 1
ATOM 6087 C C . GLN B 1 233 ? -12.977 -30.391 -46.188 1 83.62 233 GLN B C 1
ATOM 6089 O O . GLN B 1 233 ? -12 -29.656 -46 1 83.62 233 GLN B O 1
ATOM 6094 N N . ALA B 1 234 ? -12.875 -31.672 -46.219 1 76.56 234 ALA B N 1
ATOM 6095 C CA . ALA B 1 234 ? -11.742 -32.406 -45.656 1 76.56 234 ALA B CA 1
ATOM 6096 C C . ALA B 1 234 ? -10.461 -32.125 -46.438 1 76.56 234 ALA B C 1
ATOM 6098 O O . ALA B 1 234 ? -9.359 -32.188 -45.875 1 76.56 234 ALA B O 1
ATOM 6099 N N . SER B 1 235 ? -10.609 -31.672 -47.562 1 81.62 235 SER B N 1
ATOM 6100 C CA . SER B 1 235 ? -9.445 -31.484 -48.438 1 81.62 235 SER B CA 1
ATOM 6101 C C . SER B 1 235 ? -8.898 -30.062 -48.312 1 81.62 235 SER B C 1
ATOM 6103 O O . SER B 1 235 ? -7.82 -29.766 -48.812 1 81.62 235 SER B O 1
ATOM 6105 N N . MET B 1 236 ? -9.531 -29.312 -47.594 1 82.12 236 MET B N 1
ATOM 6106 C CA . MET B 1 236 ? -9.125 -27.922 -47.5 1 82.12 236 MET B CA 1
ATOM 6107 C C . MET B 1 236 ? -7.887 -27.781 -46.625 1 82.12 236 MET B C 1
ATOM 6109 O O . MET B 1 236 ? -7.801 -28.406 -45.562 1 82.12 236 MET B O 1
ATOM 6113 N N . ASN B 1 237 ? -6.926 -26.906 -47.094 1 87.12 237 ASN B N 1
ATOM 6114 C CA . ASN B 1 237 ? -5.73 -26.594 -46.312 1 87.12 237 ASN B CA 1
ATOM 6115 C C . ASN B 1 237 ? -6.074 -25.781 -45.062 1 87.12 237 ASN B C 1
ATOM 6117 O O . ASN B 1 237 ? -6.945 -24.906 -45.094 1 87.12 237 ASN B O 1
ATOM 6121 N N . PRO B 1 238 ? -5.465 -26.125 -43.969 1 85.5 238 PRO B N 1
ATOM 6122 C CA . PRO B 1 238 ? -5.777 -25.438 -42.719 1 85.5 238 PRO B CA 1
ATOM 6123 C C . PRO B 1 238 ? -5.621 -23.922 -42.844 1 85.5 238 PRO B C 1
ATOM 6125 O O . PRO B 1 238 ? -6.41 -23.172 -42.25 1 85.5 238 PRO B O 1
ATOM 6128 N N . GLU B 1 239 ? -4.633 -23.469 -43.5 1 89.19 239 GLU B N 1
ATOM 6129 C CA . GLU B 1 239 ? -4.41 -22.031 -43.656 1 89.19 239 GLU B CA 1
ATOM 6130 C C . GLU B 1 239 ? -5.551 -21.359 -44.406 1 89.19 239 GLU B C 1
ATOM 6132 O O . GLU B 1 239 ? -5.984 -20.266 -44.062 1 89.19 239 GLU B O 1
ATOM 6137 N N . GLU B 1 240 ? -5.91 -22.016 -45.406 1 91.38 240 GLU B N 1
ATOM 6138 C CA . GLU B 1 240 ? -7.031 -21.516 -46.188 1 91.38 240 GLU B CA 1
ATOM 6139 C C . GLU B 1 240 ? -8.312 -21.469 -45.344 1 91.38 240 GLU B C 1
ATOM 6141 O O . GLU B 1 240 ? -9.102 -20.531 -45.469 1 91.38 240 GLU B O 1
ATOM 6146 N N . ALA B 1 241 ? -8.555 -22.5 -44.562 1 92.06 241 ALA B N 1
ATOM 6147 C CA . ALA B 1 241 ? -9.727 -22.562 -43.719 1 92.06 241 ALA B CA 1
ATOM 6148 C C . ALA B 1 241 ? -9.742 -21.391 -42.719 1 92.06 241 ALA B C 1
ATOM 6150 O O . ALA B 1 241 ? -10.781 -20.766 -42.5 1 92.06 241 ALA B O 1
ATOM 6151 N N . HIS B 1 242 ? -8.609 -21.078 -42.156 1 92.94 242 HIS B N 1
ATOM 6152 C CA . HIS B 1 242 ? -8.492 -19.984 -41.219 1 92.94 242 HIS B CA 1
ATOM 6153 C C . HIS B 1 242 ? -8.805 -18.641 -41.875 1 92.94 242 HIS B C 1
ATOM 6155 O O . HIS B 1 242 ? -9.453 -17.781 -41.281 1 92.94 242 HIS B O 1
ATOM 6161 N N . GLU B 1 243 ? -8.258 -18.469 -43.031 1 92.94 243 GLU B N 1
ATOM 6162 C CA . GLU B 1 243 ? -8.508 -17.234 -43.75 1 92.94 243 GLU B CA 1
ATOM 6163 C C . GLU B 1 243 ? -9.992 -17.047 -44.031 1 92.94 243 GLU B C 1
ATOM 6165 O O . GLU B 1 243 ? -10.523 -15.945 -43.875 1 92.94 243 GLU B O 1
ATOM 6170 N N . LYS B 1 244 ? -10.578 -18.078 -44.5 1 92.31 244 LYS B N 1
ATOM 6171 C CA . LYS B 1 244 ? -12 -18.031 -44.781 1 92.31 244 LYS B CA 1
ATOM 6172 C C . LYS B 1 244 ? -12.812 -17.703 -43.531 1 92.31 244 LYS B C 1
ATOM 6174 O O . LYS B 1 244 ? -13.758 -16.906 -43.594 1 92.31 244 LYS B O 1
ATOM 6179 N N . VAL B 1 245 ? -12.492 -18.344 -42.5 1 94.12 245 VAL B N 1
ATOM 6180 C CA . VAL B 1 245 ? -13.211 -18.109 -41.25 1 94.12 245 VAL B CA 1
ATOM 6181 C C . VAL B 1 245 ? -13 -16.672 -40.781 1 94.12 245 VAL B C 1
ATOM 6183 O O . VAL B 1 245 ? -13.922 -16.031 -40.281 1 94.12 245 VAL B O 1
ATOM 6186 N N . ASN B 1 246 ? -11.789 -16.234 -40.906 1 93.19 246 ASN B N 1
ATOM 6187 C CA . ASN B 1 246 ? -11.5 -14.859 -40.531 1 93.19 246 ASN B CA 1
ATOM 6188 C C . ASN B 1 246 ? -12.305 -13.875 -41.375 1 93.19 246 ASN B C 1
ATOM 6190 O O . ASN B 1 246 ? -12.75 -12.836 -40.875 1 93.19 246 ASN B O 1
ATOM 6194 N N . ASP B 1 247 ? -12.414 -14.18 -42.531 1 92.5 247 ASP B N 1
ATOM 6195 C CA . ASP B 1 247 ? -13.219 -13.344 -43.438 1 92.5 247 ASP B CA 1
ATOM 6196 C C . ASP B 1 247 ? -14.68 -13.328 -43 1 92.5 247 ASP B C 1
ATOM 6198 O O . ASP B 1 247 ? -15.328 -12.273 -43 1 92.5 247 ASP B O 1
ATOM 6202 N N . ILE B 1 248 ? -15.148 -14.43 -42.688 1 93.12 248 ILE B N 1
ATOM 6203 C CA . ILE B 1 248 ? -16.531 -14.539 -42.219 1 93.12 248 ILE B CA 1
ATOM 6204 C C . ILE B 1 248 ? -16.688 -13.727 -40.906 1 93.12 248 ILE B C 1
ATOM 6206 O O . ILE B 1 248 ? -17.688 -13.016 -40.75 1 93.12 248 ILE B O 1
ATOM 6210 N N . PHE B 1 249 ? -15.727 -13.875 -40.062 1 92.25 249 PHE B N 1
ATOM 6211 C CA . PHE B 1 249 ? -15.766 -13.188 -38.781 1 92.25 249 PHE B CA 1
ATOM 6212 C C . PHE B 1 249 ? -15.82 -11.68 -38.969 1 92.25 249 PHE B C 1
ATOM 6214 O O . PHE B 1 249 ? -16.531 -10.977 -38.25 1 92.25 249 PHE B O 1
ATOM 6221 N N . LYS B 1 250 ? -15.078 -11.125 -39.844 1 92.38 250 LYS B N 1
ATOM 6222 C CA . LYS B 1 250 ? -15.008 -9.688 -40.094 1 92.38 250 LYS B CA 1
ATOM 6223 C C . LYS B 1 250 ? -16.359 -9.141 -40.531 1 92.38 250 LYS B C 1
ATOM 6225 O O . LYS B 1 250 ? -16.656 -7.957 -40.312 1 92.38 250 LYS B O 1
ATOM 6230 N N . THR B 1 251 ? -17.141 -9.953 -41.062 1 91.31 251 THR B N 1
ATOM 6231 C CA . THR B 1 251 ? -18.422 -9.508 -41.594 1 91.31 251 THR B CA 1
ATOM 6232 C C . THR B 1 251 ? -19.5 -9.633 -40.5 1 91.31 251 THR B C 1
ATOM 6234 O O . THR B 1 251 ? -20.625 -9.133 -40.688 1 91.31 251 THR B O 1
ATOM 6237 N N . LEU B 1 252 ? -19.156 -10.195 -39.469 1 91.12 252 LEU B N 1
ATOM 6238 C CA . LEU B 1 252 ? -20.141 -10.469 -38.438 1 91.12 252 LEU B CA 1
ATOM 6239 C C . LEU B 1 252 ? -20.281 -9.281 -37.469 1 91.12 252 LEU B C 1
ATOM 6241 O O . LEU B 1 252 ? -19.281 -8.75 -37 1 91.12 252 LEU B O 1
ATOM 6245 N N . SER B 1 253 ? -21.5 -8.859 -37.25 1 91.31 253 SER B N 1
ATOM 6246 C CA . SER B 1 253 ? -21.734 -7.832 -36.25 1 91.31 253 SER B CA 1
ATOM 6247 C C . SER B 1 253 ? -21.578 -8.398 -34.844 1 91.31 253 SER B C 1
ATOM 6249 O O . SER B 1 253 ? -21.625 -9.609 -34.625 1 91.31 253 SER B O 1
ATOM 6251 N N . SER B 1 254 ? -21.375 -7.555 -33.844 1 89.25 254 SER B N 1
ATOM 6252 C CA . SER B 1 254 ? -21.25 -7.973 -32.438 1 89.25 254 SER B CA 1
ATOM 6253 C C . SER B 1 254 ? -22.516 -8.656 -31.938 1 89.25 254 SER B C 1
ATOM 6255 O O . SER B 1 254 ? -22.453 -9.617 -31.172 1 89.25 254 SER B O 1
ATOM 6257 N N . THR B 1 255 ? -23.609 -8.164 -32.406 1 91.44 255 THR B N 1
ATOM 6258 C CA . THR B 1 255 ? -24.891 -8.742 -32 1 91.44 255 THR B CA 1
ATOM 6259 C C . THR B 1 255 ? -25.047 -10.148 -32.562 1 91.44 255 THR B C 1
ATOM 6261 O O . THR B 1 255 ? -25.547 -11.047 -31.891 1 91.44 255 THR B O 1
ATOM 6264 N N . ASP B 1 256 ? -24.641 -10.266 -33.812 1 92.56 256 ASP B N 1
ATOM 6265 C CA . ASP B 1 256 ? -24.719 -11.57 -34.469 1 92.56 256 ASP B CA 1
ATOM 6266 C C . ASP B 1 256 ? -23.781 -12.578 -33.781 1 92.56 256 ASP B C 1
ATOM 6268 O O . ASP B 1 256 ? -24.141 -13.742 -33.625 1 92.56 256 ASP B O 1
ATOM 6272 N N . LEU B 1 257 ? -22.656 -12.094 -33.5 1 91.81 257 LEU B N 1
ATOM 6273 C CA . LEU B 1 257 ? -21.703 -12.953 -32.781 1 91.81 257 LEU B CA 1
ATOM 6274 C C . LEU B 1 257 ? -22.266 -13.43 -31.453 1 91.81 257 LEU B C 1
ATOM 6276 O O . LEU B 1 257 ? -22.172 -14.609 -31.125 1 91.81 257 LEU B O 1
ATOM 6280 N N . ASP B 1 258 ? -22.844 -12.523 -30.75 1 90.75 258 ASP B N 1
ATOM 6281 C CA . ASP B 1 258 ? -23.406 -12.844 -29.453 1 90.75 258 ASP B CA 1
ATOM 6282 C C . ASP B 1 258 ? -24.531 -13.875 -29.578 1 90.75 258 ASP B C 1
ATOM 6284 O O . ASP B 1 258 ? -24.609 -14.812 -28.781 1 90.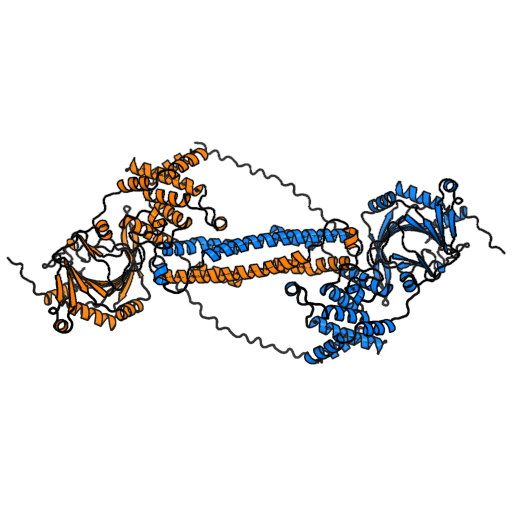75 258 ASP B O 1
ATOM 6288 N N . SER B 1 259 ? -25.328 -13.602 -30.516 1 92.56 259 SER B N 1
ATOM 6289 C CA . SER B 1 259 ? -26.438 -14.531 -30.734 1 92.56 259 SER B CA 1
ATOM 6290 C C . SER B 1 259 ? -25.922 -15.922 -31.078 1 92.56 259 SER B C 1
ATOM 6292 O O . SER B 1 259 ? -26.438 -16.922 -30.578 1 92.56 259 SER B O 1
ATOM 6294 N N . TYR B 1 260 ? -24.969 -15.945 -31.953 1 93.31 260 TYR B N 1
ATOM 6295 C CA . TYR B 1 260 ? -24.391 -17.203 -32.375 1 93.31 260 TYR B CA 1
ATOM 6296 C C . TYR B 1 260 ? -23.766 -17.953 -31.219 1 93.31 260 TYR B C 1
ATOM 6298 O O . TYR B 1 260 ? -24.016 -19.156 -31.047 1 93.31 260 TYR B O 1
ATOM 6306 N N . VAL B 1 261 ? -22.969 -17.297 -30.469 1 93.25 261 VAL B N 1
ATOM 6307 C CA . VAL B 1 261 ? -22.234 -17.891 -29.359 1 93.25 261 VAL B CA 1
ATOM 6308 C C . VAL B 1 261 ? -23.234 -18.359 -28.297 1 93.25 261 VAL B C 1
ATOM 6310 O O . VAL B 1 261 ? -23.062 -19.438 -27.703 1 93.25 261 VAL B O 1
ATOM 6313 N N . ASN B 1 262 ? -24.234 -17.594 -28.062 1 92.75 262 ASN B N 1
ATOM 6314 C CA . ASN B 1 262 ? -25.25 -17.984 -27.094 1 92.75 262 ASN B CA 1
ATOM 6315 C C . ASN B 1 262 ? -25.969 -19.266 -27.516 1 92.75 262 ASN B C 1
ATOM 6317 O O . ASN B 1 262 ? -26.312 -20.094 -26.672 1 92.75 262 ASN B O 1
ATOM 6321 N N . GLU B 1 263 ? -26.219 -19.312 -28.719 1 92.62 263 GLU B N 1
ATOM 6322 C CA . GLU B 1 263 ? -26.844 -20.531 -29.219 1 92.62 263 GLU B CA 1
ATOM 6323 C C . GLU B 1 263 ? -25.953 -21.75 -29 1 92.62 263 GLU B C 1
ATOM 6325 O O . GLU B 1 263 ? -26.438 -22.812 -28.609 1 92.62 263 GLU B O 1
ATOM 6330 N N . LEU B 1 264 ? -24.672 -21.578 -29.281 1 91.56 264 LEU B N 1
ATOM 6331 C CA . LEU B 1 264 ? -23.719 -22.656 -29.062 1 91.56 264 LEU B CA 1
ATOM 6332 C C . LEU B 1 264 ? -23.656 -23.047 -27.594 1 91.56 264 LEU B C 1
ATOM 6334 O O . LEU B 1 264 ? -23.531 -24.234 -27.266 1 91.56 264 LEU B O 1
ATOM 6338 N N . LEU B 1 265 ? -23.734 -22.078 -26.703 1 92.88 265 LEU B N 1
ATOM 6339 C CA . LEU B 1 265 ? -23.594 -22.312 -25.2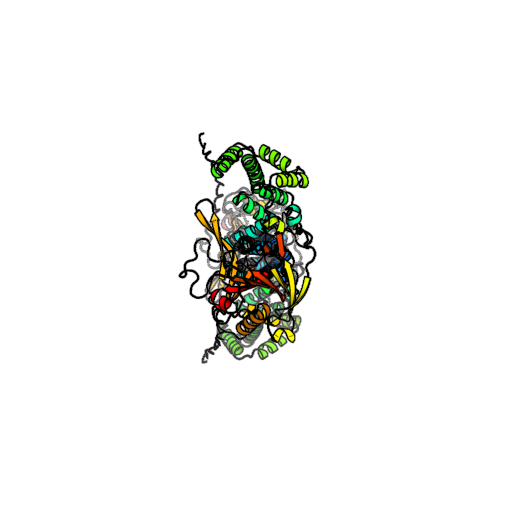81 1 92.88 265 LEU B CA 1
ATOM 6340 C C . LEU B 1 265 ? -24.859 -22.953 -24.719 1 92.88 265 LEU B C 1
ATOM 6342 O O . LEU B 1 265 ? -24.828 -23.609 -23.672 1 92.88 265 LEU B O 1
ATOM 6346 N N . ASN B 1 266 ? -25.938 -22.812 -25.422 1 92.56 266 ASN B N 1
ATOM 6347 C CA . ASN B 1 266 ? -27.203 -23.344 -24.938 1 92.56 266 ASN B CA 1
ATOM 6348 C C . ASN B 1 266 ? -27.406 -24.797 -25.359 1 92.56 266 ASN B C 1
ATOM 6350 O O . ASN B 1 266 ? -28.312 -25.484 -24.844 1 92.56 266 ASN B O 1
ATOM 6354 N N . GLN B 1 267 ? -26.578 -25.281 -26.219 1 91.38 267 GLN B N 1
ATOM 6355 C CA . GLN B 1 267 ? -26.656 -26.688 -26.609 1 91.38 267 GLN B CA 1
ATOM 6356 C C . GLN B 1 267 ? -26.281 -27.609 -25.438 1 91.38 267 GLN B C 1
ATOM 6358 O O . GLN B 1 267 ? -25.547 -27.203 -24.547 1 91.38 267 GLN B O 1
ATOM 6363 N N . ASP B 1 268 ? -26.812 -28.797 -25.484 1 91.69 268 ASP B N 1
ATOM 6364 C CA . ASP B 1 268 ? -26.516 -29.781 -24.453 1 91.69 268 ASP B CA 1
ATOM 6365 C C . ASP B 1 268 ? -25.078 -30.297 -24.578 1 91.69 268 ASP B C 1
ATOM 6367 O O . ASP B 1 268 ? -24.688 -30.797 -25.641 1 91.69 268 ASP B O 1
ATOM 6371 N N . ASP B 1 269 ? -24.344 -30.234 -23.562 1 87.56 269 ASP B N 1
ATOM 6372 C CA . ASP B 1 269 ? -22.922 -30.578 -23.594 1 87.56 269 ASP B CA 1
ATOM 6373 C C . ASP B 1 269 ? -22.719 -32.062 -23.844 1 87.56 269 ASP B C 1
ATOM 6375 O O . ASP B 1 269 ? -21.812 -32.438 -24.594 1 87.56 269 ASP B O 1
ATOM 6379 N N . ASP B 1 270 ? -23.5 -32.906 -23.219 1 87.19 270 ASP B N 1
ATOM 6380 C CA . ASP B 1 270 ? -23.344 -34.344 -23.375 1 87.19 270 ASP B CA 1
ATOM 6381 C C . ASP B 1 270 ? -23.656 -34.781 -24.812 1 87.19 270 ASP B C 1
ATOM 6383 O O . ASP B 1 270 ? -22.953 -35.594 -25.375 1 87.19 270 ASP B O 1
ATOM 6387 N N . GLN B 1 271 ? -24.719 -34.156 -25.312 1 88.69 271 GLN B N 1
ATOM 6388 C CA . GLN B 1 271 ? -25.078 -34.469 -26.703 1 88.69 271 GLN B CA 1
ATOM 6389 C C . GLN B 1 271 ? -23.984 -34 -27.672 1 88.69 271 GLN B C 1
ATOM 6391 O O . GLN B 1 271 ? -23.641 -34.719 -28.609 1 88.69 271 GLN B O 1
ATOM 6396 N N . LEU B 1 272 ? -23.547 -32.875 -27.406 1 88.25 272 LEU B N 1
ATOM 6397 C CA . LEU B 1 272 ? -22.484 -32.344 -28.266 1 88.25 272 LEU B CA 1
ATOM 6398 C C . LEU B 1 272 ? -21.25 -33.25 -28.203 1 88.25 272 LEU B C 1
ATOM 6400 O O . LEU B 1 272 ? -20.641 -33.531 -29.234 1 88.25 272 LEU B O 1
ATOM 6404 N N . PHE B 1 273 ? -20.828 -33.656 -27.031 1 88.19 273 PHE B N 1
ATOM 6405 C CA . PHE B 1 273 ? -19.641 -34.5 -26.875 1 88.19 273 PHE B CA 1
ATOM 6406 C C . PHE B 1 273 ? -19.844 -35.844 -27.578 1 88.19 273 PHE B C 1
ATOM 6408 O O . PHE B 1 273 ? -18.922 -36.312 -28.234 1 88.19 273 PHE B O 1
ATOM 6415 N N . MET B 1 274 ? -21.016 -36.344 -27.453 1 89.12 274 MET B N 1
ATOM 6416 C CA . MET B 1 274 ? -21.312 -37.625 -28.109 1 89.12 274 MET B CA 1
ATOM 6417 C C . MET B 1 274 ? -21.219 -37.5 -29.625 1 89.12 274 MET B C 1
ATOM 6419 O O . MET B 1 274 ? -20.703 -38.406 -30.297 1 89.12 274 MET B O 1
ATOM 6423 N N . GLU B 1 275 ? -21.703 -36.438 -30.094 1 87.12 275 GLU B N 1
ATOM 6424 C CA . GLU B 1 275 ? -21.656 -36.188 -31.531 1 87.12 275 GLU B CA 1
ATOM 6425 C C . GLU B 1 275 ? -20.219 -36.031 -32 1 87.12 275 GLU B C 1
ATOM 6427 O O . GLU B 1 275 ? -19.844 -36.594 -33.031 1 87.12 275 GLU B O 1
ATOM 6432 N N . LEU B 1 276 ? -19.531 -35.344 -31.297 1 86.81 276 LEU B N 1
ATOM 6433 C CA . LEU B 1 276 ? -18.141 -35.094 -31.672 1 86.81 276 LEU B CA 1
ATOM 6434 C C . LEU B 1 276 ? -17.328 -36.406 -31.547 1 86.81 276 LEU B C 1
ATOM 6436 O O . LEU B 1 276 ? -16.453 -36.656 -32.375 1 86.81 276 LEU B O 1
ATOM 6440 N N . GLN B 1 277 ? -17.609 -37.125 -30.516 1 85 277 GLN B N 1
ATOM 6441 C CA . GLN B 1 277 ? -16.938 -38.406 -30.312 1 85 277 GLN B CA 1
ATOM 6442 C C . GLN B 1 277 ? -17.219 -39.375 -31.453 1 85 277 GLN B C 1
ATOM 6444 O O . GLN B 1 277 ? -16.344 -40.156 -31.859 1 85 277 GLN B O 1
ATOM 6449 N N . SER B 1 278 ? -18.406 -39.281 -31.938 1 84.88 278 SER B N 1
ATOM 6450 C CA . SER B 1 278 ? -18.812 -40.188 -33.031 1 84.88 278 SER B CA 1
ATOM 6451 C C . SER B 1 278 ? -18.062 -39.875 -34.312 1 84.88 278 SER B C 1
ATOM 6453 O O . SER B 1 278 ? -17.969 -40.719 -35.188 1 84.88 278 SER B O 1
ATOM 6455 N N . MET B 1 279 ? -17.531 -38.719 -34.375 1 81.25 279 MET B N 1
ATOM 6456 C CA . MET B 1 279 ? -16.812 -38.312 -35.594 1 81.25 279 MET B CA 1
ATOM 6457 C C . MET B 1 279 ? -15.344 -38.688 -35.531 1 81.25 279 MET B C 1
ATOM 6459 O O . MET B 1 279 ? -14.617 -38.562 -36.5 1 81.25 279 MET B O 1
ATOM 6463 N N . GLN B 1 280 ? -14.961 -39.188 -34.406 1 80.94 280 GLN B N 1
ATOM 6464 C CA . GLN B 1 280 ? -13.555 -39.531 -34.25 1 80.94 280 GLN B CA 1
ATOM 6465 C C . GLN B 1 280 ? -13.266 -40.906 -34.844 1 80.94 280 GLN B C 1
ATOM 6467 O O . GLN B 1 280 ? -14.133 -41.781 -34.875 1 80.94 280 GLN B O 1
ATOM 6472 N N . PRO B 1 281 ? -12.031 -40.969 -35.312 1 80.94 281 PRO B N 1
ATOM 6473 C CA . PRO B 1 281 ? -11.656 -42.281 -35.875 1 80.94 281 PRO B CA 1
ATOM 6474 C C . PRO B 1 281 ? -11.688 -43.375 -34.812 1 80.94 281 PRO B C 1
ATOM 6476 O O . PRO B 1 281 ? -11.609 -43.094 -33.625 1 80.94 281 PRO B O 1
ATOM 6479 N N . ILE B 1 282 ? -11.812 -44.562 -35.25 1 86 282 ILE B N 1
ATOM 6480 C CA . ILE B 1 282 ? -11.797 -45.75 -34.375 1 86 282 ILE B CA 1
ATOM 6481 C C . ILE B 1 282 ? -10.461 -45.812 -33.656 1 86 282 ILE B C 1
ATOM 6483 O O . ILE B 1 282 ? -9.406 -45.594 -34.25 1 86 282 ILE B O 1
ATOM 6487 N N . ALA B 1 283 ? -10.57 -46.281 -32.5 1 90 283 ALA B N 1
ATOM 6488 C CA . ALA B 1 283 ? -9.375 -46.344 -31.656 1 90 283 ALA B CA 1
ATOM 6489 C C . ALA B 1 283 ? -8.398 -47.406 -32.188 1 90 283 ALA B C 1
ATOM 6491 O O . ALA B 1 283 ? -8.805 -48.5 -32.594 1 90 283 ALA B O 1
ATOM 6492 N N . THR B 1 284 ? -7.164 -47 -32.219 1 92.5 284 THR B N 1
ATOM 6493 C CA . THR B 1 284 ? -6.121 -47.969 -32.594 1 92.5 284 THR B CA 1
ATOM 6494 C C . THR B 1 284 ? -5.953 -49.031 -31.5 1 92.5 284 THR B C 1
ATOM 6496 O O . THR B 1 284 ? -6.371 -48.812 -30.359 1 92.5 284 THR B O 1
ATOM 6499 N N . PRO B 1 285 ? -5.387 -50.125 -31.859 1 94.19 285 PRO B N 1
ATOM 6500 C CA . PRO B 1 285 ? -5.156 -51.125 -30.844 1 94.19 285 PRO B CA 1
ATOM 6501 C C . PRO B 1 285 ? -4.344 -50.625 -29.656 1 94.19 285 PRO B C 1
ATOM 6503 O O . PRO B 1 285 ? -4.547 -51.062 -28.531 1 94.19 285 PRO B O 1
ATOM 6506 N N . GLU B 1 286 ? -3.498 -49.719 -29.922 1 93.81 286 GLU B N 1
ATOM 6507 C CA . GLU B 1 286 ? -2.729 -49.125 -28.844 1 93.81 286 GLU B CA 1
ATOM 6508 C C . GLU B 1 286 ? -3.639 -48.406 -27.844 1 93.81 286 GLU B C 1
ATOM 6510 O O . GLU B 1 286 ? -3.5 -48.594 -26.641 1 93.81 286 GLU B O 1
ATOM 6515 N N . PHE B 1 287 ? -4.535 -47.688 -28.406 1 95.12 287 PHE B N 1
ATOM 6516 C CA . PHE B 1 287 ? -5.465 -46.969 -27.547 1 95.12 287 PHE B CA 1
ATOM 6517 C C . PHE B 1 287 ? -6.371 -47.938 -26.797 1 95.12 287 PHE B C 1
ATOM 6519 O O . PHE B 1 287 ? -6.645 -47.719 -25.609 1 95.12 287 PHE B O 1
ATOM 6526 N N . VAL B 1 288 ? -6.773 -48.938 -27.484 1 96.31 288 VAL B N 1
ATOM 6527 C CA . VAL B 1 288 ? -7.629 -49.938 -26.859 1 96.31 288 VAL B CA 1
ATOM 6528 C C . VAL B 1 288 ? -6.906 -50.562 -25.672 1 96.31 288 VAL B C 1
ATOM 6530 O O . VAL B 1 288 ? -7.508 -50.781 -24.625 1 96.31 288 VAL B O 1
ATOM 6533 N N . GLY B 1 289 ? -5.637 -50.844 -25.859 1 96.5 289 GLY B N 1
ATOM 6534 C CA . GLY B 1 289 ? -4.824 -51.375 -24.797 1 96.5 289 GLY B CA 1
ATOM 6535 C C . GLY B 1 289 ? -4.676 -50.438 -23.609 1 96.5 289 GLY B C 1
ATOM 6536 O O . GLY B 1 289 ? -4.816 -50.844 -22.453 1 96.5 289 GLY B O 1
ATOM 6537 N N . CYS B 1 290 ? -4.43 -49.188 -23.922 1 96.56 290 CYS B N 1
ATOM 6538 C CA . CYS B 1 290 ? -4.266 -48.188 -22.875 1 96.56 290 CYS B CA 1
ATOM 6539 C C . CYS B 1 290 ? -5.562 -48 -22.094 1 96.56 290 CYS B C 1
ATOM 6541 O O . CYS B 1 290 ? -5.535 -47.719 -20.891 1 96.56 290 CYS B O 1
ATOM 6543 N N . ARG B 1 291 ? -6.699 -48.219 -22.734 1 95.5 291 ARG B N 1
ATOM 6544 C CA . ARG B 1 291 ? -8.016 -48.031 -22.125 1 95.5 291 ARG B CA 1
ATOM 6545 C C . ARG B 1 291 ? -8.398 -49.281 -21.312 1 95.5 291 ARG B C 1
ATOM 6547 O O . ARG B 1 291 ? -9.406 -49.25 -20.594 1 95.5 291 ARG B O 1
ATOM 6554 N N . GLY B 1 292 ? -7.59 -50.312 -21.391 1 93 292 GLY B N 1
ATOM 6555 C CA . GLY B 1 292 ? -7.859 -51.531 -20.641 1 93 292 GLY B CA 1
ATOM 6556 C C . GLY B 1 292 ? -8.938 -52.406 -21.266 1 93 292 GLY B C 1
ATOM 6557 O O . GLY B 1 292 ? -9.617 -53.156 -20.562 1 93 292 GLY B O 1
ATOM 6558 N N . HIS B 1 293 ? -9.133 -52.344 -22.547 1 93.12 293 HIS B N 1
ATOM 6559 C CA . HIS B 1 293 ? -10.258 -53.031 -23.172 1 93.12 293 HIS B CA 1
ATOM 6560 C C . HIS B 1 293 ? -9.812 -54.281 -23.922 1 93.12 293 HIS B C 1
ATOM 6562 O O . HIS B 1 293 ? -10.586 -54.844 -24.688 1 93.12 293 HIS B O 1
ATOM 6568 N N . PHE B 1 294 ? -8.539 -54.656 -23.766 1 93.69 294 PHE B N 1
ATOM 6569 C CA . PHE B 1 294 ? -8.133 -55.938 -24.328 1 93.69 294 PHE B CA 1
ATOM 6570 C C . PHE B 1 294 ? -8.844 -57.062 -23.609 1 93.69 294 PHE B C 1
ATOM 6572 O O . PHE B 1 294 ? -9.109 -57 -22.422 1 93.69 294 PHE B O 1
ATOM 6579 N N . PRO B 1 295 ? -9.125 -58.094 -24.375 1 89.19 295 PRO B N 1
ATOM 6580 C CA . PRO B 1 295 ? -9.773 -59.219 -23.734 1 89.19 295 PRO B CA 1
ATOM 6581 C C . PRO B 1 295 ? -8.898 -59.906 -22.672 1 89.19 295 PRO B C 1
ATOM 6583 O O . PRO B 1 295 ? -7.676 -59.938 -22.828 1 89.19 295 PRO B O 1
ATOM 6586 N N . LYS B 1 296 ? -9.602 -60.344 -21.594 1 82.06 296 LYS B N 1
ATOM 6587 C CA . LYS B 1 296 ? -8.867 -61.031 -20.547 1 82.06 296 LYS B CA 1
ATOM 6588 C C . LYS B 1 296 ? -8.375 -62.406 -21.031 1 82.06 296 LYS B C 1
ATOM 6590 O O . LYS B 1 296 ? -9.094 -63.094 -21.75 1 82.06 296 LYS B O 1
ATOM 6595 N N . ARG B 1 297 ? -7.109 -62.562 -20.781 1 76.88 297 ARG B N 1
ATOM 6596 C CA . ARG B 1 297 ? -6.566 -63.875 -21.156 1 76.88 297 ARG B CA 1
ATOM 6597 C C . ARG B 1 297 ? -6.809 -64.875 -20.062 1 76.88 297 ARG B C 1
ATOM 6599 O O . ARG B 1 297 ? -6.766 -64.562 -18.875 1 76.88 297 ARG B O 1
ATOM 6606 N N . HIS B 1 298 ? -7.223 -66 -20.547 1 70.81 298 HIS B N 1
ATOM 6607 C CA . HIS B 1 298 ? -7.504 -67.125 -19.672 1 70.81 298 HIS B CA 1
ATOM 6608 C C . HIS B 1 298 ? -6.34 -68.125 -19.656 1 70.81 298 HIS B C 1
ATOM 6610 O O . HIS B 1 298 ? -5.484 -68.125 -20.547 1 70.81 298 HIS B O 1
ATOM 6616 N N . ASN B 1 299 ? -5.988 -68.938 -18.578 1 62.31 299 ASN B N 1
ATOM 6617 C CA . ASN B 1 299 ? -5.074 -70.062 -18.422 1 62.31 299 ASN B CA 1
ATOM 6618 C C . ASN B 1 299 ? -3.637 -69.562 -18.219 1 62.31 299 ASN B C 1
ATOM 6620 O O . ASN B 1 299 ? -2.707 -70.125 -18.797 1 62.31 299 ASN B O 1
ATOM 6624 N N . LEU B 1 300 ? -3.59 -68.375 -17.641 1 65.44 300 LEU B N 1
ATOM 6625 C CA . LEU B 1 300 ? -2.24 -67.938 -17.312 1 65.44 300 LEU B CA 1
ATOM 6626 C C . LEU B 1 300 ? -1.753 -68.562 -16.016 1 65.44 300 LEU B C 1
ATOM 6628 O O . LEU B 1 300 ? -2.537 -68.75 -15.078 1 65.44 300 LEU B O 1
ATOM 6632 N N . SER B 1 301 ? -0.542 -69.188 -16.219 1 71 301 SER B N 1
ATOM 6633 C CA . SER B 1 301 ? 0.011 -69.938 -15.086 1 71 301 SER B CA 1
ATOM 6634 C C . SER B 1 301 ? 1.021 -69.062 -14.32 1 71 301 SER B C 1
ATOM 6636 O O . SER B 1 301 ? 1.668 -68.188 -14.898 1 71 301 SER B O 1
ATOM 6638 N N . CYS B 1 302 ? 0.818 -69 -12.992 1 73.19 302 CYS B N 1
ATOM 6639 C CA . CYS B 1 302 ? 1.854 -68.5 -12.094 1 73.19 302 CYS B CA 1
ATOM 6640 C C . CYS B 1 302 ? 2.691 -69.688 -11.539 1 73.19 302 CYS B C 1
ATOM 6642 O O . CYS B 1 302 ? 2.148 -70.688 -11.078 1 73.19 302 CYS B O 1
ATOM 6644 N N . ARG B 1 303 ? 3.996 -69.625 -11.992 1 76.19 303 ARG B N 1
ATOM 6645 C CA . ARG B 1 303 ? 4.863 -70.688 -11.461 1 76.19 303 ARG B CA 1
ATOM 6646 C C . ARG B 1 303 ? 6.133 -70.125 -10.867 1 76.19 303 ARG B C 1
ATOM 6648 O O . ARG B 1 303 ? 6.48 -68.938 -11.141 1 76.19 303 ARG B O 1
ATOM 6655 N N . TYR B 1 304 ? 6.613 -70.812 -9.945 1 74.38 304 TYR B N 1
ATOM 6656 C CA . TYR B 1 304 ? 7.934 -70.438 -9.461 1 74.38 304 TYR B CA 1
ATOM 6657 C C . TYR B 1 304 ? 9.031 -70.938 -10.383 1 74.38 304 TYR B C 1
ATOM 6659 O O . TYR B 1 304 ? 8.992 -72.125 -10.82 1 74.38 304 TYR B O 1
ATOM 6667 N N . ASN B 1 305 ? 9.758 -70.125 -10.883 1 71.5 305 ASN B N 1
ATOM 6668 C CA . ASN B 1 305 ? 10.938 -70.5 -11.656 1 71.5 305 ASN B CA 1
ATOM 6669 C C . ASN B 1 305 ? 12.109 -70.875 -10.758 1 71.5 305 ASN B C 1
ATOM 6671 O O . ASN B 1 305 ? 12.656 -70.062 -10.055 1 71.5 305 ASN B O 1
ATOM 6675 N N . PHE B 1 306 ? 12.438 -72.125 -10.797 1 66.31 306 PHE B N 1
ATOM 6676 C CA . PHE B 1 306 ? 13.523 -72.625 -9.953 1 66.31 306 PHE B CA 1
ATOM 6677 C C . PHE B 1 306 ? 14.648 -73.188 -10.789 1 66.31 306 PHE B C 1
ATOM 6679 O O . PHE B 1 306 ? 15.602 -73.75 -10.25 1 66.31 306 PHE B O 1
ATOM 6686 N N . THR B 1 307 ? 14.523 -73.062 -12.117 1 59 307 THR B N 1
ATOM 6687 C CA . THR B 1 307 ? 15.383 -74 -12.898 1 59 307 THR B CA 1
ATOM 6688 C C . THR B 1 307 ? 16.359 -73.188 -13.75 1 59 307 THR B C 1
ATOM 6690 O O . THR B 1 307 ? 17.328 -73.688 -14.281 1 59 307 THR B O 1
ATOM 6693 N N . THR B 1 308 ? 16.172 -72 -13.812 1 67.56 308 THR B N 1
ATOM 6694 C CA . THR B 1 308 ? 16.984 -71.25 -14.773 1 67.56 308 THR B CA 1
ATOM 6695 C C . THR B 1 308 ? 18.453 -71.25 -14.359 1 67.56 308 THR B C 1
ATOM 6697 O O . THR B 1 308 ? 19.344 -71.438 -15.188 1 67.56 308 THR B O 1
ATOM 6700 N N . THR B 1 309 ? 18.672 -71.062 -13.055 1 65.06 309 THR B N 1
ATOM 6701 C CA . THR B 1 309 ? 20 -71.125 -12.477 1 65.06 309 THR B CA 1
ATOM 6702 C C . THR B 1 309 ? 19.969 -71.875 -11.164 1 65.06 309 THR B C 1
ATOM 6704 O O . THR B 1 309 ? 18.922 -72.062 -10.539 1 65.06 309 THR B O 1
ATOM 6707 N N . PRO B 1 310 ? 21.109 -72.438 -10.875 1 63.56 310 PRO B N 1
ATOM 6708 C CA . PRO B 1 310 ? 21.156 -73.125 -9.609 1 63.56 310 PRO B CA 1
ATOM 6709 C C . PRO B 1 310 ? 20.734 -72.312 -8.422 1 63.56 310 PRO B C 1
ATOM 6711 O O . PRO B 1 310 ? 20.156 -72.812 -7.457 1 63.56 310 PRO B O 1
ATOM 6714 N N . PHE B 1 311 ? 20.938 -71.125 -8.539 1 65.88 311 PHE B N 1
ATOM 6715 C CA . PHE B 1 311 ? 20.609 -70.25 -7.453 1 65.88 311 PHE B CA 1
ATOM 6716 C C . PHE B 1 311 ? 19.109 -70.188 -7.227 1 65.88 311 PHE B C 1
ATOM 6718 O O . PHE B 1 311 ? 18.641 -70 -6.094 1 65.88 311 PHE B O 1
ATOM 6725 N N . LEU B 1 312 ? 18.312 -70.375 -8.203 1 73.19 312 LEU B N 1
ATOM 6726 C CA . LEU B 1 312 ? 16.875 -70.188 -8.117 1 73.19 312 LEU B CA 1
ATOM 6727 C C . LEU B 1 312 ? 16.25 -71.312 -7.34 1 73.19 312 LEU B C 1
ATOM 6729 O O . LEU B 1 312 ? 15.094 -71.25 -6.91 1 73.19 312 LEU B O 1
ATOM 6733 N N . ARG B 1 313 ? 17.047 -72.25 -7.184 1 66.44 313 ARG B N 1
ATOM 6734 C CA . ARG B 1 313 ? 16.578 -73.375 -6.328 1 66.44 313 ARG B CA 1
ATOM 6735 C C . ARG B 1 313 ? 16.438 -72.875 -4.879 1 66.44 313 ARG B C 1
ATOM 6737 O O . ARG B 1 313 ? 15.57 -73.375 -4.145 1 66.44 313 ARG B O 1
ATOM 6744 N N . LEU B 1 314 ? 17.297 -72.062 -4.566 1 59.12 314 LEU B N 1
ATOM 6745 C CA . LEU B 1 314 ? 17.281 -71.562 -3.209 1 59.12 314 LEU B CA 1
ATOM 6746 C C . LEU B 1 314 ? 16.328 -70.375 -3.096 1 59.12 314 LEU B C 1
ATOM 6748 O O . LEU B 1 314 ? 15.695 -70.188 -2.053 1 59.12 314 LEU B O 1
ATOM 6752 N N . ALA B 1 315 ? 16.203 -69.625 -4.145 1 66.62 315 ALA B N 1
ATOM 6753 C CA . ALA B 1 315 ? 15.359 -68.438 -4.152 1 66.62 315 ALA B CA 1
ATOM 6754 C C . ALA B 1 315 ? 14.531 -68.375 -5.43 1 66.62 315 ALA B C 1
ATOM 6756 O O . ALA B 1 315 ? 14.852 -67.562 -6.332 1 66.62 315 ALA B O 1
ATOM 6757 N N . PRO B 1 316 ? 13.492 -69.062 -5.391 1 74.94 316 PRO B N 1
ATOM 6758 C CA . PRO B 1 316 ? 12.664 -69.062 -6.598 1 74.94 316 PRO B CA 1
ATOM 6759 C C . PRO B 1 316 ? 11.977 -67.75 -6.875 1 74.94 316 PRO B C 1
ATOM 6761 O O . PRO B 1 316 ? 11.633 -67 -5.938 1 74.94 316 PRO B O 1
ATOM 6764 N N . LEU B 1 317 ? 11.922 -67.5 -8.109 1 85.62 317 LEU B N 1
ATOM 6765 C CA . LEU B 1 317 ? 11.258 -66.25 -8.531 1 85.62 317 LEU B CA 1
ATOM 6766 C C . LEU B 1 317 ? 9.836 -66.562 -8.992 1 85.62 317 LEU B C 1
ATOM 6768 O O . LEU B 1 317 ? 9.586 -67.562 -9.672 1 85.62 317 LEU B O 1
ATOM 6772 N N . LYS B 1 318 ? 8.93 -65.812 -8.469 1 86.44 318 LYS B N 1
ATOM 6773 C CA . LYS B 1 318 ? 7.539 -65.938 -8.906 1 86.44 318 LYS B CA 1
ATOM 6774 C C . LYS B 1 318 ? 7.375 -65.438 -10.344 1 86.44 318 LYS B C 1
ATOM 6776 O O . LYS B 1 318 ? 7.617 -64.25 -10.625 1 86.44 318 LYS B O 1
ATOM 6781 N N . LEU B 1 319 ? 7.078 -66.375 -11.203 1 89.25 319 LEU B N 1
ATOM 6782 C CA . LEU B 1 319 ? 6.934 -66.062 -12.625 1 89.25 319 LEU B CA 1
ATOM 6783 C C . LEU B 1 319 ? 5.48 -66.188 -13.062 1 89.25 319 LEU B C 1
ATOM 6785 O O . LEU B 1 319 ? 4.828 -67.188 -12.758 1 89.25 319 LEU B O 1
ATOM 6789 N N . GLU B 1 320 ? 4.988 -65.188 -13.641 1 89.44 320 GLU B N 1
ATOM 6790 C CA . GLU B 1 320 ? 3.645 -65.188 -14.211 1 89.44 320 GLU B CA 1
ATOM 6791 C C . GLU B 1 320 ? 3.695 -65.125 -15.734 1 89.44 320 GLU B C 1
ATOM 6793 O O . GLU B 1 320 ? 4.293 -64.188 -16.297 1 89.44 320 GLU B O 1
ATOM 6798 N N . GLU B 1 321 ? 3.072 -66.062 -16.391 1 89.62 321 GLU B N 1
ATOM 6799 C CA . GLU B 1 321 ? 2.984 -66 -17.859 1 89.62 321 GLU B CA 1
ATOM 6800 C C . GLU B 1 321 ? 1.857 -65.062 -18.312 1 89.62 321 GLU B C 1
ATOM 6802 O O . GLU B 1 321 ? 0.691 -65.312 -17.984 1 89.62 321 GLU B O 1
ATOM 6807 N N . ILE B 1 322 ? 2.184 -64.062 -18.953 1 91.25 322 ILE B N 1
ATOM 6808 C CA . ILE B 1 322 ? 1.224 -63.094 -19.438 1 91.25 322 ILE B CA 1
ATOM 6809 C C . ILE B 1 322 ? 0.72 -63.5 -20.828 1 91.25 322 ILE B C 1
ATOM 6811 O O . ILE B 1 322 ? -0.453 -63.312 -21.156 1 91.25 322 ILE B O 1
ATOM 6815 N N . ASN B 1 323 ? 1.635 -64 -21.625 1 90.88 323 ASN B N 1
ATOM 6816 C CA . ASN B 1 323 ? 1.354 -64.5 -22.969 1 90.88 323 ASN B CA 1
ATOM 6817 C C . ASN B 1 323 ? 2.273 -65.625 -23.344 1 90.88 323 ASN B C 1
ATOM 6819 O O . ASN B 1 323 ? 3.447 -65.625 -22.969 1 90.88 323 ASN B O 1
ATOM 6823 N N . HIS B 1 324 ? 1.812 -66.562 -24.141 1 87.69 324 HIS B N 1
ATOM 6824 C CA . HIS B 1 324 ? 2.588 -67.75 -24.438 1 87.69 324 HIS B CA 1
ATOM 6825 C C . HIS B 1 324 ? 3.369 -67.625 -25.734 1 87.69 324 HIS B C 1
ATOM 6827 O O . HIS B 1 324 ? 4.531 -68 -25.812 1 87.69 324 HIS B O 1
ATOM 6833 N N . ASP B 1 325 ? 2.773 -67.062 -26.703 1 87.62 325 ASP B N 1
ATOM 6834 C CA . ASP B 1 325 ? 3.414 -66.875 -28 1 87.62 325 ASP B CA 1
ATOM 6835 C C . ASP B 1 325 ? 2.945 -65.562 -28.656 1 87.62 325 ASP B C 1
ATOM 6837 O O . ASP B 1 325 ? 1.825 -65.5 -29.172 1 87.62 325 ASP B O 1
ATOM 6841 N N . PRO B 1 326 ? 3.844 -64.75 -28.844 1 90.81 326 PRO B N 1
ATOM 6842 C CA . PRO B 1 326 ? 5.199 -64.625 -28.297 1 90.81 326 PRO B CA 1
ATOM 6843 C C . PRO B 1 326 ? 5.23 -64.688 -26.766 1 90.81 326 PRO B C 1
ATOM 6845 O O . PRO B 1 326 ? 4.25 -64.312 -26.109 1 90.81 326 PRO B O 1
ATOM 6848 N N . TYR B 1 327 ? 6.336 -65.125 -26.344 1 89.44 327 TYR B N 1
ATOM 6849 C CA . TYR B 1 327 ? 6.48 -65.375 -24.906 1 89.44 327 TYR B CA 1
ATOM 6850 C C . TYR B 1 327 ? 6.672 -64.062 -24.172 1 89.44 327 TYR B C 1
ATOM 6852 O O . TYR B 1 327 ? 7.594 -63.281 -24.469 1 89.44 327 TYR B O 1
ATOM 6860 N N . VAL B 1 328 ? 5.746 -63.719 -23.266 1 92.69 328 VAL B N 1
ATOM 6861 C CA . VAL B 1 328 ? 5.797 -62.562 -22.375 1 92.69 328 VAL B CA 1
ATOM 6862 C C . VAL B 1 328 ? 5.539 -63 -20.938 1 92.69 328 VAL B C 1
ATOM 6864 O O . VAL B 1 328 ? 4.523 -63.625 -20.656 1 92.69 328 VAL B O 1
ATOM 6867 N N . VAL B 1 329 ? 6.441 -62.594 -20.016 1 92.81 329 VAL B N 1
ATOM 6868 C CA . VAL B 1 329 ? 6.285 -63.062 -18.641 1 92.81 329 VAL B CA 1
ATOM 6869 C C . VAL B 1 329 ? 6.57 -61.906 -17.672 1 92.81 329 VAL B C 1
ATOM 6871 O O . VAL B 1 329 ? 7.285 -60.969 -18.016 1 92.81 329 VAL B O 1
ATOM 6874 N N . MET B 1 330 ? 5.984 -62.094 -16.516 1 93.38 330 MET B N 1
ATOM 6875 C CA . MET B 1 330 ? 6.199 -61.125 -15.438 1 93.38 330 MET B CA 1
ATOM 6876 C C . MET B 1 330 ? 6.863 -61.812 -14.242 1 93.38 330 MET B C 1
ATOM 6878 O O . MET B 1 330 ? 6.398 -62.844 -13.781 1 93.38 330 MET B O 1
ATOM 6882 N N . TYR B 1 331 ? 8.016 -61.312 -13.82 1 93.38 331 TYR B N 1
ATOM 6883 C CA . TYR B 1 331 ? 8.617 -61.719 -12.562 1 93.38 331 TYR B CA 1
ATOM 6884 C C . TYR B 1 331 ? 8.18 -60.812 -11.422 1 93.38 331 TYR B C 1
ATOM 6886 O O . TYR B 1 331 ? 8.25 -59.594 -11.539 1 93.38 331 TYR B O 1
ATOM 6894 N N . HIS B 1 332 ? 7.762 -61.406 -10.32 1 92.81 332 HIS B N 1
ATOM 6895 C CA . HIS B 1 332 ? 7.238 -60.625 -9.219 1 92.81 332 HIS B CA 1
ATOM 6896 C C . HIS B 1 332 ? 8.297 -60.406 -8.133 1 92.81 332 HIS B C 1
ATOM 6898 O O . HIS B 1 332 ? 9.062 -61.344 -7.832 1 92.81 332 HIS B O 1
ATOM 6904 N N . ASN B 1 333 ? 8.398 -59.219 -7.633 1 92.94 333 ASN B N 1
ATOM 6905 C CA . ASN B 1 333 ? 9.227 -58.844 -6.484 1 92.94 333 ASN B CA 1
ATOM 6906 C C . ASN B 1 333 ? 10.703 -59.094 -6.754 1 92.94 333 ASN B C 1
ATOM 6908 O O . ASN B 1 333 ? 11.375 -59.75 -5.957 1 92.94 333 ASN B O 1
ATOM 6912 N N . VAL B 1 334 ? 11.148 -58.531 -7.793 1 94.69 334 VAL B N 1
ATOM 6913 C CA . VAL B 1 334 ? 12.516 -58.844 -8.203 1 94.69 334 VAL B CA 1
ATOM 6914 C C . VAL B 1 334 ? 13.391 -57.594 -8.062 1 94.69 334 VAL B C 1
ATOM 6916 O O . VAL B 1 334 ? 14.602 -57.656 -8.289 1 94.69 334 VAL B O 1
ATOM 6919 N N . ILE B 1 335 ? 12.859 -56.469 -7.738 1 95.44 335 ILE B N 1
ATOM 6920 C CA . ILE B 1 335 ? 13.625 -55.281 -7.383 1 95.44 335 ILE B CA 1
ATOM 6921 C C . ILE B 1 335 ? 13.07 -54.688 -6.102 1 95.44 335 ILE B C 1
ATOM 6923 O O . ILE B 1 335 ? 11.852 -54.562 -5.941 1 95.44 335 ILE B O 1
ATOM 6927 N N . TYR B 1 336 ? 13.922 -54.25 -5.191 1 95.19 336 TYR B N 1
ATOM 6928 C CA . TYR B 1 336 ? 13.516 -53.812 -3.863 1 95.19 336 TYR B CA 1
ATOM 6929 C C . TYR B 1 336 ? 13.523 -52.281 -3.768 1 95.19 336 TYR B C 1
ATOM 6931 O O . TYR B 1 336 ? 14.172 -51.625 -4.57 1 95.19 336 TYR B O 1
ATOM 6939 N N . ASP B 1 337 ? 12.828 -51.812 -2.734 1 95.62 337 ASP B N 1
ATOM 6940 C CA . ASP B 1 337 ? 12.695 -50.375 -2.531 1 95.62 337 ASP B CA 1
ATOM 6941 C C . ASP B 1 337 ? 14.07 -49.719 -2.357 1 95.62 337 ASP B C 1
ATOM 6943 O O . ASP B 1 337 ? 14.32 -48.656 -2.895 1 95.62 337 ASP B O 1
ATOM 6947 N N . SER B 1 338 ? 14.906 -50.344 -1.596 1 95.69 338 SER B N 1
ATOM 6948 C CA . SER B 1 338 ? 16.234 -49.781 -1.364 1 95.69 338 SER B CA 1
ATOM 6949 C C . SER B 1 338 ? 17.031 -49.656 -2.666 1 95.69 338 SER B C 1
ATOM 6951 O O . SER B 1 338 ? 17.781 -48.719 -2.863 1 95.69 338 SER B O 1
ATOM 6953 N N . GLU B 1 339 ? 16.859 -50.656 -3.578 1 95.19 339 GLU B N 1
ATOM 6954 C CA . GLU B 1 339 ? 17.547 -50.625 -4.867 1 95.19 339 GLU B CA 1
ATOM 6955 C C . GLU B 1 339 ? 16.984 -49.562 -5.773 1 95.19 339 GLU B C 1
ATOM 6957 O O . GLU B 1 339 ? 17.734 -48.906 -6.516 1 95.19 339 GLU B O 1
ATOM 6962 N N . ILE B 1 340 ? 15.719 -49.406 -5.668 1 95.12 340 ILE B N 1
ATOM 6963 C CA . ILE B 1 340 ? 15.062 -48.344 -6.461 1 95.12 340 ILE B CA 1
ATOM 6964 C C . ILE B 1 340 ? 15.578 -46.969 -6.031 1 95.12 340 ILE B C 1
ATOM 6966 O O . ILE B 1 340 ? 15.891 -46.156 -6.875 1 95.12 340 ILE B O 1
ATOM 6970 N N . GLU B 1 341 ? 15.664 -46.781 -4.758 1 92.81 341 GLU B N 1
ATOM 6971 C CA . GLU B 1 341 ? 16.188 -45.531 -4.25 1 92.81 341 GLU B CA 1
ATOM 6972 C C . GLU B 1 341 ? 17.641 -45.312 -4.688 1 92.81 341 GLU B C 1
ATOM 6974 O O . GLU B 1 341 ? 18.031 -44.188 -5.023 1 92.81 341 GLU B O 1
ATOM 6979 N N . GLU B 1 342 ? 18.359 -46.344 -4.586 1 93.06 342 GLU B N 1
ATOM 6980 C CA . GLU B 1 342 ? 19.75 -46.281 -5.043 1 93.06 342 GLU B CA 1
ATOM 6981 C C . GLU B 1 342 ? 19.828 -45.906 -6.523 1 93.06 342 GLU B C 1
ATOM 6983 O O . GLU B 1 342 ? 20.656 -45.094 -6.93 1 93.06 342 GLU B O 1
ATOM 6988 N N . MET B 1 343 ? 18.953 -46.5 -7.312 1 91.56 343 MET B N 1
ATOM 6989 C CA . MET B 1 343 ? 18.875 -46.219 -8.742 1 91.56 343 MET B CA 1
ATOM 6990 C C . MET B 1 343 ? 18.609 -44.75 -9 1 91.56 343 MET B C 1
ATOM 6992 O O . MET B 1 343 ? 19.266 -44.125 -9.828 1 91.56 343 MET B O 1
ATOM 6996 N N . LYS B 1 344 ? 17.672 -44.219 -8.297 1 87.44 344 LYS B N 1
ATOM 6997 C CA . LYS B 1 344 ? 17.297 -42.812 -8.453 1 87.44 344 LYS B CA 1
ATOM 6998 C C . LYS B 1 344 ? 18.438 -41.875 -8.047 1 87.44 344 LYS B C 1
ATOM 7000 O O . LYS B 1 344 ? 18.688 -40.875 -8.695 1 87.44 344 LYS B O 1
ATOM 7005 N N . ARG B 1 345 ? 19.172 -42.25 -7 1 86.94 345 ARG B N 1
ATOM 7006 C CA . ARG B 1 345 ? 20.297 -41.469 -6.539 1 86.94 345 ARG B CA 1
ATOM 7007 C C . ARG B 1 345 ? 21.422 -41.438 -7.582 1 86.94 345 ARG B C 1
ATOM 7009 O O . ARG B 1 345 ? 22.125 -40.438 -7.727 1 86.94 345 ARG B O 1
ATOM 7016 N N . LEU B 1 346 ? 21.5 -42.531 -8.289 1 86.69 346 LEU B N 1
ATOM 7017 C CA . LEU B 1 346 ? 22.547 -42.656 -9.297 1 86.69 346 LEU B CA 1
ATOM 7018 C C . LEU B 1 346 ? 22.156 -41.938 -10.586 1 86.69 346 LEU B C 1
ATOM 7020 O O . LEU B 1 346 ? 22.969 -41.812 -11.508 1 86.69 346 LEU B O 1
ATOM 7024 N N . SER B 1 347 ? 20.969 -41.406 -10.562 1 80.38 347 SER B N 1
ATOM 7025 C CA . SER B 1 347 ? 20.469 -40.75 -11.758 1 80.38 347 SER B CA 1
ATOM 7026 C C . SER B 1 347 ? 20.016 -39.312 -11.453 1 80.38 347 SER B C 1
ATOM 7028 O O . SER B 1 347 ? 18.906 -38.938 -11.797 1 80.38 347 SER B O 1
ATOM 7030 N N . PRO B 1 348 ? 20.859 -38.562 -10.891 1 71.38 348 PRO B N 1
ATOM 7031 C CA . PRO B 1 348 ? 20.438 -37.219 -10.477 1 71.38 348 PRO B CA 1
ATOM 7032 C C . PRO B 1 348 ? 20.156 -36.312 -11.664 1 71.38 348 PRO B C 1
ATOM 7034 O O . PRO B 1 348 ? 19.281 -35.438 -11.57 1 71.38 348 PRO B O 1
ATOM 7037 N N . GLN B 1 349 ? 21.016 -36.469 -12.758 1 72.06 349 GLN B N 1
ATOM 7038 C CA . GLN B 1 349 ? 20.828 -35.625 -13.93 1 72.06 349 GLN B CA 1
ATOM 7039 C C . GLN B 1 349 ? 20.328 -36.438 -15.125 1 72.06 349 GLN B C 1
ATOM 7041 O O . GLN B 1 349 ? 21.109 -37.156 -15.734 1 72.06 349 GLN B O 1
ATOM 7046 N N . MET B 1 350 ? 19.094 -36.406 -15.258 1 77.5 350 MET B N 1
ATOM 7047 C CA . MET B 1 350 ? 18.531 -37.125 -16.375 1 77.5 350 MET B CA 1
ATOM 7048 C C . MET B 1 350 ? 18.344 -36.219 -17.594 1 77.5 350 MET B C 1
ATOM 7050 O O . MET B 1 350 ? 18.203 -35 -17.453 1 77.5 350 MET B O 1
ATOM 7054 N N . GLN B 1 351 ? 18.547 -36.812 -18.719 1 74.88 351 GLN B N 1
ATOM 7055 C CA . GLN B 1 351 ? 18.406 -36.062 -19.969 1 74.88 351 GLN B CA 1
ATOM 7056 C C . GLN B 1 351 ? 17.078 -36.375 -20.641 1 74.88 351 GLN B C 1
ATOM 7058 O O . GLN B 1 351 ? 16.406 -37.375 -20.297 1 74.88 351 GLN B O 1
ATOM 7063 N N . ASN B 1 352 ? 16.734 -35.562 -21.578 1 73.44 352 ASN B N 1
ATOM 7064 C CA . ASN B 1 352 ? 15.5 -35.781 -22.328 1 73.44 352 ASN B CA 1
ATOM 7065 C C . ASN B 1 352 ? 15.641 -36.906 -23.312 1 73.44 352 ASN B C 1
ATOM 7067 O O . ASN B 1 352 ? 16.641 -37 -24.047 1 73.44 352 ASN B O 1
ATOM 7071 N N . GLY B 1 353 ? 14.758 -37.875 -23.094 1 73.62 353 GLY B N 1
ATOM 7072 C CA . GLY B 1 353 ? 14.586 -38.906 -24.125 1 73.62 353 GLY B CA 1
ATOM 7073 C C . GLY B 1 353 ? 13.531 -38.531 -25.141 1 73.62 353 GLY B C 1
ATOM 7074 O O . GLY B 1 353 ? 12.391 -38.25 -24.797 1 73.62 353 GLY B O 1
ATOM 7075 N N . TYR B 1 354 ? 13.875 -38.469 -26.359 1 69.5 354 TYR B N 1
ATOM 7076 C CA . TYR B 1 354 ? 12.977 -37.938 -27.391 1 69.5 354 TYR B CA 1
ATOM 7077 C C . TYR B 1 354 ? 12.32 -39.062 -28.172 1 69.5 354 TYR B C 1
ATOM 7079 O O . TYR B 1 354 ? 12.883 -40.156 -28.297 1 69.5 354 TYR B O 1
ATOM 7087 N N . ILE B 1 355 ? 11.055 -38.844 -28.375 1 62.31 355 ILE B N 1
ATOM 7088 C CA . ILE B 1 355 ? 10.352 -39.656 -29.375 1 62.31 355 ILE B CA 1
ATOM 7089 C C . ILE B 1 355 ? 10.523 -39 -30.75 1 62.31 355 ILE B C 1
ATOM 7091 O O . ILE B 1 355 ? 10.305 -37.812 -30.906 1 62.31 355 ILE B O 1
ATOM 7095 N N . HIS B 1 356 ? 11.406 -39.562 -31.594 1 53.81 356 HIS B N 1
ATOM 7096 C CA . HIS B 1 356 ? 11.602 -38.969 -32.906 1 53.81 356 HIS B CA 1
ATOM 7097 C C . HIS B 1 356 ? 10.438 -39.281 -33.844 1 53.81 356 HIS B C 1
ATOM 7099 O O . HIS B 1 356 ? 10 -40.438 -33.906 1 53.81 356 HIS B O 1
ATOM 7105 N N . GLY B 1 357 ? 9.531 -38.375 -33.938 1 51.34 357 GLY B N 1
ATOM 7106 C CA . GLY B 1 357 ? 8.5 -38.531 -34.969 1 51.34 357 GLY B CA 1
ATOM 7107 C C . GLY B 1 357 ? 8.617 -37.562 -36.094 1 51.34 357 GLY B C 1
ATOM 7108 O O . GLY B 1 357 ? 9.5 -36.688 -36.125 1 51.34 357 GLY B O 1
ATOM 7109 N N . TYR B 1 358 ? 8.406 -38 -37.344 1 43.09 358 TYR B N 1
ATOM 7110 C CA . TYR B 1 358 ? 8.375 -37.156 -38.531 1 43.09 358 TYR B CA 1
ATOM 7111 C C . TYR B 1 358 ? 6.984 -36.562 -38.719 1 43.09 358 TYR B C 1
ATOM 7113 O O . TYR B 1 358 ? 5.977 -37.25 -38.562 1 43.09 358 TYR B O 1
ATOM 7121 N N . LYS B 1 359 ? 6.855 -35.219 -38.469 1 46.12 359 LYS B N 1
ATOM 7122 C CA . LYS B 1 359 ? 5.617 -34.625 -38.969 1 46.12 359 LYS B CA 1
ATOM 7123 C C . LYS B 1 359 ? 5.527 -34.75 -40.5 1 46.12 359 LYS B C 1
ATOM 7125 O O . LYS B 1 359 ? 6.539 -34.969 -41.156 1 46.12 359 LYS B O 1
ATOM 7130 N N . ALA B 1 360 ? 4.328 -34.719 -40.969 1 40.78 360 ALA B N 1
ATOM 7131 C CA . ALA B 1 360 ? 4.125 -34.812 -42.406 1 40.78 360 ALA B CA 1
ATOM 7132 C C . ALA B 1 360 ? 5.16 -34 -43.188 1 40.78 360 ALA B C 1
ATOM 7134 O O . ALA B 1 360 ? 5.629 -34.406 -44.25 1 40.78 360 ALA B O 1
ATOM 7135 N N . ASN B 1 361 ? 5.258 -32.75 -42.969 1 39.97 361 ASN B N 1
ATOM 7136 C CA . ASN B 1 361 ? 6.16 -31.938 -43.781 1 39.97 361 ASN B CA 1
ATOM 7137 C C . ASN B 1 361 ? 7.613 -32.094 -43.312 1 39.97 361 ASN B C 1
ATOM 7139 O O . ASN B 1 361 ? 8.461 -31.281 -43.656 1 39.97 361 ASN B O 1
ATOM 7143 N N . GLN B 1 362 ? 8.18 -33.219 -42.906 1 42.94 362 GLN B N 1
ATOM 7144 C CA . GLN B 1 362 ? 9.531 -33.719 -42.719 1 42.94 362 GLN B CA 1
ATOM 7145 C C . GLN B 1 362 ? 10.195 -33.094 -41.5 1 42.94 362 GLN B C 1
ATOM 7147 O O . GLN B 1 362 ? 11.391 -33.281 -41.281 1 42.94 362 GLN B O 1
ATOM 7152 N N . THR B 1 363 ? 9.484 -32.188 -40.875 1 43.53 363 THR B N 1
ATOM 7153 C CA . THR B 1 363 ? 10.234 -31.609 -39.781 1 43.53 363 THR B CA 1
ATOM 7154 C C . THR B 1 363 ? 10.156 -32.5 -38.531 1 43.53 363 THR B C 1
ATOM 7156 O O . THR B 1 363 ? 9.094 -33.062 -38.25 1 43.53 363 THR B O 1
ATOM 7159 N N . LYS B 1 364 ? 11.234 -32.812 -38 1 49 364 LYS B N 1
ATOM 7160 C CA . LYS B 1 364 ? 11.453 -33.656 -36.812 1 49 364 LYS B CA 1
ATOM 7161 C C . LYS B 1 364 ? 10.805 -33.031 -35.562 1 49 364 LYS B C 1
ATOM 7163 O O . LYS B 1 364 ? 11.055 -31.891 -35.25 1 49 364 LYS B O 1
ATOM 7168 N N . VAL B 1 365 ? 9.562 -33.469 -35.312 1 49.91 365 VAL B N 1
ATOM 7169 C CA . VAL B 1 365 ? 8.953 -33.031 -34.062 1 49.91 365 VAL B CA 1
ATOM 7170 C C . VAL B 1 365 ? 9.508 -33.875 -32.906 1 49.91 365 VAL B C 1
ATOM 7172 O O . VAL B 1 365 ? 9.586 -35.094 -33 1 49.91 365 VAL B O 1
ATOM 7175 N N . THR B 1 366 ? 10.289 -33.25 -32.062 1 57.56 366 THR B N 1
ATOM 7176 C CA . THR B 1 366 ? 10.922 -33.969 -30.938 1 57.56 366 THR B CA 1
ATOM 7177 C C . THR B 1 366 ? 10.094 -33.812 -29.672 1 57.56 366 THR B C 1
ATOM 7179 O O . THR B 1 366 ? 9.75 -32.688 -29.266 1 57.56 366 THR B O 1
ATOM 7182 N N . ASP B 1 367 ? 9.141 -34.844 -29.516 1 65.44 367 ASP B N 1
ATOM 7183 C CA . ASP B 1 367 ? 8.469 -34.906 -28.234 1 65.44 367 ASP B CA 1
ATOM 7184 C C . ASP B 1 367 ? 9.297 -35.688 -27.219 1 65.44 367 ASP B C 1
ATOM 7186 O O . ASP B 1 367 ? 10 -36.625 -27.578 1 65.44 367 ASP B O 1
ATOM 7190 N N . ILE B 1 368 ? 9.32 -35.094 -26.062 1 60.62 368 ILE B N 1
ATOM 7191 C CA . ILE B 1 368 ? 10.07 -35.781 -25.016 1 60.62 368 ILE B CA 1
ATOM 7192 C C . ILE B 1 368 ? 9.25 -36.969 -24.484 1 60.62 368 ILE B C 1
ATOM 7194 O O . ILE B 1 368 ? 8.117 -36.781 -24.031 1 60.62 368 ILE B O 1
ATOM 7198 N N . ALA B 1 369 ? 9.75 -38.062 -24.641 1 67.69 369 ALA B N 1
ATOM 7199 C CA . ALA B 1 369 ? 9.094 -39.281 -24.141 1 67.69 369 ALA B CA 1
ATOM 7200 C C . ALA B 1 369 ? 9.305 -39.438 -22.641 1 67.69 369 ALA B C 1
ATOM 7202 O O . ALA B 1 369 ? 8.359 -39.719 -21.891 1 67.69 369 ALA B O 1
ATOM 7203 N N . ALA B 1 370 ? 10.469 -39.188 -22.188 1 76.56 370 ALA B N 1
ATOM 7204 C CA . ALA B 1 370 ? 10.852 -39.438 -20.797 1 76.56 370 ALA B CA 1
ATOM 7205 C C . ALA B 1 370 ? 12.18 -38.75 -20.484 1 76.56 370 ALA B C 1
ATOM 7207 O O . ALA B 1 370 ? 12.898 -38.312 -21.375 1 76.56 370 ALA B O 1
ATOM 7208 N N . ARG B 1 371 ? 12.383 -38.656 -19.219 1 81.44 371 ARG B N 1
ATOM 7209 C CA . ARG B 1 371 ? 13.742 -38.375 -18.766 1 81.44 371 ARG B CA 1
ATOM 7210 C C . ARG B 1 371 ? 14.555 -39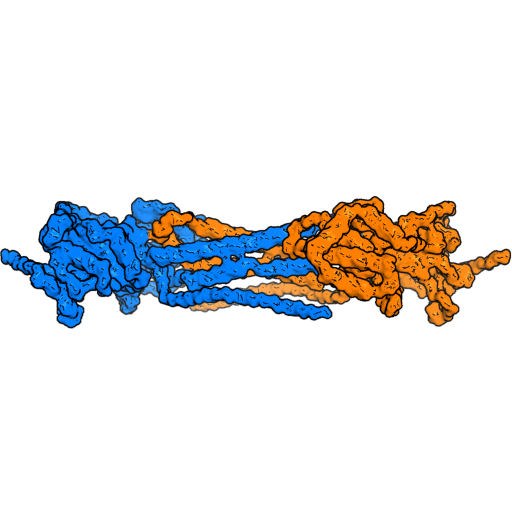.656 -18.609 1 81.44 371 ARG B C 1
ATOM 7212 O O . ARG B 1 371 ? 14.07 -40.625 -18.031 1 81.44 371 ARG B O 1
ATOM 7219 N N . VAL B 1 372 ? 15.758 -39.594 -19.188 1 84.38 372 VAL B N 1
ATOM 7220 C CA . VAL B 1 372 ? 16.484 -40.844 -19.25 1 84.38 372 VAL B CA 1
ATOM 7221 C C . VAL B 1 372 ? 17.906 -40.656 -18.75 1 84.38 372 VAL B C 1
ATOM 7223 O O . VAL B 1 372 ? 18.469 -39.562 -18.859 1 84.38 372 VAL B O 1
ATOM 7226 N N . ASN B 1 373 ? 18.391 -41.656 -18.094 1 86 373 ASN B N 1
ATOM 7227 C CA . ASN B 1 373 ? 19.797 -41.781 -17.734 1 86 373 ASN B CA 1
ATOM 7228 C C . ASN B 1 373 ? 20.328 -43.188 -18 1 86 373 ASN B C 1
ATOM 7230 O O . ASN B 1 373 ? 19.562 -44.156 -17.922 1 86 373 ASN B O 1
ATOM 7234 N N . TRP B 1 374 ? 21.578 -43.25 -18.406 1 86.75 374 TRP B N 1
ATOM 7235 C CA . TRP B 1 374 ? 22.219 -44.531 -18.641 1 86.75 374 TRP B CA 1
ATOM 7236 C C . TRP B 1 374 ? 23.234 -44.844 -17.531 1 86.75 374 TRP B C 1
ATOM 7238 O O . TRP B 1 374 ? 24.109 -44 -17.25 1 86.75 374 TRP B O 1
ATOM 7248 N N . LEU B 1 375 ? 23 -45.875 -16.922 1 86.62 375 LEU B N 1
ATOM 7249 C CA . LEU B 1 375 ? 23.984 -46.375 -15.961 1 86.62 375 LEU B CA 1
ATOM 7250 C C . LEU B 1 375 ? 24.984 -47.281 -16.625 1 86.62 375 LEU B C 1
ATOM 7252 O O . LEU B 1 375 ? 24.641 -48.406 -17.031 1 86.62 375 LEU B O 1
ATOM 7256 N N . VAL B 1 376 ? 26.234 -46.844 -16.812 1 78.5 376 VAL B N 1
ATOM 7257 C CA . VAL B 1 376 ? 27.234 -47.562 -17.594 1 78.5 376 VAL B CA 1
ATOM 7258 C C . VAL B 1 376 ? 28.359 -48.031 -16.688 1 78.5 376 VAL B C 1
ATOM 7260 O O . VAL B 1 376 ? 28.953 -49.094 -16.938 1 78.5 376 VAL B O 1
ATOM 7263 N N . GLU B 1 377 ? 28.672 -47.344 -15.672 1 73.56 377 GLU B N 1
ATOM 7264 C CA . GLU B 1 377 ? 29.781 -47.688 -14.797 1 73.56 377 GLU B CA 1
ATOM 7265 C C . GLU B 1 377 ? 29.438 -48.906 -13.914 1 73.56 377 GLU B C 1
ATOM 7267 O O . GLU B 1 377 ? 28.297 -49.031 -13.469 1 73.56 377 GLU B O 1
ATOM 7272 N N . ASN B 1 378 ? 30.422 -49.688 -13.812 1 75.44 378 ASN B N 1
ATOM 7273 C CA . ASN B 1 378 ? 30.234 -50.875 -13 1 75.44 378 ASN B CA 1
ATOM 7274 C C . ASN B 1 378 ? 30.078 -50.531 -11.516 1 75.44 378 ASN B C 1
ATOM 7276 O O . ASN B 1 378 ? 31.062 -50.562 -10.766 1 75.44 378 ASN B O 1
ATOM 7280 N N . THR B 1 379 ? 28.984 -50.25 -11.109 1 83.25 379 THR B N 1
ATOM 7281 C CA . THR B 1 379 ? 28.625 -50.062 -9.703 1 83.25 379 THR B CA 1
ATOM 7282 C C . THR B 1 379 ? 28.094 -51.344 -9.078 1 83.25 379 THR B C 1
ATOM 7284 O O . THR B 1 379 ? 27.672 -52.25 -9.789 1 83.25 379 THR B O 1
ATOM 7287 N N . PRO B 1 380 ? 28.234 -51.375 -7.746 1 89.56 380 PRO B N 1
ATOM 7288 C CA . PRO B 1 380 ? 27.656 -52.531 -7.078 1 89.56 380 PRO B CA 1
ATOM 7289 C C . PRO B 1 380 ? 26.188 -52.75 -7.426 1 89.56 380 PRO B C 1
ATOM 7291 O O . PRO B 1 380 ? 25.734 -53.875 -7.531 1 89.56 380 PRO B O 1
ATOM 7294 N N . PHE B 1 381 ? 25.484 -51.688 -7.648 1 92.25 381 PHE B N 1
ATOM 7295 C CA . PHE B 1 381 ? 24.094 -51.812 -8.023 1 92.25 381 PHE B CA 1
ATOM 7296 C C . PHE B 1 381 ? 23.938 -52.531 -9.359 1 92.25 381 PHE B C 1
ATOM 7298 O O . PHE B 1 381 ? 23.125 -53.438 -9.484 1 92.25 381 PHE B O 1
ATOM 7305 N N . LEU B 1 382 ? 24.688 -52.125 -10.297 1 90.06 382 LEU B N 1
ATOM 7306 C CA . LEU B 1 382 ? 24.578 -52.688 -11.633 1 90.06 382 LEU B CA 1
ATOM 7307 C C . LEU B 1 382 ? 24.984 -54.156 -11.625 1 90.06 382 LEU B C 1
ATOM 7309 O O . LEU B 1 382 ? 24.406 -54.969 -12.359 1 90.06 382 LEU B O 1
ATOM 7313 N N . GLU B 1 383 ? 25.938 -54.469 -10.836 1 89.06 383 GLU B N 1
ATOM 7314 C CA . GLU B 1 383 ? 26.359 -55.875 -10.711 1 89.06 383 GLU B CA 1
ATOM 7315 C C . GLU B 1 383 ? 25.25 -56.75 -10.156 1 89.06 383 GLU B C 1
ATOM 7317 O O . GLU B 1 383 ? 25 -57.844 -10.648 1 89.06 383 GLU B O 1
ATOM 7322 N N . ARG B 1 384 ? 24.625 -56.25 -9.188 1 91.06 384 ARG B N 1
ATOM 7323 C CA . ARG B 1 384 ? 23.531 -57 -8.578 1 91.06 384 ARG B CA 1
ATOM 7324 C C . ARG B 1 384 ? 22.375 -57.188 -9.562 1 91.06 384 ARG B C 1
ATOM 7326 O O . ARG B 1 384 ? 21.828 -58.281 -9.688 1 91.06 384 ARG B O 1
ATOM 7333 N N . MET B 1 385 ? 22.062 -56.156 -10.273 1 91.44 385 MET B N 1
ATOM 7334 C CA . MET B 1 385 ? 20.953 -56.188 -11.211 1 91.44 385 MET B CA 1
ATOM 7335 C C . MET B 1 385 ? 21.25 -57.156 -12.359 1 91.44 385 MET B C 1
ATOM 7337 O O . MET B 1 385 ? 20.391 -57.938 -12.773 1 91.44 385 MET B O 1
ATOM 7341 N N . ASN B 1 386 ? 22.469 -57.094 -12.852 1 89.5 386 ASN B N 1
ATOM 7342 C CA . ASN B 1 386 ? 22.859 -58 -13.945 1 89.5 386 ASN B CA 1
ATOM 7343 C C . ASN B 1 386 ? 22.828 -59.469 -13.508 1 89.5 386 ASN B C 1
ATOM 7345 O O . ASN B 1 386 ? 22.406 -60.312 -14.273 1 89.5 386 ASN B O 1
ATOM 7349 N N . GLN B 1 387 ? 23.297 -59.656 -12.32 1 88.38 387 GLN B N 1
ATOM 7350 C CA . GLN B 1 387 ? 23.234 -61.031 -11.805 1 88.38 387 GLN B CA 1
ATOM 7351 C C . GLN B 1 387 ? 21.797 -61.5 -11.68 1 88.38 387 GLN B C 1
ATOM 7353 O O . GLN B 1 387 ? 21.484 -62.656 -12.008 1 88.38 387 GLN B O 1
ATOM 7358 N N . ARG B 1 388 ? 20.938 -60.688 -11.195 1 90.5 388 ARG B N 1
ATOM 7359 C CA . ARG B 1 388 ? 19.531 -61.031 -11.062 1 90.5 388 ARG B CA 1
ATOM 7360 C C . ARG B 1 388 ? 18.922 -61.344 -12.422 1 90.5 388 ARG B C 1
ATOM 7362 O O . ARG B 1 388 ? 18.156 -62.312 -12.547 1 90.5 388 ARG B O 1
ATOM 7369 N N . ILE B 1 389 ? 19.25 -60.594 -13.414 1 91.25 389 ILE B N 1
ATOM 7370 C CA . ILE B 1 389 ? 18.75 -60.812 -14.766 1 91.25 389 ILE B CA 1
ATOM 7371 C C . ILE B 1 389 ? 19.25 -62.156 -15.273 1 91.25 389 ILE B C 1
ATOM 7373 O O . ILE B 1 389 ? 18.5 -62.938 -15.898 1 91.25 389 ILE B O 1
ATOM 7377 N N . THR B 1 390 ? 20.5 -62.406 -14.961 1 86.81 390 THR B N 1
ATOM 7378 C CA . THR B 1 390 ? 21.062 -63.688 -15.336 1 86.81 390 THR B CA 1
ATOM 7379 C C . THR B 1 390 ? 20.328 -64.812 -14.641 1 86.81 390 THR B C 1
ATOM 7381 O O . THR B 1 390 ? 20.031 -65.875 -15.258 1 86.81 390 THR B O 1
ATOM 7384 N N . ASP B 1 391 ? 20.047 -64.625 -13.484 1 86.38 391 ASP B N 1
ATOM 7385 C CA . ASP B 1 391 ? 19.312 -65.625 -12.719 1 86.38 391 ASP B CA 1
ATOM 7386 C C . ASP B 1 391 ? 17.906 -65.812 -13.281 1 86.38 391 ASP B C 1
ATOM 7388 O O . ASP B 1 391 ? 17.391 -66.938 -13.289 1 86.38 391 ASP B O 1
ATOM 7392 N N . MET B 1 392 ? 17.266 -64.812 -13.695 1 87.38 392 MET B N 1
ATOM 7393 C CA . MET B 1 392 ? 15.898 -64.812 -14.211 1 87.38 392 MET B CA 1
ATOM 7394 C C . MET B 1 392 ? 15.859 -65.438 -15.602 1 87.38 392 MET B C 1
ATOM 7396 O O . MET B 1 392 ? 14.953 -66.25 -15.914 1 87.38 392 MET B O 1
ATOM 7400 N N . THR B 1 393 ? 16.844 -65.188 -16.391 1 85.12 393 THR B N 1
ATOM 7401 C CA . THR B 1 393 ? 16.734 -65.5 -17.812 1 85.12 393 THR B CA 1
ATOM 7402 C C . THR B 1 393 ? 17.703 -66.625 -18.203 1 85.12 393 THR B C 1
ATOM 7404 O O . THR B 1 393 ? 17.531 -67.25 -19.25 1 85.12 393 THR B O 1
ATOM 7407 N N . GLY B 1 394 ? 18.781 -66.688 -17.406 1 81.56 394 GLY B N 1
ATOM 7408 C CA . GLY B 1 394 ? 19.844 -67.625 -17.75 1 81.56 394 GLY B CA 1
ATOM 7409 C C . GLY B 1 394 ? 20.844 -67 -18.734 1 81.56 394 GLY B C 1
ATOM 7410 O O . GLY B 1 394 ? 21.797 -67.688 -19.125 1 81.56 394 GLY B O 1
ATOM 7411 N N . PHE B 1 395 ? 20.625 -65.875 -19.172 1 80.44 395 PHE B N 1
ATOM 7412 C CA . PHE B 1 395 ? 21.5 -65.25 -20.156 1 80.44 395 PHE B CA 1
ATOM 7413 C C . PHE B 1 395 ? 22.734 -64.625 -19.5 1 80.44 395 PHE B C 1
ATOM 7415 O O . PHE B 1 395 ? 22.719 -64.312 -18.312 1 80.44 395 PHE B O 1
ATOM 7422 N N . ASP B 1 396 ? 23.812 -64.562 -20.266 1 72.25 396 ASP B N 1
ATOM 7423 C CA . ASP B 1 396 ? 25.062 -64 -19.797 1 72.25 396 ASP B CA 1
ATOM 7424 C C . ASP B 1 396 ? 25.156 -62.531 -20.156 1 72.25 396 ASP B C 1
ATOM 7426 O O . ASP B 1 396 ? 25.078 -62.156 -21.344 1 72.25 396 ASP B O 1
ATOM 7430 N N . LEU B 1 397 ? 25.375 -61.625 -19.219 1 71.81 397 LEU B N 1
ATOM 7431 C CA . LEU B 1 397 ? 25.344 -60.188 -19.422 1 71.81 397 LEU B CA 1
ATOM 7432 C C . LEU B 1 397 ? 26.719 -59.562 -19.188 1 71.81 397 LEU B C 1
ATOM 7434 O O . LEU B 1 397 ? 26.844 -58.344 -19.078 1 71.81 397 LEU B O 1
ATOM 7438 N N . LYS B 1 398 ? 27.719 -60.219 -19.156 1 64.75 398 LYS B N 1
ATOM 7439 C CA . LYS B 1 398 ? 29.047 -59.75 -18.766 1 64.75 398 LYS B CA 1
ATOM 7440 C C . LYS B 1 398 ? 29.547 -58.688 -19.75 1 64.75 398 LYS B C 1
ATOM 7442 O O . LYS B 1 398 ? 30.203 -57.75 -19.344 1 64.75 398 LYS B O 1
ATOM 7447 N N . GLU B 1 399 ? 29.188 -58.719 -20.984 1 63.03 399 GLU B N 1
ATOM 7448 C CA . GLU B 1 399 ? 29.797 -57.875 -22 1 63.03 399 GLU B CA 1
ATOM 7449 C C . GLU B 1 399 ? 29.031 -56.562 -22.141 1 63.03 399 GLU B C 1
ATOM 7451 O O . GLU B 1 399 ? 29.531 -55.594 -22.734 1 63.03 399 GLU B O 1
ATOM 7456 N N . PHE B 1 400 ? 27.906 -56.406 -21.672 1 65.56 400 PHE B N 1
ATOM 7457 C CA . PHE B 1 400 ? 27.109 -55.219 -21.828 1 65.56 400 PHE B CA 1
ATOM 7458 C C . PHE B 1 400 ? 26.359 -54.875 -20.531 1 65.56 400 PHE B C 1
ATOM 7460 O O . PHE B 1 400 ? 25.141 -55.062 -20.453 1 65.56 400 PHE B O 1
ATOM 7467 N N . PRO B 1 401 ? 27.031 -54.156 -19.656 1 67.44 401 PRO B N 1
ATOM 7468 C CA . PRO B 1 401 ? 26.422 -54.031 -18.344 1 67.44 401 PRO B CA 1
ATOM 7469 C C . PRO B 1 401 ? 25.469 -52.844 -18.25 1 67.44 401 PRO B C 1
ATOM 7471 O O . PRO B 1 401 ? 24.672 -52.75 -17.312 1 67.44 401 PRO B O 1
ATOM 7474 N N . SER B 1 402 ? 25.344 -52.125 -19.391 1 82.19 402 SER B N 1
ATOM 7475 C CA . SER B 1 402 ? 24.641 -50.844 -19.219 1 82.19 402 SER B CA 1
ATOM 7476 C C . SER B 1 402 ? 23.125 -51.062 -19.172 1 82.19 402 SER B C 1
ATOM 7478 O O . SER B 1 402 ? 22.594 -51.969 -19.781 1 82.19 402 SER B O 1
ATOM 7480 N N . VAL B 1 403 ? 22.484 -50.25 -18.297 1 88.94 403 VAL B N 1
ATOM 7481 C CA . VAL B 1 403 ? 21.031 -50.25 -18.172 1 88.94 403 VAL B CA 1
ATOM 7482 C C . VAL B 1 403 ? 20.5 -48.812 -18.344 1 88.94 403 VAL B C 1
ATOM 7484 O O . VAL B 1 403 ? 21.234 -47.844 -18.094 1 88.94 403 VAL B O 1
ATOM 7487 N N . GLN B 1 404 ? 19.266 -48.719 -18.797 1 90.56 404 GLN B N 1
ATOM 7488 C CA . GLN B 1 404 ? 18.609 -47.406 -18.953 1 90.56 404 GLN B CA 1
ATOM 7489 C C . GLN B 1 404 ? 17.609 -47.156 -17.844 1 90.56 404 GLN B C 1
ATOM 7491 O O . GLN B 1 404 ? 16.75 -48 -17.578 1 90.56 404 GLN B O 1
ATOM 7496 N N . VAL B 1 405 ? 17.781 -46.062 -17.188 1 91.62 405 VAL B N 1
ATOM 7497 C CA . VAL B 1 405 ? 16.781 -45.594 -16.234 1 91.62 405 VAL B CA 1
ATOM 7498 C C . VAL B 1 405 ? 15.898 -44.531 -16.891 1 91.62 405 VAL B C 1
ATOM 7500 O O . VAL B 1 405 ? 16.406 -43.562 -17.5 1 91.62 405 VAL B O 1
ATOM 7503 N N . ALA B 1 406 ? 14.562 -44.688 -16.812 1 89.5 406 ALA B N 1
ATOM 7504 C CA . ALA B 1 406 ? 13.641 -43.75 -17.438 1 89.5 406 ALA B CA 1
ATOM 7505 C C . ALA B 1 406 ? 12.562 -43.312 -16.453 1 89.5 406 ALA B C 1
ATOM 7507 O O . ALA B 1 406 ? 12.078 -44.125 -15.648 1 89.5 406 ALA B O 1
ATOM 7508 N N . ASN B 1 407 ? 12.297 -42.094 -16.484 1 88.81 407 ASN B N 1
ATOM 7509 C CA . ASN B 1 407 ? 11.195 -41.5 -15.711 1 88.81 407 ASN B CA 1
ATOM 7510 C C . ASN B 1 407 ? 10.164 -40.844 -16.625 1 88.81 407 ASN B C 1
ATOM 7512 O O . ASN B 1 407 ? 10.469 -39.844 -17.281 1 88.81 407 ASN B O 1
ATOM 7516 N N . PHE B 1 408 ? 9.008 -41.406 -16.719 1 89.19 408 PHE B N 1
ATOM 7517 C CA . PHE B 1 408 ? 7.891 -40.812 -17.453 1 89.19 408 PHE B CA 1
ATOM 7518 C C . PHE B 1 408 ? 7.012 -40 -16.531 1 89.19 408 PHE B C 1
ATOM 7520 O O . PHE B 1 408 ? 6.41 -40.5 -15.594 1 89.19 408 PHE B O 1
ATOM 7527 N N . GLY B 1 409 ? 7.023 -38.75 -16.859 1 87.44 409 GLY B N 1
ATOM 7528 C CA . GLY B 1 409 ? 6.148 -37.875 -16.109 1 87.44 409 GLY B CA 1
ATOM 7529 C C . GLY B 1 409 ? 4.73 -37.844 -16.641 1 87.44 409 GLY B C 1
ATOM 7530 O O . GLY B 1 409 ? 4.359 -38.656 -17.484 1 87.44 409 GLY B O 1
ATOM 7531 N N . ILE B 1 410 ? 3.984 -36.938 -16.172 1 89.5 410 ILE B N 1
ATOM 7532 C CA . ILE B 1 410 ? 2.574 -36.812 -16.531 1 89.5 410 ILE B CA 1
ATOM 7533 C C . ILE B 1 410 ? 2.439 -36.531 -18.016 1 89.5 410 ILE B C 1
ATOM 7535 O O . ILE B 1 410 ? 3.09 -35.625 -18.562 1 89.5 410 ILE B O 1
ATOM 7539 N N . GLY B 1 411 ? 1.627 -37.344 -18.656 1 90.5 411 GLY B N 1
ATOM 7540 C CA . GLY B 1 411 ? 1.349 -37.156 -20.078 1 90.5 411 GLY B CA 1
ATOM 7541 C C . GLY B 1 411 ? 2.398 -37.781 -20.984 1 90.5 411 GLY B C 1
ATOM 7542 O O . GLY B 1 411 ? 2.189 -37.906 -22.188 1 90.5 411 GLY B O 1
ATOM 7543 N N . ASN B 1 412 ? 3.506 -38.125 -20.469 1 88.88 412 ASN B N 1
ATOM 7544 C CA . ASN B 1 412 ? 4.562 -38.719 -21.281 1 88.88 412 ASN B CA 1
ATOM 7545 C C . ASN B 1 412 ? 4.219 -40.156 -21.688 1 88.88 412 ASN B C 1
ATOM 7547 O O . ASN B 1 412 ? 3.561 -40.875 -20.922 1 88.88 412 ASN B O 1
ATOM 7551 N N . ASN B 1 413 ? 4.555 -40.469 -22.781 1 89.69 413 ASN B N 1
ATOM 7552 C CA . ASN B 1 413 ? 4.355 -41.781 -23.375 1 89.69 413 ASN B CA 1
ATOM 7553 C C . ASN B 1 413 ? 5.504 -42.188 -24.297 1 89.69 413 ASN B C 1
ATOM 7555 O O . ASN B 1 413 ? 6.418 -41.375 -24.516 1 89.69 413 ASN B O 1
ATOM 7559 N N . PHE B 1 414 ? 5.539 -43.344 -24.672 1 89.38 414 PHE B N 1
ATOM 7560 C CA . PHE B 1 414 ? 6.453 -43.812 -25.719 1 89.38 414 PHE B CA 1
ATOM 7561 C C . PHE B 1 414 ? 5.695 -44.5 -26.828 1 89.38 414 PHE B C 1
ATOM 7563 O O . PHE B 1 414 ? 5.078 -45.562 -26.609 1 89.38 414 PHE B O 1
ATOM 7570 N N . GLU B 1 415 ? 5.738 -44 -28 1 87.25 415 GLU B N 1
ATOM 7571 C CA . GLU B 1 415 ? 4.977 -44.5 -29.141 1 87.25 415 GLU B CA 1
ATOM 7572 C C . GLU B 1 415 ? 5.379 -45.938 -29.484 1 87.25 415 GLU B C 1
ATOM 7574 O O . GLU B 1 415 ? 6.441 -46.406 -29.078 1 87.25 415 GLU B O 1
ATOM 7579 N N . ALA B 1 416 ? 4.5 -46.562 -30.266 1 89.44 416 ALA B N 1
ATOM 7580 C CA . ALA B 1 416 ? 4.738 -47.938 -30.672 1 89.44 416 ALA B CA 1
ATOM 7581 C C . ALA B 1 416 ? 6.09 -48.062 -31.359 1 89.44 416 ALA B C 1
ATOM 7583 O O . ALA B 1 416 ? 6.441 -47.281 -32.219 1 89.44 416 ALA B O 1
ATOM 7584 N N . HIS B 1 417 ? 6.832 -49.062 -30.922 1 87.19 417 HIS B N 1
ATOM 7585 C CA . HIS B 1 417 ? 8.172 -49.281 -31.469 1 87.19 417 HIS B CA 1
ATOM 7586 C C . HIS B 1 417 ? 8.625 -50.719 -31.25 1 87.19 417 HIS B C 1
ATOM 7588 O O . HIS B 1 417 ? 7.973 -51.469 -30.547 1 87.19 417 HIS B O 1
ATOM 7594 N N . TYR B 1 418 ? 9.664 -51 -31.969 1 90.06 418 TYR B N 1
ATOM 7595 C CA . TYR B 1 418 ? 10.344 -52.281 -31.797 1 90.06 418 TYR B CA 1
ATOM 7596 C C . TYR B 1 418 ? 11.664 -52.094 -31.078 1 90.06 418 TYR B C 1
ATOM 7598 O O . TYR B 1 418 ? 12.32 -51.062 -31.203 1 90.06 418 TYR B O 1
ATOM 7606 N N . ASP B 1 419 ? 12.047 -53.094 -30.328 1 89.19 419 ASP B N 1
ATOM 7607 C CA . ASP B 1 419 ? 13.328 -53.031 -29.641 1 89.19 419 ASP B CA 1
ATOM 7608 C C . ASP B 1 419 ? 14.438 -53.625 -30.5 1 89.19 419 ASP B C 1
ATOM 7610 O O . ASP B 1 419 ? 15.625 -53.406 -30.234 1 89.19 419 ASP B O 1
ATOM 7614 N N . TYR B 1 420 ? 14.062 -54.469 -31.391 1 87 420 TYR B N 1
ATOM 7615 C CA . TYR B 1 420 ? 15.117 -55.062 -32.219 1 87 420 TYR B CA 1
ATOM 7616 C C . TYR B 1 420 ? 15.695 -54 -33.156 1 87 420 TYR B C 1
ATOM 7618 O O . TYR B 1 420 ? 15.086 -52.969 -33.406 1 87 420 TYR B O 1
ATOM 7626 N N . ILE B 1 421 ? 16.875 -54.062 -33.625 1 74 421 ILE B N 1
ATOM 7627 C CA . ILE B 1 421 ? 17.609 -53.062 -34.375 1 74 421 ILE B CA 1
ATOM 7628 C C . ILE B 1 421 ? 17.391 -53.281 -35.875 1 74 421 ILE B C 1
ATOM 7630 O O . ILE B 1 421 ? 17.328 -52.312 -36.656 1 74 421 ILE B O 1
ATOM 7634 N N . PHE B 1 422 ? 17.375 -54.562 -36.438 1 58.38 422 PHE B N 1
ATOM 7635 C CA . PHE B 1 422 ? 17.578 -54.844 -37.844 1 58.38 422 PHE B CA 1
ATOM 7636 C C . PHE B 1 422 ? 16.312 -54.594 -38.656 1 58.38 422 PHE B C 1
ATOM 7638 O O . PHE B 1 422 ? 15.25 -55.156 -38.344 1 58.38 422 PHE B O 1
ATOM 7645 N N . GLY B 1 423 ? 15.602 -53.656 -39.031 1 49.22 423 GLY B N 1
ATOM 7646 C CA . GLY B 1 423 ? 14.75 -53.844 -40.188 1 49.22 423 GLY B CA 1
ATOM 7647 C C . GLY B 1 423 ? 15.375 -54.75 -41.219 1 49.22 423 GLY B C 1
ATOM 7648 O O . GLY B 1 423 ? 15.906 -55.812 -40.906 1 49.22 423 GLY B O 1
ATOM 7649 N N . LYS B 1 424 ? 15.922 -54.125 -42.469 1 44.56 424 LYS B N 1
ATOM 7650 C CA . LYS B 1 424 ? 16.578 -54.938 -43.5 1 44.56 424 LYS B CA 1
ATOM 7651 C C . LYS B 1 424 ? 17.688 -55.781 -42.875 1 44.56 424 LYS B C 1
ATOM 7653 O O . LYS B 1 424 ? 18.109 -55.531 -41.75 1 44.56 424 LYS B O 1
ATOM 7658 N N . ARG B 1 425 ? 18.453 -56.594 -43.75 1 40.31 425 ARG B N 1
ATOM 7659 C CA . ARG B 1 425 ? 19.594 -57.5 -43.5 1 40.31 425 ARG B CA 1
ATOM 7660 C C . ARG B 1 425 ? 20.578 -56.844 -42.531 1 40.31 425 ARG B C 1
ATOM 7662 O O . ARG B 1 425 ? 21.266 -55.875 -42.875 1 40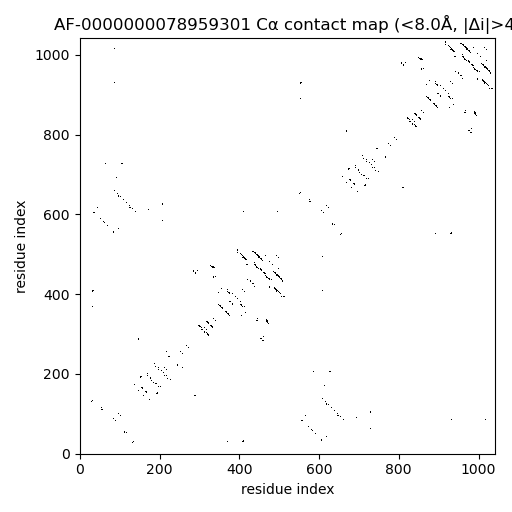.31 425 ARG B O 1
ATOM 7669 N N . VAL B 1 426 ? 20.297 -56.75 -41.312 1 41.62 426 VAL B N 1
ATOM 7670 C CA . VAL B 1 426 ? 21.203 -56.25 -40.281 1 41.62 426 VAL B CA 1
ATOM 7671 C C . VAL B 1 426 ? 22.625 -56.719 -40.562 1 41.62 426 VAL B C 1
ATOM 7673 O O . VAL B 1 426 ? 22.891 -57.906 -40.688 1 41.62 426 VAL B O 1
ATOM 7676 N N . ARG B 1 427 ? 23.391 -55.906 -41.125 1 43.28 427 ARG B N 1
ATOM 7677 C CA . ARG B 1 427 ? 24.797 -56.219 -41.375 1 43.28 427 ARG B CA 1
ATOM 7678 C C . ARG B 1 427 ? 25.578 -56.281 -40.062 1 43.28 427 ARG B C 1
ATOM 7680 O O . ARG B 1 427 ? 25.188 -55.656 -39.094 1 43.28 427 ARG B O 1
ATOM 7687 N N . LYS B 1 428 ? 26.5 -57.062 -39.938 1 46.09 428 LYS B N 1
ATOM 7688 C CA . LYS B 1 428 ? 27.469 -57.25 -38.844 1 46.09 428 LYS B CA 1
ATOM 7689 C C . LYS B 1 428 ? 27.891 -55.938 -38.219 1 46.09 428 LYS B C 1
ATOM 7691 O O . LYS B 1 428 ? 28.062 -55.844 -37.031 1 46.09 428 LYS B O 1
ATOM 7696 N N . GLU B 1 429 ? 28.016 -54.969 -39.031 1 45.91 429 GLU B N 1
ATOM 7697 C CA . GLU B 1 429 ? 28.594 -53.688 -38.656 1 45.91 429 GLU B CA 1
ATOM 7698 C C . GLU B 1 429 ? 27.641 -52.906 -37.75 1 45.91 429 GLU B C 1
ATOM 7700 O O . GLU B 1 429 ? 28.094 -52.125 -36.906 1 45.91 429 GLU B O 1
ATOM 7705 N N . ASP B 1 430 ? 26.406 -53.062 -37.938 1 46.41 430 ASP B N 1
ATOM 7706 C CA . ASP B 1 430 ? 25.438 -52.219 -37.25 1 46.41 430 ASP B CA 1
ATOM 7707 C C . ASP B 1 430 ? 25.141 -52.75 -35.844 1 46.41 430 ASP B C 1
ATOM 7709 O O . ASP B 1 430 ? 24.719 -52 -34.969 1 46.41 430 ASP B O 1
ATOM 7713 N N . VAL B 1 431 ? 24.984 -53.969 -35.688 1 50.91 431 VAL B N 1
ATOM 7714 C CA . VAL B 1 431 ? 24.672 -54.562 -34.406 1 50.91 431 VAL B CA 1
ATOM 7715 C C . VAL B 1 431 ? 25.953 -54.719 -33.594 1 50.91 431 VAL B C 1
ATOM 7717 O O . VAL B 1 431 ? 25.906 -54.906 -32.375 1 50.91 431 VAL B O 1
ATOM 7720 N N . GLY B 1 432 ? 27 -54.219 -34.094 1 54.88 432 GLY B N 1
ATOM 7721 C CA . GLY B 1 432 ? 28.297 -54.469 -33.469 1 54.88 432 GLY B CA 1
ATOM 7722 C C . GLY B 1 432 ? 28.484 -55.906 -33.031 1 54.88 432 GLY B C 1
ATOM 7723 O O . GLY B 1 432 ? 27.75 -56.781 -33.469 1 54.88 432 GLY B O 1
ATOM 7724 N N . ASP B 1 433 ? 29.469 -56.156 -32.156 1 63.59 433 ASP B N 1
ATOM 7725 C CA . ASP B 1 433 ? 29.938 -57.469 -31.719 1 63.59 433 ASP B CA 1
ATOM 7726 C C . ASP B 1 433 ? 28.891 -58.188 -30.859 1 63.59 433 ASP B C 1
ATOM 7728 O O . ASP B 1 433 ? 28.906 -59.406 -30.719 1 63.59 433 ASP B O 1
ATOM 7732 N N . LEU B 1 434 ? 27.703 -57.375 -30.484 1 70.38 434 LEU B N 1
ATOM 7733 C CA . LEU B 1 434 ? 26.797 -58 -29.531 1 70.38 434 LEU B CA 1
ATOM 7734 C C . LEU B 1 434 ? 25.578 -58.594 -30.234 1 70.38 434 LEU B C 1
ATOM 7736 O O . LEU B 1 434 ? 24.859 -59.406 -29.641 1 70.38 434 LEU B O 1
ATOM 7740 N N . GLY B 1 435 ? 25.312 -58.344 -31.516 1 76.25 435 GLY B N 1
ATOM 7741 C CA . GLY B 1 435 ? 24.156 -58.844 -32.25 1 76.25 435 GLY B CA 1
ATOM 7742 C C . GLY B 1 435 ? 22.875 -58.094 -31.953 1 76.25 435 GLY B C 1
ATOM 7743 O O . GLY B 1 435 ? 22.906 -57.031 -31.297 1 76.25 435 GLY B O 1
ATOM 7744 N N . ASP B 1 436 ? 21.75 -58.594 -32.438 1 83.56 436 ASP B N 1
ATOM 7745 C CA . ASP B 1 436 ? 20.438 -57.938 -32.281 1 83.56 436 ASP B CA 1
ATOM 7746 C C . ASP B 1 436 ? 19.922 -58.156 -30.859 1 83.56 436 ASP B C 1
ATOM 7748 O O . ASP B 1 436 ? 20.469 -58.969 -30.094 1 83.56 436 ASP B O 1
ATOM 7752 N N . ARG B 1 437 ? 18.953 -57.406 -30.469 1 87.75 437 ARG B N 1
ATOM 7753 C CA . ARG B 1 437 ? 18.328 -57.531 -29.156 1 87.75 437 ARG B CA 1
ATOM 7754 C C . ARG B 1 437 ? 17.344 -58.688 -29.125 1 87.75 437 ARG B C 1
ATOM 7756 O O . ARG B 1 437 ? 16.203 -58.562 -29.594 1 87.75 437 ARG B O 1
ATOM 7763 N N . LEU B 1 438 ? 17.812 -59.719 -28.547 1 87.56 438 LEU B N 1
ATOM 7764 C CA . LEU B 1 438 ? 17.031 -60.969 -28.469 1 87.56 438 LEU B CA 1
ATOM 7765 C C . LEU B 1 438 ? 15.789 -60.781 -27.609 1 87.56 438 LEU B C 1
ATOM 7767 O O . LEU B 1 438 ? 14.703 -61.219 -27.969 1 87.56 438 LEU B O 1
ATOM 7771 N N . ALA B 1 439 ? 15.945 -60.125 -26.516 1 91.75 439 ALA B N 1
ATOM 7772 C CA . ALA B 1 439 ? 14.875 -59.938 -25.547 1 91.75 439 ALA B CA 1
ATOM 7773 C C . ALA B 1 439 ? 15.031 -58.594 -24.812 1 91.75 439 ALA B C 1
ATOM 7775 O O . ALA B 1 439 ? 16.094 -57.969 -24.859 1 91.75 439 ALA B O 1
ATOM 7776 N N . SER B 1 440 ? 13.969 -58.156 -24.312 1 93.62 440 SER B N 1
ATOM 7777 C CA . SER B 1 440 ? 13.953 -56.969 -23.484 1 93.62 440 SER B CA 1
ATOM 7778 C C . SER B 1 440 ? 13.391 -57.25 -22.094 1 93.62 440 SER B C 1
ATOM 7780 O O . SER B 1 440 ? 12.469 -58.062 -21.953 1 93.62 440 SER B O 1
ATOM 7782 N N . ILE B 1 441 ? 13.953 -56.625 -21.094 1 95.19 441 ILE B N 1
ATOM 7783 C CA . ILE B 1 441 ? 13.461 -56.75 -19.734 1 95.19 441 ILE B CA 1
ATOM 7784 C C . ILE B 1 441 ? 13.32 -55.375 -19.094 1 95.19 441 ILE B C 1
ATOM 7786 O O . ILE B 1 441 ? 14.219 -54.531 -19.219 1 95.19 441 ILE B O 1
ATOM 7790 N N . ILE B 1 442 ? 12.172 -55.125 -18.516 1 96.75 442 ILE B N 1
ATOM 7791 C CA . ILE B 1 442 ? 11.914 -53.875 -17.828 1 96.75 442 ILE B CA 1
ATOM 7792 C C . ILE B 1 442 ? 11.562 -54.156 -16.375 1 96.75 442 ILE B C 1
ATOM 7794 O O . ILE B 1 442 ? 10.828 -55.094 -16.062 1 96.75 442 ILE B O 1
ATOM 7798 N N . PHE B 1 443 ? 12.219 -53.406 -15.461 1 97.25 443 PHE B N 1
ATOM 7799 C CA . PHE B 1 443 ? 11.859 -53.406 -14.047 1 97.25 443 PHE B CA 1
ATOM 7800 C C . PHE B 1 443 ? 11 -52.188 -13.703 1 97.25 443 PHE B C 1
ATOM 7802 O O . PHE B 1 443 ? 11.43 -51.031 -13.883 1 97.25 443 PHE B O 1
ATOM 7809 N N . TYR B 1 444 ? 9.797 -52.438 -13.234 1 97.44 444 TYR B N 1
ATOM 7810 C CA . TYR B 1 444 ? 8.945 -51.344 -12.758 1 97.44 444 TYR B CA 1
ATOM 7811 C C . TYR B 1 444 ? 9.398 -50.875 -11.391 1 97.44 444 TYR B C 1
ATOM 7813 O O . TYR B 1 444 ? 9.32 -51.594 -10.406 1 97.44 444 TYR B O 1
ATOM 7821 N N . SER B 1 445 ? 9.82 -49.625 -11.352 1 96.19 445 SER B N 1
ATOM 7822 C CA . SER B 1 445 ? 10.398 -49.062 -10.141 1 96.19 445 SER B CA 1
ATOM 7823 C C . SER B 1 445 ? 9.43 -48.094 -9.469 1 96.19 445 SER B C 1
ATOM 7825 O O . SER B 1 445 ? 9.836 -47.281 -8.633 1 96.19 445 SER B O 1
ATOM 7827 N N . SER B 1 446 ? 8.227 -48.031 -9.875 1 93.38 446 SER B N 1
ATOM 7828 C CA . SER B 1 446 ? 7.145 -47.281 -9.258 1 93.38 446 SER B CA 1
ATOM 7829 C C . SER B 1 446 ? 5.785 -47.875 -9.586 1 93.38 446 SER B C 1
ATOM 7831 O O . SER B 1 446 ? 5.633 -48.562 -10.609 1 93.38 446 SER B O 1
ATOM 7833 N N . ASP B 1 447 ? 4.934 -47.719 -8.633 1 94 447 ASP B N 1
ATOM 7834 C CA . ASP B 1 447 ? 3.531 -47.875 -9.008 1 94 447 ASP B CA 1
ATOM 7835 C C . ASP B 1 447 ? 3.023 -46.656 -9.758 1 94 447 ASP B C 1
ATOM 7837 O O . ASP B 1 447 ? 3.562 -45.562 -9.594 1 94 447 ASP B O 1
ATOM 7841 N N . VAL B 1 448 ? 2.145 -46.875 -10.664 1 93.5 448 VAL B N 1
ATOM 7842 C CA . VAL B 1 448 ? 1.478 -45.781 -11.359 1 93.5 448 VAL B CA 1
ATOM 7843 C C . VAL B 1 448 ? -0.031 -45.875 -11.141 1 93.5 448 VAL B C 1
ATOM 7845 O O . VAL B 1 448 ? -0.684 -46.781 -11.664 1 93.5 448 VAL B O 1
ATOM 7848 N N . PRO B 1 449 ? -0.569 -44.969 -10.414 1 91.81 449 PRO B N 1
ATOM 7849 C CA . PRO B 1 449 ? -1.987 -45.062 -10.062 1 91.81 449 PRO B CA 1
ATOM 7850 C C . PRO B 1 449 ? -2.9 -45.094 -11.289 1 91.81 449 PRO B C 1
ATOM 7852 O O . PRO B 1 449 ? -3.908 -45.812 -11.289 1 91.81 449 PRO B O 1
ATOM 7855 N N . LEU B 1 450 ? -2.586 -44.344 -12.25 1 94.44 450 LEU B N 1
ATOM 7856 C CA . LEU B 1 450 ? -3.4 -44.312 -13.461 1 94.44 450 LEU B CA 1
ATOM 7857 C C . LEU B 1 450 ? -2.533 -44.094 -14.695 1 94.44 450 LEU B C 1
ATOM 7859 O O . LEU B 1 450 ? -1.716 -43.188 -14.734 1 94.44 450 LEU B O 1
ATOM 7863 N N . GLY B 1 451 ? -2.73 -45.031 -15.672 1 95.12 451 GLY B N 1
ATOM 7864 C CA . GLY B 1 451 ? -1.961 -44.938 -16.906 1 95.12 451 GLY B CA 1
ATOM 7865 C C . GLY B 1 451 ? -0.606 -45.625 -16.812 1 95.12 451 GLY B C 1
ATOM 7866 O O . GLY B 1 451 ? -0.326 -46.312 -15.844 1 95.12 451 GLY B O 1
ATOM 7867 N N . GLY B 1 452 ? 0.178 -45.5 -17.906 1 95.56 452 GLY B N 1
ATOM 7868 C CA . GLY B 1 452 ? 1.568 -45.906 -17.922 1 95.56 452 GLY B CA 1
ATOM 7869 C C . GLY B 1 452 ? 1.743 -47.375 -18.297 1 95.56 452 GLY B C 1
ATOM 7870 O O . GLY B 1 452 ? 2.844 -47.906 -18.203 1 95.56 452 GLY B O 1
ATOM 7871 N N . ALA B 1 453 ? 0.775 -47.969 -18.75 1 97.06 453 ALA B N 1
ATOM 7872 C CA . ALA B 1 453 ? 0.851 -49.406 -19.094 1 97.06 453 ALA B CA 1
ATOM 7873 C C . ALA B 1 453 ? 1.787 -49.625 -20.266 1 97.06 453 ALA B C 1
ATOM 7875 O O . ALA B 1 453 ? 1.968 -48.75 -21.109 1 97.06 453 ALA B O 1
ATOM 7876 N N . THR B 1 454 ? 2.447 -50.781 -20.312 1 97.19 454 THR B N 1
ATOM 7877 C CA . THR B 1 454 ? 3.104 -51.281 -21.5 1 97.19 454 THR B CA 1
ATOM 7878 C C . THR B 1 454 ? 2.127 -52.094 -22.344 1 97.19 454 THR B C 1
ATOM 7880 O O . THR B 1 454 ? 1.576 -53.094 -21.891 1 97.19 454 THR B O 1
ATOM 7883 N N . VAL B 1 455 ? 1.957 -51.688 -23.562 1 97.19 455 VAL B N 1
ATOM 7884 C CA . VAL B 1 455 ? 0.918 -52.312 -24.391 1 97.19 455 VAL B CA 1
ATOM 7885 C C . VAL B 1 455 ? 1.55 -52.969 -25.609 1 97.19 455 VAL B C 1
ATOM 7887 O O . VAL B 1 455 ? 2.402 -52.375 -26.281 1 97.19 455 VAL B O 1
ATOM 7890 N N . PHE B 1 456 ? 1.171 -54.219 -25.844 1 96.69 456 PHE B N 1
ATOM 7891 C CA . PHE B 1 456 ? 1.475 -54.969 -27.062 1 96.69 456 PHE B CA 1
ATOM 7892 C C . PHE B 1 456 ? 0.236 -55.094 -27.953 1 96.69 456 PHE B C 1
ATOM 7894 O O . PHE B 1 456 ? -0.548 -56.031 -27.797 1 96.69 456 PHE B O 1
ATOM 7901 N N . PRO B 1 457 ? 0.141 -54.188 -28.859 1 96.38 457 PRO B N 1
ATOM 7902 C CA . PRO B 1 457 ? -1.128 -54.094 -29.594 1 96.38 457 PRO B CA 1
ATOM 7903 C C . PRO B 1 457 ? -1.419 -55.312 -30.438 1 96.38 457 PRO B C 1
ATOM 7905 O O . PRO B 1 457 ? -2.572 -55.75 -30.531 1 96.38 457 PRO B O 1
ATOM 7908 N N . ASP B 1 458 ? -0.429 -55.906 -31.062 1 95.19 458 ASP B N 1
ATOM 7909 C CA . ASP B 1 458 ? -0.635 -57 -32 1 95.19 458 ASP B CA 1
ATOM 7910 C C . ASP B 1 458 ? -1.11 -58.25 -31.297 1 95.19 458 ASP B C 1
ATOM 7912 O O . ASP B 1 458 ? -1.892 -59.031 -31.844 1 95.19 458 ASP B O 1
ATOM 7916 N N . ILE B 1 459 ? -0.644 -58.469 -30.109 1 94.88 459 ILE B N 1
ATOM 7917 C CA . ILE B 1 459 ? -1.029 -59.688 -29.375 1 94.88 459 ILE B CA 1
ATOM 7918 C C . ILE B 1 459 ? -2.062 -59.312 -28.312 1 94.88 459 ILE B C 1
ATOM 7920 O O . ILE B 1 459 ? -2.432 -60.188 -27.5 1 94.88 459 ILE B O 1
ATOM 7924 N N . GLN B 1 460 ? -2.484 -58.094 -28.203 1 95.25 460 GLN B N 1
ATOM 7925 C CA . GLN B 1 460 ? -3.543 -57.562 -27.344 1 95.25 460 GLN B CA 1
ATOM 7926 C C . GLN B 1 460 ? -3.238 -57.844 -25.875 1 95.25 460 GLN B C 1
ATOM 7928 O O . GLN B 1 460 ? -4.074 -58.375 -25.156 1 95.25 460 GLN B O 1
ATOM 7933 N N . VAL B 1 461 ? -2.061 -57.406 -25.453 1 94.62 461 VAL B N 1
ATOM 7934 C CA . VAL B 1 461 ? -1.631 -57.5 -24.062 1 94.62 461 VAL B CA 1
ATOM 7935 C C . VAL B 1 461 ? -1.297 -56.125 -23.516 1 94.62 461 VAL B C 1
ATOM 7937 O O . VAL B 1 461 ? -0.678 -55.312 -24.203 1 94.62 461 VAL B O 1
ATOM 7940 N N . ALA B 1 462 ? -1.856 -55.844 -22.406 1 95.56 462 ALA B N 1
ATOM 7941 C CA . ALA B 1 462 ? -1.519 -54.625 -21.672 1 95.56 462 ALA B CA 1
ATOM 7942 C C . ALA B 1 462 ? -1.098 -54.938 -20.25 1 95.56 462 ALA B C 1
ATOM 7944 O O . ALA B 1 462 ? -1.804 -55.625 -19.516 1 95.56 462 ALA B O 1
ATOM 7945 N N . VAL B 1 463 ? 0.069 -54.406 -19.828 1 95.44 463 VAL B N 1
ATOM 7946 C CA . VAL B 1 463 ? 0.595 -54.688 -18.484 1 95.44 463 VAL B CA 1
ATOM 7947 C C . VAL B 1 463 ? 0.737 -53.375 -17.703 1 95.44 463 VAL B C 1
ATOM 7949 O O . VAL B 1 463 ? 1.481 -52.469 -18.109 1 95.44 463 VAL B O 1
ATOM 7952 N N . GLN B 1 464 ? 0.031 -53.344 -16.594 1 94.69 464 GLN B N 1
ATOM 7953 C CA . GLN B 1 464 ? 0.149 -52.188 -15.719 1 94.69 464 GLN B CA 1
ATOM 7954 C C . GLN B 1 464 ? 1.431 -52.25 -14.891 1 94.69 464 GLN B C 1
ATOM 7956 O O . GLN B 1 464 ? 1.807 -53.312 -14.398 1 94.69 464 GLN B O 1
ATOM 7961 N N . PRO B 1 465 ? 2.08 -51.062 -14.773 1 95.88 465 PRO B N 1
ATOM 7962 C CA . PRO B 1 465 ? 3.277 -51.062 -13.93 1 95.88 465 PRO B CA 1
ATOM 7963 C C . PRO B 1 465 ? 2.965 -51.375 -12.469 1 95.88 465 PRO B C 1
ATOM 7965 O O . PRO B 1 465 ? 2.076 -50.781 -11.875 1 95.88 465 PRO B O 1
ATOM 7968 N N . GLN B 1 466 ? 3.678 -52.312 -11.93 1 95.31 466 GLN B N 1
ATOM 7969 C CA . GLN B 1 466 ? 3.668 -52.656 -10.508 1 95.31 466 GLN B CA 1
ATOM 7970 C C . GLN B 1 466 ? 5.078 -52.625 -9.922 1 95.31 466 GLN B C 1
ATOM 7972 O O . GLN B 1 466 ? 5.953 -53.344 -10.367 1 95.31 466 GLN B O 1
ATOM 7977 N N . LYS B 1 467 ? 5.168 -51.75 -8.953 1 96.81 467 LYS B N 1
ATOM 7978 C CA . LYS B 1 467 ? 6.488 -51.562 -8.352 1 96.81 467 LYS B CA 1
ATOM 7979 C C . LYS B 1 467 ? 7.039 -52.906 -7.863 1 96.81 467 LYS B C 1
ATOM 7981 O O . LYS B 1 467 ? 6.336 -53.656 -7.188 1 96.81 467 LYS B O 1
ATOM 7986 N N . GLY B 1 468 ? 8.258 -53.156 -8.219 1 96.62 468 GLY B N 1
ATOM 7987 C CA . GLY B 1 468 ? 8.914 -54.375 -7.754 1 96.62 468 GLY B CA 1
ATOM 7988 C C . GLY B 1 468 ? 8.891 -55.5 -8.781 1 96.62 468 GLY B C 1
ATOM 7989 O O . GLY B 1 468 ? 9.633 -56.469 -8.656 1 96.62 468 GLY B O 1
ATOM 7990 N N . ASN B 1 469 ? 8.055 -55.438 -9.781 1 96.31 469 ASN B N 1
ATOM 7991 C CA . ASN B 1 469 ? 7.914 -56.469 -10.789 1 96.31 469 ASN B CA 1
ATOM 7992 C C . ASN B 1 469 ? 8.758 -56.156 -12.031 1 96.31 469 ASN B C 1
ATOM 7994 O O . ASN B 1 469 ? 9.25 -55.062 -12.195 1 96.31 469 ASN B O 1
ATOM 7998 N N . SER B 1 470 ? 8.984 -57.188 -12.82 1 96.5 470 SER B N 1
ATOM 7999 C CA . SER B 1 470 ? 9.734 -57.062 -14.062 1 96.5 470 SER B CA 1
ATOM 8000 C C . SER B 1 470 ? 9.031 -57.75 -15.219 1 96.5 470 SER B C 1
ATOM 8002 O O . SER B 1 470 ? 8.477 -58.844 -15.047 1 96.5 470 SER B O 1
ATOM 8004 N N . LEU B 1 471 ? 8.992 -57.125 -16.297 1 96.88 471 LEU B N 1
ATOM 8005 C CA . LEU B 1 471 ? 8.391 -57.656 -17.516 1 96.88 471 LEU B CA 1
ATOM 8006 C C . LEU B 1 471 ? 9.461 -58.062 -18.516 1 96.88 471 LEU B C 1
ATOM 8008 O O . LEU B 1 471 ? 10.391 -57.312 -18.797 1 96.88 471 LEU B O 1
ATOM 8012 N N . LEU B 1 472 ? 9.375 -59.281 -19.062 1 95.75 472 LEU B N 1
ATOM 8013 C CA . LEU B 1 472 ? 10.312 -59.812 -20.047 1 95.75 472 LEU B CA 1
ATOM 8014 C C . LEU B 1 472 ? 9.586 -60.281 -21.297 1 95.75 472 LEU B C 1
ATOM 8016 O O . LEU B 1 472 ? 8.547 -60.938 -21.203 1 95.75 472 LEU B O 1
ATOM 8020 N N . TRP B 1 473 ? 10.086 -59.938 -22.438 1 95.5 473 TRP B N 1
ATOM 8021 C CA . TRP B 1 473 ? 9.547 -60.469 -23.688 1 95.5 473 TRP B CA 1
ATOM 8022 C C . TRP B 1 473 ? 10.656 -60.656 -24.703 1 95.5 473 TRP B C 1
ATOM 8024 O O . TRP B 1 473 ? 11.742 -60.094 -24.578 1 95.5 473 TRP B O 1
ATOM 8034 N N . TYR B 1 474 ? 10.406 -61.438 -25.625 1 93.19 474 TYR B N 1
ATOM 8035 C CA . TYR B 1 474 ? 11.375 -61.75 -26.672 1 93.19 474 TYR B CA 1
ATOM 8036 C C . TYR B 1 474 ? 11.07 -60.938 -27.938 1 93.19 474 TYR B C 1
ATOM 8038 O O . TYR B 1 474 ? 9.914 -60.781 -28.328 1 93.19 474 TYR B O 1
ATOM 8046 N N . ASN B 1 475 ? 12.102 -60.469 -28.578 1 92.56 475 ASN B N 1
ATOM 8047 C CA . ASN B 1 475 ? 11.977 -59.625 -29.75 1 92.56 475 ASN B CA 1
ATOM 8048 C C . ASN B 1 475 ? 12.172 -60.406 -31.047 1 92.56 475 ASN B C 1
ATOM 8050 O O . ASN B 1 475 ? 11.797 -59.969 -32.125 1 92.56 475 ASN B O 1
ATOM 8054 N N . LEU B 1 476 ? 12.812 -61.5 -30.906 1 89 476 LEU B N 1
ATOM 8055 C CA . LEU B 1 476 ? 13.172 -62.312 -32.062 1 89 476 LEU B CA 1
ATOM 8056 C C . LEU B 1 476 ? 12.531 -63.688 -32 1 89 476 LEU B C 1
ATOM 8058 O O . LEU B 1 476 ? 12.25 -64.188 -30.906 1 89 476 LEU B O 1
ATOM 8062 N N . PHE B 1 477 ? 12.359 -64.25 -33.188 1 88.31 477 PHE B N 1
ATOM 8063 C CA . PHE B 1 477 ? 12.008 -65.688 -33.25 1 88.31 477 PHE B CA 1
ATOM 8064 C C . PHE B 1 477 ? 13.195 -66.562 -32.844 1 88.31 477 PHE B C 1
ATOM 8066 O O . PHE B 1 477 ? 14.32 -66.062 -32.719 1 88.31 477 PHE B O 1
ATOM 8073 N N . ASP B 1 478 ? 12.922 -67.812 -32.656 1 82.75 478 ASP B N 1
ATOM 8074 C CA . ASP B 1 478 ? 13.969 -68.75 -32.25 1 82.75 478 ASP B CA 1
ATOM 8075 C C . ASP B 1 478 ? 15.094 -68.812 -33.281 1 82.75 478 ASP B C 1
ATOM 8077 O O . ASP B 1 478 ? 16.25 -69.062 -32.969 1 82.75 478 ASP B O 1
ATOM 8081 N N . ASP B 1 479 ? 14.766 -68.438 -34.531 1 81 479 ASP B N 1
ATOM 8082 C CA . ASP B 1 479 ? 15.75 -68.5 -35.625 1 81 479 ASP B CA 1
ATOM 8083 C C . ASP B 1 479 ? 16.547 -67.25 -35.719 1 81 479 ASP B C 1
ATOM 8085 O O . ASP B 1 479 ? 17.406 -67.062 -36.594 1 81 479 ASP B O 1
ATOM 8089 N N . GLY B 1 480 ? 16.234 -66.312 -34.906 1 81.69 480 GLY B N 1
ATOM 8090 C CA . GLY B 1 480 ? 17.016 -65.062 -34.875 1 81.69 480 GLY B CA 1
ATOM 8091 C C . GLY B 1 480 ? 16.406 -63.969 -35.688 1 81.69 480 GLY B C 1
ATOM 8092 O O . GLY B 1 480 ? 16.906 -62.844 -35.625 1 81.69 480 GLY B O 1
ATOM 8093 N N . THR B 1 481 ? 15.328 -64.25 -36.375 1 86.06 481 THR B N 1
ATOM 8094 C CA . THR B 1 481 ? 14.68 -63.188 -37.156 1 86.06 481 THR B CA 1
ATOM 8095 C C . THR B 1 481 ? 13.75 -62.375 -36.281 1 86.06 481 THR B C 1
ATOM 8097 O O . THR B 1 481 ? 13.211 -62.875 -35.281 1 86.06 481 THR B O 1
ATOM 8100 N N . PRO B 1 482 ? 13.562 -61.188 -36.625 1 90.06 482 PRO B N 1
ATOM 8101 C CA . PRO B 1 482 ? 12.711 -60.281 -35.844 1 90.06 482 PRO B CA 1
ATOM 8102 C C . PRO B 1 482 ? 11.258 -60.781 -35.781 1 90.06 482 PRO B C 1
ATOM 8104 O O . PRO B 1 482 ? 10.727 -61.281 -36.781 1 90.06 482 PRO B O 1
ATOM 8107 N N . ASP B 1 483 ? 10.641 -60.688 -34.625 1 93.31 483 ASP B N 1
ATOM 8108 C CA . ASP B 1 483 ? 9.219 -60.969 -34.438 1 93.31 483 ASP B CA 1
ATOM 8109 C C . ASP B 1 483 ? 8.398 -59.688 -34.406 1 93.31 483 ASP B C 1
ATOM 8111 O O . ASP B 1 483 ? 8.406 -58.938 -33.438 1 93.31 483 ASP B O 1
ATOM 8115 N N . PRO B 1 484 ? 7.633 -59.406 -35.438 1 93.25 484 PRO B N 1
ATOM 8116 C CA . PRO B 1 484 ? 6.887 -58.156 -35.531 1 93.25 484 PRO B CA 1
ATOM 8117 C C . PRO B 1 484 ? 5.805 -58.031 -34.438 1 93.25 484 PRO B C 1
ATOM 8119 O O . PRO B 1 484 ? 5.297 -56.938 -34.188 1 93.25 484 PRO B O 1
ATOM 8122 N N . ARG B 1 485 ? 5.434 -59.156 -33.812 1 95.31 485 ARG B N 1
ATOM 8123 C CA . ARG B 1 485 ? 4.418 -59.125 -32.75 1 95.31 485 ARG B CA 1
ATOM 8124 C C . ARG B 1 485 ? 4.977 -58.531 -31.469 1 95.31 485 ARG B C 1
ATOM 8126 O O . ARG B 1 485 ? 4.23 -58.312 -30.516 1 95.31 485 ARG B O 1
ATOM 8133 N N . SER B 1 486 ? 6.289 -58.219 -31.422 1 94.38 486 SER B N 1
ATOM 8134 C CA . SER B 1 486 ? 6.922 -57.625 -30.25 1 94.38 486 SER B CA 1
ATOM 8135 C C . SER B 1 486 ? 6.727 -56.125 -30.219 1 94.38 486 SER B C 1
ATOM 8137 O O . SER B 1 486 ? 7.262 -55.438 -29.344 1 94.38 486 SER B O 1
ATOM 8139 N N . LEU B 1 487 ? 5.941 -55.594 -31.172 1 94.44 487 LEU B N 1
ATOM 8140 C CA . LEU B 1 487 ? 5.598 -54.188 -31.141 1 94.44 487 LEU B CA 1
ATOM 8141 C C . LEU B 1 487 ? 4.969 -53.812 -29.812 1 94.44 487 LEU B C 1
ATOM 8143 O O . LEU B 1 487 ? 4.078 -54.5 -29.312 1 94.44 487 LEU B O 1
ATOM 8147 N N . HIS B 1 488 ? 5.512 -52.719 -29.219 1 94.38 488 HIS B N 1
ATOM 8148 C CA . HIS B 1 488 ? 4.949 -52.312 -27.938 1 94.38 488 HIS B CA 1
ATOM 8149 C C . HIS B 1 488 ? 5.047 -50.812 -27.734 1 94.38 488 HIS B C 1
ATOM 8151 O O . HIS B 1 488 ? 5.746 -50.125 -28.5 1 94.38 488 HIS B O 1
ATOM 8157 N N . SER B 1 489 ? 4.324 -50.281 -26.844 1 93.94 489 SER B N 1
ATOM 8158 C CA . SER B 1 489 ? 4.289 -48.875 -26.516 1 93.94 489 SER B CA 1
ATOM 8159 C C . SER B 1 489 ? 4.074 -48.656 -25.031 1 93.94 489 SER B C 1
ATOM 8161 O O . SER B 1 489 ? 3.797 -49.594 -24.297 1 93.94 489 SER B O 1
ATOM 8163 N N . VAL B 1 490 ? 4.406 -47.469 -24.578 1 94.75 490 VAL B N 1
ATOM 8164 C CA . VAL B 1 490 ? 4.102 -47.062 -23.219 1 94.75 490 VAL B CA 1
ATOM 8165 C C . VAL B 1 490 ? 2.947 -46.062 -23.234 1 94.75 490 VAL B C 1
ATOM 8167 O O . VAL B 1 490 ? 3.027 -45.031 -23.906 1 94.75 490 VAL B O 1
ATOM 8170 N N . CYS B 1 491 ? 1.875 -46.375 -22.562 1 96.25 491 CYS B N 1
ATOM 8171 C CA . CYS B 1 491 ? 0.725 -45.469 -22.469 1 96.25 491 CYS B CA 1
ATOM 8172 C C . CYS B 1 491 ? 1.075 -44.219 -21.688 1 96.25 491 CYS B C 1
ATOM 8174 O O . CYS B 1 491 ? 1.899 -44.25 -20.781 1 96.25 491 CYS B O 1
ATOM 8176 N N . PRO B 1 492 ? 0.427 -43.094 -22.031 1 94.44 492 PRO B N 1
ATOM 8177 C CA . PRO B 1 492 ? 0.661 -41.875 -21.25 1 94.44 492 PRO B CA 1
ATOM 8178 C C . PRO B 1 492 ? 0.33 -42.062 -19.766 1 94.44 492 PRO B C 1
ATOM 8180 O O . PRO B 1 492 ? -0.698 -42.625 -19.422 1 94.44 492 PRO B O 1
ATOM 8183 N N . VAL B 1 493 ? 1.287 -41.531 -18.953 1 94 493 VAL B N 1
ATOM 8184 C CA . VAL B 1 493 ? 1.023 -41.5 -17.516 1 94 493 VAL B CA 1
ATOM 8185 C C . VAL B 1 493 ? -0.039 -40.469 -17.203 1 94 493 VAL B C 1
ATOM 8187 O O . VAL B 1 493 ? 0.056 -39.312 -17.656 1 94 493 VAL B O 1
ATOM 8190 N N . VAL B 1 494 ? -1.066 -40.812 -16.5 1 94.44 494 VAL B N 1
ATOM 8191 C CA . VAL B 1 494 ? -2.129 -39.875 -16.156 1 94.44 494 VAL B CA 1
ATOM 8192 C C . VAL B 1 494 ? -1.88 -39.312 -14.758 1 94.44 494 VAL B C 1
ATOM 8194 O O . VAL B 1 494 ? -1.817 -38.094 -14.586 1 94.44 494 VAL B O 1
ATOM 8197 N N . VAL B 1 495 ? -1.756 -40.156 -13.773 1 92.38 495 VAL B N 1
ATOM 8198 C CA . VAL B 1 495 ? -1.471 -39.781 -12.398 1 92.38 495 VAL B CA 1
ATOM 8199 C C . VAL B 1 495 ? -0.204 -40.469 -11.914 1 92.38 495 VAL B C 1
ATOM 8201 O O . VAL B 1 495 ? -0.054 -41.688 -12.086 1 92.38 495 VAL B O 1
ATOM 8204 N N . GLY B 1 496 ? 0.719 -39.656 -11.391 1 89.56 496 GLY B N 1
ATOM 8205 C CA . GLY B 1 496 ? 1.941 -40.25 -10.859 1 89.56 496 GLY B CA 1
ATOM 8206 C C . GLY B 1 496 ? 3.115 -40.156 -11.812 1 89.56 496 GLY B C 1
ATOM 8207 O O . GLY B 1 496 ? 3.189 -39.219 -12.609 1 89.56 496 GLY B O 1
ATOM 8208 N N . SER B 1 497 ? 4.094 -41.031 -11.562 1 89.06 497 SER B N 1
ATOM 8209 C CA . SER B 1 497 ? 5.301 -41.125 -12.383 1 89.06 497 SER B CA 1
ATOM 8210 C C . SER B 1 497 ? 5.723 -42.562 -12.594 1 89.06 497 SER B C 1
ATOM 8212 O O . SER B 1 497 ? 5.625 -43.375 -11.68 1 89.06 497 SER B O 1
ATOM 8214 N N . ARG B 1 498 ? 6.105 -42.812 -13.766 1 92.19 498 ARG B N 1
ATOM 8215 C CA . ARG B 1 498 ? 6.551 -44.125 -14.133 1 92.19 498 ARG B CA 1
ATOM 8216 C C . ARG B 1 498 ? 8.07 -44.219 -14.18 1 92.19 498 ARG B C 1
ATOM 8218 O O . ARG B 1 498 ? 8.703 -43.594 -15.031 1 92.19 498 ARG B O 1
ATOM 8225 N N . TRP B 1 499 ? 8.68 -44.875 -13.219 1 92.56 499 TRP B N 1
ATOM 8226 C CA . TRP B 1 499 ? 10.117 -45.156 -13.195 1 92.56 499 TRP B CA 1
ATOM 8227 C C . TRP B 1 499 ? 10.406 -46.594 -13.672 1 92.56 499 TRP B C 1
ATOM 8229 O O . TRP B 1 499 ? 9.781 -47.531 -13.211 1 92.56 499 TRP B O 1
ATOM 8239 N N . THR B 1 500 ? 11.328 -46.656 -14.562 1 95.06 500 THR B N 1
ATOM 8240 C CA . THR B 1 500 ? 11.664 -48 -15.055 1 95.06 500 THR B CA 1
ATOM 8241 C C . THR B 1 500 ? 13.18 -48.156 -15.203 1 95.06 500 THR B C 1
ATOM 8243 O O . THR B 1 500 ? 13.898 -47.156 -15.352 1 95.06 500 THR B O 1
ATOM 8246 N N . LEU B 1 501 ? 13.672 -49.312 -15.031 1 95.25 501 LEU B N 1
ATOM 8247 C CA . LEU B 1 501 ? 15 -49.75 -15.422 1 95.25 501 LEU B CA 1
ATOM 8248 C C . LEU B 1 501 ? 14.922 -50.75 -16.562 1 95.25 501 LEU B C 1
ATOM 8250 O O . LEU B 1 501 ? 14.258 -51.781 -16.453 1 95.25 501 LEU B O 1
ATOM 8254 N N . THR B 1 502 ? 15.5 -50.469 -17.703 1 93.94 502 THR B N 1
ATOM 8255 C CA . THR B 1 502 ? 15.398 -51.281 -18.891 1 93.94 502 THR B CA 1
ATOM 8256 C C . THR B 1 502 ? 16.75 -51.875 -19.266 1 93.94 502 THR B C 1
ATOM 8258 O O . THR B 1 502 ? 17.781 -51.188 -19.203 1 93.94 502 THR B O 1
ATOM 8261 N N . LYS B 1 503 ? 16.766 -53.125 -19.625 1 92.56 503 LYS B N 1
ATOM 8262 C CA . LYS B 1 503 ? 17.922 -53.812 -20.172 1 92.56 503 LYS B CA 1
ATOM 8263 C C . LYS B 1 503 ? 17.562 -54.594 -21.438 1 92.56 503 LYS B C 1
ATOM 8265 O O . LYS B 1 503 ? 16.531 -55.25 -21.5 1 92.56 503 LYS B O 1
ATOM 8270 N N . TRP B 1 504 ? 18.391 -54.438 -22.422 1 90 504 TRP B N 1
ATOM 8271 C CA . TRP B 1 504 ? 18.234 -55.219 -23.641 1 90 504 TRP B CA 1
ATOM 8272 C C . TRP B 1 504 ? 19.234 -56.375 -23.688 1 90 504 TRP B C 1
ATOM 8274 O O . TRP B 1 504 ? 20.438 -56.188 -23.469 1 90 504 TRP B O 1
ATOM 8284 N N . LEU B 1 505 ? 18.734 -57.531 -23.906 1 87.56 505 LEU B N 1
ATOM 8285 C CA . LEU B 1 505 ? 19.547 -58.719 -23.984 1 87.56 505 LEU B CA 1
ATOM 8286 C C . LEU B 1 505 ? 19.891 -59.062 -25.422 1 87.56 505 LEU B C 1
ATOM 8288 O O . LEU B 1 505 ? 19 -59.25 -26.25 1 87.56 505 LEU B O 1
ATOM 8292 N N . HIS B 1 506 ? 21.172 -59.25 -25.75 1 84.44 506 HIS B N 1
ATOM 8293 C CA . HIS B 1 506 ? 21.641 -59.375 -27.125 1 84.44 506 HIS B CA 1
ATOM 8294 C C . HIS B 1 506 ? 21.891 -60.844 -27.484 1 84.44 506 HIS B C 1
ATOM 8296 O O . HIS B 1 506 ? 22.109 -61.656 -26.594 1 84.44 506 HIS B O 1
ATOM 8302 N N . THR B 1 507 ? 22 -61.188 -28.797 1 79 507 THR B N 1
ATOM 8303 C CA . THR B 1 507 ? 22.094 -62.531 -29.312 1 79 507 THR B CA 1
ATOM 8304 C C . THR B 1 507 ? 23.484 -63.094 -29.109 1 79 507 THR B C 1
ATOM 8306 O O . THR B 1 507 ? 23.641 -64.312 -28.766 1 79 507 THR B O 1
ATOM 8309 N N . SER B 1 508 ? 24.531 -62.406 -29.484 1 70.44 508 SER B N 1
ATOM 8310 C CA . SER B 1 508 ? 25.859 -62.969 -29.656 1 70.44 508 SER B CA 1
ATOM 8311 C C . SER B 1 508 ? 26.312 -63.719 -28.406 1 70.44 508 SER B C 1
ATOM 8313 O O . SER B 1 508 ? 26.75 -64.875 -28.484 1 70.44 508 SER B O 1
ATOM 8315 N N . PRO B 1 509 ? 26.219 -63.125 -27.219 1 59.25 509 PRO B N 1
ATOM 8316 C CA . PRO B 1 509 ? 26.734 -63.938 -26.109 1 59.25 509 PRO B CA 1
ATOM 8317 C C . PRO B 1 509 ? 25.797 -65.125 -25.75 1 59.25 509 PRO B C 1
ATOM 8319 O O . PRO B 1 509 ? 26.234 -66.062 -25.141 1 59.25 509 PRO B O 1
ATOM 8322 N N . GLN B 1 510 ? 24.547 -65.062 -26.281 1 57.66 510 GLN B N 1
ATOM 8323 C CA . GLN B 1 510 ? 23.531 -66 -25.828 1 57.66 510 GLN B CA 1
ATOM 8324 C C . GLN B 1 510 ? 23.5 -67.25 -26.734 1 57.66 510 GLN B C 1
ATOM 8326 O O . GLN B 1 510 ? 23 -68.312 -26.328 1 57.66 510 GLN B O 1
ATOM 8331 N N . MET B 1 511 ? 23.969 -67 -28.016 1 52.97 511 MET B N 1
ATOM 8332 C CA . MET B 1 511 ? 23.984 -68.125 -28.969 1 52.97 511 MET B CA 1
ATOM 8333 C C . MET B 1 511 ? 24.75 -69.312 -28.422 1 52.97 511 MET B C 1
ATOM 8335 O O . MET B 1 511 ? 24.531 -70.438 -28.844 1 52.97 511 MET B O 1
ATOM 8339 N N . PHE B 1 512 ? 25.562 -68.938 -27.406 1 49.09 512 PHE B N 1
ATOM 8340 C CA . PHE B 1 512 ? 26.391 -70.062 -26.891 1 49.09 512 PHE B CA 1
ATOM 8341 C C . PHE B 1 512 ? 25.75 -70.688 -25.656 1 49.09 512 PHE B C 1
ATOM 8343 O O . PHE B 1 512 ? 26.234 -71.688 -25.172 1 49.09 512 PHE B O 1
ATOM 8350 N N . ILE B 1 513 ? 24.672 -70.062 -25.141 1 51.41 513 ILE B N 1
ATOM 8351 C CA . ILE B 1 513 ? 24.062 -70.562 -23.906 1 51.41 513 ILE B CA 1
ATOM 8352 C C . ILE B 1 513 ? 22.734 -71.25 -24.234 1 51.41 513 ILE B C 1
ATOM 8354 O O . ILE B 1 513 ? 22.422 -72.312 -23.672 1 51.41 513 ILE B O 1
ATOM 8358 N N . LYS B 1 514 ? 21.859 -70.625 -25.031 1 54.19 514 LYS B N 1
ATOM 8359 C CA . LYS B 1 514 ? 20.531 -71.188 -25.281 1 54.19 514 LYS B CA 1
ATOM 8360 C C . LYS B 1 514 ? 20.609 -72.375 -26.266 1 54.19 514 LYS B C 1
ATOM 8362 O O . LYS B 1 514 ? 21.281 -72.312 -27.297 1 54.19 514 LYS B O 1
ATOM 8367 N N . ARG B 1 515 ? 20.219 -73.562 -25.828 1 45.88 515 ARG B N 1
ATOM 8368 C CA . ARG B 1 515 ? 20.188 -74.75 -26.688 1 45.88 515 ARG B CA 1
ATOM 8369 C C . ARG B 1 515 ? 19.281 -74.5 -27.891 1 45.88 515 ARG B C 1
ATOM 8371 O O . ARG B 1 515 ? 18.156 -74 -27.75 1 45.88 515 ARG B O 1
ATOM 8378 N N . CYS B 1 516 ? 19.766 -74.188 -29.047 1 41.25 516 CYS B N 1
ATOM 8379 C CA . CYS B 1 516 ? 19 -74.125 -30.281 1 41.25 516 CYS B CA 1
ATOM 8380 C C . CYS B 1 516 ? 17.969 -75.25 -30.312 1 41.25 516 CYS B C 1
ATOM 8382 O O . CYS B 1 516 ? 18.328 -76.438 -30.203 1 41.25 516 CYS B O 1
ATOM 8384 N N . THR B 1 517 ? 16.875 -75.062 -29.625 1 37.41 517 THR B N 1
ATOM 8385 C CA . THR B 1 517 ? 15.922 -76.125 -29.844 1 37.41 517 THR B CA 1
ATOM 8386 C C . THR B 1 517 ? 15.633 -76.312 -31.328 1 37.41 517 THR B C 1
ATOM 8388 O O . THR B 1 517 ? 15.359 -75.375 -32.031 1 37.41 517 THR B O 1
ATOM 8391 N N . ARG B 1 518 ? 16.078 -77.312 -32.031 1 35.31 518 ARG B N 1
ATOM 8392 C CA . ARG B 1 518 ? 15.812 -77.75 -33.406 1 35.31 518 ARG B CA 1
ATOM 8393 C C . ARG B 1 518 ? 14.336 -77.562 -33.781 1 35.31 518 ARG B C 1
ATOM 8395 O O . ARG B 1 518 ? 13.453 -77.812 -32.969 1 35.31 518 ARG B O 1
ATOM 8402 N N . PRO B 1 519 ? 14.016 -76.75 -34.75 1 34.75 519 PRO B N 1
ATOM 8403 C CA . PRO B 1 519 ? 12.648 -76.812 -35.281 1 34.75 519 PRO B CA 1
ATOM 8404 C C . PRO B 1 519 ? 12.094 -78.25 -35.281 1 34.75 519 PRO B C 1
ATOM 8406 O O . PRO B 1 519 ? 12.836 -79.188 -35.531 1 34.75 519 PRO B O 1
ATOM 8409 N N . VAL B 1 520 ? 11.172 -78.562 -34.344 1 29.34 520 VAL B N 1
ATOM 8410 C CA . VAL B 1 520 ? 10.5 -79.812 -34.688 1 29.34 520 VAL B CA 1
ATOM 8411 C C . VAL B 1 520 ? 10.219 -79.875 -36.188 1 29.34 520 VAL B C 1
ATOM 8413 O O . VAL B 1 520 ? 9.641 -78.938 -36.75 1 29.34 520 VAL B O 1
ATOM 8416 N N . LYS B 1 521 ? 10.93 -80.812 -36.938 1 30.73 521 LYS B N 1
ATOM 8417 C CA . LYS B 1 521 ? 10.461 -81.188 -38.281 1 30.73 521 LYS B CA 1
ATOM 8418 C C . LYS B 1 521 ? 8.984 -81.562 -38.25 1 30.73 521 LYS B C 1
ATOM 8420 O O . LYS B 1 521 ? 8.547 -82.312 -37.344 1 30.73 521 LYS B O 1
#

Nearest PDB structures (foldseek):
  7zsc-assembly1_A  TM=8.742E-01  e=7.494E-21  Homo sapiens
  7zsc-assembly2_B  TM=8.682E-01  e=9.797E-20  Homo sapiens
  5hv0-assembly1_B  TM=7.976E-01  e=4.633E-13  Bacillus anthracis
  5hv0-assembly1_A  TM=7.595E-01  e=3.360E-13  Bacillus anthracis
  5iax-assembly1_A  TM=8.024E-01  e=2.189E-12  Bacillus anthracis

Sequence (1042 aa):
MKCHLAIISFLIVVYENNANFVKDYDTEYYSSSVQGLLKLLEVEDELVINLTGFADALQKKLETLQMTIDSAAHATEKGREEYISNPMRALGLIRRLRQDWPQLEIFTKAEVGKDQLETMTTLLDIVPTNEDMDASLLGISRIELTYDLNPMDVAEGRLRDMQFNTTFNTRDCLAIANHKYEIGDYARALIWYRIALKRQPEPNTELFGQPLDDAVRQNLFKTHMLLAMQILQASMNPEEAHEKVNDIFKTLSSTDLDSYVNELLNQDDDQLFMELQSMQPIATPEFVGCRGHFPKRHNLSCRYNFTTTPFLRLAPLKLEEINHDPYVVMYHNVIYDSEIEEMKRLSPQMQNGYIHGYKANQTKVTDIAARVNWLVENTPFLERMNQRITDMTGFDLKEFPSVQVANFGIGNNFEAHYDYIFGKRVRKEDVGDLGDRLASIIFYSSDVPLGGATVFPDIQVAVQPQKGNSLLWYNLFDDGTPDPRSLHSVCPVVVGSRWTLTKWLHTSPQMFIKRCTRPVKMKCHLAIISFLIVVYENNANFVKDYDTEYYSSSVQGLLKLLEVEDELVINLTGFADALQKKLETLQMTIDSAAHATEKGREEYISNPMRALGLIRRLRQDWPQLEIFTKAEVGK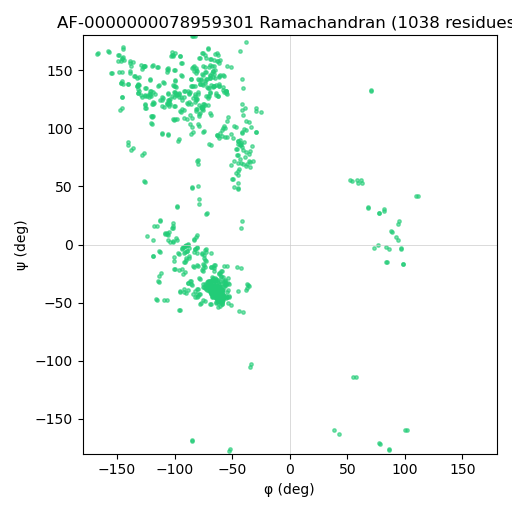DQLETMTTLLDIVPTNEDMDASLLGISRIELTYDLNPMDVAEGRLRDMQFNTTFNTRDCLAIANHKYEIGDYARALIWYRIALKRQPEPNTELFGQPLDDAVRQNLFKTHMLLAMQILQASMNPEEAHEKVNDIFKTLSSTDLDSYVNELLNQDDDQLFMELQSMQPIATPEFVGCRGHFPKRHNLSCRYNFTTTPFLRLAPLKLEEINHDPYVVMYHNVIYDSEIEEMKRLSPQMQNGYIHGYKANQTKVTDIAARVNWLVENTPFLERMNQRITDMTGFDLKEFPSVQVANFGIGNNFEAHYDYIFGKRVRKEDVGDLGDRLASIIFYSSDVPLGGATVFPDIQVAVQPQKGNSLLWYNLFDDGTPDPRSLHSVCPVVVGSRWTLTKWLHTSPQMFIKRCTRPVK

Solvent-accessible surface area (backbone atoms only — not comparable to full-atom values): 56951 Å² total; per-residue (Å²): 135,83,77,75,71,75,72,75,74,71,74,71,72,71,70,73,72,75,75,74,73,71,68,74,67,73,74,72,71,36,50,45,31,63,71,38,43,52,54,50,50,51,52,50,52,50,41,49,52,28,51,50,50,29,47,50,41,49,49,54,52,48,50,54,51,50,53,51,51,62,70,61,63,66,84,74,80,84,52,60,65,64,54,50,22,31,52,65,50,38,46,47,50,46,46,38,50,50,51,49,48,56,52,47,50,52,58,68,69,50,85,67,36,63,68,33,52,52,49,44,54,58,56,62,70,70,42,59,50,70,66,28,48,50,49,36,48,49,13,52,51,45,40,33,61,50,57,66,52,56,65,71,43,45,43,58,20,31,56,90,95,41,78,48,100,49,60,56,50,54,67,50,30,41,52,50,14,52,51,28,46,72,74,62,41,23,67,61,15,37,53,28,39,49,54,31,64,71,49,77,85,58,92,62,25,84,79,71,44,61,69,82,36,74,64,50,54,49,50,41,49,50,28,50,50,48,38,49,41,52,70,77,40,70,82,59,53,67,69,59,50,51,52,52,49,50,56,54,52,74,70,49,49,73,66,55,49,49,52,51,48,49,53,63,67,67,49,59,64,69,60,50,49,51,55,52,55,67,70,48,78,79,76,48,54,58,33,37,29,61,60,64,68,46,71,84,81,78,89,62,51,75,45,68,46,41,72,59,28,78,64,20,62,81,54,55,40,45,31,32,44,78,39,77,83,72,49,27,35,34,38,50,72,74,50,51,71,70,54,41,52,50,52,51,66,75,42,76,76,54,40,82,31,64,40,83,42,72,42,92,87,68,49,71,43,75,43,65,23,26,34,30,33,74,51,65,69,90,38,75,65,48,53,51,51,48,50,50,49,22,44,71,70,51,48,72,53,84,89,60,67,50,34,38,38,36,36,25,8,45,23,19,33,39,73,77,41,66,81,48,72,55,76,71,88,61,50,70,77,76,43,43,93,43,40,49,32,38,27,43,37,37,35,24,60,24,55,34,87,34,49,41,24,43,27,23,44,79,72,48,42,60,45,71,46,42,52,18,24,30,43,37,38,50,25,34,42,97,86,66,46,78,36,79,63,44,31,29,27,34,32,38,18,46,28,36,44,43,32,36,41,36,40,72,40,45,35,49,68,30,69,78,67,56,75,78,73,71,76,82,127,134,85,76,73,72,75,74,74,73,73,75,69,73,70,69,76,71,73,74,73,75,71,70,73,68,71,74,71,69,37,48,46,32,63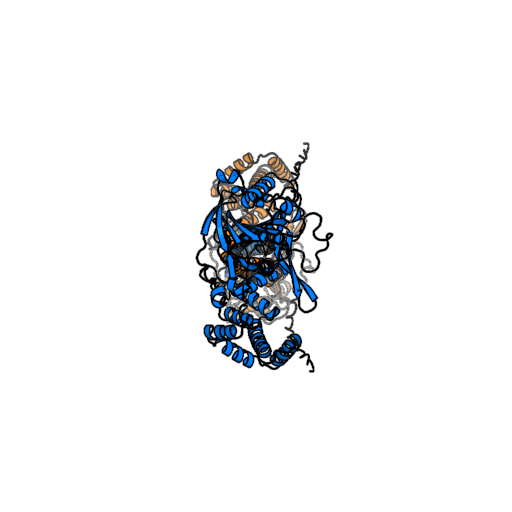,69,39,43,51,53,50,51,51,51,51,51,50,43,49,53,28,50,49,51,29,47,50,42,48,49,53,53,46,52,55,51,50,54,50,49,63,68,60,62,66,84,75,80,85,53,60,65,64,55,48,22,31,52,66,50,38,44,46,51,48,47,38,50,50,51,48,47,56,52,47,50,53,58,69,69,50,85,68,36,63,68,33,52,52,50,44,55,58,56,62,70,72,43,59,50,70,64,30,48,51,52,36,49,48,13,53,51,45,38,34,62,52,58,65,53,56,66,71,44,44,42,58,20,31,57,90,96,42,80,46,100,48,61,53,50,54,68,52,30,41,51,49,15,52,51,27,46,73,74,63,41,24,68,60,14,38,53,30,40,48,54,30,63,70,48,75,86,58,92,62,24,84,78,72,45,61,72,81,35,75,62,50,53,48,48,40,50,50,29,50,51,48,38,50,40,53,70,76,40,69,82,58,53,70,68,58,50,51,52,53,48,50,53,54,51,74,72,51,49,72,66,56,48,49,53,51,47,50,54,62,66,66,49,58,64,68,60,50,50,53,54,54,56,67,69,48,78,79,76,48,54,58,32,38,29,62,58,63,66,47,71,84,82,80,89,62,51,75,43,69,46,40,72,59,27,79,66,20,63,78,54,54,40,45,33,32,43,76,38,77,82,72,50,27,35,35,38,51,72,74,51,52,71,70,55,42,52,50,51,51,66,74,42,77,77,55,40,82,31,64,41,85,40,72,42,90,90,67,48,73,45,75,44,65,24,27,33,30,33,74,49,65,70,90,38,74,66,48,52,52,52,49,50,49,48,23,46,72,68,51,48,71,52,83,90,59,68,50,34,38,38,37,36,24,8,44,26,20,34,38,74,76,42,66,79,49,71,56,75,72,88,64,50,69,78,77,44,42,92,43,40,50,32,36,27,42,38,36,34,24,60,25,55,33,87,32,51,41,25,43,26,23,44,78,74,48,44,61,44,70,47,41,52,20,24,28,44,37,38,50,27,35,43,97,86,66,45,78,35,79,64,46,34,28,28,35,32,38,18,46,28,37,44,43,32,36,40,37,39,73,40,44,36,49,69,30,68,79,67,56,77,78,74,70,75,82,129

pLDDT: mean 81.4, std 19.17, range [20.0, 97.56]

Secondary structure (DSSP, 8-state):
------------------------------TT-HHHHHHHHHHHHHHHHHHHHHHHHHHHHHHHHHHHHHHH----STTHHHHHTSHHHHHHHHHIIIIIHHHHHHHHHS---HHHHHHHHHHHTTS--HHHHHHHHHHHHHHHHHTT--HHHHHTTEETTEE-S----HHHHHHHHHHHHHTT-HHHHHHHHHHHHHSPPPTTHHHH--TTSHHHHHHHHHHHHHHHHHHH-TTS-HHHHHHHHHHHHHT--HHHHHHHHHHHHHS-HHHHHHHHHHTSPPPPHHHHHHTT-SPPPP---EEEE-SSSGGGGTS-EEEEEEETTTTEEEEES-S-HHHHHHHHHT-SSPEEEEEEEE-TTS-EEEEEEEEEEEE-S--HHHHHHHHHHHHHH----TT---EEEEEE-BT--EEEE-S---SS---HHHHGGG-SEEEEEEEE-S--SEE--EEETTTTEEE---TT-EEEEE-B-TTS-B-GGG-EEEPPEEES-EEEEEEEEESTTGGGTS-------/------------------------------TT-HHHHHHHHHHHHHHHHHHHHHHHHHHHHHHHHHHHHHHH----STTHHHHHTSHHHHHHHHHIIIIIHHHHHHHHHS---HHHHHHHHHHHTTS--HHHHHHHHHHHHHHHHHTT--HHHHHTTEETTEE-S----HHHHHHHHHHHHHTT-HHHHHHHHHHHHHSPPPTTHHHH--TTSHHHHHHHHHHHHHHHHHHH-TTS-HHHHHHHHHHHHHT--HHHHHHHHHHHHHS-HHHHHHHHHHTSPPPPHHHHHHTT-SPPPP---EEEE-SSSGGGGTS-EEEEEEETTTTEEEEES-S-HHHHHHHHHT-SSPEEEEEEEE-TTS-EEEEEEEEEEEE-S--HHHHHHHHHHHHHH----TT---EEEEEE-BT--EEEE-S---SSS--HHHHGGG-SEEEEEEEE-S--SEE--EEETTTTEEE---TT-EEEEE-B-TTS-B-GGG-EEEPPEEES-EEEEEEEEESTTTTTTS-------

Foldseek 3Di:
DDPPPPPPPPPPPPPPPPDDPPPPCPPPLLQWFPVSVVVVVVLVVLLVVLVVVQVVQVVVLVVVVVVVVVVPPDDDDPCVVVQCVDPVNVVVVVCCVVPVVVVVVVSVPDDTSPVSVVVNVVSVVNDHDVVSLLLNLLLVVQLCVLQVDDPVCVQQQDRPPDRDPDGDALVSLQSNLVSCVVVPVLLVSLLSLLVSLPDDFDPCCVPVPRPNDPVSLLVNQLSVQLVVCCVPPVPDDSVVSSVVSVVVSVPADPVRSVVVSVVSSPDDSVVSSVVSVVPDDDDALSSCQQNVNFDDDPPKDWDWDQPLDVVCVVPTWTKIFQDDVQTKIKTFQLDDLVLLVVVCVVPVDWDFDWAFDQDPVRDTDTRGQWTKDKDFDDDPSLVSVQVSVCVVHVFHCVPGSMKMKTKGGRSHKFDWDAQWDPPDPPDCPNCDLFATQFKKKKAWQDAAPGFFWKAQSLVRGTGGRDHSMMMMGTQADLVRHGDPSRTIMTTGRHGDMTIMMMDTHTDNRCVVPDDSPPPPD/DPPPPPPPPPPPPPPPPPDDPPPPPPPPLLQWFPVSVVVVVVLVVLLVVLVVVQVVQVVVLVVVVVVVVVVPPDDDDPCVVVQCVDPVNVVVVVCCVVPVVVVVVVSVPDDTSPVSVVVNVVSVVNDHDVVSLLLNLLLVVQLCVLQVDDPVCVQQQDDPPDRDPDGDALVSLQSNLVSCVVVPVLLVSLLSLLVSLPDDFDPCCVPVPGPNDPVSLLVNQLSVQLVVCCVPPVPDDSVVSSVVSVVVSVVDDPVRSVVVSVVSSPDDSVVSSVVSVVPDDDDALSSCQQNVNFDDDDPKDWDWDQPLDVVCVVPTWTKIFQDPVQTKIKTFQLDDLVLLVVVCVVPVDWDFDWAFDQDPVRDTDTRGQWTKDKDQDDDPSLVVVQVSVCSVHVFHCVPGSMKMKTKGGRSHKWDKDAQWDDPDPPDCVNCDLFATQFKKKKAWQDAAPGFFWKAQSLVRGTGHRDHSMMMMGTQADLVRHGDPSRTIMTTGRHGDMTIMMMDTHTDNRCVVPDDSPPPPD

Organism: Drosophila grimshawi (NCBI:txid7222)